Protein 5JRK (pdb70)

InterPro domains:
  IPR001375 Peptidase S9, prolyl oligopeptidase, catalytic domain [PF00326] (531-694)
  IPR029058 Alpha/Beta hydrolase fold [G3DSA:3.40.50.1820] (424-701)
  IPR029058 Alpha/Beta hydrolase fold [SSF53474] (429-694)

Sequence (1353 aa):
KGRPWTLEDILTVPEVNEIALSDNGRLAIYAAEIADLDAGKPRSHIRIVDVETGRTKELLTVDTIKSLRSVPGTQDWSALVDLGEGQQLYRIDTEGKLLPLIVNPNPVPVGKADSFPLGGGIRPSHIGILDYDWSPDGKWLWYSQLRAKSDGPRVRFDEEVTALLGRRRSTIDVEVDFFLRNPEGDTTRIARPSTDRVATRGGGRVLWRGNEVQFRIETSDGGGAFEFVAWNRVNRTVRTLAKQRDLLSSILVGPRGGQLSTSGLGSDRELIETSAEGRPHSYGRVAFDIGDSRSAGWKRSRDGKRVVIGTRGLGDARYGLALIDKTGVRELRADASLTRCGFDGLRSAICVEEGSRPPRLVRVDLGTDKITDLGPISPRHEEIEPLQTIARTFVSRDGYWSSGYVLLPRGHRAADRHPAVVVTHGTDADDRFAEPANQWNYPVQLLAERGYVVLLLNDPSPGQSKDLDAHAWLRGKGPPDPETVQQKLWLTGVHSFEDAVTELAAEGLIDPARVGIAGYSRGSQVNVTVTNSKFRAASSGDGGFLEPAGYATGRSSYDAVYGGAPLSDNIERWRRFAPSLNADKVCAAVLQQVASASPSQIELFEALRAAGVATQISYYPGATAASDETHVFYLTTNRLRARENIAWFDYWLLDKRDADAPFPDHVVKWDRLKKNLPDRCAAAPSKGRPWTLEDILTVPEVNEIALSDNGRLAIYAAEIADLDAGKPRSHIRIVDVETGRTKELLTVDTIKSLRSVPGTQDWSALVDLGEGQQLYRIDTEGKLLPLIVNPNPVPVGKADSFPLGGGIRPSHIGILDYDWSPDGKWLWYSQLRAKSDGPRVRFDEEVTALLGRRRSTIDVEVDFFLRNPEGDTTRIARPSTDRVATRGGGRVLWRGNEVQFRIEFVAWNRVNRTVRTLAKSILVGPRGGQLSTSGLGSDRELIETSAEGRPHSYGRVAFDIGDSRSAGWKRSRDGKRVVIGTRGLGDARYGLALIDKTGVRELRADASLTRCGFDGLRSAICVEEGSRPPRLVRVDLGTDKITDLGPISPRHEEIEPLQTIARTFVSRDGYWSSGYVLLPRGHRAADRHPAVVVTHGTDADDRFAEPANQWNYPVQLLAERGYVVLLLNDPSPGQSKDLDAHAWLRGKGPPDPETVQQKLWLTGVHSFEDAVTELAAEGLIDPARVGIAGYSRGSQVNVTVTNSKFRAASSGDGGFLEPAGYATGRSSYDAVYGGAPLSDNIERWRRFAPSLNADKVCAAVLQQVASASPSQIELFEALRAAGVATQISYYPGATAASDETHVFYLTTNRLRARENIAWFDYWLLDKRDADAPFPDHVVKWDRLKKNLPDRCA

Radius of gyration: 36.65 Å; Cα contacts (8 Å, |Δi|>4): 3242; chains: 2; bounding box: 99×95×92 Å

Foldseek 3Di:
DFDADDLVNLQFAWDWPFKAAFQVRQKIKTWTWGQDVVVLFTKIWIKIAGQVVQDIDTADIARDWADWYQQAPARKIWIFTHRQQATAIWIAHNVGDIDGDDFAPDWFWEAFFLTAPFQPHDDTGTHGWFEKDADNNNQKIKTKGKAFDDDDDDDDDDVVVLVCVFDPHHHTWIKMWIWMAGNVRDIDTLIGGPVWNVRRNYPFDWDDDDQKIKGWTDDPPCCPWTWMKIAGNPVGHIDIDTHRDDDLSDFQAALVSFHWAWDAFAQWTWTWGAHPVGDIHTQDTDQWGWQDLQEQGKDAAPNSFKMKTWTQGPQQRAIFIWIDGPNHIDTADDPGHWGHKYQHNHAKIKTWGFFLDGTFIWIAGVVVSDIDGRGGDDVVVVSHDRWDKAWDWFAFPVGFIKTAIKTAAPPDDALAAFFEEEWEDANPRGGGPSDCNGCFLPPQSVCSPVGYIYTYIHARDCRNDVLLQCCQLVQLHDPPAQVSVCVSLPVVRLRRVVRVQVVVVVSNHYDVQAYEYEYEESSLSLLQNQLVHPHAAYEYEAYQPLALQCCSVVVSNCCSNQVGHCPPPSVVSSCVGRSLNSLLSGAHEYEYEHFSPGPRVVSSVVSNVVNLHHYYYHHDADPDPRGTAGSRGRRNVSSSLSCVNVQRSCCRRVVDHDCVRPDRVCVVVSVVSVVSHDPVNDDDD/DLFDADDLQNLQFAWDWPDKAAFQVRQKIKTWTWGQDPVVLFIKIWIWIAGAVQLDIDTLGIFRDWADWYAQQADRKIWIFTHRPPATAIWIADNVGDIHGDGFAPDWFWEAFFLGHDQDPWDFTGTHAWDAKDADNNRQKIKTKGKAFDDDDDDDDDDVVVLVCVFDPHHYTWIWMWIWMAGSVGDIDTLIGGPVKNCRRVNDHDWDDDDQWIFDDTCTWIAGPPVSDTGRDDDDFCAALQRFHWAWDDFAQKTWIWGAPPVGDIDTLDIDFWHFADPQAQAKDAAPVSFKIKGWTAGDQQRAIAIWIQGPVGIDGQDDPGHWGHWHCHSHAKIWTWGFFLRRTFIWMAGPVVSDIGTSGHDDVVSVSHNRWDKAWDKFAFPVRFIWTAIKTAAPPDDPLDAFEEEEWEDAPPHGGHDSDCNTCFLPPQSVCSPVGYIYTYIYARDCRNDPLLQCCCLVQQADPPALVSVCCSLPVRRLRRVVRVVVVCVVVNYYDPQAYAYEYEESRLLLLQNQLVHLHAAYEYEAYQPLFLVCCSPPVSNCCHNQVGHCPPPSVVSSCVGRSLNSLLSGQHEYEYEHFSPGPSVVSSQVSVVVNLHHYYYHYDADPDPRRTAISRGRGNVSSSLSCQVVQRSCCRRVVDHDPPRPDVVVSVVSVVSVVSRDPPRD

Nearest PDB structures (foldseek):
  5jrk-assembly1_B  TM=1.001E+00  e=0.000E+00  Sphingopyxis alaskensis RB2256
  5jrk-assembly1_A  TM=9.970E-01  e=0.000E+00  Sphingopyxis alaskensis RB2256
  5jrl-assembly3_B-3  TM=9.792E-01  e=0.000E+00  Sphingopyxis alaskensis RB2256
  5jrl-assembly2_D-2  TM=9.812E-01  e=0.000E+00  Sphingopyxis alaskensis RB2256
  5jrl-assembly1_C  TM=9.795E-01  e=0.000E+00  Sphingopyxis alaskensis RB2256

Structure (mmCIF, N/CA/C/O backbone):
data_5JRK
#
_entry.id   5JRK
#
_cell.length_a   111.105
_cell.length_b   133.501
_cell.length_c   169.070
_cell.angle_alpha   90.000
_cell.angle_beta   90.000
_cell.angle_gamma   90.000
#
_symmetry.space_group_name_H-M   'P 21 21 21'
#
loop_
_entity.id
_entity.type
_entity.pdbx_description
1 polymer 'Dipeptidyl aminopeptidases/acylaminoacyl-peptidases-like protein'
2 non-polymer beta-D-glucopyranose
#
loop_
_atom_site.group_PDB
_atom_site.id
_atom_site.type_symbol
_atom_site.label_atom_id
_atom_site.label_alt_id
_atom_site.label_comp_id
_atom_site.label_asym_id
_atom_site.label_entity_id
_atom_site.label_seq_id
_atom_site.pdbx_PDB_ins_code
_atom_site.Cartn_x
_atom_site.Cartn_y
_atom_site.Cartn_z
_atom_site.occupancy
_atom_site.B_iso_or_equiv
_atom_site.auth_seq_id
_atom_site.auth_comp_id
_atom_site.auth_asym_id
_atom_site.auth_atom_id
_atom_site.pdbx_PDB_model_num
ATOM 1 N N . LYS A 1 50 ? 123.500 37.334 132.957 1.00 107.54 30 LYS A N 1
ATOM 2 C CA . LYS A 1 50 ? 122.945 38.520 133.598 1.00 113.00 30 LYS A CA 1
ATOM 3 C C . LYS A 1 50 ? 121.499 38.761 133.168 1.00 107.39 30 LYS A C 1
ATOM 4 O O . LYS A 1 50 ? 120.649 39.106 133.989 1.00 104.82 30 LYS A O 1
ATOM 10 N N . GLY A 1 51 ? 121.224 38.572 131.886 1.00 105.12 31 GLY A N 1
ATOM 11 C CA . GLY A 1 51 ? 119.895 38.749 131.338 1.00 96.13 31 GLY A CA 1
ATOM 12 C C . GLY A 1 51 ? 119.784 40.016 130.506 1.00 94.36 31 GLY A C 1
ATOM 13 O O . GLY A 1 51 ? 120.642 40.899 130.528 1.00 100.42 31 GLY A O 1
ATOM 14 N N . ARG A 1 52 ? 118.682 40.086 129.763 1.00 94.07 32 ARG A N 1
ATOM 15 C CA . ARG A 1 52 ? 118.400 41.203 128.879 1.00 97.61 32 ARG A CA 1
ATOM 16 C C . ARG A 1 52 ? 117.160 41.956 129.350 1.00 96.17 32 ARG A C 1
ATOM 17 O O . ARG A 1 52 ? 116.299 41.385 130.026 1.00 91.40 32 ARG A O 1
ATOM 25 N N . PRO A 1 53 ? 117.041 43.242 129.018 1.00 94.28 33 PRO A N 1
ATOM 26 C CA . PRO A 1 53 ? 115.855 44.000 129.436 1.00 91.41 33 PRO A CA 1
ATOM 27 C C . PRO A 1 53 ? 114.593 43.560 128.714 1.00 89.66 33 PRO A C 1
ATOM 28 O O . PRO A 1 53 ? 114.610 42.609 127.928 1.00 84.88 33 PRO A O 1
ATOM 32 N N . TRP A 1 54 ? 113.492 44.257 128.975 1.00 82.54 34 TRP A N 1
ATOM 33 C CA . TRP A 1 54 ? 112.199 43.925 128.390 1.00 78.23 34 TRP A CA 1
ATOM 34 C C . TRP A 1 54 ? 112.013 44.725 127.109 1.00 86.12 34 TRP A C 1
ATOM 35 O O . TRP A 1 54 ? 111.882 45.952 127.148 1.00 87.39 34 TRP A O 1
ATOM 46 N N . THR A 1 55 ? 112.007 44.034 125.976 1.00 83.70 35 THR A N 1
ATOM 47 C CA . THR A 1 55 ? 111.543 44.640 124.742 1.00 78.09 35 THR A CA 1
ATOM 48 C C . THR A 1 55 ? 110.023 44.607 124.702 1.00 80.61 35 THR A C 1
ATOM 49 O O . THR A 1 55 ? 109.382 43.762 125.333 1.00 78.82 35 THR A O 1
ATOM 53 N N . LEU A 1 56 ? 109.444 45.548 123.957 1.00 86.78 36 LEU A N 1
ATOM 54 C CA . LEU A 1 56 ? 107.993 45.590 123.828 1.00 82.42 36 LEU A CA 1
ATOM 55 C C . LEU A 1 56 ? 107.450 44.324 123.180 1.00 82.92 36 LEU A C 1
ATOM 56 O O . LEU A 1 56 ? 106.324 43.909 123.476 1.00 79.46 36 LEU A O 1
ATOM 61 N N . GLU A 1 57 ? 108.231 43.698 122.296 1.00 83.32 37 GLU A N 1
ATOM 62 C CA . GLU A 1 57 ? 107.782 42.474 121.643 1.00 81.90 37 GLU A CA 1
ATOM 63 C C . GLU A 1 57 ? 107.673 41.321 122.631 1.00 79.51 37 GLU A C 1
ATOM 64 O O . GLU A 1 57 ? 106.847 40.421 122.441 1.00 81.88 37 GLU A O 1
ATOM 70 N N . ASP A 1 58 ? 108.493 41.329 123.685 1.00 77.44 38 ASP A N 1
ATOM 71 C CA . ASP A 1 58 ? 108.404 40.284 124.699 1.00 80.29 38 ASP A CA 1
ATOM 72 C C . ASP A 1 58 ? 107.073 40.335 125.434 1.00 80.63 38 ASP A C 1
ATOM 73 O O . ASP A 1 58 ? 106.548 39.294 125.844 1.00 79.45 38 ASP A O 1
ATOM 78 N N . ILE A 1 59 ? 106.512 41.533 125.611 1.00 77.92 39 ILE A N 1
ATOM 79 C CA . ILE A 1 59 ? 105.185 41.644 126.201 1.00 73.18 39 ILE A CA 1
ATOM 80 C C . ILE A 1 59 ? 104.132 41.118 125.238 1.00 77.40 39 ILE A C 1
ATOM 81 O O . ILE A 1 59 ? 103.109 40.568 125.662 1.00 81.72 39 ILE A O 1
ATOM 86 N N . LEU A 1 60 ? 104.362 41.268 123.935 1.00 79.06 40 LEU A N 1
ATOM 87 C CA . LEU A 1 60 ? 103.386 40.823 122.949 1.00 79.48 40 LEU A CA 1
ATOM 88 C C . LEU A 1 60 ? 103.419 39.311 122.772 1.00 81.35 40 LEU A C 1
ATOM 89 O O . LEU A 1 60 ? 102.375 38.682 122.572 1.00 74.20 40 LEU A O 1
ATOM 94 N N . THR A 1 61 ? 104.604 38.715 122.858 1.00 81.82 41 THR A N 1
ATOM 95 C CA . THR A 1 61 ? 104.810 37.308 122.551 1.00 78.77 41 THR A CA 1
ATOM 96 C C . THR A 1 61 ? 104.631 36.395 123.757 1.00 81.13 41 THR A C 1
ATOM 97 O O . THR A 1 61 ? 104.916 35.197 123.653 1.00 81.00 41 THR A O 1
ATOM 101 N N . VAL A 1 62 ? 104.195 36.927 124.895 1.00 82.92 42 VAL A N 1
ATOM 102 C CA . VAL A 1 62 ? 104.003 36.070 126.070 1.00 82.97 42 VAL A CA 1
ATOM 103 C C . VAL A 1 62 ? 102.922 35.037 125.767 1.00 80.80 42 VAL A C 1
ATOM 104 O O . VAL A 1 62 ? 101.830 35.398 125.285 1.00 86.24 42 VAL A O 1
ATOM 108 N N . PRO A 1 63 ? 103.176 33.751 125.984 1.00 76.38 43 PRO A N 1
ATOM 109 C CA . PRO A 1 63 ? 102.182 32.731 125.649 1.00 77.86 43 PRO A CA 1
ATOM 110 C C . PRO A 1 63 ? 101.078 32.634 126.691 1.00 75.16 43 PRO A C 1
ATOM 111 O O . PRO A 1 63 ? 101.237 33.008 127.854 1.00 74.77 43 PRO A O 1
ATOM 115 N N . GLU A 1 64 ? 99.942 32.111 126.241 1.00 72.58 44 GLU A N 1
ATOM 116 C CA . GLU A 1 64 ? 98.807 31.808 127.099 1.00 77.41 44 GLU A CA 1
ATOM 117 C C . GLU A 1 64 ? 98.422 30.355 126.883 1.00 80.69 44 GLU A C 1
ATOM 118 O O . GLU A 1 64 ? 98.194 29.938 125.744 1.00 80.61 44 GLU A O 1
ATOM 124 N N . VAL A 1 65 ? 98.348 29.587 127.964 1.00 76.73 45 VAL A N 1
ATOM 125 C CA . VAL A 1 65 ? 97.917 28.198 127.894 1.00 75.10 45 VAL A CA 1
ATOM 126 C C . VAL A 1 65 ? 96.553 28.125 128.567 1.00 76.21 45 VAL A C 1
ATOM 127 O O . VAL A 1 65 ? 96.453 28.147 129.797 1.00 80.19 45 VAL A O 1
ATOM 131 N N . ASN A 1 66 ? 95.495 28.042 127.763 1.00 80.08 46 ASN A N 1
ATOM 132 C CA . ASN A 1 66 ? 94.154 27.767 128.256 1.00 76.41 46 ASN A CA 1
ATOM 133 C C . ASN A 1 66 ? 93.716 26.328 128.027 1.00 74.08 46 ASN A C 1
ATOM 134 O O . ASN A 1 66 ? 92.625 25.952 128.463 1.00 72.54 46 ASN A O 1
ATOM 139 N N . GLU A 1 67 ? 94.528 25.521 127.351 1.00 74.44 47 GLU A N 1
ATOM 140 C CA . GLU A 1 67 ? 94.148 24.167 126.971 1.00 71.24 47 GLU A CA 1
ATOM 141 C C . GLU A 1 67 ? 95.284 23.222 127.318 1.00 71.91 47 GLU A C 1
ATOM 142 O O . GLU A 1 67 ? 96.389 23.354 126.781 1.00 67.46 47 GLU A O 1
ATOM 148 N N . ILE A 1 68 ? 95.016 22.281 128.216 1.00 73.99 48 ILE A N 1
ATOM 149 C CA . ILE A 1 68 ? 95.983 21.253 128.578 1.00 70.80 48 ILE A CA 1
ATOM 150 C C . ILE A 1 68 ? 95.216 19.988 128.932 1.00 67.80 48 ILE A C 1
ATOM 151 O O . ILE A 1 68 ? 94.155 20.044 129.560 1.00 71.06 48 ILE A O 1
ATOM 156 N N . ALA A 1 69 ? 95.748 18.843 128.511 1.00 66.69 49 ALA A N 1
ATOM 157 C CA . ALA A 1 69 ? 95.079 17.566 128.692 1.00 75.89 49 ALA A CA 1
ATOM 158 C C . ALA A 1 69 ? 96.112 16.491 128.985 1.00 79.87 49 ALA A C 1
ATOM 159 O O . ALA A 1 69 ? 97.272 16.594 128.581 1.00 80.59 49 ALA A O 1
ATOM 161 N N . LEU A 1 70 ? 95.674 15.453 129.690 1.00 84.70 50 LEU A N 1
ATOM 162 C CA . LEU A 1 70 ? 96.544 14.375 130.128 1.00 82.90 50 LEU A CA 1
ATOM 163 C C . LEU A 1 70 ? 95.932 13.042 129.730 1.00 88.36 50 LEU A C 1
ATOM 164 O O . LEU A 1 70 ? 94.708 12.876 129.763 1.00 85.10 50 LEU A O 1
ATOM 169 N N . SER A 1 71 ? 96.786 12.097 129.344 1.00 89.45 51 SER A N 1
ATOM 170 C CA . SER A 1 71 ? 96.309 10.774 128.975 1.00 88.32 51 SER A CA 1
ATOM 171 C C . SER A 1 71 ? 95.727 10.067 130.193 1.00 87.01 51 SER A C 1
ATOM 172 O O . SER A 1 71 ? 96.074 10.368 131.339 1.00 86.79 51 SER A O 1
ATOM 175 N N . ASP A 1 72 ? 94.823 9.121 129.936 1.00 86.43 52 ASP A N 1
ATOM 176 C CA . ASP A 1 72 ? 94.157 8.427 131.032 1.00 86.88 52 ASP A CA 1
ATOM 177 C C . ASP A 1 72 ? 95.149 7.659 131.895 1.00 90.42 52 ASP A C 1
ATOM 178 O O . ASP A 1 72 ? 94.884 7.419 133.078 1.00 90.00 52 ASP A O 1
ATOM 183 N N . ASN A 1 73 ? 96.288 7.270 131.330 1.00 90.18 53 ASN A N 1
ATOM 184 C CA . ASN A 1 73 ? 97.354 6.627 132.084 1.00 83.43 53 ASN A CA 1
ATOM 185 C C . ASN A 1 73 ? 98.417 7.609 132.561 1.00 87.81 53 ASN A C 1
ATOM 186 O O . ASN A 1 73 ? 99.353 7.199 133.255 1.00 88.97 53 ASN A O 1
ATOM 191 N N . GLY A 1 74 ? 98.300 8.888 132.210 1.00 88.68 54 GLY A N 1
ATOM 192 C CA . GLY A 1 74 ? 99.270 9.876 132.635 1.00 86.82 54 GLY A CA 1
ATOM 193 C C . GLY A 1 74 ? 100.621 9.784 131.967 1.00 87.08 54 GLY A C 1
ATOM 194 O O . GLY A 1 74 ? 101.523 10.550 132.320 1.00 84.79 54 GLY A O 1
ATOM 195 N N . ARG A 1 75 ? 100.790 8.873 131.008 1.00 88.56 55 ARG A N 1
ATOM 196 C CA . ARG A 1 75 ? 102.083 8.706 130.353 1.00 91.75 55 ARG A CA 1
ATOM 197 C C . ARG A 1 75 ? 102.416 9.906 129.475 1.00 90.47 55 ARG A C 1
ATOM 198 O O . ARG A 1 75 ? 103.529 10.442 129.533 1.00 90.66 55 ARG A O 1
ATOM 206 N N . LEU A 1 76 ? 101.465 10.341 128.654 1.00 92.67 56 LEU A N 1
ATOM 207 C CA . LEU A 1 76 ? 101.665 11.455 127.744 1.00 94.44 56 LEU A CA 1
ATOM 208 C C . LEU A 1 76 ? 100.632 12.540 128.012 1.00 86.63 56 LEU A C 1
ATOM 209 O O . LEU A 1 76 ? 99.590 12.301 128.628 1.00 86.60 56 LEU A O 1
ATOM 214 N N . ALA A 1 77 ? 100.937 13.745 127.541 1.00 83.42 57 ALA A N 1
ATOM 215 C CA . ALA A 1 77 ? 100.022 14.869 127.643 1.00 85.25 57 ALA A CA 1
ATOM 216 C C . ALA A 1 77 ? 100.101 15.682 126.360 1.00 82.94 57 ALA A C 1
ATOM 217 O O . ALA A 1 77 ? 100.919 15.413 125.476 1.00 88.80 57 ALA A O 1
ATOM 219 N N . ILE A 1 78 ? 99.244 16.695 126.265 1.00 76.20 58 ILE A N 1
ATOM 220 C CA . ILE A 1 78 ? 99.242 17.605 125.130 1.00 73.52 58 ILE A CA 1
ATOM 221 C C . ILE A 1 78 ? 98.678 18.939 125.595 1.00 74.89 58 ILE A C 1
ATOM 222 O O . ILE A 1 78 ? 97.800 18.994 126.460 1.00 74.51 58 ILE A O 1
ATOM 227 N N . TYR A 1 79 ? 99.193 20.021 125.020 1.00 72.49 59 TYR A N 1
ATOM 228 C CA . TYR A 1 79 ? 98.700 21.352 125.329 1.00 76.20 59 TYR A CA 1
ATOM 229 C C . TYR A 1 79 ? 98.962 22.258 124.134 1.00 71.71 59 TYR A C 1
ATOM 230 O O . TYR A 1 79 ? 99.543 21.843 123.128 1.00 77.83 59 TYR A O 1
ATOM 239 N N . ALA A 1 80 ? 98.524 23.508 124.253 1.00 67.23 60 ALA A N 1
ATOM 240 C CA . ALA A 1 80 ? 98.648 24.487 123.186 1.00 68.46 60 ALA A CA 1
ATOM 241 C C . ALA A 1 80 ? 98.983 25.841 123.785 1.00 68.86 60 ALA A C 1
ATOM 242 O O . ALA A 1 80 ? 98.351 26.266 124.756 1.00 68.98 60 ALA A O 1
ATOM 244 N N . ALA A 1 81 ? 99.969 26.514 123.202 1.00 69.84 61 ALA A N 1
ATOM 245 C CA . ALA A 1 81 ? 100.424 27.820 123.663 1.00 70.75 61 ALA A CA 1
ATOM 246 C C . ALA A 1 81 ? 100.028 28.863 122.628 1.00 69.42 61 ALA A C 1
ATOM 247 O O . ALA A 1 81 ? 100.539 28.854 121.503 1.00 68.56 61 ALA A O 1
ATOM 249 N N . GLU A 1 82 ? 99.125 29.763 123.009 1.00 70.20 62 GLU A N 1
ATOM 250 C CA . GLU A 1 82 ? 98.712 30.846 122.129 1.00 71.34 62 GLU A CA 1
ATOM 251 C C . GLU A 1 82 ? 99.763 31.946 122.167 1.00 69.16 62 GLU A C 1
ATOM 252 O O . GLU A 1 82 ? 100.007 32.543 123.220 1.00 72.91 62 GLU A O 1
ATOM 258 N N . ILE A 1 83 ? 100.373 32.224 121.020 1.00 71.16 63 ILE A N 1
ATOM 259 C CA . ILE A 1 83 ? 101.449 33.199 120.913 1.00 70.34 63 ILE A CA 1
ATOM 260 C C . ILE A 1 83 ? 101.110 34.173 119.797 1.00 76.47 63 ILE A C 1
ATOM 261 O O . ILE A 1 83 ? 100.655 33.767 118.723 1.00 76.61 63 ILE A O 1
ATOM 266 N N . ALA A 1 84 ? 101.331 35.458 120.054 1.00 79.07 64 ALA A N 1
ATOM 267 C CA . ALA A 1 84 ? 101.073 36.476 119.048 1.00 74.22 64 ALA A CA 1
ATOM 268 C C . ALA A 1 84 ? 102.103 36.379 117.933 1.00 79.62 64 ALA A C 1
ATOM 269 O O . ALA A 1 84 ? 103.312 36.400 118.184 1.00 80.17 64 ALA A O 1
ATOM 271 N N . ASP A 1 85 ? 101.622 36.269 116.700 1.00 81.46 65 ASP A N 1
ATOM 272 C CA . ASP A 1 85 ? 102.478 36.140 115.531 1.00 85.68 65 ASP A CA 1
ATOM 273 C C . ASP A 1 85 ? 102.535 37.474 114.800 1.00 88.44 65 ASP A C 1
ATOM 274 O O . ASP A 1 85 ? 101.494 38.067 114.499 1.00 85.92 65 ASP A O 1
ATOM 279 N N . LEU A 1 86 ? 103.753 37.942 114.518 1.00 92.26 66 LEU A N 1
ATOM 280 C CA . LEU A 1 86 ? 103.913 39.221 113.832 1.00 95.40 66 LEU A CA 1
ATOM 281 C C . LEU A 1 86 ? 103.588 39.103 112.349 1.00 97.53 66 LEU A C 1
ATOM 282 O O . LEU A 1 86 ? 102.927 39.981 111.782 1.00 93.66 66 LEU A O 1
ATOM 287 N N . ASP A 1 87 ? 104.049 38.030 111.702 1.00 97.76 67 ASP A N 1
ATOM 288 C CA . ASP A 1 87 ? 103.801 37.860 110.275 1.00 96.65 67 ASP A CA 1
ATOM 289 C C . ASP A 1 87 ? 102.317 37.656 109.995 1.00 90.67 67 ASP A C 1
ATOM 290 O O . ASP A 1 87 ? 101.755 38.276 109.085 1.00 90.09 67 ASP A O 1
ATOM 295 N N . ALA A 1 88 ? 101.665 36.791 110.771 1.00 86.34 68 ALA A N 1
ATOM 296 C CA . ALA A 1 88 ? 100.231 36.591 110.612 1.00 87.84 68 ALA A CA 1
ATOM 297 C C . ALA A 1 88 ? 99.422 37.768 111.137 1.00 85.34 68 ALA A C 1
ATOM 298 O O . ALA A 1 88 ? 98.265 37.934 110.738 1.00 81.12 68 ALA A O 1
ATOM 300 N N . GLY A 1 89 ? 100.000 38.585 112.017 1.00 87.31 69 GLY A N 1
ATOM 301 C CA . GLY A 1 89 ? 99.311 39.727 112.580 1.00 82.90 69 GLY A CA 1
ATOM 302 C C . GLY A 1 89 ? 98.341 39.413 113.695 1.00 75.06 69 GLY A C 1
ATOM 303 O O . GLY A 1 89 ? 97.838 40.344 114.335 1.00 75.37 69 GLY A O 1
ATOM 304 N N . LYS A 1 90 ? 98.058 38.144 113.948 1.00 75.32 70 LYS A N 1
ATOM 305 C CA . LYS A 1 90 ? 97.129 37.714 114.979 1.00 67.08 70 LYS A CA 1
ATOM 306 C C . LYS A 1 90 ? 97.725 36.503 115.680 1.00 69.45 70 LYS A C 1
ATOM 307 O O . LYS A 1 90 ? 98.653 35.876 115.159 1.00 73.15 70 LYS A O 1
ATOM 313 N N . PRO A 1 91 ? 97.231 36.163 116.870 1.00 67.88 71 PRO A N 1
ATOM 314 C CA . PRO A 1 91 ? 97.814 35.034 117.600 1.00 69.96 71 PRO A CA 1
ATOM 315 C C . PRO A 1 91 ? 97.528 33.706 116.922 1.00 66.83 71 PRO A C 1
ATOM 316 O O . PRO A 1 91 ? 96.472 33.496 116.321 1.00 61.47 71 PRO A O 1
ATOM 320 N N . ARG A 1 92 ? 98.498 32.803 117.028 1.00 68.23 72 ARG A N 1
ATOM 321 C CA . ARG A 1 92 ? 98.348 31.428 116.583 1.00 75.24 72 ARG A CA 1
ATOM 322 C C . ARG A 1 92 ? 98.676 30.500 117.743 1.00 71.75 72 ARG A C 1
ATOM 323 O O . ARG A 1 92 ? 99.451 30.849 118.637 1.00 71.86 72 ARG A O 1
ATOM 331 N N . SER A 1 93 ? 98.073 29.316 117.723 1.00 70.55 73 SER A N 1
ATOM 332 C CA . SER A 1 93 ? 98.218 28.343 118.797 1.00 71.55 73 SER A CA 1
ATOM 333 C C . SER A 1 93 ? 99.184 27.250 118.363 1.00 72.43 73 SER A C 1
ATOM 334 O O . SER A 1 93 ? 98.911 26.519 117.406 1.00 74.85 73 SER A O 1
ATOM 337 N N . HIS A 1 94 ? 100.302 27.135 119.074 1.00 73.50 74 HIS A N 1
ATOM 338 C CA . HIS A 1 94 ? 101.316 26.126 118.793 1.00 71.00 74 HIS A CA 1
ATOM 339 C C . HIS A 1 94 ? 101.023 24.897 119.644 1.00 70.26 74 HIS A C 1
ATOM 340 O O . HIS A 1 94 ? 101.139 24.941 120.872 1.00 67.64 74 HIS A O 1
ATOM 347 N N . ILE A 1 95 ? 100.657 23.801 118.993 1.00 72.57 75 ILE A N 1
ATOM 348 C CA . ILE A 1 95 ? 100.290 22.570 119.682 1.00 72.42 75 ILE A CA 1
ATOM 349 C C . ILE A 1 95 ? 101.547 21.753 119.936 1.00 78.58 75 ILE A C 1
ATOM 350 O O . ILE A 1 95 ? 102.363 21.549 119.030 1.00 84.30 75 ILE A O 1
ATOM 355 N N . ARG A 1 96 ? 101.704 21.283 121.171 1.00 75.99 76 ARG A N 1
ATOM 356 C CA . ARG A 1 96 ? 102.880 20.533 121.580 1.00 78.50 76 ARG A CA 1
ATOM 357 C C . ARG A 1 96 ? 102.457 19.285 122.336 1.00 80.90 76 ARG A C 1
ATOM 358 O O . ARG A 1 96 ? 101.431 19.272 123.019 1.00 80.30 76 ARG A O 1
ATOM 366 N N . ILE A 1 97 ? 103.261 18.235 122.209 1.00 83.75 77 ILE A N 1
ATOM 367 C CA . ILE A 1 97 ? 103.057 16.990 122.936 1.00 84.40 77 ILE A CA 1
ATOM 368 C C . ILE A 1 97 ? 104.233 16.797 123.881 1.00 83.55 77 ILE A C 1
ATOM 369 O O . ILE A 1 97 ? 105.373 17.143 123.552 1.00 82.83 77 ILE A O 1
ATOM 374 N N . VAL A 1 98 ? 103.949 16.266 125.066 1.00 86.30 78 VAL A N 1
ATOM 375 C CA . VAL A 1 98 ? 104.940 16.121 126.122 1.00 85.53 78 VAL A CA 1
ATOM 376 C C . VAL A 1 98 ? 104.879 14.702 126.663 1.00 87.71 78 VAL A C 1
ATOM 377 O O . VAL A 1 98 ? 103.792 14.161 126.892 1.00 87.55 78 VAL A O 1
ATOM 381 N N . ASP A 1 99 ? 106.047 14.100 126.865 1.00 92.56 79 ASP A N 1
ATOM 382 C CA . ASP A 1 99 ? 106.150 12.838 127.584 1.00 101.31 79 ASP A CA 1
ATOM 383 C C . ASP A 1 99 ? 106.388 13.171 129.051 1.00 101.11 79 ASP A C 1
ATOM 384 O O . ASP A 1 99 ? 107.455 13.675 129.416 1.00 104.47 79 ASP A O 1
ATOM 389 N N . VAL A 1 100 ? 105.393 12.887 129.891 1.00 99.19 80 VAL A N 1
ATOM 390 C CA . VAL A 1 100 ? 105.451 13.310 131.286 1.00 98.33 80 VAL A CA 1
ATOM 391 C C . VAL A 1 100 ? 106.548 12.559 132.029 1.00 102.40 80 VAL A C 1
ATOM 392 O O . VAL A 1 100 ? 107.217 13.116 132.908 1.00 99.26 80 VAL A O 1
ATOM 396 N N . GLU A 1 101 ? 106.757 11.290 131.682 1.00 109.38 81 GLU A N 1
ATOM 397 C CA . GLU A 1 101 ? 107.810 10.506 132.318 1.00 112.63 81 GLU A CA 1
ATOM 398 C C . GLU A 1 101 ? 109.189 11.043 131.954 1.00 114.72 81 GLU A C 1
ATOM 399 O O . GLU A 1 101 ? 110.023 11.290 132.833 1.00 117.17 81 GLU A O 1
ATOM 405 N N . THR A 1 102 ? 109.446 11.232 130.659 1.00 114.86 82 THR A N 1
ATOM 406 C CA . THR A 1 102 ? 110.764 11.675 130.217 1.00 112.21 82 THR A CA 1
ATOM 407 C C . THR A 1 102 ? 110.950 13.176 130.401 1.00 112.25 82 THR A C 1
ATOM 408 O O . THR A 1 102 ? 112.023 13.624 130.820 1.00 110.30 82 THR A O 1
ATOM 412 N N . GLY A 1 103 ? 109.924 13.966 130.094 1.00 109.20 83 GLY A N 1
ATOM 413 C CA . GLY A 1 103 ? 110.010 15.408 130.157 1.00 98.52 83 GLY A CA 1
ATOM 414 C C . GLY A 1 103 ? 110.291 16.080 128.832 1.00 97.94 83 GLY A C 1
ATOM 415 O O . GLY A 1 103 ? 110.147 17.305 128.735 1.00 94.30 83 GLY A O 1
ATOM 416 N N . ARG A 1 104 ? 110.685 15.320 127.815 1.00 100.52 84 ARG A N 1
ATOM 417 C CA . ARG A 1 104 ? 110.976 15.892 126.510 1.00 105.41 84 ARG A CA 1
ATOM 418 C C . ARG A 1 104 ? 109.682 16.216 125.778 1.00 105.52 84 ARG A C 1
ATOM 419 O O . ARG A 1 104 ? 108.688 15.493 125.891 1.00 102.27 84 ARG A O 1
ATOM 427 N N . THR A 1 105 ? 109.699 17.312 125.027 1.00 96.59 85 THR A N 1
ATOM 428 C CA . THR A 1 105 ? 108.525 17.783 124.313 1.00 88.71 85 THR A CA 1
ATOM 429 C C . THR A 1 105 ? 108.812 17.854 122.820 1.00 88.47 85 THR A C 1
ATOM 430 O O . THR A 1 105 ? 109.954 18.052 122.395 1.00 86.33 85 THR A O 1
ATOM 434 N N . LYS A 1 106 ? 107.756 17.682 122.029 1.00 87.29 86 LYS A N 1
ATOM 435 C CA . LYS A 1 106 ? 107.829 17.779 120.579 1.00 86.92 86 LYS A CA 1
ATOM 436 C C . LYS A 1 106 ? 106.708 18.681 120.091 1.00 84.99 86 LYS A C 1
ATOM 437 O O . LYS A 1 106 ? 105.555 18.521 120.504 1.00 84.85 86 LYS A O 1
ATOM 443 N N . GLU A 1 107 ? 107.045 19.622 119.215 1.00 77.21 87 GLU A N 1
ATOM 444 C CA . GLU A 1 107 ? 106.057 20.514 118.631 1.00 78.53 87 GLU A CA 1
ATOM 445 C C . GLU A 1 107 ? 105.460 19.885 117.381 1.00 83.15 87 GLU A C 1
ATOM 446 O O . GLU A 1 107 ? 106.180 19.350 116.533 1.00 83.13 87 GLU A O 1
ATOM 452 N N . LEU A 1 108 ? 104.134 19.959 117.272 1.00 83.26 88 LEU A N 1
ATOM 453 C CA . LEU A 1 108 ? 103.391 19.284 116.213 1.00 83.02 88 LEU A CA 1
ATOM 454 C C . LEU A 1 108 ? 102.991 20.238 115.092 1.00 86.32 88 LEU A C 1
ATOM 455 O O . LEU A 1 108 ? 103.472 20.111 113.963 1.00 85.78 88 LEU A O 1
ATOM 460 N N . LEU A 1 109 ? 102.109 21.190 115.383 1.00 91.97 89 LEU A N 1
ATOM 461 C CA . LEU A 1 109 ? 101.562 22.073 114.364 1.00 84.63 89 LEU A CA 1
ATOM 462 C C . LEU A 1 109 ? 101.236 23.417 115.003 1.00 80.71 89 LEU A C 1
ATOM 463 O O . LEU A 1 109 ? 101.382 23.604 116.214 1.00 77.56 89 LEU A O 1
ATOM 468 N N . THR A 1 110 ? 100.796 24.362 114.174 1.00 80.72 90 THR A N 1
ATOM 469 C CA . THR A 1 110 ? 100.303 25.655 114.632 1.00 76.77 90 THR A CA 1
ATOM 470 C C . THR A 1 110 ? 98.972 25.918 113.950 1.00 72.72 90 THR A C 1
ATOM 471 O O . THR A 1 110 ? 98.919 26.062 112.725 1.00 82.13 90 THR A O 1
ATOM 475 N N . VAL A 1 111 ? 97.902 25.983 114.736 1.00 67.50 91 VAL A N 1
ATOM 476 C CA . VAL A 1 111 ? 96.581 26.265 114.190 1.00 68.19 91 VAL A CA 1
ATOM 477 C C . VAL A 1 111 ? 96.199 27.697 114.533 1.00 74.62 91 VAL A C 1
ATOM 478 O O . VAL A 1 111 ? 96.949 28.403 115.216 1.00 77.64 91 VAL A O 1
ATOM 482 N N . ASP A 1 112 ? 95.036 28.141 114.057 1.00 73.82 92 ASP A N 1
ATOM 483 C CA . ASP A 1 112 ? 94.558 29.472 114.414 1.00 79.47 92 ASP A CA 1
ATOM 484 C C . ASP A 1 112 ? 93.941 29.485 115.808 1.00 78.70 92 ASP A C 1
ATOM 485 O O . ASP A 1 112 ? 94.265 30.349 116.630 1.00 73.51 92 ASP A O 1
ATOM 490 N N . THR A 1 113 ? 93.047 28.537 116.088 1.00 77.79 93 THR A N 1
ATOM 491 C CA . THR A 1 113 ? 92.416 28.403 117.392 1.00 80.33 93 THR A CA 1
ATOM 492 C C . THR A 1 113 ? 92.288 26.927 117.733 1.00 77.10 93 THR A C 1
ATOM 493 O O . THR A 1 113 ? 92.127 26.084 116.849 1.00 78.45 93 THR A O 1
ATOM 497 N N . ILE A 1 114 ? 92.359 26.624 119.025 1.00 76.58 94 ILE A N 1
ATOM 498 C CA . ILE A 1 114 ? 92.108 25.279 119.533 1.00 72.33 94 ILE A CA 1
ATOM 499 C C . ILE A 1 114 ? 91.348 25.401 120.845 1.00 71.34 94 ILE A C 1
ATOM 500 O O . ILE A 1 114 ? 91.735 26.176 121.725 1.00 72.39 94 ILE A O 1
ATOM 505 N N . LYS A 1 115 ? 90.260 24.645 120.971 1.00 65.93 95 LYS A N 1
ATOM 506 C CA . LYS A 1 115 ? 89.378 24.732 122.123 1.00 60.96 95 LYS A CA 1
ATOM 507 C C . LYS A 1 115 ? 88.868 23.343 122.472 1.00 61.26 95 LYS A C 1
ATOM 508 O O . LYS A 1 115 ? 88.814 22.449 121.626 1.00 63.43 95 LYS A O 1
ATOM 514 N N . SER A 1 116 ? 88.487 23.179 123.737 1.00 59.07 96 SER A N 1
ATOM 515 C CA . SER A 1 116 ? 87.901 21.945 124.254 1.00 61.98 96 SER A CA 1
ATOM 516 C C . SER A 1 116 ? 88.793 20.740 123.957 1.00 64.17 96 SER A C 1
ATOM 517 O O . SER A 1 116 ? 88.422 19.811 123.239 1.00 65.16 96 SER A O 1
ATOM 520 N N . LEU A 1 117 ? 89.984 20.766 124.547 1.00 66.13 97 LEU A N 1
ATOM 521 C CA . LEU A 1 117 ? 90.962 19.700 124.383 1.00 68.22 97 LEU A CA 1
ATOM 522 C C . LEU A 1 117 ? 90.742 18.647 125.461 1.00 75.89 97 LEU A C 1
ATOM 523 O O . LEU A 1 117 ? 90.874 18.936 126.655 1.00 81.66 97 LEU A O 1
ATOM 528 N N . ARG A 1 118 ? 90.408 17.431 125.040 1.00 69.57 98 ARG A N 1
ATOM 529 C CA . ARG A 1 118 ? 90.109 16.345 125.960 1.00 71.55 98 ARG A CA 1
ATOM 530 C C . ARG A 1 118 ? 90.746 15.064 125.447 1.00 78.40 98 ARG A C 1
ATOM 531 O O . ARG A 1 118 ? 91.141 14.965 124.283 1.00 76.29 98 ARG A O 1
ATOM 539 N N . SER A 1 119 ? 90.847 14.078 126.334 1.00 79.72 99 SER A N 1
ATOM 540 C CA . SER A 1 119 ? 91.308 12.752 125.956 1.00 75.23 99 SER A CA 1
ATOM 541 C C . SER A 1 119 ? 90.104 11.878 125.636 1.00 74.38 99 SER A C 1
ATOM 542 O O . SER A 1 119 ? 89.125 11.861 126.387 1.00 75.63 99 SER A O 1
ATOM 545 N N . VAL A 1 120 ? 90.177 11.165 124.518 1.00 76.69 100 VAL A N 1
ATOM 546 C CA . VAL A 1 120 ? 89.060 10.351 124.048 1.00 76.15 100 VAL A CA 1
ATOM 547 C C . VAL A 1 120 ? 88.966 9.097 124.906 1.00 73.85 100 VAL A C 1
ATOM 548 O O . VAL A 1 120 ? 89.913 8.299 124.943 1.00 71.30 100 VAL A O 1
ATOM 552 N N . PRO A 1 121 ? 87.858 8.887 125.610 1.00 79.82 101 PRO A N 1
ATOM 553 C CA . PRO A 1 121 ? 87.727 7.682 126.433 1.00 81.22 101 PRO A CA 1
ATOM 554 C C . PRO A 1 121 ? 87.660 6.429 125.578 1.00 79.94 101 PRO A C 1
ATOM 555 O O . PRO A 1 121 ? 87.130 6.431 124.465 1.00 74.96 101 PRO A O 1
ATOM 559 N N . GLY A 1 122 ? 88.209 5.345 126.120 1.00 77.27 102 GLY A N 1
ATOM 560 C CA . GLY A 1 122 ? 88.339 4.108 125.387 1.00 75.98 102 GLY A CA 1
ATOM 561 C C . GLY A 1 122 ? 89.542 4.035 124.478 1.00 78.84 102 GLY A C 1
ATOM 562 O O . GLY A 1 122 ? 89.837 2.954 123.954 1.00 85.83 102 GLY A O 1
ATOM 563 N N . THR A 1 123 ? 90.240 5.147 124.258 1.00 72.43 103 THR A N 1
ATOM 564 C CA . THR A 1 123 ? 91.426 5.190 123.418 1.00 70.47 103 THR A CA 1
ATOM 565 C C . THR A 1 123 ? 92.518 5.962 124.145 1.00 69.93 103 THR A C 1
ATOM 566 O O . THR A 1 123 ? 92.322 6.474 125.251 1.00 67.98 103 THR A O 1
ATOM 570 N N . GLN A 1 124 ? 93.685 6.032 123.513 1.00 74.91 104 GLN A N 1
ATOM 571 C CA . GLN A 1 124 ? 94.779 6.886 123.951 1.00 78.82 104 GLN A CA 1
ATOM 572 C C . GLN A 1 124 ? 94.836 8.200 123.187 1.00 78.88 104 GLN A C 1
ATOM 573 O O . GLN A 1 124 ? 95.752 8.996 123.413 1.00 77.68 104 GLN A O 1
ATOM 579 N N . ASP A 1 125 ? 93.891 8.438 122.283 1.00 74.67 105 ASP A N 1
ATOM 580 C CA . ASP A 1 125 ? 93.917 9.608 121.424 1.00 77.95 105 ASP A CA 1
ATOM 581 C C . ASP A 1 125 ? 93.346 10.824 122.152 1.00 76.72 105 ASP A C 1
ATOM 582 O O . ASP A 1 125 ? 92.926 10.755 123.310 1.00 74.61 105 ASP A O 1
ATOM 587 N N . TRP A 1 126 ? 93.333 11.957 121.455 1.00 77.47 106 TRP A N 1
ATOM 588 C CA . TRP A 1 126 ? 92.785 13.202 121.967 1.00 76.07 106 TRP A CA 1
ATOM 589 C C . TRP A 1 126 ? 91.779 13.762 120.973 1.00 74.93 106 TRP A C 1
ATOM 590 O O . TRP A 1 126 ? 91.800 13.438 119.784 1.00 78.05 106 TRP A O 1
ATOM 601 N N . SER A 1 127 ? 90.895 14.617 121.479 1.00 73.43 107 SER A N 1
ATOM 602 C CA . SER A 1 127 ? 89.915 15.314 120.661 1.00 68.64 107 SER A CA 1
ATOM 603 C C . SER A 1 127 ? 89.939 16.792 121.009 1.00 71.83 107 SER A C 1
ATOM 604 O O . SER A 1 127 ? 90.148 17.162 122.167 1.00 76.75 107 SER A O 1
ATOM 607 N N . ALA A 1 128 ? 89.730 17.633 120.002 1.00 70.23 108 ALA A N 1
ATOM 608 C CA . ALA A 1 128 ? 89.743 19.072 120.211 1.00 68.96 108 ALA A CA 1
ATOM 609 C C . ALA A 1 128 ? 88.958 19.743 119.097 1.00 66.09 108 ALA A C 1
ATOM 610 O O . ALA A 1 128 ? 88.704 19.151 118.047 1.00 69.08 108 ALA A O 1
ATOM 612 N N . LEU A 1 129 ? 88.571 20.989 119.346 1.00 66.59 109 LEU A N 1
ATOM 613 C CA . LEU A 1 129 ? 87.970 21.844 118.332 1.00 64.86 109 LEU A CA 1
ATOM 614 C C . LEU A 1 129 ? 89.046 22.806 117.851 1.00 67.07 109 LEU A C 1
ATOM 615 O O . LEU A 1 129 ? 89.421 23.738 118.568 1.00 69.76 109 LEU A O 1
ATOM 620 N N . VAL A 1 130 ? 89.532 22.592 116.635 1.00 67.80 110 VAL A N 1
ATOM 621 C CA . VAL A 1 130 ? 90.622 23.391 116.100 1.00 68.85 110 VAL A CA 1
ATOM 622 C C . VAL A 1 130 ? 90.159 24.067 114.821 1.00 69.05 110 VAL A C 1
ATOM 623 O O . VAL A 1 130 ? 89.260 23.587 114.123 1.00 66.84 110 VAL A O 1
ATOM 627 N N . ASP A 1 131 ? 90.774 25.207 114.531 1.00 71.42 111 ASP A N 1
ATOM 628 C CA . ASP A 1 131 ? 90.549 25.935 113.293 1.00 76.56 111 ASP A CA 1
ATOM 629 C C . ASP A 1 131 ? 91.891 26.095 112.601 1.00 79.22 111 ASP A C 1
ATOM 630 O O . ASP A 1 131 ? 92.798 26.741 113.136 1.00 75.32 111 ASP A O 1
ATOM 635 N N . LEU A 1 132 ? 92.014 25.497 111.422 1.00 82.05 112 LEU A N 1
ATOM 636 C CA . LEU A 1 132 ? 93.211 25.590 110.603 1.00 79.22 112 LEU A CA 1
ATOM 637 C C . LEU A 1 132 ? 93.172 26.788 109.665 1.00 77.74 112 LEU A C 1
ATOM 638 O O . LEU A 1 132 ? 94.071 26.942 108.834 1.00 81.53 112 LEU A O 1
ATOM 643 N N . GLY A 1 133 ? 92.157 27.639 109.795 1.00 76.77 113 GLY A N 1
ATOM 644 C CA . GLY A 1 133 ? 91.911 28.749 108.898 1.00 80.48 113 GLY A CA 1
ATOM 645 C C . GLY A 1 133 ? 90.683 28.583 108.034 1.00 89.07 113 GLY A C 1
ATOM 646 O O . GLY A 1 133 ? 90.226 29.568 107.439 1.00 97.20 113 GLY A O 1
ATOM 647 N N . GLU A 1 134 ? 90.133 27.375 107.949 1.00 82.44 114 GLU A N 1
ATOM 648 C CA . GLU A 1 134 ? 88.910 27.105 107.207 1.00 92.53 114 GLU A CA 1
ATOM 649 C C . GLU A 1 134 ? 87.669 27.063 108.093 1.00 88.66 114 GLU A C 1
ATOM 650 O O . GLU A 1 134 ? 86.578 26.772 107.593 1.00 88.19 114 GLU A O 1
ATOM 656 N N . GLY A 1 135 ? 87.803 27.354 109.378 1.00 84.05 115 GLY A N 1
ATOM 657 C CA . GLY A 1 135 ? 86.711 27.257 110.323 1.00 75.01 115 GLY A CA 1
ATOM 658 C C . GLY A 1 135 ? 86.922 26.134 111.329 1.00 71.96 115 GLY A C 1
ATOM 659 O O . GLY A 1 135 ? 87.653 25.168 111.095 1.00 72.95 115 GLY A O 1
ATOM 660 N N . GLN A 1 136 ? 86.256 26.278 112.473 1.00 70.50 116 GLN A N 1
ATOM 661 C CA . GLN A 1 136 ? 86.478 25.403 113.617 1.00 64.59 116 GLN A CA 1
ATOM 662 C C . GLN A 1 136 ? 85.726 24.093 113.437 1.00 61.98 116 GLN A C 1
ATOM 663 O O . GLN A 1 136 ? 84.502 24.088 113.272 1.00 56.93 116 GLN A O 1
ATOM 669 N N . GLN A 1 137 ? 86.456 22.983 113.484 1.00 58.45 117 GLN A N 1
ATOM 670 C CA . GLN A 1 137 ? 85.879 21.656 113.355 1.00 62.87 117 GLN A CA 1
ATOM 671 C C . GLN A 1 137 ? 86.411 20.766 114.468 1.00 65.23 117 GLN A C 1
ATOM 672 O O . GLN A 1 137 ? 87.409 21.082 115.120 1.00 69.83 117 GLN A O 1
ATOM 678 N N . LEU A 1 138 ? 85.733 19.641 114.675 1.00 64.98 118 LEU A N 1
ATOM 679 C CA . LEU A 1 138 ? 86.159 18.664 115.666 1.00 63.23 118 LEU A CA 1
ATOM 680 C C . LEU A 1 138 ? 87.223 17.760 115.058 1.00 62.87 118 LEU A C 1
ATOM 681 O O . LEU A 1 138 ? 86.984 17.110 114.036 1.00 65.59 118 LEU A O 1
ATOM 686 N N . TYR A 1 139 ? 88.393 17.718 115.686 1.00 68.00 119 TYR A N 1
ATOM 687 C CA . TYR A 1 139 ? 89.528 16.961 115.188 1.00 73.59 119 TYR A CA 1
ATOM 688 C C . TYR A 1 139 ? 90.007 15.960 116.229 1.00 77.85 119 TYR A C 1
ATOM 689 O O . TYR A 1 139 ? 89.866 16.173 117.436 1.00 78.30 119 TYR A O 1
ATOM 698 N N . ARG A 1 140 ? 90.583 14.866 115.742 1.00 79.46 120 ARG A N 1
ATOM 699 C CA . ARG A 1 140 ? 91.129 13.804 116.571 1.00 77.07 120 ARG A CA 1
ATOM 700 C C . ARG A 1 140 ? 92.647 13.816 116.469 1.00 81.16 120 ARG A C 1
ATOM 701 O O . ARG A 1 140 ? 93.201 14.009 115.384 1.00 81.97 120 ARG A O 1
ATOM 709 N N . ILE A 1 141 ? 93.317 13.615 117.600 1.00 82.68 121 ILE A N 1
ATOM 710 C CA . ILE A 1 141 ? 94.773 13.642 117.678 1.00 83.12 121 ILE A CA 1
ATOM 711 C C . ILE A 1 141 ? 95.240 12.289 118.195 1.00 83.15 121 ILE A C 1
ATOM 712 O O . ILE A 1 141 ? 94.932 11.915 119.334 1.00 84.63 121 ILE A O 1
ATOM 717 N N . ASP A 1 142 ? 95.984 11.562 117.367 1.00 87.79 122 ASP A N 1
ATOM 718 C CA . ASP A 1 142 ? 96.426 10.229 117.746 1.00 89.81 122 ASP A CA 1
ATOM 719 C C . ASP A 1 142 ? 97.533 10.299 118.794 1.00 90.56 122 ASP A C 1
ATOM 720 O O . ASP A 1 142 ? 98.168 11.336 119.005 1.00 91.36 122 ASP A O 1
ATOM 725 N N . THR A 1 143 ? 97.748 9.166 119.464 1.00 93.20 123 THR A N 1
ATOM 726 C CA . THR A 1 143 ? 98.733 9.090 120.537 1.00 96.22 123 THR A CA 1
ATOM 727 C C . THR A 1 143 ? 100.147 9.414 120.069 1.00 97.67 123 THR A C 1
ATOM 728 O O . THR A 1 143 ? 101.009 9.706 120.905 1.00 95.56 123 THR A O 1
ATOM 732 N N . GLU A 1 144 ? 100.410 9.372 118.766 1.00 99.85 124 GLU A N 1
ATOM 733 C CA . GLU A 1 144 ? 101.722 9.715 118.235 1.00 101.32 124 GLU A CA 1
ATOM 734 C C . GLU A 1 144 ? 101.854 11.199 117.910 1.00 104.03 124 GLU A C 1
ATOM 735 O O . GLU A 1 144 ? 102.895 11.619 117.395 1.00 106.30 124 GLU A O 1
ATOM 741 N N . GLY A 1 145 ? 100.837 11.999 118.212 1.00 100.09 125 GLY A N 1
ATOM 742 C CA . GLY A 1 145 ? 100.924 13.432 118.008 1.00 93.69 125 GLY A CA 1
ATOM 743 C C . GLY A 1 145 ? 100.695 13.915 116.593 1.00 91.92 125 GLY A C 1
ATOM 744 O O . GLY A 1 145 ? 101.426 14.790 116.115 1.00 89.44 125 GLY A O 1
ATOM 745 N N . LYS A 1 146 ? 99.701 13.367 115.903 1.00 93.30 126 LYS A N 1
ATOM 746 C CA . LYS A 1 146 ? 99.241 13.914 114.637 1.00 96.00 126 LYS A CA 1
ATOM 747 C C . LYS A 1 146 ? 97.721 13.953 114.652 1.00 92.87 126 LYS A C 1
ATOM 748 O O . LYS A 1 146 ? 97.070 13.118 115.286 1.00 90.75 126 LYS A O 1
ATOM 754 N N . LEU A 1 147 ? 97.156 14.941 113.968 1.00 93.39 127 LEU A N 1
ATOM 755 C CA . LEU A 1 147 ? 95.720 15.160 114.000 1.00 92.75 127 LEU A CA 1
ATOM 756 C C . LEU A 1 147 ? 95.087 14.854 112.649 1.00 85.37 127 LEU A C 1
ATOM 757 O O . LEU A 1 147 ? 95.688 15.066 111.593 1.00 89.95 127 LEU A O 1
ATOM 762 N N . LEU A 1 148 ? 93.862 14.346 112.707 1.00 79.48 128 LEU A N 1
ATOM 763 C CA . LEU A 1 148 ? 93.059 13.995 111.550 1.00 80.25 128 LEU A CA 1
ATOM 764 C C . LEU A 1 148 ? 91.618 14.396 111.823 1.00 79.73 128 LEU A C 1
ATOM 765 O O . LEU A 1 148 ? 91.191 14.429 112.982 1.00 84.52 128 LEU A O 1
ATOM 770 N N . PRO A 1 149 ? 90.854 14.716 110.781 1.00 76.52 129 PRO A N 1
ATOM 771 C CA . PRO A 1 149 ? 89.479 15.180 110.996 1.00 74.15 129 PRO A CA 1
ATOM 772 C C . PRO A 1 149 ? 88.615 14.113 111.648 1.00 78.09 129 PRO A C 1
ATOM 773 O O . PRO A 1 149 ? 88.742 12.919 111.369 1.00 81.11 129 PRO A O 1
ATOM 777 N N . LEU A 1 150 ? 87.729 14.566 112.532 1.00 72.70 130 LEU A N 1
ATOM 778 C CA . LEU A 1 150 ? 86.750 13.715 113.187 1.00 64.43 130 LEU A CA 1
ATOM 779 C C . LEU A 1 150 ? 85.350 13.972 112.646 1.00 64.73 130 LEU A C 1
ATOM 780 O O . LEU A 1 150 ? 84.729 13.073 112.074 1.00 65.91 130 LEU A O 1
ATOM 785 N N . ILE A 1 151 ? 84.833 15.185 112.822 1.00 64.29 131 ILE A N 1
ATOM 786 C CA . ILE A 1 151 ? 83.566 15.602 112.236 1.00 63.72 131 ILE A CA 1
ATOM 787 C C . ILE A 1 151 ? 83.752 16.986 111.634 1.00 65.27 131 ILE A C 1
ATOM 788 O O . ILE A 1 151 ? 84.222 17.905 112.314 1.00 66.26 131 ILE A O 1
ATOM 793 N N . VAL A 1 152 ? 83.389 17.132 110.363 1.00 68.76 132 VAL A N 1
ATOM 794 C CA . VAL A 1 152 ? 83.553 18.378 109.625 1.00 63.33 132 VAL A CA 1
ATOM 795 C C . VAL A 1 152 ? 82.189 18.834 109.133 1.00 63.61 132 VAL A C 1
ATOM 796 O O . VAL A 1 152 ? 81.460 18.063 108.500 1.00 59.67 132 VAL A O 1
ATOM 800 N N . ASN A 1 153 ? 81.846 20.083 109.430 1.00 65.58 133 ASN A N 1
ATOM 801 C CA . ASN A 1 153 ? 80.623 20.678 108.916 1.00 67.36 133 ASN A CA 1
ATOM 802 C C . ASN A 1 153 ? 80.929 21.392 107.609 1.00 66.96 133 ASN A C 1
ATOM 803 O O . ASN A 1 153 ? 81.774 22.297 107.596 1.00 64.20 133 ASN A O 1
ATOM 808 N N . PRO A 1 154 ? 80.285 21.025 106.498 1.00 71.48 134 PRO A N 1
ATOM 809 C CA . PRO A 1 154 ? 80.625 21.654 105.214 1.00 76.54 134 PRO A CA 1
ATOM 810 C C . PRO A 1 154 ? 80.294 23.132 105.146 1.00 80.58 134 PRO A C 1
ATOM 811 O O . PRO A 1 154 ? 80.852 23.829 104.290 1.00 84.51 134 PRO A O 1
ATOM 815 N N . ASN A 1 155 ? 79.416 23.637 106.011 1.00 75.04 135 ASN A N 1
ATOM 816 C CA . ASN A 1 155 ? 78.956 25.024 105.951 1.00 78.36 135 ASN A CA 1
ATOM 817 C C . ASN A 1 155 ? 79.125 25.685 107.310 1.00 68.76 135 ASN A C 1
ATOM 818 O O . ASN A 1 155 ? 78.152 25.852 108.057 1.00 67.23 135 ASN A O 1
ATOM 823 N N . PRO A 1 156 ? 80.345 26.079 107.665 1.00 65.79 136 PRO A N 1
ATOM 824 C CA . PRO A 1 156 ? 80.525 26.875 108.878 1.00 67.20 136 PRO A CA 1
ATOM 825 C C . PRO A 1 156 ? 79.902 28.248 108.708 1.00 70.05 136 PRO A C 1
ATOM 826 O O . PRO A 1 156 ? 79.773 28.763 107.596 1.00 70.36 136 PRO A O 1
ATOM 830 N N . VAL A 1 157 ? 79.514 28.844 109.830 1.00 65.92 137 VAL A N 1
ATOM 831 C CA . VAL A 1 157 ? 78.813 30.122 109.780 1.00 67.73 137 VAL A CA 1
ATOM 832 C C . VAL A 1 157 ? 79.704 31.200 110.383 1.00 67.30 137 VAL A C 1
ATOM 833 O O . VAL A 1 157 ? 80.546 30.904 111.244 1.00 63.84 137 VAL A O 1
ATOM 837 N N . PRO A 1 158 ? 79.576 32.447 109.944 1.00 67.14 138 PRO A N 1
ATOM 838 C CA . PRO A 1 158 ? 80.419 33.508 110.495 1.00 69.11 138 PRO A CA 1
ATOM 839 C C . PRO A 1 158 ? 79.984 33.894 111.898 1.00 68.87 138 PRO A C 1
ATOM 840 O O . PRO A 1 158 ? 78.801 33.865 112.247 1.00 63.89 138 PRO A O 1
ATOM 844 N N . VAL A 1 159 ? 80.971 34.270 112.703 1.00 70.30 139 VAL A N 1
ATOM 845 C CA . VAL A 1 159 ? 80.802 34.460 114.135 1.00 65.16 139 VAL A CA 1
ATOM 846 C C . VAL A 1 159 ? 81.665 35.636 114.566 1.00 67.95 139 VAL A C 1
ATOM 847 O O . VAL A 1 159 ? 82.742 35.872 114.013 1.00 73.67 139 VAL A O 1
ATOM 851 N N . GLY A 1 160 ? 81.180 36.383 115.548 1.00 67.40 140 GLY A N 1
ATOM 852 C CA . GLY A 1 160 ? 81.913 37.503 116.095 1.00 73.10 140 GLY A CA 1
ATOM 853 C C . GLY A 1 160 ? 81.449 38.829 115.533 1.00 64.75 140 GLY A C 1
ATOM 854 O O . GLY A 1 160 ? 80.359 38.959 114.970 1.00 56.76 140 GLY A O 1
ATOM 855 N N . LYS A 1 161 ? 82.304 39.836 115.690 1.00 62.26 141 LYS A N 1
ATOM 856 C CA . LYS A 1 161 ? 81.990 41.166 115.189 1.00 69.00 141 LYS A CA 1
ATOM 857 C C . LYS A 1 161 ? 82.565 41.275 113.784 1.00 69.03 141 LYS A C 1
ATOM 858 O O . LYS A 1 161 ? 83.775 41.440 113.603 1.00 66.70 141 LYS A O 1
ATOM 864 N N . ALA A 1 162 ? 81.682 41.195 112.795 1.00 71.15 142 ALA A N 1
ATOM 865 C CA . ALA A 1 162 ? 82.039 41.263 111.389 1.00 61.88 142 ALA A CA 1
ATOM 866 C C . ALA A 1 162 ? 80.769 41.550 110.608 1.00 61.40 142 ALA A C 1
ATOM 867 O O . ALA A 1 162 ? 79.660 41.381 111.118 1.00 57.55 142 ALA A O 1
ATOM 869 N N . ASP A 1 163 ? 80.942 41.989 109.366 1.00 61.29 143 ASP A N 1
ATOM 870 C CA . ASP A 1 163 ? 79.796 42.159 108.486 1.00 58.89 143 ASP A CA 1
ATOM 871 C C . ASP A 1 163 ? 79.158 40.808 108.189 1.00 56.89 143 ASP A C 1
ATOM 872 O O . ASP A 1 163 ? 79.852 39.833 107.887 1.00 52.12 143 ASP A O 1
ATOM 885 N N . SER A 1 165 ? 77.787 38.496 110.021 1.00 60.75 145 SER A N 1
ATOM 886 C CA . SER A 1 165 ? 78.160 37.409 110.915 1.00 64.20 145 SER A CA 1
ATOM 887 C C . SER A 1 165 ? 77.102 37.251 112.003 1.00 62.33 145 SER A C 1
ATOM 888 O O . SER A 1 165 ? 76.111 37.981 112.052 1.00 57.76 145 SER A O 1
ATOM 891 N N . PHE A 1 166 ? 77.322 36.273 112.878 1.00 61.99 146 PHE A N 1
ATOM 892 C CA . PHE A 1 166 ? 76.442 36.029 114.009 1.00 68.26 146 PHE A CA 1
ATOM 893 C C . PHE A 1 166 ? 77.103 36.475 115.303 1.00 70.83 146 PHE A C 1
ATOM 894 O O . PHE A 1 166 ? 78.229 36.051 115.597 1.00 66.14 146 PHE A O 1
ATOM 902 N N . PRO A 1 167 ? 76.443 37.322 116.096 1.00 69.44 147 PRO A N 1
ATOM 903 C CA . PRO A 1 167 ? 77.025 37.754 117.374 1.00 70.54 147 PRO A CA 1
ATOM 904 C C . PRO A 1 167 ? 76.971 36.655 118.421 1.00 72.19 147 PRO A C 1
ATOM 905 O O . PRO A 1 167 ? 76.065 36.614 119.259 1.00 75.24 147 PRO A O 1
ATOM 909 N N . LEU A 1 168 ? 77.948 35.752 118.374 1.00 73.00 148 LEU A N 1
ATOM 910 C CA . LEU A 1 168 ? 77.888 34.526 119.168 1.00 76.27 148 LEU A CA 1
ATOM 911 C C . LEU A 1 168 ? 78.357 34.752 120.602 1.00 87.89 148 LEU A C 1
ATOM 912 O O . LEU A 1 168 ? 77.552 34.772 121.538 1.00 91.03 148 LEU A O 1
ATOM 917 N N . GLY A 1 169 ? 79.662 34.923 120.786 1.00 118.32 149 GLY A N 1
ATOM 918 C CA . GLY A 1 169 ? 80.253 34.932 122.108 1.00 139.23 149 GLY A CA 1
ATOM 919 C C . GLY A 1 169 ? 80.355 36.303 122.738 1.00 128.57 149 GLY A C 1
ATOM 920 O O . GLY A 1 169 ? 81.178 36.518 123.633 1.00 125.27 149 GLY A O 1
ATOM 921 N N . GLY A 1 170 ? 79.525 37.238 122.288 1.00 136.29 150 GLY A N 1
ATOM 922 C CA . GLY A 1 170 ? 79.609 38.595 122.788 1.00 141.18 150 GLY A CA 1
ATOM 923 C C . GLY A 1 170 ? 80.884 39.291 122.361 1.00 127.64 150 GLY A C 1
ATOM 924 O O . GLY A 1 170 ? 81.658 39.758 123.202 1.00 144.57 150 GLY A O 1
ATOM 925 N N . GLY A 1 171 ? 81.113 39.366 121.051 1.00 136.05 151 GLY A N 1
ATOM 926 C CA . GLY A 1 171 ? 82.282 40.037 120.519 1.00 113.63 151 GLY A CA 1
ATOM 927 C C . GLY A 1 171 ? 83.600 39.303 120.666 1.00 104.88 151 GLY A C 1
ATOM 928 O O . GLY A 1 171 ? 84.564 39.855 121.205 1.00 115.83 151 GLY A O 1
ATOM 929 N N . ILE A 1 172 ? 83.653 38.053 120.206 1.00 97.98 152 ILE A N 1
ATOM 930 C CA . ILE A 1 172 ? 84.913 37.321 120.127 1.00 93.86 152 ILE A CA 1
ATOM 931 C C . ILE A 1 172 ? 85.492 37.537 118.732 1.00 89.08 152 ILE A C 1
ATOM 932 O O . ILE A 1 172 ? 84.940 38.308 117.939 1.00 83.14 152 ILE A O 1
ATOM 937 N N . ARG A 1 173 ? 86.609 36.881 118.431 1.00 80.66 153 ARG A N 1
ATOM 938 C CA . ARG A 1 173 ? 87.262 37.059 117.144 1.00 75.83 153 ARG A CA 1
ATOM 939 C C . ARG A 1 173 ? 86.312 36.698 116.007 1.00 74.17 153 ARG A C 1
ATOM 940 O O . ARG A 1 173 ? 85.531 35.746 116.126 1.00 76.37 153 ARG A O 1
ATOM 948 N N . PRO A 1 174 ? 86.340 37.438 114.899 1.00 72.92 154 PRO A N 1
ATOM 949 C CA . PRO A 1 174 ? 85.591 37.008 113.713 1.00 68.33 154 PRO A CA 1
ATOM 950 C C . PRO A 1 174 ? 86.194 35.736 113.136 1.00 69.89 154 PRO A C 1
ATOM 951 O O . PRO A 1 174 ? 87.404 35.653 112.911 1.00 72.12 154 PRO A O 1
ATOM 955 N N . SER A 1 175 ? 85.339 34.752 112.888 1.00 71.01 155 SER A N 1
ATOM 956 C CA . SER A 1 175 ? 85.768 33.445 112.403 1.00 74.21 155 SER A CA 1
ATOM 957 C C . SER A 1 175 ? 84.534 32.690 111.928 1.00 73.52 155 SER A C 1
ATOM 958 O O . SER A 1 175 ? 83.422 33.227 111.904 1.00 71.18 155 SER A O 1
ATOM 961 N N . HIS A 1 176 ? 84.745 31.434 111.546 1.00 71.40 156 HIS A N 1
ATOM 962 C CA . HIS A 1 176 ? 83.678 30.535 111.135 1.00 69.07 156 HIS A CA 1
ATOM 963 C C . HIS A 1 176 ? 83.642 29.334 112.065 1.00 64.64 156 HIS A C 1
ATOM 964 O O . HIS A 1 176 ? 84.688 28.783 112.420 1.00 68.31 156 HIS A O 1
ATOM 971 N N . ILE A 1 177 ? 82.438 28.929 112.454 1.00 56.53 157 ILE A N 1
ATOM 972 C CA . ILE A 1 177 ? 82.245 27.827 113.386 1.00 63.64 157 ILE A CA 1
ATOM 973 C C . ILE A 1 177 ? 81.584 26.685 112.630 1.00 59.66 157 ILE A C 1
ATOM 974 O O . ILE A 1 177 ? 80.397 26.755 112.291 1.00 61.83 157 ILE A O 1
ATOM 979 N N . GLY A 1 178 ? 82.353 25.635 112.358 1.00 58.96 158 GLY A N 1
ATOM 980 C CA . GLY A 1 178 ? 81.794 24.408 111.833 1.00 61.40 158 GLY A CA 1
ATOM 981 C C . GLY A 1 178 ? 81.158 23.563 112.914 1.00 57.61 158 GLY A C 1
ATOM 982 O O . GLY A 1 178 ? 80.028 23.096 112.766 1.00 62.68 158 GLY A O 1
ATOM 983 N N . ILE A 1 179 ? 81.881 23.369 114.013 1.00 58.16 159 ILE A N 1
ATOM 984 C CA . ILE A 1 179 ? 81.410 22.602 115.159 1.00 64.34 159 ILE A CA 1
ATOM 985 C C . ILE A 1 179 ? 81.476 23.499 116.385 1.00 60.84 159 ILE A C 1
ATOM 986 O O . ILE A 1 179 ? 82.518 24.104 116.662 1.00 60.30 159 ILE A O 1
ATOM 991 N N . LEU A 1 180 ? 80.366 23.586 117.113 1.00 62.94 160 LEU A N 1
ATOM 992 C CA . LEU A 1 180 ? 80.277 24.470 118.270 1.00 69.03 160 LEU A CA 1
ATOM 993 C C . LEU A 1 180 ? 80.780 23.787 119.539 1.00 67.21 160 LEU A C 1
ATOM 994 O O . LEU A 1 180 ? 81.760 24.230 120.143 1.00 70.67 160 LEU A O 1
ATOM 999 N N . ASP A 1 181 ? 80.112 22.715 119.959 1.00 63.55 161 ASP A N 1
ATOM 1000 C CA . ASP A 1 181 ? 80.493 21.990 121.161 1.00 68.59 161 ASP A CA 1
ATOM 1001 C C . ASP A 1 181 ? 80.405 20.494 120.898 1.00 69.55 161 ASP A C 1
ATOM 1002 O O . ASP A 1 181 ? 79.760 20.047 119.948 1.00 70.68 161 ASP A O 1
ATOM 1007 N N . TYR A 1 182 ? 81.066 19.720 121.757 1.00 67.75 162 TYR A N 1
ATOM 1008 C CA . TYR A 1 182 ? 81.064 18.269 121.646 1.00 62.85 162 TYR A CA 1
ATOM 1009 C C . TYR A 1 182 ? 81.314 17.656 123.013 1.00 63.88 162 TYR A C 1
ATOM 1010 O O . TYR A 1 182 ? 81.895 18.287 123.898 1.00 69.56 162 TYR A O 1
ATOM 1019 N N . ASP A 1 183 ? 80.870 16.412 123.176 1.00 66.36 163 ASP A N 1
ATOM 1020 C CA . ASP A 1 183 ? 81.250 15.632 124.343 1.00 68.32 163 ASP A CA 1
ATOM 1021 C C . ASP A 1 183 ? 81.202 14.146 124.022 1.00 73.06 163 ASP A C 1
ATOM 1022 O O . ASP A 1 183 ? 80.315 13.686 123.298 1.00 64.50 163 ASP A O 1
ATOM 1027 N N . TRP A 1 184 ? 82.155 13.403 124.576 1.00 73.61 164 TRP A N 1
ATOM 1028 C CA . TRP A 1 184 ? 82.179 11.953 124.483 1.00 67.50 164 TRP A CA 1
ATOM 1029 C C . TRP A 1 184 ? 81.322 11.325 125.574 1.00 74.94 164 TRP A C 1
ATOM 1030 O O . TRP A 1 184 ? 81.196 11.860 126.678 1.00 78.36 164 TRP A O 1
ATOM 1041 N N . SER A 1 185 ? 80.733 10.179 125.253 1.00 73.77 165 SER A N 1
ATOM 1042 C CA . SER A 1 185 ? 80.171 9.325 126.278 1.00 70.06 165 SER A CA 1
ATOM 1043 C C . SER A 1 185 ? 81.303 8.733 127.114 1.00 72.53 165 SER A C 1
ATOM 1044 O O . SER A 1 185 ? 82.444 8.653 126.654 1.00 75.66 165 SER A O 1
ATOM 1047 N N . PRO A 1 186 ? 81.018 8.322 128.354 1.00 75.74 166 PRO A N 1
ATOM 1048 C CA . PRO A 1 186 ? 82.093 7.775 129.199 1.00 76.46 166 PRO A CA 1
ATOM 1049 C C . PRO A 1 186 ? 82.791 6.572 128.594 1.00 75.53 166 PRO A C 1
ATOM 1050 O O . PRO A 1 186 ? 84.004 6.413 128.781 1.00 73.49 166 PRO A O 1
ATOM 1054 N N . ASP A 1 187 ? 82.070 5.719 127.870 1.00 76.59 167 ASP A N 1
ATOM 1055 C CA . ASP A 1 187 ? 82.696 4.581 127.212 1.00 74.17 167 ASP A CA 1
ATOM 1056 C C . ASP A 1 187 ? 83.405 4.961 125.919 1.00 76.40 167 ASP A C 1
ATOM 1057 O O . ASP A 1 187 ? 84.185 4.154 125.402 1.00 84.33 167 ASP A O 1
ATOM 1062 N N . GLY A 1 188 ? 83.161 6.159 125.392 1.00 77.34 168 GLY A N 1
ATOM 1063 C CA . GLY A 1 188 ? 83.765 6.593 124.151 1.00 74.10 168 GLY A CA 1
ATOM 1064 C C . GLY A 1 188 ? 83.055 6.133 122.900 1.00 73.45 168 GLY A C 1
ATOM 1065 O O . GLY A 1 188 ? 83.502 6.469 121.796 1.00 74.79 168 GLY A O 1
ATOM 1066 N N . LYS A 1 189 ? 81.966 5.377 123.032 1.00 75.71 169 LYS A N 1
ATOM 1067 C CA . LYS A 1 189 ? 81.271 4.845 121.866 1.00 77.47 169 LYS A CA 1
ATOM 1068 C C . LYS A 1 189 ? 80.379 5.894 121.213 1.00 77.55 169 LYS A C 1
ATOM 1069 O O . LYS A 1 189 ? 80.325 5.989 119.983 1.00 81.57 169 LYS A O 1
ATOM 1075 N N . TRP A 1 190 ? 79.675 6.682 122.017 1.00 75.88 170 TRP A N 1
ATOM 1076 C CA . TRP A 1 190 ? 78.727 7.671 121.530 1.00 76.44 170 TRP A CA 1
ATOM 1077 C C . TRP A 1 190 ? 79.374 9.048 121.492 1.00 75.65 170 TRP A C 1
ATOM 1078 O O . TRP A 1 190 ? 80.195 9.384 122.349 1.00 69.72 170 TRP A O 1
ATOM 1089 N N . LEU A 1 191 ? 79.000 9.840 120.490 1.00 75.62 171 LEU A N 1
ATOM 1090 C CA . LEU A 1 191 ? 79.510 11.194 120.334 1.00 70.15 171 LEU A CA 1
ATOM 1091 C C . LEU A 1 191 ? 78.346 12.161 120.201 1.00 71.84 171 LEU A C 1
ATOM 1092 O O . LEU A 1 191 ? 77.444 11.952 119.383 1.00 73.57 171 LEU A O 1
ATOM 1097 N N . TRP A 1 192 ? 78.373 13.211 121.009 1.00 68.61 172 TRP A N 1
ATOM 1098 C CA . TRP A 1 192 ? 77.388 14.280 120.983 1.00 68.22 172 TRP A CA 1
ATOM 1099 C C . TRP A 1 192 ? 78.081 15.541 120.493 1.00 66.65 172 TRP A C 1
ATOM 1100 O O . TRP A 1 192 ? 79.181 15.861 120.951 1.00 66.64 172 TRP A O 1
ATOM 1111 N N . TYR A 1 193 ? 77.457 16.240 119.550 1.00 65.39 173 TYR A N 1
ATOM 1112 C CA . TYR A 1 193 ? 78.036 17.483 119.070 1.00 64.16 173 TYR A CA 1
ATOM 1113 C C . TYR A 1 193 ? 76.932 18.389 118.552 1.00 66.96 173 TYR A C 1
ATOM 1114 O O . TYR A 1 193 ? 75.868 17.924 118.136 1.00 74.12 173 TYR A O 1
ATOM 1123 N N . SER A 1 194 ? 77.197 19.689 118.598 1.00 66.56 174 SER A N 1
ATOM 1124 C CA . SER A 1 194 ? 76.284 20.698 118.089 1.00 67.05 174 SER A CA 1
ATOM 1125 C C . SER A 1 194 ? 77.025 21.587 117.106 1.00 64.63 174 SER A C 1
ATOM 1126 O O . SER A 1 194 ? 78.227 21.827 117.246 1.00 63.50 174 SER A O 1
ATOM 1129 N N . GLN A 1 195 ? 76.299 22.071 116.105 1.00 63.74 175 GLN A N 1
ATOM 1130 C CA . GLN A 1 195 ? 76.888 22.936 115.099 1.00 62.89 175 GLN A CA 1
ATOM 1131 C C . GLN A 1 195 ? 75.892 24.015 114.711 1.00 62.51 175 GLN A C 1
ATOM 1132 O O . GLN A 1 195 ? 74.677 23.804 114.732 1.00 60.62 175 GLN A O 1
ATOM 1138 N N . LEU A 1 196 ? 76.428 25.181 114.368 1.00 63.17 176 LEU A N 1
ATOM 1139 C CA . LEU A 1 196 ? 75.604 26.313 113.978 1.00 66.28 176 LEU A CA 1
ATOM 1140 C C . LEU A 1 196 ? 75.144 26.164 112.537 1.00 67.87 176 LEU A C 1
ATOM 1141 O O . LEU A 1 196 ? 75.913 25.766 111.658 1.00 71.66 176 LEU A O 1
ATOM 1146 N N . ARG A 1 197 ? 73.879 26.485 112.301 1.00 62.88 177 ARG A N 1
ATOM 1147 C CA . ARG A 1 197 ? 73.293 26.465 110.970 1.00 68.87 177 ARG A CA 1
ATOM 1148 C C . ARG A 1 197 ? 72.720 27.841 110.681 1.00 68.92 177 ARG A C 1
ATOM 1149 O O . ARG A 1 197 ? 71.797 28.287 111.370 1.00 62.86 177 ARG A O 1
ATOM 1157 N N . ALA A 1 198 ? 73.280 28.514 109.679 1.00 65.63 178 ALA A N 1
ATOM 1158 C CA . ALA A 1 198 ? 72.738 29.795 109.260 1.00 66.58 178 ALA A CA 1
ATOM 1159 C C . ALA A 1 198 ? 71.286 29.625 108.845 1.00 71.20 178 ALA A C 1
ATOM 1160 O O . ALA A 1 198 ? 70.906 28.613 108.250 1.00 73.39 178 ALA A O 1
ATOM 1162 N N . LYS A 1 199 ? 70.469 30.620 109.163 1.00 70.63 179 LYS A N 1
ATOM 1163 C CA . LYS A 1 199 ? 69.038 30.538 108.917 1.00 70.50 179 LYS A CA 1
ATOM 1164 C C . LYS A 1 199 ? 68.781 31.104 107.530 1.00 82.14 179 LYS A C 1
ATOM 1165 O O . LYS A 1 199 ? 68.914 32.311 107.306 1.00 83.13 179 LYS A O 1
ATOM 1171 N N . SER A 1 200 ? 68.412 30.230 106.600 1.00 97.72 180 SER A N 1
ATOM 1172 C CA . SER A 1 200 ? 68.153 30.626 105.223 1.00 98.39 180 SER A CA 1
ATOM 1173 C C . SER A 1 200 ? 66.684 31.001 105.129 1.00 98.34 180 SER A C 1
ATOM 1174 O O . SER A 1 200 ? 65.804 30.148 105.279 1.00 99.81 180 SER A O 1
ATOM 1177 N N . ASP A 1 201 ? 66.426 32.274 104.861 1.00 91.61 181 ASP A N 1
ATOM 1178 C CA . ASP A 1 201 ? 65.103 32.858 104.978 1.00 91.36 181 ASP A CA 1
ATOM 1179 C C . ASP A 1 201 ? 65.222 34.302 104.522 1.00 97.04 181 ASP A C 1
ATOM 1180 O O . ASP A 1 201 ? 66.313 34.879 104.522 1.00 97.53 181 ASP A O 1
ATOM 1185 N N . GLY A 1 202 ? 64.092 34.881 104.139 1.00 98.56 182 GLY A N 1
ATOM 1186 C CA . GLY A 1 202 ? 64.089 36.215 103.602 1.00 88.98 182 GLY A CA 1
ATOM 1187 C C . GLY A 1 202 ? 64.148 37.248 104.700 1.00 87.67 182 GLY A C 1
ATOM 1188 O O . GLY A 1 202 ? 63.875 36.961 105.870 1.00 96.02 182 GLY A O 1
ATOM 1189 N N . PRO A 1 203 ? 64.530 38.472 104.350 1.00 88.68 183 PRO A N 1
ATOM 1190 C CA . PRO A 1 203 ? 64.405 39.570 105.310 1.00 85.12 183 PRO A CA 1
ATOM 1191 C C . PRO A 1 203 ? 62.941 39.765 105.667 1.00 82.99 183 PRO A C 1
ATOM 1192 O O . PRO A 1 203 ? 62.082 39.897 104.792 1.00 73.90 183 PRO A O 1
ATOM 1196 N N . ARG A 1 204 ? 62.659 39.776 106.963 1.00 85.67 184 ARG A N 1
ATOM 1197 C CA . ARG A 1 204 ? 61.292 39.784 107.450 1.00 78.53 184 ARG A CA 1
ATOM 1198 C C . ARG A 1 204 ? 61.051 41.015 108.306 1.00 70.22 184 ARG A C 1
ATOM 1199 O O . ARG A 1 204 ? 61.972 41.557 108.922 1.00 63.37 184 ARG A O 1
ATOM 1207 N N . VAL A 1 205 ? 59.793 41.446 108.335 1.00 71.09 185 VAL A N 1
ATOM 1208 C CA . VAL A 1 205 ? 59.416 42.593 109.145 1.00 70.72 185 VAL A CA 1
ATOM 1209 C C . VAL A 1 205 ? 59.513 42.196 110.610 1.00 67.68 185 VAL A C 1
ATOM 1210 O O . VAL A 1 205 ? 58.868 41.239 111.053 1.00 62.74 185 VAL A O 1
ATOM 1214 N N . ARG A 1 206 ? 60.321 42.927 111.367 1.00 68.95 186 ARG A N 1
ATOM 1215 C CA . ARG A 1 206 ? 60.437 42.670 112.788 1.00 65.98 186 ARG A CA 1
ATOM 1216 C C . ARG A 1 206 ? 59.456 43.556 113.545 1.00 67.50 186 ARG A C 1
ATOM 1217 O O . ARG A 1 206 ? 58.780 44.412 112.970 1.00 64.04 186 ARG A O 1
ATOM 1225 N N . PHE A 1 207 ? 59.383 43.359 114.856 1.00 69.55 187 PHE A N 1
ATOM 1226 C CA . PHE A 1 207 ? 58.325 43.957 115.656 1.00 65.93 187 PHE A CA 1
ATOM 1227 C C . PHE A 1 207 ? 58.873 44.264 117.045 1.00 68.89 187 PHE A C 1
ATOM 1228 O O . PHE A 1 207 ? 60.084 44.206 117.278 1.00 73.28 187 PHE A O 1
ATOM 1236 N N . ASP A 1 208 ? 57.961 44.547 117.975 1.00 70.83 188 ASP A N 1
ATOM 1237 C CA . ASP A 1 208 ? 58.213 45.321 119.185 1.00 65.10 188 ASP A CA 1
ATOM 1238 C C . ASP A 1 208 ? 59.527 44.988 119.883 1.00 66.51 188 ASP A C 1
ATOM 1239 O O . ASP A 1 208 ? 60.453 45.804 119.870 1.00 64.37 188 ASP A O 1
ATOM 1244 N N . GLU A 1 209 ? 59.638 43.802 120.480 1.00 72.29 189 GLU A N 1
ATOM 1245 C CA . GLU A 1 209 ? 60.865 43.463 121.188 1.00 74.42 189 GLU A CA 1
ATOM 1246 C C . GLU A 1 209 ? 62.020 43.179 120.241 1.00 70.98 189 GLU A C 1
ATOM 1247 O O . GLU A 1 209 ? 63.181 43.274 120.652 1.00 66.19 189 GLU A O 1
ATOM 1253 N N . GLU A 1 210 ? 61.730 42.847 118.983 1.00 70.94 190 GLU A N 1
ATOM 1254 C CA . GLU A 1 210 ? 62.801 42.520 118.049 1.00 69.89 190 GLU A CA 1
ATOM 1255 C C . GLU A 1 210 ? 63.510 43.765 117.543 1.00 68.10 190 GLU A C 1
ATOM 1256 O O . GLU A 1 210 ? 64.678 43.692 117.152 1.00 67.25 190 GLU A O 1
ATOM 1262 N N . VAL A 1 211 ? 62.828 44.906 117.546 1.00 65.55 191 VAL A N 1
ATOM 1263 C CA . VAL A 1 211 ? 63.450 46.158 117.129 1.00 56.37 191 VAL A CA 1
ATOM 1264 C C . VAL A 1 211 ? 64.372 46.696 118.218 1.00 60.00 191 VAL A C 1
ATOM 1265 O O . VAL A 1 211 ? 65.499 47.120 117.940 1.00 53.25 191 VAL A O 1
ATOM 1269 N N . THR A 1 212 ? 63.914 46.677 119.472 1.00 58.00 192 THR A N 1
ATOM 1270 C CA . THR A 1 212 ? 64.680 47.289 120.552 1.00 54.43 192 THR A CA 1
ATOM 1271 C C . THR A 1 212 ? 66.005 46.580 120.799 1.00 58.40 192 THR A C 1
ATOM 1272 O O . THR A 1 212 ? 66.930 47.190 121.347 1.00 56.01 192 THR A O 1
ATOM 1276 N N . ALA A 1 213 ? 66.117 45.312 120.408 1.00 59.09 193 ALA A N 1
ATOM 1277 C CA . ALA A 1 213 ? 67.370 44.574 120.484 1.00 56.85 193 ALA A CA 1
ATOM 1278 C C . ALA A 1 213 ? 68.370 45.013 119.426 1.00 61.81 193 ALA A C 1
ATOM 1279 O O . ALA A 1 213 ? 69.550 44.661 119.522 1.00 59.32 193 ALA A O 1
ATOM 1281 N N . LEU A 1 214 ? 67.923 45.764 118.425 1.00 55.05 194 LEU A N 1
ATOM 1282 C CA . LEU A 1 214 ? 68.770 46.284 117.366 1.00 57.20 194 LEU A CA 1
ATOM 1283 C C . LEU A 1 214 ? 69.270 47.689 117.661 1.00 63.08 194 LEU A C 1
ATOM 1284 O O . LEU A 1 214 ? 69.865 48.316 116.781 1.00 63.51 194 LEU A O 1
ATOM 1289 N N . LEU A 1 215 ? 69.010 48.200 118.867 1.00 63.69 195 LEU A N 1
ATOM 1290 C CA . LEU A 1 215 ? 69.355 49.577 119.213 1.00 59.24 195 LEU A CA 1
ATOM 1291 C C . LEU A 1 215 ? 70.827 49.873 118.961 1.00 68.27 195 LEU A C 1
ATOM 1292 O O . LEU A 1 215 ? 71.169 50.869 118.316 1.00 72.39 195 LEU A O 1
ATOM 1297 N N . GLY A 1 216 ? 71.713 49.024 119.467 1.00 67.91 196 GLY A N 1
ATOM 1298 C CA . GLY A 1 216 ? 73.131 49.322 119.445 1.00 72.71 196 GLY A CA 1
ATOM 1299 C C . GLY A 1 216 ? 73.920 48.659 118.337 1.00 62.16 196 GLY A C 1
ATOM 1300 O O . GLY A 1 216 ? 75.138 48.497 118.458 1.00 51.79 196 GLY A O 1
ATOM 1301 N N . ARG A 1 217 ? 73.249 48.271 117.255 1.00 65.48 197 ARG A N 1
ATOM 1302 C CA . ARG A 1 217 ? 73.912 47.532 116.189 1.00 63.69 197 ARG A CA 1
ATOM 1303 C C . ARG A 1 217 ? 74.889 48.430 115.437 1.00 63.62 197 ARG A C 1
ATOM 1304 O O . ARG A 1 217 ? 74.536 49.529 115.001 1.00 67.37 197 ARG A O 1
ATOM 1312 N N . ARG A 1 218 ? 76.140 47.990 115.348 1.00 56.49 198 ARG A N 1
ATOM 1313 C CA . ARG A 1 218 ? 77.148 48.669 114.549 1.00 56.82 198 ARG A CA 1
ATOM 1314 C C . ARG A 1 218 ? 77.405 48.012 113.198 1.00 56.74 198 ARG A C 1
ATOM 1315 O O . ARG A 1 218 ? 78.185 48.552 112.408 1.00 54.72 198 ARG A O 1
ATOM 1323 N N . ARG A 1 219 ? 76.777 46.876 112.907 1.00 59.05 199 ARG A N 1
ATOM 1324 C CA . ARG A 1 219 ? 77.106 46.110 111.711 1.00 58.21 199 ARG A CA 1
ATOM 1325 C C . ARG A 1 219 ? 75.938 45.202 111.350 1.00 59.74 199 ARG A C 1
ATOM 1326 O O . ARG A 1 219 ? 74.903 45.183 112.022 1.00 57.13 199 ARG A O 1
ATOM 1334 N N . SER A 1 220 ? 76.118 44.442 110.273 1.00 60.92 200 SER A N 1
ATOM 1335 C CA . SER A 1 220 ? 75.108 43.505 109.811 1.00 52.08 200 SER A CA 1
ATOM 1336 C C . SER A 1 220 ? 75.194 42.196 110.582 1.00 58.62 200 SER A C 1
ATOM 1337 O O . SER A 1 220 ? 76.273 41.760 110.994 1.00 65.63 200 SER A O 1
ATOM 1340 N N . THR A 1 221 ? 74.037 41.572 110.781 1.00 63.77 201 THR A N 1
ATOM 1341 C CA . THR A 1 221 ? 73.929 40.340 111.545 1.00 61.22 201 THR A CA 1
ATOM 1342 C C . THR A 1 221 ? 73.106 39.324 110.771 1.00 65.99 201 THR A C 1
ATOM 1343 O O . THR A 1 221 ? 72.203 39.680 110.010 1.00 70.07 201 THR A O 1
ATOM 1347 N N . ILE A 1 222 ? 73.425 38.053 110.977 1.00 67.60 202 ILE A N 1
ATOM 1348 C CA . ILE A 1 222 ? 72.640 36.958 110.428 1.00 66.04 202 ILE A CA 1
ATOM 1349 C C . ILE A 1 222 ? 72.033 36.180 111.584 1.00 66.03 202 ILE A C 1
ATOM 1350 O O . ILE A 1 222 ? 72.595 36.112 112.681 1.00 70.85 202 ILE A O 1
ATOM 1355 N N . ASP A 1 223 ? 70.866 35.603 111.332 1.00 70.32 203 ASP A N 1
ATOM 1356 C CA . ASP A 1 223 ? 70.186 34.769 112.308 1.00 71.63 203 ASP A CA 1
ATOM 1357 C C . ASP A 1 223 ? 70.534 33.309 112.054 1.00 68.87 203 ASP A C 1
ATOM 1358 O O . ASP A 1 223 ? 70.741 32.900 110.909 1.00 69.52 203 ASP A O 1
ATOM 1363 N N . VAL A 1 224 ? 70.639 32.533 113.132 1.00 69.02 204 VAL A N 1
ATOM 1364 C CA . VAL A 1 224 ? 71.025 31.131 113.055 1.00 59.98 204 VAL A CA 1
ATOM 1365 C C . VAL A 1 224 ? 70.115 30.309 113.958 1.00 63.44 204 VAL A C 1
ATOM 1366 O O . VAL A 1 224 ? 69.341 30.839 114.756 1.00 68.72 204 VAL A O 1
ATOM 1370 N N . GLU A 1 225 ? 70.204 28.992 113.797 1.00 64.62 205 GLU A N 1
ATOM 1371 C CA . GLU A 1 225 ? 69.655 28.032 114.740 1.00 67.84 205 GLU A CA 1
ATOM 1372 C C . GLU A 1 225 ? 70.757 27.061 115.137 1.00 69.05 205 GLU A C 1
ATOM 1373 O O . GLU A 1 225 ? 71.790 26.958 114.473 1.00 69.81 205 GLU A O 1
ATOM 1379 N N . VAL A 1 226 ? 70.531 26.348 116.235 1.00 73.30 206 VAL A N 1
ATOM 1380 C CA . VAL A 1 226 ? 71.512 25.416 116.778 1.00 72.89 206 VAL A CA 1
ATOM 1381 C C . VAL A 1 226 ? 70.966 24.005 116.631 1.00 69.54 206 VAL A C 1
ATOM 1382 O O . VAL A 1 226 ? 69.881 23.693 117.137 1.00 69.83 206 VAL A O 1
ATOM 1386 N N . ASP A 1 227 ? 71.717 23.155 115.939 1.00 71.09 207 ASP A N 1
ATOM 1387 C CA . ASP A 1 227 ? 71.364 21.757 115.755 1.00 68.96 207 ASP A CA 1
ATOM 1388 C C . ASP A 1 227 ? 72.204 20.892 116.682 1.00 66.45 207 ASP A C 1
ATOM 1389 O O . ASP A 1 227 ? 73.414 21.097 116.811 1.00 65.19 207 ASP A O 1
ATOM 1394 N N . PHE A 1 228 ? 71.556 19.924 117.325 1.00 73.20 208 PHE A N 1
ATOM 1395 C CA . PHE A 1 228 ? 72.216 18.986 118.222 1.00 73.34 208 PHE A CA 1
ATOM 1396 C C . PHE A 1 228 ? 72.138 17.587 117.628 1.00 75.80 208 PHE A C 1
ATOM 1397 O O . PHE A 1 228 ? 71.046 17.100 117.318 1.00 76.76 208 PHE A O 1
ATOM 1405 N N . PHE A 1 229 ? 73.293 16.946 117.481 1.00 71.86 209 PHE A N 1
ATOM 1406 C CA . PHE A 1 229 ? 73.394 15.629 116.876 1.00 71.27 209 PHE A CA 1
ATOM 1407 C C . PHE A 1 229 ? 73.953 14.626 117.875 1.00 74.67 209 PHE A C 1
ATOM 1408 O O . PHE A 1 229 ? 74.640 14.984 118.834 1.00 67.18 209 PHE A O 1
ATOM 1416 N N . LEU A 1 230 ? 73.654 13.354 117.624 1.00 80.65 210 LEU A N 1
ATOM 1417 C CA . LEU A 1 230 ? 74.169 12.241 118.406 1.00 80.24 210 LEU A CA 1
ATOM 1418 C C . LEU A 1 230 ? 74.682 11.173 117.455 1.00 76.93 210 LEU A C 1
ATOM 1419 O O . LEU A 1 230 ? 74.066 10.909 116.420 1.00 81.62 210 LEU A O 1
ATOM 1424 N N . ARG A 1 231 ? 75.806 10.557 117.810 1.00 75.86 211 ARG A N 1
ATOM 1425 C CA . ARG A 1 231 ? 76.496 9.602 116.947 1.00 79.01 211 ARG A CA 1
ATOM 1426 C C . ARG A 1 231 ? 76.619 8.269 117.675 1.00 83.43 211 ARG A C 1
ATOM 1427 O O . ARG A 1 231 ? 77.311 8.175 118.693 1.00 81.35 211 ARG A O 1
ATOM 1435 N N . ASN A 1 232 ? 75.958 7.243 117.150 1.00 85.72 212 ASN A N 1
ATOM 1436 C CA . ASN A 1 232 ? 75.995 5.914 117.742 1.00 85.71 212 ASN A CA 1
ATOM 1437 C C . ASN A 1 232 ? 77.319 5.231 117.415 1.00 86.88 212 ASN A C 1
ATOM 1438 O O . ASN A 1 232 ? 78.081 5.699 116.567 1.00 83.27 212 ASN A O 1
ATOM 1443 N N . PRO A 1 233 ? 77.637 4.122 118.092 1.00 89.37 213 PRO A N 1
ATOM 1444 C CA . PRO A 1 233 ? 78.895 3.417 117.790 1.00 86.90 213 PRO A CA 1
ATOM 1445 C C . PRO A 1 233 ? 79.002 2.936 116.356 1.00 88.86 213 PRO A C 1
ATOM 1446 O O . PRO A 1 233 ? 80.112 2.628 115.905 1.00 94.18 213 PRO A O 1
ATOM 1450 N N . GLU A 1 234 ? 77.893 2.861 115.626 1.00 85.37 214 GLU A N 1
ATOM 1451 C CA . GLU A 1 234 ? 77.913 2.388 114.250 1.00 84.54 214 GLU A CA 1
ATOM 1452 C C . GLU A 1 234 ? 78.267 3.483 113.254 1.00 89.72 214 GLU A C 1
ATOM 1453 O O . GLU A 1 234 ? 78.292 3.215 112.049 1.00 92.39 214 GLU A O 1
ATOM 1459 N N . GLY A 1 235 ? 78.539 4.699 113.721 1.00 88.79 215 GLY A N 1
ATOM 1460 C CA . GLY A 1 235 ? 78.882 5.798 112.848 1.00 82.55 215 GLY A CA 1
ATOM 1461 C C . GLY A 1 235 ? 77.706 6.569 112.293 1.00 85.57 215 GLY A C 1
ATOM 1462 O O . GLY A 1 235 ? 77.916 7.536 111.551 1.00 90.44 215 GLY A O 1
ATOM 1463 N N . ASP A 1 236 ? 76.479 6.177 112.625 1.00 87.70 216 ASP A N 1
ATOM 1464 C CA . ASP A 1 236 ? 75.286 6.842 112.123 1.00 88.21 216 ASP A CA 1
ATOM 1465 C C . ASP A 1 236 ? 74.882 7.961 113.073 1.00 86.47 216 ASP A C 1
ATOM 1466 O O . ASP A 1 236 ? 74.829 7.760 114.290 1.00 87.76 216 ASP A O 1
ATOM 1471 N N . THR A 1 237 ? 74.595 9.134 112.518 1.00 84.77 217 THR A N 1
ATOM 1472 C CA . THR A 1 237 ? 74.243 10.304 113.307 1.00 81.18 217 THR A CA 1
ATOM 1473 C C . THR A 1 237 ? 72.829 10.752 112.972 1.00 81.69 217 THR A C 1
ATOM 1474 O O . THR A 1 237 ? 72.446 10.806 111.800 1.00 86.78 217 THR A O 1
ATOM 1478 N N . THR A 1 238 ? 72.059 11.072 114.007 1.00 81.96 218 THR A N 1
ATOM 1479 C CA . THR A 1 238 ? 70.736 11.655 113.860 1.00 79.75 218 THR A CA 1
ATOM 1480 C C . THR A 1 238 ? 70.666 12.958 114.640 1.00 77.85 218 THR A C 1
ATOM 1481 O O . THR A 1 238 ? 71.383 13.150 115.626 1.00 72.62 218 THR A O 1
ATOM 1485 N N . ARG A 1 239 ? 69.801 13.856 114.181 1.00 75.79 219 ARG A N 1
ATOM 1486 C CA . ARG A 1 239 ? 69.634 15.147 114.830 1.00 77.48 219 ARG A CA 1
ATOM 1487 C C . ARG A 1 239 ? 68.638 15.003 115.970 1.00 79.46 219 ARG A C 1
ATOM 1488 O O . ARG A 1 239 ? 67.516 14.530 115.765 1.00 83.55 219 ARG A O 1
ATOM 1496 N N . ILE A 1 240 ? 69.051 15.404 117.168 1.00 73.85 220 ILE A N 1
ATOM 1497 C CA . ILE A 1 240 ? 68.197 15.310 118.343 1.00 74.49 220 ILE A CA 1
ATOM 1498 C C . ILE A 1 240 ? 67.137 16.396 118.265 1.00 77.54 220 ILE A C 1
ATOM 1499 O O . ILE A 1 240 ? 65.940 16.108 118.151 1.00 73.80 220 ILE A O 1
ATOM 1512 N N . ALA A 1 242 ? 66.513 21.073 117.560 1.00 74.37 222 ALA A N 1
ATOM 1513 C CA . ALA A 1 242 ? 66.971 22.343 117.021 1.00 72.36 222 ALA A CA 1
ATOM 1514 C C . ALA A 1 242 ? 66.565 23.453 117.975 1.00 77.28 222 ALA A C 1
ATOM 1515 O O . ALA A 1 242 ? 65.414 23.503 118.419 1.00 83.62 222 ALA A O 1
ATOM 1517 N N . ARG A 1 243 ? 67.506 24.342 118.283 1.00 74.52 223 ARG A N 1
ATOM 1518 C CA . ARG A 1 243 ? 67.260 25.400 119.241 1.00 74.97 223 ARG A CA 1
ATOM 1519 C C . ARG A 1 243 ? 67.423 26.766 118.587 1.00 77.65 223 ARG A C 1
ATOM 1520 O O . ARG A 1 243 ? 68.280 26.936 117.714 1.00 74.78 223 ARG A O 1
ATOM 1528 N N . PRO A 1 244 ? 66.624 27.754 118.987 1.00 79.55 224 PRO A N 1
ATOM 1529 C CA . PRO A 1 244 ? 66.739 29.085 118.380 1.00 80.26 224 PRO A CA 1
ATOM 1530 C C . PRO A 1 244 ? 67.979 29.833 118.839 1.00 81.18 224 PRO A C 1
ATOM 1531 O O . PRO A 1 244 ? 68.745 29.335 119.669 1.00 78.36 224 PRO A O 1
ATOM 1535 N N . SER A 1 245 ? 68.181 31.037 118.305 1.00 82.84 225 SER A N 1
ATOM 1536 C CA . SER A 1 245 ? 69.309 31.862 118.712 1.00 80.85 225 SER A CA 1
ATOM 1537 C C . SER A 1 245 ? 69.090 32.520 120.067 1.00 82.12 225 SER A C 1
ATOM 1538 O O . SER A 1 245 ? 70.061 32.956 120.694 1.00 83.77 225 SER A O 1
ATOM 1541 N N . THR A 1 246 ? 67.841 32.597 120.531 1.00 79.76 226 THR A N 1
ATOM 1542 C CA . THR A 1 246 ? 67.539 33.169 121.835 1.00 80.20 226 THR A CA 1
ATOM 1543 C C . THR A 1 246 ? 67.965 32.267 122.983 1.00 82.50 226 THR A C 1
ATOM 1544 O O . THR A 1 246 ? 67.857 32.678 124.143 1.00 85.63 226 THR A O 1
ATOM 1548 N N . ASP A 1 247 ? 68.442 31.062 122.692 1.00 82.67 227 ASP A N 1
ATOM 1549 C CA . ASP A 1 247 ? 68.899 30.135 123.718 1.00 77.70 227 ASP A CA 1
ATOM 1550 C C . ASP A 1 247 ? 70.389 30.382 123.918 1.00 77.98 227 ASP A C 1
ATOM 1551 O O . ASP A 1 247 ? 71.205 30.031 123.061 1.00 80.80 227 ASP A O 1
ATOM 1556 N N . ARG A 1 248 ? 70.743 30.973 125.057 1.00 85.50 228 ARG A N 1
ATOM 1557 C CA . ARG A 1 248 ? 72.099 31.461 125.267 1.00 88.91 228 ARG A CA 1
ATOM 1558 C C . ARG A 1 248 ? 73.052 30.406 125.805 1.00 84.71 228 ARG A C 1
ATOM 1559 O O . ARG A 1 248 ? 74.270 30.593 125.714 1.00 83.37 228 ARG A O 1
ATOM 1567 N N . VAL A 1 249 ? 72.542 29.312 126.368 1.00 79.02 229 VAL A N 1
ATOM 1568 C CA . VAL A 1 249 ? 73.432 28.217 126.732 1.00 78.67 229 VAL A CA 1
ATOM 1569 C C . VAL A 1 249 ? 73.716 27.338 125.520 1.00 79.64 229 VAL A C 1
ATOM 1570 O O . VAL A 1 249 ? 74.775 26.704 125.440 1.00 81.50 229 VAL A O 1
ATOM 1574 N N . ALA A 1 250 ? 72.793 27.297 124.556 1.00 81.34 230 ALA A N 1
ATOM 1575 C CA . ALA A 1 250 ? 73.004 26.493 123.357 1.00 79.55 230 ALA A CA 1
ATOM 1576 C C . ALA A 1 250 ? 74.029 27.133 122.430 1.00 80.09 230 ALA A C 1
ATOM 1577 O O . ALA A 1 250 ? 74.815 26.430 121.786 1.00 72.83 230 ALA A O 1
ATOM 1579 N N . THR A 1 251 ? 74.036 28.464 122.346 1.00 77.32 231 THR A N 1
ATOM 1580 C CA . THR A 1 251 ? 74.986 29.161 121.490 1.00 74.99 231 THR A CA 1
ATOM 1581 C C . THR A 1 251 ? 76.347 29.348 122.145 1.00 79.84 231 THR A C 1
ATOM 1582 O O . THR A 1 251 ? 77.323 29.626 121.443 1.00 83.46 231 THR A O 1
ATOM 1586 N N . ARG A 1 252 ? 76.438 29.201 123.466 1.00 82.65 232 ARG A N 1
ATOM 1587 C CA . ARG A 1 252 ? 77.696 29.468 124.152 1.00 87.84 232 ARG A CA 1
ATOM 1588 C C . ARG A 1 252 ? 78.681 28.317 123.998 1.00 85.95 232 ARG A C 1
ATOM 1589 O O . ARG A 1 252 ? 79.875 28.545 123.774 1.00 82.45 232 ARG A O 1
ATOM 1597 N N . GLY A 1 253 ? 78.206 27.082 124.117 1.00 85.00 233 GLY A N 1
ATOM 1598 C CA . GLY A 1 253 ? 79.085 25.935 124.074 1.00 88.93 233 GLY A CA 1
ATOM 1599 C C . GLY A 1 253 ? 79.792 25.715 125.397 1.00 89.44 233 GLY A C 1
ATOM 1600 O O . GLY A 1 253 ? 79.609 26.442 126.374 1.00 91.97 233 GLY A O 1
ATOM 1601 N N . GLY A 1 254 ? 80.628 24.680 125.417 1.00 88.35 234 GLY A N 1
ATOM 1602 C CA . GLY A 1 254 ? 81.339 24.319 126.631 1.00 81.59 234 GLY A CA 1
ATOM 1603 C C . GLY A 1 254 ? 80.433 23.927 127.775 1.00 86.86 234 GLY A C 1
ATOM 1604 O O . GLY A 1 254 ? 80.821 24.056 128.941 1.00 89.19 234 GLY A O 1
ATOM 1605 N N . GLY A 1 255 ? 79.228 23.447 127.472 1.00 83.81 235 GLY A N 1
ATOM 1606 C CA . GLY A 1 255 ? 78.258 23.142 128.499 1.00 86.11 235 GLY A CA 1
ATOM 1607 C C . GLY A 1 255 ? 78.313 21.702 128.964 1.00 83.82 235 GLY A C 1
ATOM 1608 O O . GLY A 1 255 ? 78.972 20.849 128.373 1.00 83.02 235 GLY A O 1
ATOM 1609 N N . ARG A 1 256 ? 77.601 21.444 130.054 1.00 88.84 236 ARG A N 1
ATOM 1610 C CA . ARG A 1 256 ? 77.547 20.116 130.638 1.00 86.57 236 ARG A CA 1
ATOM 1611 C C . ARG A 1 256 ? 76.544 19.243 129.896 1.00 76.85 236 ARG A C 1
ATOM 1612 O O . ARG A 1 256 ? 75.538 19.723 129.367 1.00 76.26 236 ARG A O 1
ATOM 1620 N N . VAL A 1 257 ? 76.835 17.947 129.854 1.00 73.77 237 VAL A N 1
ATOM 1621 C CA . VAL A 1 257 ? 75.940 16.957 129.272 1.00 73.03 237 VAL A CA 1
ATOM 1622 C C . VAL A 1 257 ? 76.023 15.692 130.114 1.00 69.98 237 VAL A C 1
ATOM 1623 O O . VAL A 1 257 ? 77.113 15.268 130.512 1.00 68.13 237 VAL A O 1
ATOM 1627 N N . LEU A 1 258 ? 74.869 15.097 130.395 1.00 68.14 238 LEU A N 1
ATOM 1628 C CA . LEU A 1 258 ? 74.760 13.985 131.329 1.00 70.54 238 LEU A CA 1
ATOM 1629 C C . LEU A 1 258 ? 74.459 12.707 130.562 1.00 72.74 238 LEU A C 1
ATOM 1630 O O . LEU A 1 258 ? 73.402 12.590 129.933 1.00 73.02 238 LEU A O 1
ATOM 1635 N N . TRP A 1 259 ? 75.384 11.756 130.619 1.00 72.58 239 TRP A N 1
ATOM 1636 C CA . TRP A 1 259 ? 75.178 10.424 130.068 1.00 74.69 239 TRP A CA 1
ATOM 1637 C C . TRP A 1 259 ? 74.740 9.513 131.207 1.00 75.66 239 TRP A C 1
ATOM 1638 O O . TRP A 1 259 ? 75.537 9.195 132.095 1.00 82.13 239 TRP A O 1
ATOM 1649 N N . ARG A 1 260 ? 73.478 9.097 131.185 1.00 76.89 240 ARG A N 1
ATOM 1650 C CA . ARG A 1 260 ? 72.963 8.181 132.190 1.00 79.33 240 ARG A CA 1
ATOM 1651 C C . ARG A 1 260 ? 71.908 7.284 131.562 1.00 81.28 240 ARG A C 1
ATOM 1652 O O . ARG A 1 260 ? 71.051 7.757 130.812 1.00 83.39 240 ARG A O 1
ATOM 1660 N N . GLY A 1 261 ? 71.966 5.998 131.896 1.00 77.35 241 GLY A N 1
ATOM 1661 C CA . GLY A 1 261 ? 70.962 5.058 131.423 1.00 76.97 241 GLY A CA 1
ATOM 1662 C C . GLY A 1 261 ? 70.866 5.046 129.912 1.00 82.56 241 GLY A C 1
ATOM 1663 O O . GLY A 1 261 ? 71.873 5.011 129.198 1.00 82.63 241 GLY A O 1
ATOM 1664 N N . ASN A 1 262 ? 69.633 5.076 129.416 1.00 82.85 242 ASN A N 1
ATOM 1665 C CA . ASN A 1 262 ? 69.350 5.136 127.990 1.00 77.84 242 ASN A CA 1
ATOM 1666 C C . ASN A 1 262 ? 69.239 6.563 127.473 1.00 76.77 242 ASN A C 1
ATOM 1667 O O . ASN A 1 262 ? 68.895 6.761 126.305 1.00 82.16 242 ASN A O 1
ATOM 1672 N N . GLU A 1 263 ? 69.513 7.554 128.313 1.00 84.32 243 GLU A N 1
ATOM 1673 C CA . GLU A 1 263 ? 69.292 8.951 127.981 1.00 80.87 243 GLU A CA 1
ATOM 1674 C C . GLU A 1 263 ? 70.604 9.719 127.917 1.00 75.98 243 GLU A C 1
ATOM 1675 O O . GLU A 1 263 ? 71.592 9.359 128.562 1.00 77.03 243 GLU A O 1
ATOM 1681 N N . VAL A 1 264 ? 70.596 10.785 127.123 1.00 73.45 244 VAL A N 1
ATOM 1682 C CA . VAL A 1 264 ? 71.634 11.806 127.137 1.00 73.39 244 VAL A CA 1
ATOM 1683 C C . VAL A 1 264 ? 70.951 13.139 127.409 1.00 74.94 244 VAL A C 1
ATOM 1684 O O . VAL A 1 264 ? 69.948 13.471 126.768 1.00 77.57 244 VAL A O 1
ATOM 1688 N N . GLN A 1 265 ? 71.474 13.886 128.378 1.00 71.93 245 GLN A N 1
ATOM 1689 C CA . GLN A 1 265 ? 70.785 15.053 128.907 1.00 73.45 245 GLN A CA 1
ATOM 1690 C C . GLN A 1 265 ? 71.680 16.279 128.831 1.00 72.16 245 GLN A C 1
ATOM 1691 O O . GLN A 1 265 ? 72.873 16.207 129.135 1.00 69.41 245 GLN A O 1
ATOM 1697 N N . PHE A 1 266 ? 71.092 17.402 128.425 1.00 72.19 246 PHE A N 1
ATOM 1698 C CA . PHE A 1 266 ? 71.796 18.674 128.361 1.00 74.10 246 PHE A CA 1
ATOM 1699 C C . PHE A 1 266 ? 70.808 19.795 128.646 1.00 71.59 246 PHE A C 1
ATOM 1700 O O . PHE A 1 266 ? 69.591 19.614 128.556 1.00 66.77 246 PHE A O 1
ATOM 1708 N N . ARG A 1 267 ? 71.347 20.960 128.992 1.00 73.66 247 ARG A N 1
ATOM 1709 C CA . ARG A 1 267 ? 70.547 22.086 129.450 1.00 77.22 247 ARG A CA 1
ATOM 1710 C C . ARG A 1 267 ? 70.279 23.061 128.313 1.00 76.78 247 ARG A C 1
ATOM 1711 O O . ARG A 1 267 ? 71.134 23.284 127.451 1.00 78.19 247 ARG A O 1
ATOM 1719 N N . ILE A 1 268 ? 69.077 23.636 128.315 1.00 74.71 248 ILE A N 1
ATOM 1720 C CA . ILE A 1 268 ? 68.662 24.612 127.322 1.00 81.50 248 ILE A CA 1
ATOM 1721 C C . ILE A 1 268 ? 67.976 25.769 128.034 1.00 85.62 248 ILE A C 1
ATOM 1722 O O . ILE A 1 268 ? 67.604 25.679 129.204 1.00 85.99 248 ILE A O 1
ATOM 1727 N N . GLU A 1 269 ? 67.810 26.868 127.303 1.00 94.44 249 GLU A N 1
ATOM 1728 C CA . GLU A 1 269 ? 67.192 28.077 127.827 1.00 91.12 249 GLU A CA 1
ATOM 1729 C C . GLU A 1 269 ? 66.066 28.501 126.898 1.00 90.90 249 GLU A C 1
ATOM 1730 O O . GLU A 1 269 ? 66.235 28.510 125.675 1.00 88.73 249 GLU A O 1
ATOM 1736 N N . THR A 1 270 ? 64.925 28.853 127.477 1.00 96.57 250 THR A N 1
ATOM 1737 C CA . THR A 1 270 ? 63.771 29.304 126.719 1.00 101.14 250 THR A CA 1
ATOM 1738 C C . THR A 1 270 ? 63.409 30.720 127.145 1.00 106.79 250 THR A C 1
ATOM 1739 O O . THR A 1 270 ? 63.829 31.199 128.202 1.00 106.00 250 THR A O 1
ATOM 1743 N N . SER A 1 271 ? 62.627 31.386 126.291 1.00 110.51 251 SER A N 1
ATOM 1744 C CA . SER A 1 271 ? 62.341 32.806 126.475 1.00 114.91 251 SER A CA 1
ATOM 1745 C C . SER A 1 271 ? 61.741 33.099 127.844 1.00 116.16 251 SER A C 1
ATOM 1746 O O . SER A 1 271 ? 62.077 34.109 128.473 1.00 117.30 251 SER A O 1
ATOM 1749 N N . ASP A 1 272 ? 60.845 32.232 128.317 1.00 118.71 252 ASP A N 1
ATOM 1750 C CA . ASP A 1 272 ? 60.157 32.442 129.586 1.00 117.26 252 ASP A CA 1
ATOM 1751 C C . ASP A 1 272 ? 61.132 32.567 130.751 1.00 133.93 252 ASP A C 1
ATOM 1752 O O . ASP A 1 272 ? 61.265 33.644 131.342 1.00 121.20 252 ASP A O 1
ATOM 1757 N N . GLY A 1 273 ? 61.815 31.477 131.086 1.00 147.24 253 GLY A N 1
ATOM 1758 C CA . GLY A 1 273 ? 62.738 31.466 132.206 1.00 130.88 253 GLY A CA 1
ATOM 1759 C C . GLY A 1 273 ? 63.919 32.404 132.044 1.00 139.84 253 GLY A C 1
ATOM 1760 O O . GLY A 1 273 ? 64.916 32.059 131.411 1.00 130.91 253 GLY A O 1
ATOM 1761 N N . GLY A 1 276 ? 60.112 35.275 133.897 1.00 111.39 256 GLY A N 1
ATOM 1762 C CA . GLY A 1 276 ? 60.279 34.488 135.105 1.00 114.18 256 GLY A CA 1
ATOM 1763 C C . GLY A 1 276 ? 61.649 33.847 135.194 1.00 112.18 256 GLY A C 1
ATOM 1764 O O . GLY A 1 276 ? 62.621 34.381 134.664 1.00 115.73 256 GLY A O 1
ATOM 1765 N N . GLY A 1 277 ? 61.732 32.701 135.864 1.00 112.11 257 GLY A N 1
ATOM 1766 C CA . GLY A 1 277 ? 62.991 31.990 135.969 1.00 108.26 257 GLY A CA 1
ATOM 1767 C C . GLY A 1 277 ? 62.779 30.543 136.342 1.00 110.29 257 GLY A C 1
ATOM 1768 O O . GLY A 1 277 ? 61.787 30.190 136.984 1.00 108.81 257 GLY A O 1
ATOM 1769 N N . ALA A 1 278 ? 63.745 29.706 135.955 1.00 109.88 258 ALA A N 1
ATOM 1770 C CA . ALA A 1 278 ? 63.729 28.262 136.164 1.00 94.04 258 ALA A CA 1
ATOM 1771 C C . ALA A 1 278 ? 64.972 27.640 135.544 1.00 97.27 258 ALA A C 1
ATOM 1772 O O . ALA A 1 278 ? 65.747 28.332 134.882 1.00 99.86 258 ALA A O 1
ATOM 1774 N N . PHE A 1 279 ? 65.174 26.342 135.743 1.00 93.38 259 PHE A N 1
ATOM 1775 C CA . PHE A 1 279 ? 66.254 25.615 135.087 1.00 84.35 259 PHE A CA 1
ATOM 1776 C C . PHE A 1 279 ? 65.642 24.570 134.167 1.00 86.13 259 PHE A C 1
ATOM 1777 O O . PHE A 1 279 ? 64.849 23.734 134.613 1.00 86.85 259 PHE A O 1
ATOM 1785 N N . GLU A 1 280 ? 66.004 24.623 132.888 1.00 85.29 260 GLU A N 1
ATOM 1786 C CA . GLU A 1 280 ? 65.377 23.806 131.860 1.00 81.33 260 GLU A CA 1
ATOM 1787 C C . GLU A 1 280 ? 66.400 22.891 131.205 1.00 77.83 260 GLU A C 1
ATOM 1788 O O . GLU A 1 280 ? 67.518 23.310 130.890 1.00 79.35 260 GLU A O 1
ATOM 1794 N N . PHE A 1 281 ? 66.002 21.638 131.002 1.00 76.11 261 PHE A N 1
ATOM 1795 C CA . PHE A 1 281 ? 66.870 20.612 130.450 1.00 70.32 261 PHE A CA 1
ATOM 1796 C C . PHE A 1 281 ? 66.075 19.773 129.462 1.00 68.44 261 PHE A C 1
ATOM 1797 O O . PHE A 1 281 ? 64.843 19.753 129.483 1.00 72.68 261 PHE A O 1
ATOM 1805 N N . VAL A 1 282 ? 66.799 19.071 128.593 1.00 71.53 262 VAL A N 1
ATOM 1806 C CA . VAL A 1 282 ? 66.206 18.151 127.630 1.00 75.54 262 VAL A CA 1
ATOM 1807 C C . VAL A 1 282 ? 66.986 16.847 127.672 1.00 73.52 262 VAL A C 1
ATOM 1808 O O . VAL A 1 282 ? 68.221 16.857 127.637 1.00 72.18 262 VAL A O 1
ATOM 1812 N N . ALA A 1 283 ? 66.269 15.731 127.748 1.00 72.36 263 ALA A N 1
ATOM 1813 C CA . ALA A 1 283 ? 66.869 14.406 127.762 1.00 76.47 263 ALA A CA 1
ATOM 1814 C C . ALA A 1 283 ? 66.438 13.648 126.516 1.00 70.56 263 ALA A C 1
ATOM 1815 O O . ALA A 1 283 ? 65.247 13.604 126.191 1.00 70.43 263 ALA A O 1
ATOM 1817 N N . TRP A 1 284 ? 67.405 13.055 125.826 1.00 67.14 264 TRP A N 1
ATOM 1818 C CA . TRP A 1 284 ? 67.167 12.322 124.591 1.00 75.90 264 TRP A CA 1
ATOM 1819 C C . TRP A 1 284 ? 67.336 10.834 124.858 1.00 76.79 264 TRP A C 1
ATOM 1820 O O . TRP A 1 284 ? 68.426 10.386 125.228 1.00 76.24 264 TRP A O 1
ATOM 1831 N N . ASN A 1 285 ? 66.263 10.075 124.664 1.00 76.22 265 ASN A N 1
ATOM 1832 C CA . ASN A 1 285 ? 66.301 8.631 124.843 1.00 77.51 265 ASN A CA 1
ATOM 1833 C C . ASN A 1 285 ? 66.987 7.993 123.641 1.00 79.66 265 ASN A C 1
ATOM 1834 O O . ASN A 1 285 ? 66.570 8.203 122.498 1.00 80.80 265 ASN A O 1
ATOM 1839 N N . ARG A 1 286 ? 68.035 7.214 123.900 1.00 75.49 266 ARG A N 1
ATOM 1840 C CA . ARG A 1 286 ? 68.765 6.538 122.837 1.00 73.63 266 ARG A CA 1
ATOM 1841 C C . ARG A 1 286 ? 68.054 5.295 122.321 1.00 84.35 266 ARG A C 1
ATOM 1842 O O . ARG A 1 286 ? 68.460 4.757 121.286 1.00 88.05 266 ARG A O 1
ATOM 1850 N N . VAL A 1 287 ? 67.011 4.832 123.005 1.00 81.98 267 VAL A N 1
ATOM 1851 C CA . VAL A 1 287 ? 66.295 3.632 122.594 1.00 78.66 267 VAL A CA 1
ATOM 1852 C C . VAL A 1 287 ? 65.042 4.028 121.826 1.00 78.49 267 VAL A C 1
ATOM 1853 O O . VAL A 1 287 ? 64.955 3.826 120.610 1.00 85.79 267 VAL A O 1
ATOM 1857 N N . ASN A 1 288 ? 64.065 4.599 122.532 1.00 75.82 268 ASN A N 1
ATOM 1858 C CA . ASN A 1 288 ? 62.810 4.991 121.907 1.00 77.68 268 ASN A CA 1
ATOM 1859 C C . ASN A 1 288 ? 62.960 6.175 120.965 1.00 77.76 268 ASN A C 1
ATOM 1860 O O . ASN A 1 288 ? 62.033 6.446 120.194 1.00 80.09 268 ASN A O 1
ATOM 1865 N N . ARG A 1 289 ? 64.094 6.874 121.008 1.00 81.62 269 ARG A N 1
ATOM 1866 C CA . ARG A 1 289 ? 64.345 8.056 120.187 1.00 83.18 269 ARG A CA 1
ATOM 1867 C C . ARG A 1 289 ? 63.248 9.103 120.391 1.00 79.70 269 ARG A C 1
ATOM 1868 O O . ARG A 1 289 ? 62.503 9.456 119.476 1.00 73.46 269 ARG A O 1
ATOM 1876 N N . THR A 1 290 ? 63.163 9.595 121.626 1.00 78.81 270 THR A N 1
ATOM 1877 C CA . THR A 1 290 ? 62.215 10.632 122.003 1.00 80.33 270 THR A CA 1
ATOM 1878 C C . THR A 1 290 ? 62.936 11.660 122.865 1.00 77.86 270 THR A C 1
ATOM 1879 O O . THR A 1 290 ? 64.123 11.519 123.173 1.00 79.54 270 THR A O 1
ATOM 1883 N N . VAL A 1 291 ? 62.206 12.700 123.268 1.00 71.45 271 VAL A N 1
ATOM 1884 C CA . VAL A 1 291 ? 62.764 13.784 124.062 1.00 78.89 271 VAL A CA 1
ATOM 1885 C C . VAL A 1 291 ? 61.911 13.995 125.305 1.00 84.15 271 VAL A C 1
ATOM 1886 O O . VAL A 1 291 ? 60.730 13.646 125.350 1.00 91.30 271 VAL A O 1
ATOM 1890 N N . ARG A 1 292 ? 62.537 14.582 126.321 1.00 76.74 272 ARG A N 1
ATOM 1891 C CA . ARG A 1 292 ? 61.859 15.001 127.534 1.00 70.43 272 ARG A CA 1
ATOM 1892 C C . ARG A 1 292 ? 62.195 16.455 127.821 1.00 76.48 272 ARG A C 1
ATOM 1893 O O . ARG A 1 292 ? 63.164 17.008 127.295 1.00 79.61 272 ARG A O 1
ATOM 1901 N N . THR A 1 293 ? 61.385 17.066 128.678 1.00 81.89 273 THR A N 1
ATOM 1902 C CA . THR A 1 293 ? 61.610 18.427 129.138 1.00 81.31 273 THR A CA 1
ATOM 1903 C C . THR A 1 293 ? 61.564 18.444 130.656 1.00 85.33 273 THR A C 1
ATOM 1904 O O . THR A 1 293 ? 60.584 17.991 131.255 1.00 87.24 273 THR A O 1
ATOM 1908 N N . LEU A 1 294 ? 62.622 18.959 131.272 1.00 82.08 274 LEU A N 1
ATOM 1909 C CA . LEU A 1 294 ? 62.704 19.097 132.717 1.00 77.60 274 LEU A CA 1
ATOM 1910 C C . LEU A 1 294 ? 62.656 20.568 133.099 1.00 81.11 274 LEU A C 1
ATOM 1911 O O . LEU A 1 294 ? 63.297 21.407 132.461 1.00 81.20 274 LEU A O 1
ATOM 1916 N N . ALA A 1 295 ? 61.890 20.873 134.144 1.00 84.26 275 ALA A N 1
ATOM 1917 C CA . ALA A 1 295 ? 61.807 22.218 134.699 1.00 88.88 275 ALA A CA 1
ATOM 1918 C C . ALA A 1 295 ? 61.963 22.120 136.207 1.00 87.22 275 ALA A C 1
ATOM 1919 O O . ALA A 1 295 ? 61.151 21.470 136.874 1.00 91.59 275 ALA A O 1
ATOM 1921 N N . LYS A 1 296 ? 63.001 22.759 136.741 1.00 86.49 276 LYS A N 1
ATOM 1922 C CA . LYS A 1 296 ? 63.333 22.660 138.155 1.00 92.09 276 LYS A CA 1
ATOM 1923 C C . LYS A 1 296 ? 63.508 24.047 138.753 1.00 97.26 276 LYS A C 1
ATOM 1924 O O . LYS A 1 296 ? 64.039 24.951 138.102 1.00 95.99 276 LYS A O 1
ATOM 1930 N N . GLN A 1 297 ? 63.056 24.207 140.000 1.00 101.34 277 GLN A N 1
ATOM 1931 C CA . GLN A 1 297 ? 63.311 25.447 140.726 1.00 102.57 277 GLN A CA 1
ATOM 1932 C C . GLN A 1 297 ? 64.786 25.577 141.078 1.00 95.73 277 GLN A C 1
ATOM 1933 O O . GLN A 1 297 ? 65.395 26.634 140.875 1.00 93.58 277 GLN A O 1
ATOM 1939 N N . ARG A 1 298 ? 65.374 24.514 141.615 1.00 92.77 278 ARG A N 1
ATOM 1940 C CA . ARG A 1 298 ? 66.783 24.494 141.976 1.00 90.87 278 ARG A CA 1
ATOM 1941 C C . ARG A 1 298 ? 67.567 23.715 140.930 1.00 86.89 278 ARG A C 1
ATOM 1942 O O . ARG A 1 298 ? 67.083 22.714 140.394 1.00 89.94 278 ARG A O 1
ATOM 1950 N N . ASP A 1 299 ? 68.777 24.183 140.644 1.00 82.32 279 ASP A N 1
ATOM 1951 C CA . ASP A 1 299 ? 69.590 23.584 139.599 1.00 79.60 279 ASP A CA 1
ATOM 1952 C C . ASP A 1 299 ? 70.033 22.179 139.998 1.00 79.90 279 ASP A C 1
ATOM 1953 O O . ASP A 1 299 ? 70.099 21.826 141.179 1.00 89.09 279 ASP A O 1
ATOM 1958 N N . LEU A 1 300 ? 70.335 21.371 138.987 1.00 78.66 280 LEU A N 1
ATOM 1959 C CA . LEU A 1 300 ? 70.734 19.989 139.202 1.00 73.35 280 LEU A CA 1
ATOM 1960 C C . LEU A 1 300 ? 72.203 19.907 139.584 1.00 77.44 280 LEU A C 1
ATOM 1961 O O . LEU A 1 300 ? 73.053 20.574 138.989 1.00 83.37 280 LEU A O 1
ATOM 1966 N N . LEU A 1 301 ? 72.501 19.077 140.584 1.00 82.61 281 LEU A N 1
ATOM 1967 C CA . LEU A 1 301 ? 73.881 18.915 141.024 1.00 82.24 281 LEU A CA 1
ATOM 1968 C C . LEU A 1 301 ? 74.684 18.032 140.081 1.00 83.61 281 LEU A C 1
ATOM 1969 O O . LEU A 1 301 ? 75.898 18.222 139.947 1.00 87.59 281 LEU A O 1
ATOM 1974 N N . SER A 1 302 ? 74.037 17.062 139.432 1.00 83.21 282 SER A N 1
ATOM 1975 C CA . SER A 1 302 ? 74.755 16.201 138.501 1.00 88.15 282 SER A CA 1
ATOM 1976 C C . SER A 1 302 ? 75.287 16.990 137.316 1.00 91.40 282 SER A C 1
ATOM 1977 O O . SER A 1 302 ? 76.328 16.640 136.750 1.00 92.00 282 SER A O 1
ATOM 1988 N N . SER A 1 304 ? 76.038 20.181 137.602 1.00 87.82 284 SER A N 1
ATOM 1989 C CA . SER A 1 304 ? 76.640 21.352 138.220 1.00 86.58 284 SER A CA 1
ATOM 1990 C C . SER A 1 304 ? 78.147 21.190 138.363 1.00 87.67 284 SER A C 1
ATOM 1991 O O . SER A 1 304 ? 78.647 20.090 138.614 1.00 88.91 284 SER A O 1
ATOM 1994 N N . ILE A 1 305 ? 78.864 22.300 138.183 1.00 90.84 285 ILE A N 1
ATOM 1995 C CA . ILE A 1 305 ? 80.273 22.348 138.540 1.00 90.34 285 ILE A CA 1
ATOM 1996 C C . ILE A 1 305 ? 80.408 22.435 140.058 1.00 92.14 285 ILE A C 1
ATOM 1997 O O . ILE A 1 305 ? 79.477 22.819 140.777 1.00 95.67 285 ILE A O 1
ATOM 2002 N N . LEU A 1 306 ? 81.589 22.057 140.552 1.00 88.74 286 LEU A N 1
ATOM 2003 C CA . LEU A 1 306 ? 81.935 22.139 141.970 1.00 88.59 286 LEU A CA 1
ATOM 2004 C C . LEU A 1 306 ? 80.978 21.299 142.821 1.00 84.73 286 LEU A C 1
ATOM 2005 O O . LEU A 1 306 ? 80.154 21.807 143.583 1.00 86.71 286 LEU A O 1
ATOM 2010 N N . VAL A 1 307 ? 81.108 19.989 142.658 1.00 77.81 287 VAL A N 1
ATOM 2011 C CA . VAL A 1 307 ? 80.434 19.032 143.521 1.00 73.69 287 VAL A CA 1
ATOM 2012 C C . VAL A 1 307 ? 81.504 18.290 144.309 1.00 78.03 287 VAL A C 1
ATOM 2013 O O . VAL A 1 307 ? 82.631 18.097 143.840 1.00 77.85 287 VAL A O 1
ATOM 2017 N N . GLY A 1 308 ? 81.157 17.906 145.532 1.00 80.34 288 GLY A N 1
ATOM 2018 C CA . GLY A 1 308 ? 82.109 17.298 146.428 1.00 78.26 288 GLY A CA 1
ATOM 2019 C C . GLY A 1 308 ? 81.912 15.805 146.578 1.00 82.32 288 GLY A C 1
ATOM 2020 O O . GLY A 1 308 ? 81.029 15.202 145.959 1.00 87.22 288 GLY A O 1
ATOM 2021 N N . PRO A 1 309 ? 82.745 15.178 147.409 1.00 76.91 289 PRO A N 1
ATOM 2022 C CA . PRO A 1 309 ? 82.611 13.729 147.625 1.00 80.08 289 PRO A CA 1
ATOM 2023 C C . PRO A 1 309 ? 81.282 13.322 148.236 1.00 83.55 289 PRO A C 1
ATOM 2024 O O . PRO A 1 309 ? 80.783 12.231 147.931 1.00 80.53 289 PRO A O 1
ATOM 2028 N N . ARG A 1 310 ? 80.691 14.158 149.094 1.00 86.36 290 ARG A N 1
ATOM 2029 C CA . ARG A 1 310 ? 79.367 13.857 149.629 1.00 86.89 290 ARG A CA 1
ATOM 2030 C C . ARG A 1 310 ? 78.294 13.877 148.552 1.00 84.22 290 ARG A C 1
ATOM 2031 O O . ARG A 1 310 ? 77.212 13.318 148.763 1.00 79.92 290 ARG A O 1
ATOM 2039 N N . GLY A 1 311 ? 78.566 14.506 147.412 1.00 80.72 291 GLY A N 1
ATOM 2040 C CA . GLY A 1 311 ? 77.593 14.648 146.352 1.00 78.81 291 GLY A CA 1
ATOM 2041 C C . GLY A 1 311 ? 76.868 15.973 146.333 1.00 78.73 291 GLY A C 1
ATOM 2042 O O . GLY A 1 311 ? 75.974 16.158 145.498 1.00 70.51 291 GLY A O 1
ATOM 2043 N N . GLY A 1 312 ? 77.218 16.897 147.227 1.00 78.41 292 GLY A N 1
ATOM 2044 C CA . GLY A 1 312 ? 76.569 18.185 147.298 1.00 82.40 292 GLY A CA 1
ATOM 2045 C C . GLY A 1 312 ? 77.415 19.308 146.717 1.00 79.06 292 GLY A C 1
ATOM 2046 O O . GLY A 1 312 ? 78.593 19.150 146.411 1.00 74.58 292 GLY A O 1
ATOM 2047 N N . GLN A 1 313 ? 76.779 20.467 146.585 1.00 78.54 293 GLN A N 1
ATOM 2048 C CA . GLN A 1 313 ? 77.442 21.633 146.023 1.00 78.75 293 GLN A CA 1
ATOM 2049 C C . GLN A 1 313 ? 78.461 22.196 147.004 1.00 85.88 293 GLN A C 1
ATOM 2050 O O . GLN A 1 313 ? 78.221 22.254 148.213 1.00 85.90 293 GLN A O 1
ATOM 2056 N N . LEU A 1 314 ? 79.605 22.615 146.475 1.00 87.61 294 LEU A N 1
ATOM 2057 C CA . LEU A 1 314 ? 80.666 23.218 147.266 1.00 81.62 294 LEU A CA 1
ATOM 2058 C C . LEU A 1 314 ? 80.576 24.735 147.190 1.00 83.54 294 LEU A C 1
ATOM 2059 O O . LEU A 1 314 ? 80.259 25.298 146.139 1.00 82.06 294 LEU A O 1
ATOM 2064 N N . SER A 1 315 ? 80.854 25.391 148.313 1.00 85.05 295 SER A N 1
ATOM 2065 C CA . SER A 1 315 ? 80.877 26.844 148.357 1.00 83.79 295 SER A CA 1
ATOM 2066 C C . SER A 1 315 ? 81.765 27.285 149.509 1.00 88.66 295 SER A C 1
ATOM 2067 O O . SER A 1 315 ? 82.001 26.534 150.458 1.00 88.02 295 SER A O 1
ATOM 2070 N N . THR A 1 316 ? 82.256 28.517 149.408 1.00 93.15 296 THR A N 1
ATOM 2071 C CA . THR A 1 316 ? 82.991 29.169 150.485 1.00 90.31 296 THR A CA 1
ATOM 2072 C C . THR A 1 316 ? 82.154 30.345 150.967 1.00 95.42 296 THR A C 1
ATOM 2073 O O . THR A 1 316 ? 82.016 31.348 150.259 1.00 95.12 296 THR A O 1
ATOM 2077 N N . SER A 1 317 ? 81.603 30.223 152.169 1.00 99.72 297 SER A N 1
ATOM 2078 C CA . SER A 1 317 ? 80.754 31.251 152.742 1.00 106.04 297 SER A CA 1
ATOM 2079 C C . SER A 1 317 ? 81.549 32.083 153.745 1.00 107.00 297 SER A C 1
ATOM 2080 O O . SER A 1 317 ? 82.734 31.848 153.992 1.00 103.14 297 SER A O 1
ATOM 2083 N N . GLY A 1 318 ? 80.881 33.069 154.330 1.00 110.08 298 GLY A N 1
ATOM 2084 C CA . GLY A 1 318 ? 81.519 33.937 155.297 1.00 107.10 298 GLY A CA 1
ATOM 2085 C C . GLY A 1 318 ? 82.449 34.941 154.641 1.00 104.34 298 GLY A C 1
ATOM 2086 O O . GLY A 1 318 ? 82.629 34.985 153.425 1.00 104.37 298 GLY A O 1
ATOM 2087 N N . LEU A 1 319 ? 83.055 35.767 155.490 1.00 105.23 299 LEU A N 1
ATOM 2088 C CA . LEU A 1 319 ? 83.941 36.838 155.054 1.00 105.72 299 LEU A CA 1
ATOM 2089 C C . LEU A 1 319 ? 85.123 36.891 156.014 1.00 105.44 299 LEU A C 1
ATOM 2090 O O . LEU A 1 319 ? 85.293 36.019 156.872 1.00 105.67 299 LEU A O 1
ATOM 2095 N N . GLY A 1 320 ? 85.948 37.923 155.868 1.00 96.77 300 GLY A N 1
ATOM 2096 C CA . GLY A 1 320 ? 87.013 38.165 156.819 1.00 104.85 300 GLY A CA 1
ATOM 2097 C C . GLY A 1 320 ? 88.331 37.491 156.502 1.00 106.93 300 GLY A C 1
ATOM 2098 O O . GLY A 1 320 ? 88.666 37.275 155.334 1.00 109.25 300 GLY A O 1
ATOM 2099 N N . SER A 1 321 ? 89.090 37.163 157.552 1.00 112.15 301 SER A N 1
ATOM 2100 C CA . SER A 1 321 ? 90.441 36.639 157.375 1.00 115.92 301 SER A CA 1
ATOM 2101 C C . SER A 1 321 ? 90.450 35.325 156.606 1.00 115.81 301 SER A C 1
ATOM 2102 O O . SER A 1 321 ? 91.443 35.000 155.946 1.00 113.24 301 SER A O 1
ATOM 2105 N N . ASP A 1 322 ? 89.365 34.561 156.675 1.00 115.31 302 ASP A N 1
ATOM 2106 C CA . ASP A 1 322 ? 89.284 33.275 155.999 1.00 114.10 302 ASP A CA 1
ATOM 2107 C C . ASP A 1 322 ? 87.822 32.966 155.709 1.00 115.73 302 ASP A C 1
ATOM 2108 O O . ASP A 1 322 ? 86.926 33.751 156.028 1.00 112.70 302 ASP A O 1
ATOM 2113 N N . ARG A 1 323 ? 87.587 31.805 155.101 1.00 112.02 303 ARG A N 1
ATOM 2114 C CA . ARG A 1 323 ? 86.257 31.385 154.689 1.00 108.27 303 ARG A CA 1
ATOM 2115 C C . ARG A 1 323 ? 85.980 29.984 155.217 1.00 104.88 303 ARG A C 1
ATOM 2116 O O . ARG A 1 323 ? 86.885 29.263 155.641 1.00 101.32 303 ARG A O 1
ATOM 2124 N N . GLU A 1 324 ? 84.707 29.603 155.183 1.00 104.15 304 GLU A N 1
ATOM 2125 C CA . GLU A 1 324 ? 84.274 28.254 155.523 1.00 105.11 304 GLU A CA 1
ATOM 2126 C C . GLU A 1 324 ? 84.002 27.477 154.245 1.00 100.68 304 GLU A C 1
ATOM 2127 O O . GLU A 1 324 ? 83.239 27.936 153.391 1.00 98.96 304 GLU A O 1
ATOM 2133 N N . LEU A 1 325 ? 84.609 26.301 154.124 1.00 90.38 305 LEU A N 1
ATOM 2134 C CA . LEU A 1 325 ? 84.352 25.415 152.995 1.00 88.00 305 LEU A CA 1
ATOM 2135 C C . LEU A 1 325 ? 83.263 24.435 153.405 1.00 86.52 305 LEU A C 1
ATOM 2136 O O . LEU A 1 325 ? 83.481 23.577 154.265 1.00 86.84 305 LEU A O 1
ATOM 2141 N N . ILE A 1 326 ? 82.094 24.561 152.789 1.00 91.21 306 ILE A N 1
ATOM 2142 C CA . ILE A 1 326 ? 80.943 23.743 153.139 1.00 92.18 306 ILE A CA 1
ATOM 2143 C C . ILE A 1 326 ? 80.485 22.974 151.911 1.00 89.49 306 ILE A C 1
ATOM 2144 O O . ILE A 1 326 ? 80.678 23.406 150.770 1.00 83.83 306 ILE A O 1
ATOM 2149 N N . GLU A 1 327 ? 79.872 21.821 152.158 1.00 89.64 307 GLU A N 1
ATOM 2150 C CA . GLU A 1 327 ? 79.282 20.992 151.115 1.00 90.11 307 GLU A CA 1
ATOM 2151 C C . GLU A 1 327 ? 77.796 20.863 151.420 1.00 90.81 307 GLU A C 1
ATOM 2152 O O . GLU A 1 327 ? 77.414 20.229 152.409 1.00 94.24 307 GLU A O 1
ATOM 2158 N N . THR A 1 328 ? 76.964 21.459 150.575 1.00 91.65 308 THR A N 1
ATOM 2159 C CA . THR A 1 328 ? 75.532 21.554 150.820 1.00 92.06 308 THR A CA 1
ATOM 2160 C C . THR A 1 328 ? 74.807 20.484 150.016 1.00 90.54 308 THR A C 1
ATOM 2161 O O . THR A 1 328 ? 74.864 20.482 148.782 1.00 88.14 308 THR A O 1
ATOM 2165 N N . SER A 1 329 ? 74.125 19.585 150.716 1.00 91.44 309 SER A N 1
ATOM 2166 C CA . SER A 1 329 ? 73.360 18.543 150.056 1.00 83.97 309 SER A CA 1
ATOM 2167 C C . SER A 1 329 ? 72.159 19.141 149.332 1.00 86.31 309 SER A C 1
ATOM 2168 O O . SER A 1 329 ? 71.729 20.265 149.602 1.00 88.54 309 SER A O 1
ATOM 2171 N N . ALA A 1 330 ? 71.625 18.368 148.383 1.00 86.64 310 ALA A N 1
ATOM 2172 C CA . ALA A 1 330 ? 70.435 18.795 147.656 1.00 82.99 310 ALA A CA 1
ATOM 2173 C C . ALA A 1 330 ? 69.272 19.070 148.597 1.00 91.54 310 ALA A C 1
ATOM 2174 O O . ALA A 1 330 ? 68.444 19.945 148.321 1.00 98.13 310 ALA A O 1
ATOM 2176 N N . GLU A 1 331 ? 69.190 18.337 149.708 1.00 97.68 311 GLU A N 1
ATOM 2177 C CA . GLU A 1 331 ? 68.157 18.595 150.702 1.00 95.94 311 GLU A CA 1
ATOM 2178 C C . GLU A 1 331 ? 68.446 19.841 151.528 1.00 95.03 311 GLU A C 1
ATOM 2179 O O . GLU A 1 331 ? 67.546 20.327 152.220 1.00 93.58 311 GLU A O 1
ATOM 2185 N N . GLY A 1 332 ? 69.666 20.370 151.468 1.00 90.94 312 GLY A N 1
ATOM 2186 C CA . GLY A 1 332 ? 69.996 21.644 152.071 1.00 88.84 312 GLY A CA 1
ATOM 2187 C C . GLY A 1 332 ? 70.858 21.573 153.311 1.00 88.00 312 GLY A C 1
ATOM 2188 O O . GLY A 1 332 ? 71.335 22.621 153.764 1.00 86.15 312 GLY A O 1
ATOM 2189 N N . ARG A 1 333 ? 71.081 20.393 153.875 1.00 85.82 313 ARG A N 1
ATOM 2190 C CA . ARG A 1 333 ? 71.849 20.297 155.109 1.00 91.39 313 ARG A CA 1
ATOM 2191 C C . ARG A 1 333 ? 73.335 20.451 154.807 1.00 88.78 313 ARG A C 1
ATOM 2192 O O . ARG A 1 333 ? 73.892 19.638 154.061 1.00 84.65 313 ARG A O 1
ATOM 2200 N N . PRO A 1 334 ? 74.002 21.464 155.349 1.00 88.96 314 PRO A N 1
ATOM 2201 C CA . PRO A 1 334 ? 75.413 21.685 155.025 1.00 88.20 314 PRO A CA 1
ATOM 2202 C C . PRO A 1 334 ? 76.338 20.739 155.770 1.00 88.52 314 PRO A C 1
ATOM 2203 O O . PRO A 1 334 ? 76.029 20.240 156.853 1.00 90.49 314 PRO A O 1
ATOM 2207 N N . HIS A 1 335 ? 77.496 20.502 155.160 1.00 83.91 315 HIS A N 1
ATOM 2208 C CA . HIS A 1 335 ? 78.601 19.791 155.789 1.00 86.40 315 HIS A CA 1
ATOM 2209 C C . HIS A 1 335 ? 79.834 20.666 155.653 1.00 89.18 315 HIS A C 1
ATOM 2210 O O . HIS A 1 335 ? 80.227 21.015 154.536 1.00 90.60 315 HIS A O 1
ATOM 2217 N N . SER A 1 336 ? 80.446 21.009 156.780 1.00 82.95 316 SER A N 1
ATOM 2218 C CA . SER A 1 336 ? 81.604 21.890 156.802 1.00 84.96 316 SER A CA 1
ATOM 2219 C C . SER A 1 336 ? 82.885 21.069 156.835 1.00 83.94 316 SER A C 1
ATOM 2220 O O . SER A 1 336 ? 82.992 20.104 157.598 1.00 85.07 316 SER A O 1
ATOM 2223 N N . TYR A 1 337 ? 83.849 21.453 156.001 1.00 78.92 317 TYR A N 1
ATOM 2224 C CA . TYR A 1 337 ? 85.175 20.855 156.006 1.00 82.43 317 TYR A CA 1
ATOM 2225 C C . TYR A 1 337 ? 86.170 21.649 156.836 1.00 84.10 317 TYR A C 1
ATOM 2226 O O . TYR A 1 337 ? 87.356 21.303 156.863 1.00 84.04 317 TYR A O 1
ATOM 2235 N N . GLY A 1 338 ? 85.721 22.704 157.502 1.00 85.46 318 GLY A N 1
ATOM 2236 C CA . GLY A 1 338 ? 86.596 23.507 158.328 1.00 92.08 318 GLY A CA 1
ATOM 2237 C C . GLY A 1 338 ? 86.963 24.835 157.696 1.00 93.69 318 GLY A C 1
ATOM 2238 O O . GLY A 1 338 ? 86.377 25.281 156.709 1.00 91.29 318 GLY A O 1
ATOM 2239 N N . ARG A 1 339 ? 87.952 25.483 158.305 1.00 99.20 319 ARG A N 1
ATOM 2240 C CA . ARG A 1 339 ? 88.398 26.800 157.877 1.00 98.62 319 ARG A CA 1
ATOM 2241 C C . ARG A 1 339 ? 89.424 26.676 156.758 1.00 94.02 319 ARG A C 1
ATOM 2242 O O . ARG A 1 339 ? 90.334 25.843 156.821 1.00 92.87 319 ARG A O 1
ATOM 2250 N N . VAL A 1 340 ? 89.279 27.521 155.738 1.00 92.80 320 VAL A N 1
ATOM 2251 C CA . VAL A 1 340 ? 90.161 27.517 154.578 1.00 90.25 320 VAL A CA 1
ATOM 2252 C C . VAL A 1 340 ? 90.628 28.937 154.293 1.00 94.72 320 VAL A C 1
ATOM 2253 O O . VAL A 1 340 ? 89.923 29.914 154.566 1.00 96.22 320 VAL A O 1
ATOM 2257 N N . ALA A 1 341 ? 91.834 29.043 153.738 1.00 88.61 321 ALA A N 1
ATOM 2258 C CA . ALA A 1 341 ? 92.496 30.315 153.479 1.00 91.58 321 ALA A CA 1
ATOM 2259 C C . ALA A 1 341 ? 92.293 30.822 152.057 1.00 91.21 321 ALA A C 1
ATOM 2260 O O . ALA A 1 341 ? 92.919 31.814 151.670 1.00 89.43 321 ALA A O 1
ATOM 2262 N N . PHE A 1 342 ? 91.464 30.154 151.262 1.00 86.15 322 PHE A N 1
ATOM 2263 C CA . PHE A 1 342 ? 91.357 30.443 149.842 1.00 84.24 322 PHE A CA 1
ATOM 2264 C C . PHE A 1 342 ? 89.907 30.679 149.446 1.00 84.91 322 PHE A C 1
ATOM 2265 O O . PHE A 1 342 ? 88.973 30.361 150.187 1.00 86.28 322 PHE A O 1
ATOM 2273 N N . ASP A 1 343 ? 89.738 31.249 148.257 1.00 86.90 323 ASP A N 1
ATOM 2274 C CA . ASP A 1 343 ? 88.451 31.311 147.589 1.00 90.70 323 ASP A CA 1
ATOM 2275 C C . ASP A 1 343 ? 88.304 30.073 146.706 1.00 88.02 323 ASP A C 1
ATOM 2276 O O . ASP A 1 343 ? 89.202 29.232 146.628 1.00 84.15 323 ASP A O 1
ATOM 2281 N N . ILE A 1 344 ? 87.171 29.951 146.019 1.00 89.80 324 ILE A N 1
ATOM 2282 C CA . ILE A 1 344 ? 86.864 28.730 145.285 1.00 90.75 324 ILE A CA 1
ATOM 2283 C C . ILE A 1 344 ? 86.229 29.065 143.942 1.00 88.01 324 ILE A C 1
ATOM 2284 O O . ILE A 1 344 ? 85.638 30.134 143.757 1.00 91.94 324 ILE A O 1
ATOM 2289 N N . GLY A 1 345 ? 86.381 28.141 142.998 1.00 89.98 325 GLY A N 1
ATOM 2290 C CA . GLY A 1 345 ? 85.642 28.161 141.747 1.00 88.98 325 GLY A CA 1
ATOM 2291 C C . GLY A 1 345 ? 85.880 29.348 140.840 1.00 90.60 325 GLY A C 1
ATOM 2292 O O . GLY A 1 345 ? 84.931 29.847 140.224 1.00 86.90 325 GLY A O 1
ATOM 2293 N N . ASP A 1 346 ? 87.120 29.810 140.734 1.00 89.65 326 ASP A N 1
ATOM 2294 C CA . ASP A 1 346 ? 87.445 30.906 139.835 1.00 85.71 326 ASP A CA 1
ATOM 2295 C C . ASP A 1 346 ? 87.912 30.354 138.495 1.00 84.34 326 ASP A C 1
ATOM 2296 O O . ASP A 1 346 ? 88.688 29.396 138.442 1.00 86.44 326 ASP A O 1
ATOM 2301 N N . SER A 1 347 ? 87.426 30.961 137.410 1.00 81.07 327 SER A N 1
ATOM 2302 C CA . SER A 1 347 ? 87.835 30.540 136.075 1.00 79.96 327 SER A CA 1
ATOM 2303 C C . SER A 1 347 ? 89.325 30.740 135.843 1.00 80.23 327 SER A C 1
ATOM 2304 O O . SER A 1 347 ? 89.887 30.129 134.929 1.00 78.75 327 SER A O 1
ATOM 2307 N N . ARG A 1 348 ? 89.972 31.583 136.645 1.00 80.67 328 ARG A N 1
ATOM 2308 C CA . ARG A 1 348 ? 91.411 31.778 136.559 1.00 80.33 328 ARG A CA 1
ATOM 2309 C C . ARG A 1 348 ? 92.191 30.693 137.283 1.00 83.09 328 ARG A C 1
ATOM 2310 O O . ARG A 1 348 ? 93.416 30.631 137.141 1.00 86.54 328 ARG A O 1
ATOM 2318 N N . SER A 1 349 ? 91.513 29.847 138.048 1.00 84.46 329 SER A N 1
ATOM 2319 C CA . SER A 1 349 ? 92.137 28.742 138.755 1.00 78.96 329 SER A CA 1
ATOM 2320 C C . SER A 1 349 ? 92.190 27.519 137.842 1.00 81.75 329 SER A C 1
ATOM 2321 O O . SER A 1 349 ? 91.946 27.603 136.636 1.00 88.66 329 SER A O 1
ATOM 2324 N N . ALA A 1 350 ? 92.506 26.362 138.415 1.00 81.41 330 ALA A N 1
ATOM 2325 C CA . ALA A 1 350 ? 92.618 25.128 137.652 1.00 79.85 330 ALA A CA 1
ATOM 2326 C C . ALA A 1 350 ? 91.276 24.458 137.409 1.00 80.35 330 ALA A C 1
ATOM 2327 O O . ALA A 1 350 ? 91.241 23.379 136.810 1.00 80.91 330 ALA A O 1
ATOM 2329 N N . GLY A 1 351 ? 90.180 25.061 137.855 1.00 81.40 331 GLY A N 1
ATOM 2330 C CA . GLY A 1 351 ? 88.878 24.462 137.653 1.00 82.89 331 GLY A CA 1
ATOM 2331 C C . GLY A 1 351 ? 88.553 23.441 138.729 1.00 82.61 331 GLY A C 1
ATOM 2332 O O . GLY A 1 351 ? 88.953 23.568 139.888 1.00 80.26 331 GLY A O 1
ATOM 2333 N N . TRP A 1 352 ? 87.808 22.414 138.331 1.00 82.52 332 TRP A N 1
ATOM 2334 C CA . TRP A 1 352 ? 87.370 21.383 139.258 1.00 78.85 332 TRP A CA 1
ATOM 2335 C C . TRP A 1 352 ? 87.228 20.065 138.514 1.00 77.54 332 TRP A C 1
ATOM 2336 O O . TRP A 1 352 ? 86.795 20.041 137.360 1.00 82.33 332 TRP A O 1
ATOM 2347 N N . LYS A 1 353 ? 87.592 18.974 139.183 1.00 79.79 333 LYS A N 1
ATOM 2348 C CA . LYS A 1 353 ? 87.388 17.642 138.635 1.00 82.83 333 LYS A CA 1
ATOM 2349 C C . LYS A 1 353 ? 87.124 16.670 139.774 1.00 86.77 333 LYS A C 1
ATOM 2350 O O . LYS A 1 353 ? 87.719 16.782 140.849 1.00 80.09 333 LYS A O 1
ATOM 2356 N N . ARG A 1 354 ? 86.231 15.717 139.525 1.00 91.32 334 ARG A N 1
ATOM 2357 C CA . ARG A 1 354 ? 85.871 14.685 140.482 1.00 88.62 334 ARG A CA 1
ATOM 2358 C C . ARG A 1 354 ? 86.277 13.328 139.924 1.00 90.26 334 ARG A C 1
ATOM 2359 O O . ARG A 1 354 ? 86.282 13.117 138.709 1.00 87.87 334 ARG A O 1
ATOM 2367 N N . SER A 1 355 ? 86.620 12.407 140.820 1.00 91.88 335 SER A N 1
ATOM 2368 C CA . SER A 1 355 ? 87.072 11.092 140.398 1.00 88.49 335 SER A CA 1
ATOM 2369 C C . SER A 1 355 ? 85.896 10.277 139.869 1.00 90.55 335 SER A C 1
ATOM 2370 O O . SER A 1 355 ? 84.744 10.718 139.862 1.00 91.09 335 SER A O 1
ATOM 2373 N N . ARG A 1 356 ? 86.194 9.057 139.422 1.00 90.66 336 ARG A N 1
ATOM 2374 C CA . ARG A 1 356 ? 85.143 8.195 138.896 1.00 91.78 336 ARG A CA 1
ATOM 2375 C C . ARG A 1 356 ? 84.309 7.587 140.015 1.00 93.60 336 ARG A C 1
ATOM 2376 O O . ARG A 1 356 ? 83.089 7.451 139.876 1.00 97.26 336 ARG A O 1
ATOM 2384 N N . ASP A 1 357 ? 84.946 7.213 141.126 1.00 87.77 337 ASP A N 1
ATOM 2385 C CA . ASP A 1 357 ? 84.194 6.708 142.267 1.00 85.30 337 ASP A CA 1
ATOM 2386 C C . ASP A 1 357 ? 83.457 7.818 143.001 1.00 87.80 337 ASP A C 1
ATOM 2387 O O . ASP A 1 357 ? 82.510 7.533 143.741 1.00 88.52 337 ASP A O 1
ATOM 2392 N N . GLY A 1 358 ? 83.864 9.068 142.810 1.00 87.92 338 GLY A N 1
ATOM 2393 C CA . GLY A 1 358 ? 83.227 10.190 143.461 1.00 87.34 338 GLY A CA 1
ATOM 2394 C C . GLY A 1 358 ? 83.736 10.510 144.846 1.00 83.19 338 GLY A C 1
ATOM 2395 O O . GLY A 1 358 ? 83.152 11.366 145.519 1.00 77.47 338 GLY A O 1
ATOM 2396 N N . LYS A 1 359 ? 84.800 9.850 145.296 1.00 83.64 339 LYS A N 1
ATOM 2397 C CA . LYS A 1 359 ? 85.324 10.045 146.639 1.00 80.85 339 LYS A CA 1
ATOM 2398 C C . LYS A 1 359 ? 86.425 11.094 146.716 1.00 75.98 339 LYS A C 1
ATOM 2399 O O . LYS A 1 359 ? 86.839 11.448 147.824 1.00 85.10 339 LYS A O 1
ATOM 2405 N N . ARG A 1 360 ? 86.909 11.597 145.584 1.00 76.86 340 ARG A N 1
ATOM 2406 C CA . ARG A 1 360 ? 87.977 12.585 145.572 1.00 79.67 340 ARG A CA 1
ATOM 2407 C C . ARG A 1 360 ? 87.659 13.672 144.558 1.00 87.98 340 ARG A C 1
ATOM 2408 O O . ARG A 1 360 ? 87.209 13.381 143.447 1.00 91.86 340 ARG A O 1
ATOM 2416 N N . VAL A 1 361 ? 87.890 14.926 144.949 1.00 88.63 341 VAL A N 1
ATOM 2417 C CA . VAL A 1 361 ? 87.773 16.058 144.041 1.00 90.09 341 VAL A CA 1
ATOM 2418 C C . VAL A 1 361 ? 89.008 16.933 144.196 1.00 84.19 341 VAL A C 1
ATOM 2419 O O . VAL A 1 361 ? 89.690 16.917 145.223 1.00 84.30 341 VAL A O 1
ATOM 2423 N N . VAL A 1 362 ? 89.299 17.693 143.144 1.00 80.82 342 VAL A N 1
ATOM 2424 C CA . VAL A 1 362 ? 90.408 18.639 143.124 1.00 79.01 342 VAL A CA 1
ATOM 2425 C C . VAL A 1 362 ? 89.871 19.964 142.609 1.00 80.92 342 VAL A C 1
ATOM 2426 O O . VAL A 1 362 ? 89.349 20.031 141.490 1.00 84.93 342 VAL A O 1
ATOM 2430 N N . ILE A 1 363 ? 90.000 21.014 143.415 1.00 79.19 343 ILE A N 1
ATOM 2431 C CA . ILE A 1 363 ? 89.464 22.327 143.085 1.00 79.49 343 ILE A CA 1
ATOM 2432 C C . ILE A 1 363 ? 90.605 23.329 143.020 1.00 79.93 343 ILE A C 1
ATOM 2433 O O . ILE A 1 363 ? 91.574 23.237 143.782 1.00 71.61 343 ILE A O 1
ATOM 2438 N N . GLY A 1 364 ? 90.493 24.278 142.094 1.00 81.02 344 GLY A N 1
ATOM 2439 C CA . GLY A 1 364 ? 91.436 25.379 142.040 1.00 76.97 344 GLY A CA 1
ATOM 2440 C C . GLY A 1 364 ? 91.149 26.388 143.140 1.00 77.78 344 GLY A C 1
ATOM 2441 O O . GLY A 1 364 ? 89.998 26.708 143.437 1.00 77.60 344 GLY A O 1
ATOM 2442 N N . THR A 1 365 ? 92.220 26.895 143.745 1.00 78.14 345 THR A N 1
ATOM 2443 C CA . THR A 1 365 ? 92.119 27.760 144.911 1.00 74.52 345 THR A CA 1
ATOM 2444 C C . THR A 1 365 ? 92.940 29.019 144.699 1.00 70.45 345 THR A C 1
ATOM 2445 O O . THR A 1 365 ? 94.104 28.942 144.299 1.00 71.04 345 THR A O 1
ATOM 2449 N N . ARG A 1 366 ? 92.336 30.170 144.980 1.00 71.15 346 ARG A N 1
ATOM 2450 C CA . ARG A 1 366 ? 93.040 31.445 145.047 1.00 77.83 346 ARG A CA 1
ATOM 2451 C C . ARG A 1 366 ? 93.053 31.893 146.504 1.00 82.15 346 ARG A C 1
ATOM 2452 O O . ARG A 1 366 ? 92.004 32.223 147.067 1.00 81.54 346 ARG A O 1
ATOM 2460 N N . GLY A 1 367 ? 94.237 31.906 147.109 1.00 81.46 347 GLY A N 1
ATOM 2461 C CA . GLY A 1 367 ? 94.343 32.261 148.506 1.00 89.56 347 GLY A CA 1
ATOM 2462 C C . GLY A 1 367 ? 94.088 33.735 148.753 1.00 95.59 347 GLY A C 1
ATOM 2463 O O . GLY A 1 367 ? 94.253 34.584 147.877 1.00 96.52 347 GLY A O 1
ATOM 2464 N N . LEU A 1 368 ? 93.678 34.038 149.982 1.00 95.62 348 LEU A N 1
ATOM 2465 C CA . LEU A 1 368 ? 93.394 35.412 150.377 1.00 91.79 348 LEU A CA 1
ATOM 2466 C C . LEU A 1 368 ? 94.690 36.127 150.739 1.00 96.71 348 LEU A C 1
ATOM 2467 O O . LEU A 1 368 ? 95.426 35.686 151.628 1.00 94.69 348 LEU A O 1
ATOM 2472 N N . GLY A 1 369 ? 94.972 37.223 150.038 1.00 97.24 349 GLY A N 1
ATOM 2473 C CA . GLY A 1 369 ? 96.062 38.117 150.347 1.00 98.86 349 GLY A CA 1
ATOM 2474 C C . GLY A 1 369 ? 97.385 37.775 149.693 1.00 101.61 349 GLY A C 1
ATOM 2475 O O . GLY A 1 369 ? 98.210 38.671 149.488 1.00 99.02 349 GLY A O 1
ATOM 2476 N N . ASP A 1 370 ? 97.614 36.504 149.361 1.00 97.96 350 ASP A N 1
ATOM 2477 C CA . ASP A 1 370 ? 98.759 36.151 148.533 1.00 96.85 350 ASP A CA 1
ATOM 2478 C C . ASP A 1 370 ? 98.420 36.119 147.052 1.00 90.37 350 ASP A C 1
ATOM 2479 O O . ASP A 1 370 ? 99.337 36.129 146.223 1.00 83.74 350 ASP A O 1
ATOM 2484 N N . ALA A 1 371 ? 97.127 36.112 146.713 1.00 86.79 351 ALA A N 1
ATOM 2485 C CA . ALA A 1 371 ? 96.652 36.099 145.329 1.00 84.78 351 ALA A CA 1
ATOM 2486 C C . ALA A 1 371 ? 97.392 35.058 144.493 1.00 86.61 351 ALA A C 1
ATOM 2487 O O . ALA A 1 371 ? 97.816 35.317 143.366 1.00 85.11 351 ALA A O 1
ATOM 2489 N N . ARG A 1 372 ? 97.555 33.868 145.059 1.00 87.79 352 ARG A N 1
ATOM 2490 C CA . ARG A 1 372 ? 98.295 32.786 144.427 1.00 83.45 352 ARG A CA 1
ATOM 2491 C C . ARG A 1 372 ? 97.369 31.605 144.195 1.00 78.72 352 ARG A C 1
ATOM 2492 O O . ARG A 1 372 ? 96.671 31.170 145.114 1.00 79.73 352 ARG A O 1
ATOM 2500 N N . TYR A 1 373 ? 97.370 31.091 142.971 1.00 76.43 353 TYR A N 1
ATOM 2501 C CA . TYR A 1 373 ? 96.485 30.004 142.585 1.00 76.64 353 TYR A CA 1
ATOM 2502 C C . TYR A 1 373 ? 97.109 28.656 142.920 1.00 79.54 353 TYR A C 1
ATOM 2503 O O . TYR A 1 373 ? 98.324 28.474 142.813 1.00 81.82 353 TYR A O 1
ATOM 2512 N N . GLY A 1 374 ? 96.270 27.716 143.333 1.00 77.96 354 GLY A N 1
ATOM 2513 C CA . GLY A 1 374 ? 96.760 26.427 143.756 1.00 71.41 354 GLY A CA 1
ATOM 2514 C C . GLY A 1 374 ? 95.660 25.392 143.740 1.00 78.99 354 GLY A C 1
ATOM 2515 O O . GLY A 1 374 ? 94.558 25.635 143.244 1.00 80.72 354 GLY A O 1
ATOM 2516 N N . LEU A 1 375 ? 95.977 24.227 144.296 1.00 83.50 355 LEU A N 1
ATOM 2517 C CA . LEU A 1 375 ? 95.080 23.084 144.296 1.00 81.86 355 LEU A CA 1
ATOM 2518 C C . LEU A 1 375 ? 94.718 22.695 145.723 1.00 85.73 355 LEU A C 1
ATOM 2519 O O . LEU A 1 375 ? 95.449 22.980 146.674 1.00 82.89 355 LEU A O 1
ATOM 2524 N N . ALA A 1 376 ? 93.571 22.033 145.857 1.00 85.49 356 ALA A N 1
ATOM 2525 C CA . ALA A 1 376 ? 93.103 21.520 147.135 1.00 82.93 356 ALA A CA 1
ATOM 2526 C C . ALA A 1 376 ? 92.426 20.178 146.913 1.00 82.58 356 ALA A C 1
ATOM 2527 O O . ALA A 1 376 ? 91.641 20.019 145.975 1.00 79.66 356 ALA A O 1
ATOM 2529 N N . LEU A 1 377 ? 92.732 19.221 147.782 1.00 85.28 357 LEU A N 1
ATOM 2530 C CA . LEU A 1 377 ? 92.216 17.863 147.683 1.00 82.27 357 LEU A CA 1
ATOM 2531 C C . LEU A 1 377 ? 91.167 17.635 148.761 1.00 81.77 357 LEU A C 1
ATOM 2532 O O . LEU A 1 377 ? 91.359 18.024 149.916 1.00 88.37 357 LEU A O 1
ATOM 2537 N N . ILE A 1 378 ? 90.060 17.002 148.382 1.00 79.94 358 ILE A N 1
ATOM 2538 C CA . ILE A 1 378 ? 88.915 16.826 149.268 1.00 85.88 358 ILE A CA 1
ATOM 2539 C C . ILE A 1 378 ? 88.466 15.374 149.216 1.00 81.51 358 ILE A C 1
ATOM 2540 O O . ILE A 1 378 ? 88.123 14.864 148.144 1.00 79.40 358 ILE A O 1
ATOM 2545 N N . ASP A 1 379 ? 88.462 14.714 150.372 1.00 94.93 359 ASP A N 1
ATOM 2546 C CA . ASP A 1 379 ? 87.812 13.419 150.524 1.00 89.18 359 ASP A CA 1
ATOM 2547 C C . ASP A 1 379 ? 86.941 13.450 151.773 1.00 93.08 359 ASP A C 1
ATOM 2548 O O . ASP A 1 379 ? 86.758 14.514 152.373 1.00 94.49 359 ASP A O 1
ATOM 2553 N N . LYS A 1 380 ? 86.389 12.299 152.166 1.00 98.29 360 LYS A N 1
ATOM 2554 C CA . LYS A 1 380 ? 85.516 12.252 153.335 1.00 99.79 360 LYS A CA 1
ATOM 2555 C C . LYS A 1 380 ? 86.205 12.729 154.607 1.00 101.30 360 LYS A C 1
ATOM 2556 O O . LYS A 1 380 ? 85.520 13.138 155.550 1.00 104.15 360 LYS A O 1
ATOM 2562 N N . THR A 1 381 ? 87.537 12.691 154.658 1.00 99.85 361 THR A N 1
ATOM 2563 C CA . THR A 1 381 ? 88.235 13.095 155.874 1.00 103.92 361 THR A CA 1
ATOM 2564 C C . THR A 1 381 ? 88.288 14.611 156.021 1.00 104.00 361 THR A C 1
ATOM 2565 O O . THR A 1 381 ? 88.068 15.135 157.117 1.00 106.78 361 THR A O 1
ATOM 2569 N N . GLY A 1 382 ? 88.574 15.324 154.944 1.00 103.13 362 GLY A N 1
ATOM 2570 C CA . GLY A 1 382 ? 88.623 16.770 155.000 1.00 99.71 362 GLY A CA 1
ATOM 2571 C C . GLY A 1 382 ? 89.467 17.338 153.879 1.00 92.73 362 GLY A C 1
ATOM 2572 O O . GLY A 1 382 ? 90.013 16.615 153.047 1.00 85.46 362 GLY A O 1
ATOM 2573 N N . VAL A 1 383 ? 89.556 18.667 153.880 1.00 87.67 363 VAL A N 1
ATOM 2574 C CA . VAL A 1 383 ? 90.314 19.394 152.870 1.00 79.89 363 VAL A CA 1
ATOM 2575 C C . VAL A 1 383 ? 91.783 19.455 153.261 1.00 76.02 363 VAL A C 1
ATOM 2576 O O . VAL A 1 383 ? 92.140 19.536 154.440 1.00 84.12 363 VAL A O 1
ATOM 2580 N N . ARG A 1 384 ? 92.644 19.391 152.252 1.00 78.06 364 ARG A N 1
ATOM 2581 C CA . ARG A 1 384 ? 94.073 19.607 152.416 1.00 78.23 364 ARG A CA 1
ATOM 2582 C C . ARG A 1 384 ? 94.587 20.350 151.193 1.00 83.77 364 ARG A C 1
ATOM 2583 O O . ARG A 1 384 ? 94.317 19.939 150.061 1.00 86.11 364 ARG A O 1
ATOM 2591 N N . GLU A 1 385 ? 95.292 21.456 151.416 1.00 85.63 365 GLU A N 1
ATOM 2592 C CA . GLU A 1 385 ? 95.940 22.148 150.316 1.00 82.02 365 GLU A CA 1
ATOM 2593 C C . GLU A 1 385 ? 97.259 21.457 149.988 1.00 83.91 365 GLU A C 1
ATOM 2594 O O . GLU A 1 385 ? 97.679 20.510 150.657 1.00 89.42 365 GLU A O 1
ATOM 2600 N N . LEU A 1 386 ? 97.937 21.941 148.954 1.00 88.61 366 LEU A N 1
ATOM 2601 C CA . LEU A 1 386 ? 99.280 21.469 148.652 1.00 91.43 366 LEU A CA 1
ATOM 2602 C C . LEU A 1 386 ? 100.141 22.673 148.314 1.00 95.75 366 LEU A C 1
ATOM 2603 O O . LEU A 1 386 ? 99.744 23.524 147.513 1.00 94.74 366 LEU A O 1
ATOM 2608 N N . ARG A 1 387 ? 101.308 22.744 148.942 1.00 100.55 367 ARG A N 1
ATOM 2609 C CA . ARG A 1 387 ? 102.151 23.922 148.844 1.00 103.18 367 ARG A CA 1
ATOM 2610 C C . ARG A 1 387 ? 102.959 23.911 147.555 1.00 103.28 367 ARG A C 1
ATOM 2611 O O . ARG A 1 387 ? 103.362 22.858 147.053 1.00 102.28 367 ARG A O 1
ATOM 2619 N N . ALA A 1 388 ? 103.186 25.106 147.016 1.00 103.64 368 ALA A N 1
ATOM 2620 C CA . ALA A 1 388 ? 104.032 25.284 145.849 1.00 103.16 368 ALA A CA 1
ATOM 2621 C C . ALA A 1 388 ? 104.659 26.666 145.918 1.00 103.85 368 ALA A C 1
ATOM 2622 O O . ALA A 1 388 ? 104.060 27.608 146.443 1.00 102.52 368 ALA A O 1
ATOM 2624 N N . ASP A 1 389 ? 105.878 26.779 145.388 1.00 106.45 369 ASP A N 1
ATOM 2625 C CA . ASP A 1 389 ? 106.562 28.065 145.390 1.00 105.05 369 ASP A CA 1
ATOM 2626 C C . ASP A 1 389 ? 105.900 29.070 144.458 1.00 97.71 369 ASP A C 1
ATOM 2627 O O . ASP A 1 389 ? 106.068 30.279 144.651 1.00 101.91 369 ASP A O 1
ATOM 2632 N N . ALA A 1 390 ? 105.154 28.603 143.462 1.00 91.70 370 ALA A N 1
ATOM 2633 C CA . ALA A 1 390 ? 104.491 29.468 142.500 1.00 89.96 370 ALA A CA 1
ATOM 2634 C C . ALA A 1 390 ? 103.027 29.066 142.387 1.00 90.13 370 ALA A C 1
ATOM 2635 O O . ALA A 1 390 ? 102.543 28.180 143.097 1.00 90.43 370 ALA A O 1
ATOM 2637 N N . SER A 1 391 ? 102.319 29.729 141.481 1.00 86.84 371 SER A N 1
ATOM 2638 C CA . SER A 1 391 ? 100.895 29.505 141.284 1.00 83.38 371 SER A CA 1
ATOM 2639 C C . SER A 1 391 ? 100.663 28.535 140.136 1.00 77.06 371 SER A C 1
ATOM 2640 O O . SER A 1 391 ? 101.354 28.586 139.117 1.00 76.09 371 SER A O 1
ATOM 2643 N N . LEU A 1 392 ? 99.684 27.656 140.312 1.00 76.13 372 LEU A N 1
ATOM 2644 C CA . LEU A 1 392 ? 99.295 26.674 139.307 1.00 76.24 372 LEU A CA 1
ATOM 2645 C C . LEU A 1 392 ? 97.947 27.098 138.744 1.00 79.40 372 LEU A C 1
ATOM 2646 O O . LEU A 1 392 ? 96.926 27.014 139.434 1.00 82.50 372 LEU A O 1
ATOM 2651 N N . THR A 1 393 ? 97.943 27.545 137.489 1.00 75.71 373 THR A N 1
ATOM 2652 C CA . THR A 1 393 ? 96.765 28.150 136.880 1.00 78.44 373 THR A CA 1
ATOM 2653 C C . THR A 1 393 ? 95.973 27.152 136.042 1.00 83.02 373 THR A C 1
ATOM 2654 O O . THR A 1 393 ? 94.820 26.850 136.359 1.00 88.21 373 THR A O 1
ATOM 2658 N N . ARG A 1 394 ? 96.564 26.647 134.966 1.00 81.67 374 ARG A N 1
ATOM 2659 C CA . ARG A 1 394 ? 95.924 25.656 134.113 1.00 78.70 374 ARG A CA 1
ATOM 2660 C C . ARG A 1 394 ? 96.510 24.284 134.408 1.00 79.62 374 ARG A C 1
ATOM 2661 O O . ARG A 1 394 ? 97.733 24.113 134.409 1.00 81.62 374 ARG A O 1
ATOM 2669 N N . CYS A 1 395 ? 95.636 23.313 134.651 1.00 76.49 375 CYS A N 1
ATOM 2670 C CA . CYS A 1 395 ? 96.035 21.975 135.052 1.00 81.04 375 CYS A CA 1
ATOM 2671 C C . CYS A 1 395 ? 95.285 20.940 134.227 1.00 84.23 375 CYS A C 1
ATOM 2672 O O . CYS A 1 395 ? 94.318 21.244 133.525 1.00 85.61 375 CYS A O 1
ATOM 2675 N N . GLY A 1 396 ? 95.741 19.702 134.337 1.00 82.39 376 GLY A N 1
ATOM 2676 C CA . GLY A 1 396 ? 95.033 18.571 133.763 1.00 78.94 376 GLY A CA 1
ATOM 2677 C C . GLY A 1 396 ? 95.306 17.345 134.600 1.00 82.98 376 GLY A C 1
ATOM 2678 O O . GLY A 1 396 ? 96.338 17.248 135.271 1.00 87.23 376 GLY A O 1
ATOM 2679 N N . PHE A 1 397 ? 94.376 16.395 134.557 1.00 83.32 377 PHE A N 1
ATOM 2680 C CA . PHE A 1 397 ? 94.367 15.292 135.504 1.00 88.01 377 PHE A CA 1
ATOM 2681 C C . PHE A 1 397 ? 94.115 13.974 134.788 1.00 93.39 377 PHE A C 1
ATOM 2682 O O . PHE A 1 397 ? 93.510 13.935 133.714 1.00 90.08 377 PHE A O 1
ATOM 2690 N N . ASP A 1 398 ? 94.579 12.894 135.407 1.00 96.63 378 ASP A N 1
ATOM 2691 C CA . ASP A 1 398 ? 94.398 11.555 134.866 1.00 92.79 378 ASP A CA 1
ATOM 2692 C C . ASP A 1 398 ? 92.983 11.070 135.173 1.00 91.46 378 ASP A C 1
ATOM 2693 O O . ASP A 1 398 ? 92.135 11.814 135.671 1.00 93.35 378 ASP A O 1
ATOM 2698 N N . GLY A 1 399 ? 92.713 9.804 134.878 1.00 84.67 379 GLY A N 1
ATOM 2699 C CA . GLY A 1 399 ? 91.387 9.256 135.079 1.00 91.80 379 GLY A CA 1
ATOM 2700 C C . GLY A 1 399 ? 91.085 8.921 136.524 1.00 96.16 379 GLY A C 1
ATOM 2701 O O . GLY A 1 399 ? 89.949 9.076 136.981 1.00 95.70 379 GLY A O 1
ATOM 2710 N N . LEU A 1 401 ? 92.507 10.380 139.056 1.00 96.31 381 LEU A N 1
ATOM 2711 C CA . LEU A 1 401 ? 92.762 11.588 139.842 1.00 91.48 381 LEU A CA 1
ATOM 2712 C C . LEU A 1 401 ? 93.945 11.388 140.787 1.00 90.64 381 LEU A C 1
ATOM 2713 O O . LEU A 1 401 ? 93.874 11.670 141.985 1.00 90.99 381 LEU A O 1
ATOM 2718 N N . ARG A 1 402 ? 95.048 10.889 140.230 1.00 90.86 382 ARG A N 1
ATOM 2719 C CA . ARG A 1 402 ? 96.264 10.635 140.994 1.00 94.74 382 ARG A CA 1
ATOM 2720 C C . ARG A 1 402 ? 97.417 11.517 140.533 1.00 95.29 382 ARG A C 1
ATOM 2721 O O . ARG A 1 402 ? 97.947 12.292 141.333 1.00 96.78 382 ARG A O 1
ATOM 2729 N N . SER A 1 403 ? 97.843 11.406 139.281 1.00 95.99 383 SER A N 1
ATOM 2730 C CA . SER A 1 403 ? 98.879 12.271 138.732 1.00 94.32 383 SER A CA 1
ATOM 2731 C C . SER A 1 403 ? 98.247 13.432 137.972 1.00 90.91 383 SER A C 1
ATOM 2732 O O . SER A 1 403 ? 97.200 13.278 137.336 1.00 93.92 383 SER A O 1
ATOM 2735 N N . ALA A 1 404 ? 98.886 14.597 138.046 1.00 90.69 384 ALA A N 1
ATOM 2736 C CA . ALA A 1 404 ? 98.390 15.787 137.372 1.00 88.84 384 ALA A CA 1
ATOM 2737 C C . ALA A 1 404 ? 99.546 16.574 136.775 1.00 86.92 384 ALA A C 1
ATOM 2738 O O . ALA A 1 404 ? 100.678 16.514 137.259 1.00 89.35 384 ALA A O 1
ATOM 2740 N N . ILE A 1 405 ? 99.242 17.316 135.713 1.00 84.47 385 ILE A N 1
ATOM 2741 C CA . ILE A 1 405 ? 100.186 18.219 135.068 1.00 82.60 385 ILE A CA 1
ATOM 2742 C C . ILE A 1 405 ? 99.590 19.619 135.091 1.00 80.38 385 ILE A C 1
ATOM 2743 O O . ILE A 1 405 ? 98.376 19.791 134.935 1.00 76.86 385 ILE A O 1
ATOM 2748 N N . CYS A 1 406 ? 100.440 20.620 135.307 1.00 80.11 386 CYS A N 1
ATOM 2749 C CA . CYS A 1 406 ? 99.971 21.983 135.485 1.00 80.99 386 CYS A CA 1
ATOM 2750 C C . CYS A 1 406 ? 100.955 22.960 134.859 1.00 78.29 386 CYS A C 1
ATOM 2751 O O . CYS A 1 406 ? 102.096 22.615 134.545 1.00 76.95 386 CYS A O 1
ATOM 2754 N N . VAL A 1 407 ? 100.489 24.192 134.686 1.00 78.14 387 VAL A N 1
ATOM 2755 C CA . VAL A 1 407 ? 101.315 25.303 134.231 1.00 78.70 387 VAL A CA 1
ATOM 2756 C C . VAL A 1 407 ? 101.752 26.079 135.466 1.00 78.25 387 VAL A C 1
ATOM 2757 O O . VAL A 1 407 ? 100.925 26.689 136.152 1.00 74.60 387 VAL A O 1
ATOM 2761 N N . GLU A 1 408 ? 103.050 26.059 135.757 1.00 81.40 388 GLU A N 1
ATOM 2762 C CA . GLU A 1 408 ? 103.581 26.777 136.907 1.00 81.78 388 GLU A CA 1
ATOM 2763 C C . GLU A 1 408 ? 103.847 28.220 136.504 1.00 82.99 388 GLU A C 1
ATOM 2764 O O . GLU A 1 408 ? 104.650 28.481 135.603 1.00 81.52 388 GLU A O 1
ATOM 2770 N N . GLU A 1 409 ? 103.177 29.152 137.169 1.00 86.61 389 GLU A N 1
ATOM 2771 C CA . GLU A 1 409 ? 103.203 30.549 136.776 1.00 86.42 389 GLU A CA 1
ATOM 2772 C C . GLU A 1 409 ? 103.523 31.419 137.982 1.00 86.39 389 GLU A C 1
ATOM 2773 O O . GLU A 1 409 ? 103.209 31.071 139.124 1.00 86.31 389 GLU A O 1
ATOM 2779 N N . GLY A 1 410 ? 104.163 32.554 137.713 1.00 86.65 390 GLY A N 1
ATOM 2780 C CA . GLY A 1 410 ? 104.506 33.501 138.752 1.00 86.62 390 GLY A CA 1
ATOM 2781 C C . GLY A 1 410 ? 104.536 34.902 138.184 1.00 85.63 390 GLY A C 1
ATOM 2782 O O . GLY A 1 410 ? 104.574 35.101 136.969 1.00 86.57 390 GLY A O 1
ATOM 2791 N N . SER A 1 412 ? 106.941 37.163 138.793 1.00 89.24 392 SER A N 1
ATOM 2792 C CA . SER A 1 412 ? 108.313 37.409 138.377 1.00 90.32 392 SER A CA 1
ATOM 2793 C C . SER A 1 412 ? 108.918 36.262 137.579 1.00 94.35 392 SER A C 1
ATOM 2794 O O . SER A 1 412 ? 110.059 36.383 137.125 1.00 97.61 392 SER A O 1
ATOM 2797 N N . ARG A 1 413 ? 108.195 35.157 137.392 1.00 91.30 393 ARG A N 1
ATOM 2798 C CA . ARG A 1 413 ? 108.775 34.043 136.663 1.00 88.81 393 ARG A CA 1
ATOM 2799 C C . ARG A 1 413 ? 107.874 33.621 135.508 1.00 88.50 393 ARG A C 1
ATOM 2800 O O . ARG A 1 413 ? 106.646 33.627 135.641 1.00 83.93 393 ARG A O 1
ATOM 2808 N N . PRO A 1 414 ? 108.456 33.249 134.372 1.00 87.31 394 PRO A N 1
ATOM 2809 C CA . PRO A 1 414 ? 107.659 32.901 133.195 1.00 79.36 394 PRO A CA 1
ATOM 2810 C C . PRO A 1 414 ? 106.996 31.547 133.361 1.00 80.53 394 PRO A C 1
ATOM 2811 O O . PRO A 1 414 ? 107.369 30.770 134.251 1.00 78.34 394 PRO A O 1
ATOM 2815 N N . PRO A 1 415 ? 106.001 31.234 132.529 1.00 81.81 395 PRO A N 1
ATOM 2816 C CA . PRO A 1 415 ? 105.293 29.958 132.676 1.00 77.87 395 PRO A CA 1
ATOM 2817 C C . PRO A 1 415 ? 106.212 28.769 132.448 1.00 74.67 395 PRO A C 1
ATOM 2818 O O . PRO A 1 415 ? 107.092 28.790 131.585 1.00 73.42 395 PRO A O 1
ATOM 2822 N N . ARG A 1 416 ? 105.997 27.726 133.243 1.00 77.58 396 ARG A N 1
ATOM 2823 C CA . ARG A 1 416 ? 106.725 26.475 133.118 1.00 81.53 396 ARG A CA 1
ATOM 2824 C C . ARG A 1 416 ? 105.745 25.323 133.262 1.00 80.60 396 ARG A C 1
ATOM 2825 O O . ARG A 1 416 ? 104.647 25.478 133.803 1.00 79.07 396 ARG A O 1
ATOM 2833 N N . LEU A 1 417 ? 106.156 24.161 132.772 1.00 82.85 397 LEU A N 1
ATOM 2834 C CA . LEU A 1 417 ? 105.355 22.948 132.851 1.00 84.58 397 LEU A CA 1
ATOM 2835 C C . LEU A 1 417 ? 105.851 22.103 134.016 1.00 84.31 397 LEU A C 1
ATOM 2836 O O . LEU A 1 417 ? 107.061 21.926 134.187 1.00 90.60 397 LEU A O 1
ATOM 2841 N N . VAL A 1 418 ? 104.920 21.596 134.823 1.00 81.90 398 VAL A N 1
ATOM 2842 C CA . VAL A 1 418 ? 105.263 20.806 135.997 1.00 79.91 398 VAL A CA 1
ATOM 2843 C C . VAL A 1 418 ? 104.335 19.604 136.095 1.00 76.77 398 VAL A C 1
ATOM 2844 O O . VAL A 1 418 ? 103.159 19.666 135.727 1.00 77.95 398 VAL A O 1
ATOM 2848 N N . ARG A 1 419 ? 104.883 18.502 136.595 1.00 80.74 399 ARG A N 1
ATOM 2849 C CA . ARG A 1 419 ? 104.120 17.303 136.920 1.00 84.90 399 ARG A CA 1
ATOM 2850 C C . ARG A 1 419 ? 103.907 17.242 138.423 1.00 87.64 399 ARG A C 1
ATOM 2851 O O . ARG A 1 419 ? 104.846 17.454 139.193 1.00 88.32 399 ARG A O 1
ATOM 2859 N N . VAL A 1 420 ? 102.679 16.948 138.837 1.00 87.26 400 VAL A N 1
ATOM 2860 C CA . VAL A 1 420 ? 102.320 16.888 140.248 1.00 88.01 400 VAL A CA 1
ATOM 2861 C C . VAL A 1 420 ? 101.869 15.475 140.577 1.00 92.82 400 VAL A C 1
ATOM 2862 O O . VAL A 1 420 ? 101.012 14.914 139.885 1.00 92.87 400 VAL A O 1
ATOM 2866 N N . ASP A 1 421 ? 102.440 14.905 141.634 1.00 94.73 401 ASP A N 1
ATOM 2867 C CA . ASP A 1 421 ? 101.955 13.658 142.209 1.00 91.19 401 ASP A CA 1
ATOM 2868 C C . ASP A 1 421 ? 101.049 14.032 143.374 1.00 91.11 401 ASP A C 1
ATOM 2869 O O . ASP A 1 421 ? 101.522 14.519 144.405 1.00 95.18 401 ASP A O 1
ATOM 2874 N N . LEU A 1 422 ? 99.746 13.805 143.212 1.00 89.04 402 LEU A N 1
ATOM 2875 C CA . LEU A 1 422 ? 98.782 14.280 144.196 1.00 91.11 402 LEU A CA 1
ATOM 2876 C C . LEU A 1 422 ? 98.772 13.445 145.467 1.00 92.23 402 LEU A C 1
ATOM 2877 O O . LEU A 1 422 ? 98.224 13.894 146.480 1.00 92.54 402 LEU A O 1
ATOM 2882 N N . GLY A 1 423 ? 99.354 12.251 145.442 1.00 96.01 403 GLY A N 1
ATOM 2883 C CA . GLY A 1 423 ? 99.460 11.450 146.644 1.00 94.83 403 GLY A CA 1
ATOM 2884 C C . GLY A 1 423 ? 100.534 11.956 147.583 1.00 90.80 403 GLY A C 1
ATOM 2885 O O . GLY A 1 423 ? 100.304 12.091 148.788 1.00 91.28 403 GLY A O 1
ATOM 2886 N N . THR A 1 424 ? 101.713 12.243 147.038 1.00 90.59 404 THR A N 1
ATOM 2887 C CA . THR A 1 424 ? 102.858 12.683 147.822 1.00 89.17 404 THR A CA 1
ATOM 2888 C C . THR A 1 424 ? 103.032 14.196 147.846 1.00 99.16 404 THR A C 1
ATOM 2889 O O . THR A 1 424 ? 103.958 14.683 148.501 1.00 99.91 404 THR A O 1
ATOM 2893 N N . ASP A 1 425 ? 102.173 14.946 147.150 1.00 100.83 405 ASP A N 1
ATOM 2894 C CA . ASP A 1 425 ? 102.296 16.403 147.041 1.00 98.17 405 ASP A CA 1
ATOM 2895 C C . ASP A 1 425 ? 103.666 16.815 146.513 1.00 94.47 405 ASP A C 1
ATOM 2896 O O . ASP A 1 425 ? 104.191 17.871 146.872 1.00 95.29 405 ASP A O 1
ATOM 2901 N N . LYS A 1 426 ? 104.250 15.982 145.659 1.00 91.72 406 LYS A N 1
ATOM 2902 C CA . LYS A 1 426 ? 105.579 16.203 145.106 1.00 91.63 406 LYS A CA 1
ATOM 2903 C C . LYS A 1 426 ? 105.438 16.657 143.661 1.00 99.03 406 LYS A C 1
ATOM 2904 O O . LYS A 1 426 ? 104.805 15.970 142.852 1.00 102.86 406 LYS A O 1
ATOM 2910 N N . ILE A 1 427 ? 106.022 17.808 143.339 1.00 98.26 407 ILE A N 1
ATOM 2911 C CA . ILE A 1 427 ? 106.014 18.335 141.981 1.00 95.37 407 ILE A CA 1
ATOM 2912 C C . ILE A 1 427 ? 107.435 18.299 141.437 1.00 93.45 407 ILE A C 1
ATOM 2913 O O . ILE A 1 427 ? 108.402 18.551 142.166 1.00 92.11 407 ILE A O 1
ATOM 2918 N N . THR A 1 428 ? 107.560 17.950 140.160 1.00 94.59 408 THR A N 1
ATOM 2919 C CA . THR A 1 428 ? 108.840 17.903 139.471 1.00 91.76 408 THR A CA 1
ATOM 2920 C C . THR A 1 428 ? 108.788 18.826 138.263 1.00 90.10 408 THR A C 1
ATOM 2921 O O . THR A 1 428 ? 107.782 18.873 137.548 1.00 87.90 408 THR A O 1
ATOM 2925 N N . ASP A 1 429 ? 109.877 19.551 138.038 1.00 96.03 409 ASP A N 1
ATOM 2926 C CA . ASP A 1 429 ? 109.910 20.586 137.014 1.00 90.18 409 ASP A CA 1
ATOM 2927 C C . ASP A 1 429 ? 110.187 19.973 135.648 1.00 89.76 409 ASP A C 1
ATOM 2928 O O . ASP A 1 429 ? 111.201 19.294 135.457 1.00 94.40 409 ASP A O 1
ATOM 2933 N N . LEU A 1 430 ? 109.284 20.213 134.704 1.00 89.76 410 LEU A N 1
ATOM 2934 C CA . LEU A 1 430 ? 109.515 19.881 133.308 1.00 89.73 410 LEU A CA 1
ATOM 2935 C C . LEU A 1 430 ? 110.157 21.087 132.625 1.00 92.63 410 LEU A C 1
ATOM 2936 O O . LEU A 1 430 ? 110.538 22.064 133.274 1.00 93.47 410 LEU A O 1
ATOM 2941 N N . GLY A 1 431 ? 110.280 21.036 131.303 1.00 91.89 411 GLY A N 1
ATOM 2942 C CA . GLY A 1 431 ? 110.913 22.100 130.562 1.00 96.70 411 GLY A CA 1
ATOM 2943 C C . GLY A 1 431 ? 110.140 23.402 130.624 1.00 94.70 411 GLY A C 1
ATOM 2944 O O . GLY A 1 431 ? 108.969 23.440 131.013 1.00 89.13 411 GLY A O 1
ATOM 2945 N N . PRO A 1 432 ? 110.790 24.500 130.247 1.00 96.93 412 PRO A N 1
ATOM 2946 C CA . PRO A 1 432 ? 110.089 25.783 130.186 1.00 90.94 412 PRO A CA 1
ATOM 2947 C C . PRO A 1 432 ? 109.144 25.838 128.998 1.00 87.35 412 PRO A C 1
ATOM 2948 O O . PRO A 1 432 ? 109.241 25.059 128.048 1.00 85.45 412 PRO A O 1
ATOM 2952 N N . ILE A 1 433 ? 108.212 26.784 129.068 1.00 83.75 413 ILE A N 1
ATOM 2953 C CA . ILE A 1 433 ? 107.235 26.979 128.004 1.00 75.32 413 ILE A CA 1
ATOM 2954 C C . ILE A 1 433 ? 107.794 27.962 126.987 1.00 78.05 413 ILE A C 1
ATOM 2955 O O . ILE A 1 433 ? 108.022 27.606 125.826 1.00 81.36 413 ILE A O 1
ATOM 2960 N N . SER A 1 434 ? 108.015 29.203 127.409 1.00 79.66 414 SER A N 1
ATOM 2961 C CA . SER A 1 434 ? 108.591 30.210 126.529 1.00 81.39 414 SER A CA 1
ATOM 2962 C C . SER A 1 434 ? 110.033 30.473 126.935 1.00 80.14 414 SER A C 1
ATOM 2963 O O . SER A 1 434 ? 110.271 31.127 127.962 1.00 78.57 414 SER A O 1
ATOM 2966 N N . PRO A 1 435 ? 111.019 29.994 126.173 1.00 82.12 415 PRO A N 1
ATOM 2967 C CA . PRO A 1 435 ? 112.418 30.252 126.544 1.00 79.63 415 PRO A CA 1
ATOM 2968 C C . PRO A 1 435 ? 112.843 31.695 126.361 1.00 78.97 415 PRO A C 1
ATOM 2969 O O . PRO A 1 435 ? 113.778 32.138 127.039 1.00 81.64 415 PRO A O 1
ATOM 2973 N N . ARG A 1 436 ? 112.201 32.444 125.462 1.00 76.27 416 ARG A N 1
ATOM 2974 C CA . ARG A 1 436 ? 112.647 33.809 125.207 1.00 79.05 416 ARG A CA 1
ATOM 2975 C C . ARG A 1 436 ? 112.351 34.725 126.385 1.00 83.12 416 ARG A C 1
ATOM 2976 O O . ARG A 1 436 ? 113.032 35.740 126.565 1.00 84.60 416 ARG A O 1
ATOM 2984 N N . HIS A 1 437 ? 111.336 34.401 127.184 1.00 79.30 417 HIS A N 1
ATOM 2985 C CA . HIS A 1 437 ? 111.105 35.133 128.421 1.00 78.20 417 HIS A CA 1
ATOM 2986 C C . HIS A 1 437 ? 111.977 34.629 129.561 1.00 79.20 417 HIS A C 1
ATOM 2987 O O . HIS A 1 437 ? 112.173 35.354 130.542 1.00 81.23 417 HIS A O 1
ATOM 2994 N N . GLU A 1 438 ? 112.508 33.410 129.451 1.00 77.41 418 GLU A N 1
ATOM 2995 C CA . GLU A 1 438 ? 113.428 32.897 130.457 1.00 80.18 418 GLU A CA 1
ATOM 2996 C C . GLU A 1 438 ? 114.783 33.588 130.405 1.00 81.00 418 GLU A C 1
ATOM 2997 O O . GLU A 1 438 ? 115.515 33.560 131.399 1.00 82.41 418 GLU A O 1
ATOM 3003 N N . GLU A 1 439 ? 115.134 34.197 129.275 1.00 78.80 419 GLU A N 1
ATOM 3004 C CA . GLU A 1 439 ? 116.397 34.909 129.148 1.00 76.92 419 GLU A CA 1
ATOM 3005 C C . GLU A 1 439 ? 116.298 36.363 129.583 1.00 83.16 419 GLU A C 1
ATOM 3006 O O . GLU A 1 439 ? 117.328 37.040 129.670 1.00 84.12 419 GLU A O 1
ATOM 3012 N N . ILE A 1 440 ? 115.093 36.854 129.851 1.00 84.86 420 ILE A N 1
ATOM 3013 C CA . ILE A 1 440 ? 114.911 38.202 130.372 1.00 83.60 420 ILE A CA 1
ATOM 3014 C C . ILE A 1 440 ? 115.252 38.202 131.854 1.00 90.15 420 ILE A C 1
ATOM 3015 O O . ILE A 1 440 ? 114.760 37.360 132.615 1.00 87.98 420 ILE A O 1
ATOM 3020 N N . GLU A 1 441 ? 116.096 39.136 132.269 1.00 93.60 421 GLU A N 1
ATOM 3021 C CA . GLU A 1 441 ? 116.385 39.276 133.686 1.00 91.72 421 GLU A CA 1
ATOM 3022 C C . GLU A 1 441 ? 115.114 39.696 134.412 1.00 88.29 421 GLU A C 1
ATOM 3023 O O . GLU A 1 441 ? 114.462 40.663 133.997 1.00 80.38 421 GLU A O 1
ATOM 3029 N N . PRO A 1 442 ? 114.724 39.001 135.477 1.00 88.20 422 PRO A N 1
ATOM 3030 C CA . PRO A 1 442 ? 113.436 39.295 136.114 1.00 81.41 422 PRO A CA 1
ATOM 3031 C C . PRO A 1 442 ? 113.414 40.689 136.717 1.00 82.30 422 PRO A C 1
ATOM 3032 O O . PRO A 1 442 ? 114.358 41.112 137.389 1.00 85.88 422 PRO A O 1
ATOM 3036 N N . LEU A 1 443 ? 112.328 41.408 136.459 1.00 82.64 423 LEU A N 1
ATOM 3037 C CA . LEU A 1 443 ? 112.087 42.665 137.142 1.00 79.22 423 LEU A CA 1
ATOM 3038 C C . LEU A 1 443 ? 111.812 42.410 138.619 1.00 78.51 423 LEU A C 1
ATOM 3039 O O . LEU A 1 443 ? 111.463 41.301 139.034 1.00 75.83 423 LEU A O 1
ATOM 3044 N N . GLN A 1 444 ? 111.966 43.459 139.418 1.00 82.95 424 GLN A N 1
ATOM 3045 C CA . GLN A 1 444 ? 111.798 43.359 140.861 1.00 83.17 424 GLN A CA 1
ATOM 3046 C C . GLN A 1 444 ? 110.340 43.658 141.187 1.00 81.66 424 GLN A C 1
ATOM 3047 O O . GLN A 1 444 ? 109.880 44.794 141.038 1.00 77.95 424 GLN A O 1
ATOM 3053 N N . THR A 1 445 ? 109.615 42.634 141.633 1.00 84.93 425 THR A N 1
ATOM 3054 C CA . THR A 1 445 ? 108.185 42.722 141.890 1.00 81.70 425 THR A CA 1
ATOM 3055 C C . THR A 1 445 ? 107.927 42.439 143.361 1.00 80.46 425 THR A C 1
ATOM 3056 O O . THR A 1 445 ? 108.368 41.411 143.886 1.00 91.96 425 THR A O 1
ATOM 3060 N N . ILE A 1 446 ? 107.209 43.344 144.017 1.00 79.42 426 ILE A N 1
ATOM 3061 C CA . ILE A 1 446 ? 106.920 43.250 145.441 1.00 77.79 426 ILE A CA 1
ATOM 3062 C C . ILE A 1 446 ? 105.411 43.210 145.622 1.00 80.24 426 ILE A C 1
ATOM 3063 O O . ILE A 1 446 ? 104.695 44.066 145.092 1.00 81.15 426 ILE A O 1
ATOM 3068 N N . ALA A 1 447 ? 104.934 42.217 146.365 1.00 78.99 427 ALA A N 1
ATOM 3069 C CA . ALA A 1 447 ? 103.515 42.081 146.663 1.00 77.34 427 ALA A CA 1
ATOM 3070 C C . ALA A 1 447 ? 103.201 42.850 147.940 1.00 78.70 427 ALA A C 1
ATOM 3071 O O . ALA A 1 447 ? 103.828 42.619 148.979 1.00 82.01 427 ALA A O 1
ATOM 3073 N N . ARG A 1 448 ? 102.237 43.764 147.861 1.00 74.07 428 ARG A N 1
ATOM 3074 C CA . ARG A 1 448 ? 101.871 44.600 148.994 1.00 74.08 428 ARG A CA 1
ATOM 3075 C C . ARG A 1 448 ? 100.363 44.777 149.044 1.00 74.04 428 ARG A C 1
ATOM 3076 O O . ARG A 1 448 ? 99.703 44.858 148.005 1.00 76.84 428 ARG A O 1
ATOM 3084 N N . THR A 1 449 ? 99.828 44.831 150.260 1.00 73.91 429 THR A N 1
ATOM 3085 C CA . THR A 1 449 ? 98.430 45.153 150.501 1.00 74.26 429 THR A CA 1
ATOM 3086 C C . THR A 1 449 ? 98.349 46.497 151.210 1.00 72.94 429 THR A C 1
ATOM 3087 O O . THR A 1 449 ? 99.132 46.777 152.122 1.00 74.39 429 THR A O 1
ATOM 3091 N N . PHE A 1 450 ? 97.404 47.328 150.783 1.00 71.87 430 PHE A N 1
ATOM 3092 C CA . PHE A 1 450 ? 97.242 48.673 151.309 1.00 70.99 430 PHE A CA 1
ATOM 3093 C C . PHE A 1 450 ? 95.886 48.803 151.983 1.00 70.62 430 PHE A C 1
ATOM 3094 O O . PHE A 1 450 ? 94.908 48.181 151.565 1.00 71.38 430 PHE A O 1
ATOM 3102 N N . VAL A 1 451 ? 95.832 49.624 153.028 1.00 67.81 431 VAL A N 1
ATOM 3103 C CA . VAL A 1 451 ? 94.592 49.925 153.730 1.00 65.38 431 VAL A CA 1
ATOM 3104 C C . VAL A 1 451 ? 94.287 51.403 153.545 1.00 63.65 431 VAL A C 1
ATOM 3105 O O . VAL A 1 451 ? 95.187 52.246 153.622 1.00 59.93 431 VAL A O 1
ATOM 3109 N N . SER A 1 452 ? 93.021 51.713 153.291 1.00 66.31 432 SER A N 1
ATOM 3110 C CA . SER A 1 452 ? 92.605 53.064 152.962 1.00 62.93 432 SER A CA 1
ATOM 3111 C C . SER A 1 452 ? 91.953 53.731 154.167 1.00 61.00 432 SER A C 1
ATOM 3112 O O . SER A 1 452 ? 91.831 53.155 155.250 1.00 64.22 432 SER A O 1
ATOM 3115 N N . ARG A 1 453 ? 91.519 54.975 153.959 1.00 64.36 433 ARG A N 1
ATOM 3116 C CA . ARG A 1 453 ? 90.882 55.750 155.014 1.00 59.84 433 ARG A CA 1
ATOM 3117 C C . ARG A 1 453 ? 89.527 55.187 155.413 1.00 58.04 433 ARG A C 1
ATOM 3118 O O . ARG A 1 453 ? 89.049 55.478 156.513 1.00 70.16 433 ARG A O 1
ATOM 3126 N N . ASP A 1 454 ? 88.896 54.400 154.548 1.00 57.72 434 ASP A N 1
ATOM 3127 C CA . ASP A 1 454 ? 87.594 53.818 154.838 1.00 63.25 434 ASP A CA 1
ATOM 3128 C C . ASP A 1 454 ? 87.691 52.413 155.413 1.00 69.02 434 ASP A C 1
ATOM 3129 O O . ASP A 1 454 ? 86.656 51.798 155.685 1.00 70.95 434 ASP A O 1
ATOM 3134 N N . GLY A 1 455 ? 88.901 51.893 155.602 1.00 62.61 435 GLY A N 1
ATOM 3135 C CA . GLY A 1 455 ? 89.112 50.643 156.297 1.00 66.84 435 GLY A CA 1
ATOM 3136 C C . GLY A 1 455 ? 89.255 49.428 155.411 1.00 73.08 435 GLY A C 1
ATOM 3137 O O . GLY A 1 455 ? 89.635 48.361 155.910 1.00 75.00 435 GLY A O 1
ATOM 3138 N N . TYR A 1 456 ? 88.967 49.554 154.120 1.00 77.04 436 TYR A N 1
ATOM 3139 C CA . TYR A 1 456 ? 89.021 48.430 153.200 1.00 70.57 436 TYR A CA 1
ATOM 3140 C C . TYR A 1 456 ? 90.427 48.275 152.639 1.00 67.82 436 TYR A C 1
ATOM 3141 O O . TYR A 1 456 ? 91.107 49.263 152.352 1.00 64.04 436 TYR A O 1
ATOM 3150 N N . TRP A 1 457 ? 90.863 47.027 152.492 1.00 66.87 437 TRP A N 1
ATOM 3151 C CA . TRP A 1 457 ? 92.216 46.730 152.047 1.00 73.82 437 TRP A CA 1
ATOM 3152 C C . TRP A 1 457 ? 92.223 46.330 150.578 1.00 76.08 437 TRP A C 1
ATOM 3153 O O . TRP A 1 457 ? 91.294 45.678 150.093 1.00 72.91 437 TRP A O 1
ATOM 3164 N N . SER A 1 458 ? 93.283 46.728 149.877 1.00 75.54 438 SER A N 1
ATOM 3165 C CA . SER A 1 458 ? 93.430 46.489 148.447 1.00 72.46 438 SER A CA 1
ATOM 3166 C C . SER A 1 458 ? 94.771 45.817 148.204 1.00 72.79 438 SER A C 1
ATOM 3167 O O . SER A 1 458 ? 95.818 46.382 148.536 1.00 74.62 438 SER A O 1
ATOM 3170 N N . SER A 1 459 ? 94.744 44.618 147.629 1.00 73.84 439 SER A N 1
ATOM 3171 C CA . SER A 1 459 ? 95.975 43.903 147.340 1.00 71.07 439 SER A CA 1
ATOM 3172 C C . SER A 1 459 ? 96.535 44.350 145.993 1.00 72.33 439 SER A C 1
ATOM 3173 O O . SER A 1 459 ? 95.940 45.159 145.278 1.00 77.57 439 SER A O 1
ATOM 3176 N N . GLY A 1 460 ? 97.687 43.811 145.635 1.00 72.65 440 GLY A N 1
ATOM 3177 C CA . GLY A 1 460 ? 98.312 44.137 144.373 1.00 67.96 440 GLY A CA 1
ATOM 3178 C C . GLY A 1 460 ? 99.811 43.938 144.452 1.00 67.47 440 GLY A C 1
ATOM 3179 O O . GLY A 1 460 ? 100.331 43.337 145.386 1.00 73.09 440 GLY A O 1
ATOM 3180 N N . TYR A 1 461 ? 100.496 44.457 143.438 1.00 68.93 441 TYR A N 1
ATOM 3181 C CA . TYR A 1 461 ? 101.936 44.321 143.310 1.00 71.38 441 TYR A CA 1
ATOM 3182 C C . TYR A 1 461 ? 102.551 45.682 143.029 1.00 71.03 441 TYR A C 1
ATOM 3183 O O . TYR A 1 461 ? 101.863 46.632 142.650 1.00 68.49 441 TYR A O 1
ATOM 3192 N N . VAL A 1 462 ? 103.864 45.761 143.223 1.00 72.35 442 VAL A N 1
ATOM 3193 C CA . VAL A 1 462 ? 104.639 46.971 142.979 1.00 74.52 442 VAL A CA 1
ATOM 3194 C C . VAL A 1 462 ? 105.822 46.596 142.101 1.00 76.09 442 VAL A C 1
ATOM 3195 O O . VAL A 1 462 ? 106.593 45.693 142.446 1.00 76.28 442 VAL A O 1
ATOM 3199 N N . LEU A 1 463 ? 105.962 47.282 140.971 1.00 73.95 443 LEU A N 1
ATOM 3200 C CA . LEU A 1 463 ? 107.031 47.024 140.016 1.00 71.26 443 LEU A CA 1
ATOM 3201 C C . LEU A 1 463 ? 108.100 48.097 140.164 1.00 73.53 443 LEU A C 1
ATOM 3202 O O . LEU A 1 463 ? 107.832 49.282 139.942 1.00 78.25 443 LEU A O 1
ATOM 3207 N N . LEU A 1 464 ? 109.280 47.688 140.535 1.00 70.37 444 LEU A N 1
ATOM 3208 C CA . LEU A 1 464 ? 110.404 48.599 140.692 1.00 75.30 444 LEU A CA 1
ATOM 3209 C C . LEU A 1 464 ? 111.149 48.753 139.369 1.00 79.59 444 LEU A C 1
ATOM 3210 O O . LEU A 1 464 ? 111.279 47.785 138.613 1.00 78.20 444 LEU A O 1
ATOM 3215 N N . PRO A 1 465 ? 111.639 49.952 139.068 1.00 75.86 445 PRO A N 1
ATOM 3216 C CA . PRO A 1 465 ? 112.360 50.159 137.811 1.00 79.03 445 PRO A CA 1
ATOM 3217 C C . PRO A 1 465 ? 113.697 49.437 137.801 1.00 80.25 445 PRO A C 1
ATOM 3218 O O . PRO A 1 465 ? 114.217 49.005 138.831 1.00 81.85 445 PRO A O 1
ATOM 3222 N N . ARG A 1 466 ? 114.249 49.304 136.599 1.00 79.60 446 ARG A N 1
ATOM 3223 C CA . ARG A 1 466 ? 115.531 48.637 136.440 1.00 80.52 446 ARG A CA 1
ATOM 3224 C C . ARG A 1 466 ? 116.641 49.472 137.066 1.00 87.53 446 ARG A C 1
ATOM 3225 O O . ARG A 1 466 ? 116.615 50.705 137.022 1.00 89.66 446 ARG A O 1
ATOM 3233 N N . GLY A 1 467 ? 117.620 48.790 137.655 1.00 86.76 447 GLY A N 1
ATOM 3234 C CA . GLY A 1 467 ? 118.709 49.482 138.320 1.00 90.04 447 GLY A CA 1
ATOM 3235 C C . GLY A 1 467 ? 118.268 50.303 139.508 1.00 88.87 447 GLY A C 1
ATOM 3236 O O . GLY A 1 467 ? 118.948 51.265 139.879 1.00 90.77 447 GLY A O 1
ATOM 3237 N N . HIS A 1 468 ? 117.142 49.946 140.118 1.00 88.97 448 HIS A N 1
ATOM 3238 C CA . HIS A 1 468 ? 116.601 50.721 141.223 1.00 89.65 448 HIS A CA 1
ATOM 3239 C C . HIS A 1 468 ? 117.506 50.633 142.442 1.00 94.14 448 HIS A C 1
ATOM 3240 O O . HIS A 1 468 ? 117.908 49.543 142.858 1.00 92.12 448 HIS A O 1
ATOM 3247 N N . ARG A 1 469 ? 117.816 51.789 143.016 1.00 97.43 449 ARG A N 1
ATOM 3248 C CA . ARG A 1 469 ? 118.575 51.897 144.249 1.00 91.04 449 ARG A CA 1
ATOM 3249 C C . ARG A 1 469 ? 117.642 52.302 145.381 1.00 94.80 449 ARG A C 1
ATOM 3250 O O . ARG A 1 469 ? 116.634 52.979 145.160 1.00 95.30 449 ARG A O 1
ATOM 3258 N N . ALA A 1 470 ? 117.967 51.859 146.591 1.00 96.60 450 ALA A N 1
ATOM 3259 C CA . ALA A 1 470 ? 117.176 52.239 147.752 1.00 88.27 450 ALA A CA 1
ATOM 3260 C C . ALA A 1 470 ? 117.158 53.754 147.912 1.00 82.55 450 ALA A C 1
ATOM 3261 O O . ALA A 1 470 ? 118.129 54.446 147.594 1.00 89.02 450 ALA A O 1
ATOM 3263 N N . ALA A 1 471 ? 116.028 54.265 148.405 1.00 87.85 451 ALA A N 1
ATOM 3264 C CA . ALA A 1 471 ? 115.822 55.698 148.621 1.00 94.64 451 ALA A CA 1
ATOM 3265 C C . ALA A 1 471 ? 115.953 56.482 147.317 1.00 88.23 451 ALA A C 1
ATOM 3266 O O . ALA A 1 471 ? 116.691 57.465 147.223 1.00 92.09 451 ALA A O 1
ATOM 3268 N N . ASP A 1 472 ? 115.225 56.033 146.299 1.00 87.80 452 ASP A N 1
ATOM 3269 C CA . ASP A 1 472 ? 115.150 56.718 145.017 1.00 86.63 452 ASP A CA 1
ATOM 3270 C C . ASP A 1 472 ? 113.703 57.088 144.736 1.00 84.28 452 ASP A C 1
ATOM 3271 O O . ASP A 1 472 ? 112.802 56.259 144.903 1.00 83.67 452 ASP A O 1
ATOM 3276 N N . ARG A 1 473 ? 113.484 58.330 144.321 1.00 84.13 453 ARG A N 1
ATOM 3277 C CA . ARG A 1 473 ? 112.163 58.785 143.916 1.00 78.72 453 ARG A CA 1
ATOM 3278 C C . ARG A 1 473 ? 111.968 58.508 142.434 1.00 84.20 453 ARG A C 1
ATOM 3279 O O . ARG A 1 473 ? 112.888 58.684 141.630 1.00 86.89 453 ARG A O 1
ATOM 3287 N N . HIS A 1 474 ? 110.767 58.071 142.075 1.00 83.15 454 HIS A N 1
ATOM 3288 C CA . HIS A 1 474 ? 110.451 57.744 140.696 1.00 78.36 454 HIS A CA 1
ATOM 3289 C C . HIS A 1 474 ? 109.036 58.191 140.375 1.00 75.90 454 HIS A C 1
ATOM 3290 O O . HIS A 1 474 ? 108.182 58.252 141.267 1.00 75.33 454 HIS A O 1
ATOM 3297 N N . PRO A 1 475 ? 108.760 58.513 139.114 1.00 76.46 455 PRO A N 1
ATOM 3298 C CA . PRO A 1 475 ? 107.371 58.693 138.691 1.00 76.60 455 PRO A CA 1
ATOM 3299 C C . PRO A 1 475 ? 106.618 57.376 138.776 1.00 75.85 455 PRO A C 1
ATOM 3300 O O . PRO A 1 475 ? 107.206 56.294 138.819 1.00 70.62 455 PRO A O 1
ATOM 3304 N N . ALA A 1 476 ? 105.294 57.474 138.797 1.00 75.95 456 ALA A N 1
ATOM 3305 C CA . ALA A 1 476 ? 104.456 56.317 139.054 1.00 76.44 456 ALA A CA 1
ATOM 3306 C C . ALA A 1 476 ? 103.345 56.215 138.022 1.00 74.42 456 ALA A C 1
ATOM 3307 O O . ALA A 1 476 ? 102.854 57.222 137.505 1.00 73.11 456 ALA A O 1
ATOM 3309 N N . VAL A 1 477 ? 102.962 54.976 137.728 1.00 69.63 457 VAL A N 1
ATOM 3310 C CA . VAL A 1 477 ? 101.803 54.669 136.902 1.00 69.31 457 VAL A CA 1
ATOM 3311 C C . VAL A 1 477 ? 101.008 53.585 137.610 1.00 67.28 457 VAL A C 1
ATOM 3312 O O . VAL A 1 477 ? 101.563 52.544 137.978 1.00 67.87 457 VAL A O 1
ATOM 3316 N N . VAL A 1 478 ? 99.718 53.831 137.808 1.00 69.31 458 VAL A N 1
ATOM 3317 C CA . VAL A 1 478 ? 98.834 52.901 138.500 1.00 67.98 458 VAL A CA 1
ATOM 3318 C C . VAL A 1 478 ? 97.987 52.179 137.461 1.00 70.39 458 VAL A C 1
ATOM 3319 O O . VAL A 1 478 ? 97.209 52.808 136.734 1.00 66.12 458 VAL A O 1
ATOM 3323 N N . VAL A 1 479 ? 98.135 50.860 137.391 1.00 72.30 459 VAL A N 1
ATOM 3324 C CA . VAL A 1 479 ? 97.380 50.016 136.472 1.00 65.67 459 VAL A CA 1
ATOM 3325 C C . VAL A 1 479 ? 96.453 49.138 137.299 1.00 63.68 459 VAL A C 1
ATOM 3326 O O . VAL A 1 479 ? 96.913 48.366 138.148 1.00 68.19 459 VAL A O 1
ATOM 3330 N N . THR A 1 480 ? 95.150 49.247 137.051 1.00 58.05 460 THR A N 1
ATOM 3331 C CA . THR A 1 480 ? 94.155 48.523 137.832 1.00 66.05 460 THR A CA 1
ATOM 3332 C C . THR A 1 480 ? 93.093 47.940 136.914 1.00 68.47 460 THR A C 1
ATOM 3333 O O . THR A 1 480 ? 92.475 48.668 136.133 1.00 69.60 460 THR A O 1
ATOM 3337 N N . HIS A 1 481 ? 92.895 46.626 136.992 1.00 64.36 461 HIS A N 1
ATOM 3338 C CA . HIS A 1 481 ? 91.695 45.998 136.449 1.00 62.59 461 HIS A CA 1
ATOM 3339 C C . HIS A 1 481 ? 91.180 44.992 137.466 1.00 68.78 461 HIS A C 1
ATOM 3340 O O . HIS A 1 481 ? 91.832 43.971 137.705 1.00 74.58 461 HIS A O 1
ATOM 3347 N N . GLY A 1 482 ? 90.011 45.269 138.037 1.00 72.09 462 GLY A N 1
ATOM 3348 C CA . GLY A 1 482 ? 89.321 44.311 138.882 1.00 75.43 462 GLY A CA 1
ATOM 3349 C C . GLY A 1 482 ? 90.206 43.686 139.938 1.00 75.46 462 GLY A C 1
ATOM 3350 O O . GLY A 1 482 ? 91.006 44.356 140.599 1.00 74.52 462 GLY A O 1
ATOM 3351 N N . THR A 1 483 ? 90.056 42.374 140.096 1.00 76.66 463 THR A N 1
ATOM 3352 C CA . THR A 1 483 ? 90.838 41.554 141.010 1.00 76.28 463 THR A CA 1
ATOM 3353 C C . THR A 1 483 ? 92.039 40.902 140.339 1.00 72.87 463 THR A C 1
ATOM 3354 O O . THR A 1 483 ? 92.693 40.055 140.954 1.00 74.51 463 THR A O 1
ATOM 3358 N N . ASP A 1 484 ? 92.336 41.268 139.095 1.00 72.67 464 ASP A N 1
ATOM 3359 C CA . ASP A 1 484 ? 93.238 40.499 138.248 1.00 71.52 464 ASP A CA 1
ATOM 3360 C C . ASP A 1 484 ? 94.714 40.750 138.520 1.00 72.61 464 ASP A C 1
ATOM 3361 O O . ASP A 1 484 ? 95.551 40.161 137.829 1.00 69.10 464 ASP A O 1
ATOM 3366 N N . ALA A 1 485 ? 95.068 41.599 139.479 1.00 73.66 465 ALA A N 1
ATOM 3367 C CA . ALA A 1 485 ? 96.458 41.680 139.915 1.00 71.02 465 ALA A CA 1
ATOM 3368 C C . ALA A 1 485 ? 96.675 40.583 140.948 1.00 71.10 465 ALA A C 1
ATOM 3369 O O . ALA A 1 485 ? 96.074 40.601 142.025 1.00 69.78 465 ALA A O 1
ATOM 3371 N N . ASP A 1 486 ? 97.534 39.632 140.620 1.00 78.54 466 ASP A N 1
ATOM 3372 C CA . ASP A 1 486 ? 97.649 38.385 141.361 1.00 75.39 466 ASP A CA 1
ATOM 3373 C C . ASP A 1 486 ? 99.002 37.786 141.032 1.00 78.24 466 ASP A C 1
ATOM 3374 O O . ASP A 1 486 ? 99.846 38.436 140.410 1.00 81.72 466 ASP A O 1
ATOM 3379 N N . ASP A 1 487 ? 99.222 36.546 141.443 1.00 83.22 467 ASP A N 1
ATOM 3380 C CA . ASP A 1 487 ? 100.462 35.875 141.073 1.00 85.82 467 ASP A CA 1
ATOM 3381 C C . ASP A 1 487 ? 100.184 35.125 139.781 1.00 86.36 467 ASP A C 1
ATOM 3382 O O . ASP A 1 487 ? 99.647 34.016 139.789 1.00 88.95 467 ASP A O 1
ATOM 3387 N N . ARG A 1 488 ? 100.603 35.731 138.674 1.00 79.24 468 ARG A N 1
ATOM 3388 C CA . ARG A 1 488 ? 100.469 35.221 137.319 1.00 81.23 468 ARG A CA 1
ATOM 3389 C C . ARG A 1 488 ? 101.452 36.013 136.476 1.00 83.58 468 ARG A C 1
ATOM 3390 O O . ARG A 1 488 ? 101.881 37.101 136.865 1.00 85.33 468 ARG A O 1
ATOM 3398 N N . PHE A 1 489 ? 101.804 35.474 135.320 1.00 87.33 469 PHE A N 1
ATOM 3399 C CA . PHE A 1 489 ? 102.854 36.065 134.500 1.00 88.16 469 PHE A CA 1
ATOM 3400 C C . PHE A 1 489 ? 102.239 36.938 133.415 1.00 83.18 469 PHE A C 1
ATOM 3401 O O . PHE A 1 489 ? 101.622 36.427 132.477 1.00 75.09 469 PHE A O 1
ATOM 3409 N N . ALA A 1 490 ? 102.427 38.253 133.549 1.00 87.92 470 ALA A N 1
ATOM 3410 C CA . ALA A 1 490 ? 102.113 39.238 132.511 1.00 82.15 470 ALA A CA 1
ATOM 3411 C C . ALA A 1 490 ? 100.743 38.992 131.890 1.00 78.07 470 ALA A C 1
ATOM 3412 O O . ALA A 1 490 ? 100.571 39.028 130.670 1.00 76.21 470 ALA A O 1
ATOM 3414 N N . GLU A 1 491 ? 99.765 38.737 132.741 1.00 79.03 471 GLU A N 1
ATOM 3415 C CA . GLU A 1 491 ? 98.444 38.360 132.267 1.00 77.10 471 GLU A CA 1
ATOM 3416 C C . GLU A 1 491 ? 97.813 39.517 131.505 1.00 78.48 471 GLU A C 1
ATOM 3417 O O . GLU A 1 491 ? 97.668 40.611 132.065 1.00 77.36 471 GLU A O 1
ATOM 3423 N N . PRO A 1 492 ? 97.435 39.328 130.239 1.00 80.92 472 PRO A N 1
ATOM 3424 C CA . PRO A 1 492 ? 96.845 40.436 129.473 1.00 79.69 472 PRO A CA 1
ATOM 3425 C C . PRO A 1 492 ? 95.492 40.879 129.991 1.00 72.44 472 PRO A C 1
ATOM 3426 O O . PRO A 1 492 ? 95.080 42.008 129.702 1.00 69.54 472 PRO A O 1
ATOM 3430 N N . ALA A 1 493 ? 94.785 40.032 130.739 1.00 71.73 473 ALA A N 1
ATOM 3431 C CA . ALA A 1 493 ? 93.519 40.436 131.334 1.00 71.42 473 ALA A CA 1
ATOM 3432 C C . ALA A 1 493 ? 93.701 41.468 132.434 1.00 73.47 473 ALA A C 1
ATOM 3433 O O . ALA A 1 493 ? 92.709 42.040 132.895 1.00 70.88 473 ALA A O 1
ATOM 3435 N N . ASN A 1 494 ? 94.938 41.718 132.857 1.00 72.45 474 ASN A N 1
ATOM 3436 C CA . ASN A 1 494 ? 95.249 42.716 133.869 1.00 67.37 474 ASN A CA 1
ATOM 3437 C C . ASN A 1 494 ? 95.908 43.949 133.263 1.00 66.89 474 ASN A C 1
ATOM 3438 O O . ASN A 1 494 ? 95.351 45.048 133.332 1.00 67.94 474 ASN A O 1
ATOM 3443 N N . GLN A 1 495 ? 97.090 43.795 132.667 1.00 66.62 475 GLN A N 1
ATOM 3444 C CA . GLN A 1 495 ? 97.836 44.940 132.163 1.00 67.01 475 GLN A CA 1
ATOM 3445 C C . GLN A 1 495 ? 97.410 45.377 130.768 1.00 74.12 475 GLN A C 1
ATOM 3446 O O . GLN A 1 495 ? 97.800 46.470 130.346 1.00 82.29 475 GLN A O 1
ATOM 3452 N N . TRP A 1 496 ? 96.644 44.556 130.048 1.00 66.69 476 TRP A N 1
ATOM 3453 C CA . TRP A 1 496 ? 96.065 44.931 128.760 1.00 65.62 476 TRP A CA 1
ATOM 3454 C C . TRP A 1 496 ? 97.116 45.457 127.791 1.00 68.60 476 TRP A C 1
ATOM 3455 O O . TRP A 1 496 ? 98.100 44.773 127.494 1.00 75.43 476 TRP A O 1
ATOM 3466 N N . ASN A 1 497 ? 96.909 46.674 127.297 1.00 65.65 477 ASN A N 1
ATOM 3467 C CA . ASN A 1 497 ? 97.828 47.330 126.379 1.00 65.30 477 ASN A CA 1
ATOM 3468 C C . ASN A 1 497 ? 98.828 48.230 127.085 1.00 69.92 477 ASN A C 1
ATOM 3469 O O . ASN A 1 497 ? 99.565 48.957 126.417 1.00 69.18 477 ASN A O 1
ATOM 3474 N N . TYR A 1 498 ? 98.848 48.227 128.415 1.00 73.25 478 TYR A N 1
ATOM 3475 C CA . TYR A 1 498 ? 99.747 49.092 129.162 1.00 67.17 478 TYR A CA 1
ATOM 3476 C C . TYR A 1 498 ? 101.066 48.364 129.379 1.00 74.84 478 TYR A C 1
ATOM 3477 O O . TYR A 1 498 ? 101.100 47.381 130.133 1.00 73.96 478 TYR A O 1
ATOM 3486 N N . PRO A 1 499 ? 102.159 48.794 128.748 1.00 76.27 479 PRO A N 1
ATOM 3487 C CA . PRO A 1 499 ? 103.424 48.057 128.865 1.00 75.54 479 PRO A CA 1
ATOM 3488 C C . PRO A 1 499 ? 104.048 48.194 130.242 1.00 71.76 479 PRO A C 1
ATOM 3489 O O . PRO A 1 499 ? 104.994 48.963 130.436 1.00 76.90 479 PRO A O 1
ATOM 3493 N N . VAL A 1 500 ? 103.508 47.440 131.202 1.00 77.64 480 VAL A N 1
ATOM 3494 C CA . VAL A 1 500 ? 103.958 47.532 132.589 1.00 78.05 480 VAL A CA 1
ATOM 3495 C C . VAL A 1 500 ? 105.448 47.235 132.691 1.00 76.53 480 VAL A C 1
ATOM 3496 O O . VAL A 1 500 ? 106.212 47.995 133.297 1.00 70.22 480 VAL A O 1
ATOM 3500 N N . GLN A 1 501 ? 105.884 46.124 132.096 1.00 75.78 481 GLN A N 1
ATOM 3501 C CA . GLN A 1 501 ? 107.280 45.725 132.218 1.00 76.70 481 GLN A CA 1
ATOM 3502 C C . GLN A 1 501 ? 108.208 46.697 131.504 1.00 79.21 481 GLN A C 1
ATOM 3503 O O . GLN A 1 501 ? 109.363 46.859 131.910 1.00 82.18 481 GLN A O 1
ATOM 3509 N N . LEU A 1 502 ? 107.727 47.350 130.449 1.00 76.14 482 LEU A N 1
ATOM 3510 C CA . LEU A 1 502 ? 108.565 48.306 129.738 1.00 77.02 482 LEU A CA 1
ATOM 3511 C C . LEU A 1 502 ? 108.656 49.631 130.484 1.00 76.51 482 LEU A C 1
ATOM 3512 O O . LEU A 1 502 ? 109.715 50.267 130.494 1.00 75.55 482 LEU A O 1
ATOM 3517 N N . LEU A 1 503 ? 107.557 50.061 131.111 1.00 76.80 483 LEU A N 1
ATOM 3518 C CA . LEU A 1 503 ? 107.584 51.284 131.907 1.00 70.85 483 LEU A CA 1
ATOM 3519 C C . LEU A 1 503 ? 108.624 51.197 133.014 1.00 68.93 483 LEU A C 1
ATOM 3520 O O . LEU A 1 503 ? 109.313 52.180 133.308 1.00 72.91 483 LEU A O 1
ATOM 3525 N N . ALA A 1 504 ? 108.756 50.025 133.637 1.00 70.64 484 ALA A N 1
ATOM 3526 C CA . ALA A 1 504 ? 109.763 49.849 134.677 1.00 73.17 484 ALA A CA 1
ATOM 3527 C C . ALA A 1 504 ? 111.170 49.970 134.108 1.00 77.76 484 ALA A C 1
ATOM 3528 O O . ALA A 1 504 ? 112.048 50.573 134.734 1.00 76.17 484 ALA A O 1
ATOM 3530 N N . GLU A 1 505 ? 111.402 49.409 132.920 1.00 81.90 485 GLU A N 1
ATOM 3531 C CA . GLU A 1 505 ? 112.720 49.506 132.303 1.00 76.82 485 GLU A CA 1
ATOM 3532 C C . GLU A 1 505 ? 113.104 50.952 132.025 1.00 72.57 485 GLU A C 1
ATOM 3533 O O . GLU A 1 505 ? 114.294 51.284 131.992 1.00 76.69 485 GLU A O 1
ATOM 3539 N N . ARG A 1 506 ? 112.119 51.823 131.834 1.00 67.10 486 ARG A N 1
ATOM 3540 C CA . ARG A 1 506 ? 112.356 53.220 131.505 1.00 77.01 486 ARG A CA 1
ATOM 3541 C C . ARG A 1 506 ? 112.386 54.123 132.733 1.00 77.75 486 ARG A C 1
ATOM 3542 O O . ARG A 1 506 ? 112.490 55.345 132.585 1.00 72.78 486 ARG A O 1
ATOM 3550 N N . GLY A 1 507 ? 112.298 53.555 133.936 1.00 75.05 487 GLY A N 1
ATOM 3551 C CA . GLY A 1 507 ? 112.423 54.310 135.168 1.00 78.75 487 GLY A CA 1
ATOM 3552 C C . GLY A 1 507 ? 111.144 54.521 135.949 1.00 81.66 487 GLY A C 1
ATOM 3553 O O . GLY A 1 507 ? 111.186 55.180 136.993 1.00 83.32 487 GLY A O 1
ATOM 3554 N N . TYR A 1 508 ? 110.014 53.996 135.490 1.00 76.14 488 TYR A N 1
ATOM 3555 C CA . TYR A 1 508 ? 108.763 54.150 136.216 1.00 74.15 488 TYR A CA 1
ATOM 3556 C C . TYR A 1 508 ? 108.658 53.151 137.362 1.00 79.08 488 TYR A C 1
ATOM 3557 O O . TYR A 1 508 ? 109.276 52.084 137.350 1.00 79.85 488 TYR A O 1
ATOM 3566 N N . VAL A 1 509 ? 107.866 53.519 138.363 1.00 73.93 489 VAL A N 1
ATOM 3567 C CA . VAL A 1 509 ? 107.378 52.592 139.375 1.00 72.50 489 VAL A CA 1
ATOM 3568 C C . VAL A 1 509 ? 105.929 52.293 139.023 1.00 70.33 489 VAL A C 1
ATOM 3569 O O . VAL A 1 509 ? 105.067 53.174 139.103 1.00 67.18 489 VAL A O 1
ATOM 3573 N N . VAL A 1 510 ? 105.655 51.062 138.610 1.00 72.84 490 VAL A N 1
ATOM 3574 C CA . VAL A 1 510 ? 104.319 50.663 138.190 1.00 74.83 490 VAL A CA 1
ATOM 3575 C C . VAL A 1 510 ? 103.627 49.997 139.368 1.00 71.79 490 VAL A C 1
ATOM 3576 O O . VAL A 1 510 ? 104.111 48.990 139.898 1.00 68.80 490 VAL A O 1
ATOM 3580 N N . LEU A 1 511 ? 102.497 50.560 139.776 1.00 67.88 491 LEU A N 1
ATOM 3581 C CA . LEU A 1 511 ? 101.696 50.023 140.866 1.00 66.99 491 LEU A CA 1
ATOM 3582 C C . LEU A 1 511 ? 100.493 49.308 140.268 1.00 69.94 491 LEU A C 1
ATOM 3583 O O . LEU A 1 511 ? 99.576 49.951 139.748 1.00 70.03 491 LEU A O 1
ATOM 3588 N N . LEU A 1 512 ? 100.496 47.981 140.343 1.00 65.45 492 LEU A N 1
ATOM 3589 C CA . LEU A 1 512 ? 99.357 47.175 139.919 1.00 64.50 492 LEU A CA 1
ATOM 3590 C C . LEU A 1 512 ? 98.514 46.897 141.155 1.00 66.34 492 LEU A C 1
ATOM 3591 O O . LEU A 1 512 ? 98.935 46.153 142.045 1.00 68.44 492 LEU A O 1
ATOM 3596 N N . LEU A 1 513 ? 97.326 47.489 141.209 1.00 64.02 493 LEU A N 1
ATOM 3597 C CA . LEU A 1 513 ? 96.533 47.524 142.429 1.00 64.24 493 LEU A CA 1
ATOM 3598 C C . LEU A 1 513 ? 95.117 47.077 142.120 1.00 64.20 493 LEU A C 1
ATOM 3599 O O . LEU A 1 513 ? 94.448 47.670 141.270 1.00 64.24 493 LEU A O 1
ATOM 3604 N N . ASN A 1 514 ? 94.664 46.037 142.808 1.00 63.38 494 ASN A N 1
ATOM 3605 C CA . ASN A 1 514 ? 93.315 45.543 142.616 1.00 64.97 494 ASN A CA 1
ATOM 3606 C C . ASN A 1 514 ? 92.298 46.456 143.286 1.00 69.03 494 ASN A C 1
ATOM 3607 O O . ASN A 1 514 ? 92.620 47.265 144.160 1.00 64.60 494 ASN A O 1
ATOM 3612 N N . ASP A 1 515 ? 91.052 46.325 142.843 1.00 72.96 495 ASP A N 1
ATOM 3613 C CA . ASP A 1 515 ? 89.945 46.916 143.563 1.00 70.14 495 ASP A CA 1
ATOM 3614 C C . ASP A 1 515 ? 89.883 46.333 144.972 1.00 75.88 495 ASP A C 1
ATOM 3615 O O . ASP A 1 515 ? 90.381 45.231 145.220 1.00 76.68 495 ASP A O 1
ATOM 3620 N N . PRO A 1 516 ? 89.292 47.062 145.916 1.00 77.47 496 PRO A N 1
ATOM 3621 C CA . PRO A 1 516 ? 89.075 46.486 147.246 1.00 81.57 496 PRO A CA 1
ATOM 3622 C C . PRO A 1 516 ? 88.230 45.227 147.139 1.00 81.91 496 PRO A C 1
ATOM 3623 O O . PRO A 1 516 ? 87.159 45.227 146.529 1.00 83.30 496 PRO A O 1
ATOM 3627 N N . SER A 1 517 ? 88.723 44.152 147.734 1.00 79.36 497 SER A N 1
ATOM 3628 C CA . SER A 1 517 ? 88.085 42.854 147.595 1.00 75.52 497 SER A CA 1
ATOM 3629 C C . SER A 1 517 ? 86.706 42.879 148.237 1.00 77.91 497 SER A C 1
ATOM 3630 O O . SER A 1 517 ? 86.598 43.137 149.444 1.00 84.04 497 SER A O 1
ATOM 3633 N N . PRO A 1 518 ? 85.635 42.633 147.481 1.00 79.21 498 PRO A N 1
ATOM 3634 C CA . PRO A 1 518 ? 84.290 42.683 148.075 1.00 79.91 498 PRO A CA 1
ATOM 3635 C C . PRO A 1 518 ? 84.063 41.647 149.161 1.00 87.74 498 PRO A C 1
ATOM 3636 O O . PRO A 1 518 ? 83.107 41.783 149.933 1.00 93.37 498 PRO A O 1
ATOM 3640 N N . GLY A 1 519 ? 84.899 40.618 149.245 1.00 87.60 499 GLY A N 1
ATOM 3641 C CA . GLY A 1 519 ? 84.726 39.580 150.237 1.00 91.25 499 GLY A CA 1
ATOM 3642 C C . GLY A 1 519 ? 85.272 39.880 151.612 1.00 86.08 499 GLY A C 1
ATOM 3643 O O . GLY A 1 519 ? 85.141 39.045 152.510 1.00 95.38 499 GLY A O 1
ATOM 3644 N N . GLN A 1 520 ? 85.891 41.042 151.809 1.00 84.99 500 GLN A N 1
ATOM 3645 C CA . GLN A 1 520 ? 86.410 41.408 153.119 1.00 80.16 500 GLN A CA 1
ATOM 3646 C C . GLN A 1 520 ? 85.364 42.049 154.017 1.00 76.33 500 GLN A C 1
ATOM 3647 O O . GLN A 1 520 ? 85.572 42.121 155.233 1.00 90.06 500 GLN A O 1
ATOM 3653 N N . SER A 1 521 ? 84.252 42.510 153.455 1.00 74.07 501 SER A N 1
ATOM 3654 C CA . SER A 1 521 ? 83.227 43.184 154.234 1.00 79.45 501 SER A CA 1
ATOM 3655 C C . SER A 1 521 ? 81.878 42.982 153.565 1.00 81.10 501 SER A C 1
ATOM 3656 O O . SER A 1 521 ? 81.785 42.885 152.339 1.00 84.92 501 SER A O 1
ATOM 3659 N N . LYS A 1 522 ? 80.832 42.922 154.386 1.00 80.23 502 LYS A N 1
ATOM 3660 C CA . LYS A 1 522 ? 79.479 42.808 153.863 1.00 82.62 502 LYS A CA 1
ATOM 3661 C C . LYS A 1 522 ? 78.970 44.124 153.302 1.00 79.84 502 LYS A C 1
ATOM 3662 O O . LYS A 1 522 ? 77.995 44.123 152.545 1.00 86.12 502 LYS A O 1
ATOM 3668 N N . ASP A 1 523 ? 79.606 45.242 153.658 1.00 81.47 503 ASP A N 1
ATOM 3669 C CA . ASP A 1 523 ? 79.214 46.528 153.093 1.00 83.13 503 ASP A CA 1
ATOM 3670 C C . ASP A 1 523 ? 79.468 46.564 151.593 1.00 80.47 503 ASP A C 1
ATOM 3671 O O . ASP A 1 523 ? 78.641 47.068 150.825 1.00 75.76 503 ASP A O 1
ATOM 3676 N N . LEU A 1 524 ? 80.610 46.029 151.158 1.00 75.68 504 LEU A N 1
ATOM 3677 C CA . LEU A 1 524 ? 80.913 45.978 149.733 1.00 76.20 504 LEU A CA 1
ATOM 3678 C C . LEU A 1 524 ? 80.060 44.932 149.029 1.00 80.73 504 LEU A C 1
ATOM 3679 O O . LEU A 1 524 ? 79.453 45.209 147.988 1.00 83.34 504 LEU A O 1
ATOM 3692 N N . ASP A 1 526 ? 77.238 43.535 149.774 1.00 82.15 506 ASP A N 1
ATOM 3693 C CA . ASP A 1 526 ? 75.824 43.876 149.660 1.00 83.15 506 ASP A CA 1
ATOM 3694 C C . ASP A 1 526 ? 75.581 44.886 148.549 1.00 81.27 506 ASP A C 1
ATOM 3695 O O . ASP A 1 526 ? 74.498 44.901 147.954 1.00 81.42 506 ASP A O 1
ATOM 3700 N N . ALA A 1 527 ? 76.567 45.736 148.258 1.00 81.58 507 ALA A N 1
ATOM 3701 C CA . ALA A 1 527 ? 76.436 46.655 147.133 1.00 75.88 507 ALA A CA 1
ATOM 3702 C C . ALA A 1 527 ? 76.576 45.919 145.809 1.00 81.15 507 ALA A C 1
ATOM 3703 O O . ALA A 1 527 ? 75.887 46.244 144.835 1.00 80.13 507 ALA A O 1
ATOM 3713 N N . HIS A 1 529 ? 75.762 42.700 145.352 1.00 79.78 509 HIS A N 1
ATOM 3714 C CA . HIS A 1 529 ? 74.510 41.968 145.200 1.00 82.82 509 HIS A CA 1
ATOM 3715 C C . HIS A 1 529 ? 73.388 42.870 144.713 1.00 82.92 509 HIS A C 1
ATOM 3716 O O . HIS A 1 529 ? 72.476 42.406 144.021 1.00 86.36 509 HIS A O 1
ATOM 3723 N N . ALA A 1 530 ? 73.433 44.157 145.060 1.00 80.19 510 ALA A N 1
ATOM 3724 C CA . ALA A 1 530 ? 72.451 45.090 144.524 1.00 78.96 510 ALA A CA 1
ATOM 3725 C C . ALA A 1 530 ? 72.764 45.460 143.082 1.00 76.81 510 ALA A C 1
ATOM 3726 O O . ALA A 1 530 ? 71.849 45.761 142.308 1.00 78.55 510 ALA A O 1
ATOM 3728 N N . TRP A 1 531 ? 74.043 45.438 142.707 1.00 77.05 511 TRP A N 1
ATOM 3729 C CA . TRP A 1 531 ? 74.429 45.756 141.337 1.00 78.47 511 TRP A CA 1
ATOM 3730 C C . TRP A 1 531 ? 73.920 44.699 140.364 1.00 81.05 511 TRP A C 1
ATOM 3731 O O . TRP A 1 531 ? 73.360 45.028 139.312 1.00 80.60 511 TRP A O 1
ATOM 3742 N N . LEU A 1 532 ? 74.108 43.420 140.697 1.00 76.86 512 LEU A N 1
ATOM 3743 C CA . LEU A 1 532 ? 73.649 42.358 139.809 1.00 72.66 512 LEU A CA 1
ATOM 3744 C C . LEU A 1 532 ? 72.133 42.225 139.823 1.00 72.15 512 LEU A C 1
ATOM 3745 O O . LEU A 1 532 ? 71.538 41.840 138.811 1.00 71.73 512 LEU A O 1
ATOM 3750 N N . ARG A 1 533 ? 71.491 42.530 140.951 1.00 79.36 513 ARG A N 1
ATOM 3751 C CA . ARG A 1 533 ? 70.039 42.432 141.022 1.00 80.73 513 ARG A CA 1
ATOM 3752 C C . ARG A 1 533 ? 69.346 43.554 140.265 1.00 81.42 513 ARG A C 1
ATOM 3753 O O . ARG A 1 533 ? 68.193 43.387 139.855 1.00 82.95 513 ARG A O 1
ATOM 3761 N N . GLY A 1 534 ? 70.019 44.683 140.064 1.00 81.42 514 GLY A N 1
ATOM 3762 C CA . GLY A 1 534 ? 69.398 45.831 139.441 1.00 78.89 514 GLY A CA 1
ATOM 3763 C C . GLY A 1 534 ? 68.483 46.625 140.342 1.00 81.59 514 GLY A C 1
ATOM 3764 O O . GLY A 1 534 ? 67.851 47.578 139.870 1.00 78.58 514 GLY A O 1
ATOM 3765 N N . LYS A 1 535 ? 68.384 46.261 141.619 1.00 88.51 515 LYS A N 1
ATOM 3766 C CA . LYS A 1 535 ? 67.548 46.955 142.587 1.00 83.06 515 LYS A CA 1
ATOM 3767 C C . LYS A 1 535 ? 68.327 47.088 143.888 1.00 83.28 515 LYS A C 1
ATOM 3768 O O . LYS A 1 535 ? 69.474 46.647 143.999 1.00 86.02 515 LYS A O 1
ATOM 3774 N N . GLY A 1 536 ? 67.693 47.698 144.882 1.00 91.30 516 GLY A N 1
ATOM 3775 C CA . GLY A 1 536 ? 68.262 47.773 146.216 1.00 86.07 516 GLY A CA 1
ATOM 3776 C C . GLY A 1 536 ? 67.632 46.740 147.130 1.00 87.05 516 GLY A C 1
ATOM 3777 O O . GLY A 1 536 ? 66.806 45.945 146.684 1.00 88.66 516 GLY A O 1
ATOM 3778 N N . PRO A 1 537 ? 68.015 46.735 148.416 1.00 87.25 517 PRO A N 1
ATOM 3779 C CA . PRO A 1 537 ? 69.031 47.567 149.066 1.00 79.46 517 PRO A CA 1
ATOM 3780 C C . PRO A 1 537 ? 70.451 47.109 148.740 1.00 77.83 517 PRO A C 1
ATOM 3781 O O . PRO A 1 537 ? 70.626 45.973 148.305 1.00 78.28 517 PRO A O 1
ATOM 3785 N N . PRO A 1 538 ? 71.455 47.975 148.952 1.00 75.76 518 PRO A N 1
ATOM 3786 C CA . PRO A 1 538 ? 71.346 49.344 149.462 1.00 75.10 518 PRO A CA 1
ATOM 3787 C C . PRO A 1 538 ? 70.958 50.368 148.402 1.00 74.10 518 PRO A C 1
ATOM 3788 O O . PRO A 1 538 ? 70.775 50.023 147.237 1.00 75.96 518 PRO A O 1
ATOM 3792 N N . ASP A 1 539 ? 70.839 51.623 148.824 1.00 78.87 519 ASP A N 1
ATOM 3793 C CA . ASP A 1 539 ? 70.420 52.687 147.934 1.00 76.84 519 ASP A CA 1
ATOM 3794 C C . ASP A 1 539 ? 71.546 53.050 146.967 1.00 74.20 519 ASP A C 1
ATOM 3795 O O . ASP A 1 539 ? 72.712 52.727 147.206 1.00 71.87 519 ASP A O 1
ATOM 3800 N N . PRO A 1 540 ? 71.212 53.712 145.854 1.00 77.42 520 PRO A N 1
ATOM 3801 C CA . PRO A 1 540 ? 72.249 54.048 144.864 1.00 74.54 520 PRO A CA 1
ATOM 3802 C C . PRO A 1 540 ? 73.388 54.896 145.403 1.00 74.00 520 PRO A C 1
ATOM 3803 O O . PRO A 1 540 ? 74.536 54.701 144.986 1.00 71.38 520 PRO A O 1
ATOM 3807 N N . GLU A 1 541 ? 73.110 55.839 146.308 1.00 76.06 521 GLU A N 1
ATOM 3808 C CA . GLU A 1 541 ? 74.173 56.697 146.826 1.00 71.15 521 GLU A CA 1
ATOM 3809 C C . GLU A 1 541 ? 75.264 55.890 147.517 1.00 72.98 521 GLU A C 1
ATOM 3810 O O . GLU A 1 541 ? 76.441 56.263 147.461 1.00 71.18 521 GLU A O 1
ATOM 3816 N N . THR A 1 542 ? 74.899 54.787 148.169 1.00 73.80 522 THR A N 1
ATOM 3817 C CA . THR A 1 542 ? 75.900 53.925 148.781 1.00 78.29 522 THR A CA 1
ATOM 3818 C C . THR A 1 542 ? 76.592 53.039 147.755 1.00 72.14 522 THR A C 1
ATOM 3819 O O . THR A 1 542 ? 77.777 52.731 147.913 1.00 68.10 522 THR A O 1
ATOM 3823 N N . VAL A 1 543 ? 75.878 52.628 146.703 1.00 73.03 523 VAL A N 1
ATOM 3824 C CA . VAL A 1 543 ? 76.482 51.784 145.674 1.00 72.49 523 VAL A CA 1
ATOM 3825 C C . VAL A 1 543 ? 77.640 52.507 145.001 1.00 66.80 523 VAL A C 1
ATOM 3826 O O . VAL A 1 543 ? 78.678 51.905 144.700 1.00 65.26 523 VAL A O 1
ATOM 3830 N N . GLN A 1 544 ? 77.487 53.810 144.762 1.00 61.25 524 GLN A N 1
ATOM 3831 C CA . GLN A 1 544 ? 78.569 54.591 144.178 1.00 62.61 524 GLN A CA 1
ATOM 3832 C C . GLN A 1 544 ? 79.763 54.690 145.114 1.00 61.71 524 GLN A C 1
ATOM 3833 O O . GLN A 1 544 ? 80.907 54.773 144.654 1.00 59.14 524 GLN A O 1
ATOM 3839 N N . GLN A 1 545 ? 79.519 54.690 146.424 1.00 66.64 525 GLN A N 1
ATOM 3840 C CA . GLN A 1 545 ? 80.603 54.838 147.387 1.00 67.65 525 GLN A CA 1
ATOM 3841 C C . GLN A 1 545 ? 81.418 53.557 147.507 1.00 65.68 525 GLN A C 1
ATOM 3842 O O . GLN A 1 545 ? 82.652 53.587 147.456 1.00 63.12 525 GLN A O 1
ATOM 3848 N N . LYS A 1 546 ? 80.744 52.419 147.669 1.00 64.76 526 LYS A N 1
ATOM 3849 C CA . LYS A 1 546 ? 81.454 51.180 147.968 1.00 69.39 526 LYS A CA 1
ATOM 3850 C C . LYS A 1 546 ? 82.057 50.553 146.716 1.00 67.72 526 LYS A C 1
ATOM 3851 O O . LYS A 1 546 ? 83.160 49.998 146.767 1.00 58.07 526 LYS A O 1
ATOM 3857 N N . LEU A 1 547 ? 81.344 50.604 145.591 1.00 73.12 527 LEU A N 1
ATOM 3858 C CA . LEU A 1 547 ? 81.832 49.982 144.367 1.00 72.13 527 LEU A CA 1
ATOM 3859 C C . LEU A 1 547 ? 82.822 50.849 143.598 1.00 65.88 527 LEU A C 1
ATOM 3860 O O . LEU A 1 547 ? 83.642 50.305 142.852 1.00 67.18 527 LEU A O 1
ATOM 3865 N N . TRP A 1 548 ? 82.772 52.172 143.759 1.00 62.32 528 TRP A N 1
ATOM 3866 C CA . TRP A 1 548 ? 83.626 53.067 142.985 1.00 58.76 528 TRP A CA 1
ATOM 3867 C C . TRP A 1 548 ? 84.419 54.040 143.851 1.00 59.90 528 TRP A C 1
ATOM 3868 O O . TRP A 1 548 ? 85.652 54.001 143.856 1.00 61.54 528 TRP A O 1
ATOM 3879 N N . LEU A 1 549 ? 83.722 54.921 144.574 1.00 63.20 529 LEU A N 1
ATOM 3880 C CA . LEU A 1 549 ? 84.383 56.043 145.239 1.00 66.29 529 LEU A CA 1
ATOM 3881 C C . LEU A 1 549 ? 85.416 55.595 146.267 1.00 64.65 529 LEU A C 1
ATOM 3882 O O . LEU A 1 549 ? 86.420 56.286 146.471 1.00 58.23 529 LEU A O 1
ATOM 3887 N N . THR A 1 550 ? 85.197 54.461 146.932 1.00 64.14 530 THR A N 1
ATOM 3888 C CA . THR A 1 550 ? 86.187 54.003 147.898 1.00 67.31 530 THR A CA 1
ATOM 3889 C C . THR A 1 550 ? 87.444 53.480 147.221 1.00 67.22 530 THR A C 1
ATOM 3890 O O . THR A 1 550 ? 88.488 53.380 147.874 1.00 65.87 530 THR A O 1
ATOM 3894 N N . GLY A 1 551 ? 87.369 53.142 145.932 1.00 63.52 531 GLY A N 1
ATOM 3895 C CA . GLY A 1 551 ? 88.568 52.764 145.208 1.00 62.32 531 GLY A CA 1
ATOM 3896 C C . GLY A 1 551 ? 89.474 53.943 144.932 1.00 61.71 531 GLY A C 1
ATOM 3897 O O . GLY A 1 551 ? 90.696 53.789 144.871 1.00 58.49 531 GLY A O 1
ATOM 3898 N N . VAL A 1 552 ? 88.891 55.130 144.762 1.00 57.41 532 VAL A N 1
ATOM 3899 C CA . VAL A 1 552 ? 89.687 56.341 144.601 1.00 56.04 532 VAL A CA 1
ATOM 3900 C C . VAL A 1 552 ? 90.515 56.593 145.851 1.00 59.20 532 VAL A C 1
ATOM 3901 O O . VAL A 1 552 ? 91.696 56.952 145.774 1.00 58.48 532 VAL A O 1
ATOM 3905 N N . HIS A 1 553 ? 89.904 56.406 147.023 1.00 64.95 533 HIS A N 1
ATOM 3906 C CA . HIS A 1 553 ? 90.627 56.550 148.280 1.00 62.50 533 HIS A CA 1
ATOM 3907 C C . HIS A 1 553 ? 91.725 55.503 148.404 1.00 60.37 533 HIS A C 1
ATOM 3908 O O . HIS A 1 553 ? 92.835 55.810 148.851 1.00 65.44 533 HIS A O 1
ATOM 3915 N N . SER A 1 554 ? 91.436 54.262 148.009 1.00 58.92 534 SER A N 1
ATOM 3916 C CA . SER A 1 554 ? 92.455 53.220 148.067 1.00 61.97 534 SER A CA 1
ATOM 3917 C C . SER A 1 554 ? 93.611 53.515 147.122 1.00 62.43 534 SER A C 1
ATOM 3918 O O . SER A 1 554 ? 94.754 53.153 147.413 1.00 63.43 534 SER A O 1
ATOM 3921 N N . PHE A 1 555 ? 93.338 54.171 145.992 1.00 60.75 535 PHE A N 1
ATOM 3922 C CA . PHE A 1 555 ? 94.414 54.559 145.085 1.00 64.12 535 PHE A CA 1
ATOM 3923 C C . PHE A 1 555 ? 95.221 55.714 145.660 1.00 65.26 535 PHE A C 1
ATOM 3924 O O . PHE A 1 555 ? 96.457 55.692 145.639 1.00 62.46 535 PHE A O 1
ATOM 3932 N N . GLU A 1 556 ? 94.537 56.739 146.172 1.00 63.84 536 GLU A N 1
ATOM 3933 C CA . GLU A 1 556 ? 95.232 57.870 146.777 1.00 66.58 536 GLU A CA 1
ATOM 3934 C C . GLU A 1 556 ? 96.073 57.424 147.965 1.00 74.16 536 GLU A C 1
ATOM 3935 O O . GLU A 1 556 ? 97.278 57.692 148.026 1.00 76.14 536 GLU A O 1
ATOM 3941 N N . ASP A 1 557 ? 95.450 56.729 148.919 1.00 71.09 537 ASP A N 1
ATOM 3942 C CA 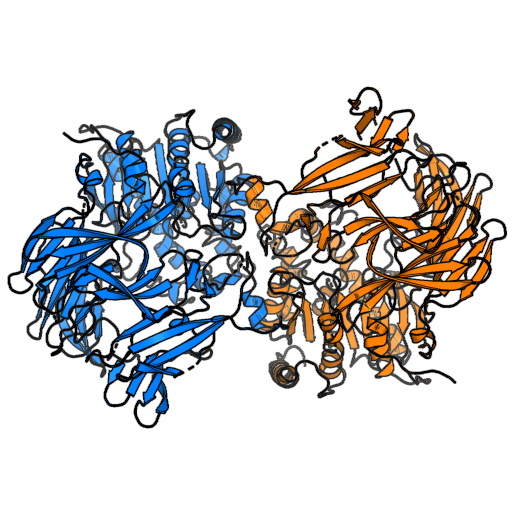. ASP A 1 557 ? 96.144 56.343 150.140 1.00 70.39 537 ASP A CA 1
ATOM 3943 C C . ASP A 1 557 ? 97.244 55.321 149.888 1.00 71.28 537 ASP A C 1
ATOM 3944 O O . ASP A 1 557 ? 98.125 55.160 150.738 1.00 79.11 537 ASP A O 1
ATOM 3949 N N . ALA A 1 558 ? 97.217 54.630 148.747 1.00 68.98 538 ALA A N 1
ATOM 3950 C CA . ALA A 1 558 ? 98.326 53.753 148.388 1.00 72.42 538 ALA A CA 1
ATOM 3951 C C . ALA A 1 558 ? 99.502 54.533 147.821 1.00 69.68 538 ALA A C 1
ATOM 3952 O O . ALA A 1 558 ? 100.656 54.134 148.013 1.00 70.35 538 ALA A O 1
ATOM 3954 N N . VAL A 1 559 ? 99.233 55.635 147.124 1.00 68.63 539 VAL A N 1
ATOM 3955 C CA . VAL A 1 559 ? 100.311 56.451 146.580 1.00 71.63 539 VAL A CA 1
ATOM 3956 C C . VAL A 1 559 ? 100.931 57.319 147.668 1.00 69.87 539 VAL A C 1
ATOM 3957 O O . VAL A 1 559 ? 102.154 57.488 147.717 1.00 70.43 539 VAL A O 1
ATOM 3961 N N . THR A 1 560 ? 100.104 57.871 148.562 1.00 70.11 540 THR A N 1
ATOM 3962 C CA . THR A 1 560 ? 100.631 58.691 149.650 1.00 69.94 540 THR A CA 1
ATOM 3963 C C . THR A 1 560 ? 101.518 57.874 150.581 1.00 70.07 540 THR A C 1
ATOM 3964 O O . THR A 1 560 ? 102.547 58.365 151.059 1.00 72.70 540 THR A O 1
ATOM 3968 N N . GLU A 1 561 ? 101.135 56.626 150.856 1.00 64.70 541 GLU A N 1
ATOM 3969 C CA . GLU A 1 561 ? 101.965 55.765 151.691 1.00 73.69 541 GLU A CA 1
ATOM 3970 C C . GLU A 1 561 ? 103.311 55.497 151.030 1.00 74.03 541 GLU A C 1
ATOM 3971 O O . GLU A 1 561 ? 104.362 55.578 151.676 1.00 75.26 541 GLU A O 1
ATOM 3977 N N . LEU A 1 562 ? 103.297 55.174 149.735 1.00 75.08 542 LEU A N 1
ATOM 3978 C CA . LEU A 1 562 ? 104.546 54.928 149.025 1.00 76.25 542 LEU A CA 1
ATOM 3979 C C . LEU A 1 562 ? 105.338 56.211 148.820 1.00 75.12 542 LEU A C 1
ATOM 3980 O O . LEU A 1 562 ? 106.567 56.167 148.704 1.00 76.84 542 LEU A O 1
ATOM 3985 N N . ALA A 1 563 ? 104.655 57.356 148.766 1.00 73.72 543 ALA A N 1
ATOM 3986 C CA . ALA A 1 563 ? 105.360 58.632 148.750 1.00 70.50 543 ALA A CA 1
ATOM 3987 C C . ALA A 1 563 ? 106.071 58.886 150.070 1.00 75.50 543 ALA A C 1
ATOM 3988 O O . ALA A 1 563 ? 107.142 59.502 150.089 1.00 79.93 543 ALA A O 1
ATOM 3990 N N . ALA A 1 564 ? 105.491 58.421 151.180 1.00 75.39 544 ALA A N 1
ATOM 3991 C CA . ALA A 1 564 ? 106.155 58.544 152.471 1.00 71.40 544 ALA A CA 1
ATOM 3992 C C . ALA A 1 564 ? 107.378 57.644 152.557 1.00 74.74 544 ALA A C 1
ATOM 3993 O O . ALA A 1 564 ? 108.350 57.986 153.239 1.00 77.37 544 ALA A O 1
ATOM 3995 N N . GLU A 1 565 ? 107.353 56.495 151.876 1.00 75.20 545 GLU A N 1
ATOM 3996 C CA . GLU A 1 565 ? 108.536 55.645 151.809 1.00 74.78 545 GLU A CA 1
ATOM 3997 C C . GLU A 1 565 ? 109.663 56.291 151.018 1.00 75.80 545 GLU A C 1
ATOM 3998 O O . GLU A 1 565 ? 110.812 55.853 151.130 1.00 77.90 545 GLU A O 1
ATOM 4004 N N . GLY A 1 566 ? 109.363 57.314 150.225 1.00 75.15 546 GLY A N 1
ATOM 4005 C CA . GLY A 1 566 ? 110.339 57.908 149.338 1.00 83.29 546 GLY A CA 1
ATOM 4006 C C . GLY A 1 566 ? 110.452 57.240 147.989 1.00 87.51 546 GLY A C 1
ATOM 4007 O O . GLY A 1 566 ? 111.396 57.534 147.247 1.00 89.33 546 GLY A O 1
ATOM 4008 N N . LEU A 1 567 ? 109.527 56.345 147.652 1.00 85.27 547 LEU A N 1
ATOM 4009 C CA . LEU A 1 567 ? 109.580 55.584 146.414 1.00 82.87 547 LEU A CA 1
ATOM 4010 C C . LEU A 1 567 ? 108.853 56.257 145.257 1.00 78.84 547 LEU A C 1
ATOM 4011 O O . LEU A 1 567 ? 109.041 55.847 144.107 1.00 73.84 547 LEU A O 1
ATOM 4016 N N . ILE A 1 568 ? 108.049 57.283 145.519 1.00 79.63 548 ILE A N 1
ATOM 4017 C CA . ILE A 1 568 ? 107.190 57.876 144.501 1.00 75.64 548 ILE A CA 1
ATOM 4018 C C . ILE A 1 568 ? 107.216 59.391 144.636 1.00 77.88 548 ILE A C 1
ATOM 4019 O O . ILE A 1 568 ? 107.127 59.932 145.743 1.00 79.86 548 ILE A O 1
ATOM 4024 N N . ASP A 1 569 ? 107.344 60.074 143.499 1.00 74.97 549 ASP A N 1
ATOM 4025 C CA . ASP A 1 569 ? 107.179 61.518 143.442 1.00 75.92 549 ASP A CA 1
ATOM 4026 C C . ASP A 1 569 ? 105.703 61.816 143.223 1.00 77.90 549 ASP A C 1
ATOM 4027 O O . ASP A 1 569 ? 105.175 61.504 142.146 1.00 81.31 549 ASP A O 1
ATOM 4032 N N . PRO A 1 570 ? 105.000 62.399 144.196 1.00 78.59 550 PRO A N 1
ATOM 4033 C CA . PRO A 1 570 ? 103.555 62.624 144.024 1.00 83.54 550 PRO A CA 1
ATOM 4034 C C . PRO A 1 570 ? 103.215 63.600 142.916 1.00 84.22 550 PRO A C 1
ATOM 4035 O O . PRO A 1 570 ? 102.061 63.628 142.471 1.00 83.08 550 PRO A O 1
ATOM 4039 N N . ALA A 1 571 ? 104.176 64.409 142.462 1.00 83.23 551 ALA A N 1
ATOM 4040 C CA . ALA A 1 571 ? 103.892 65.370 141.402 1.00 81.44 551 ALA A CA 1
ATOM 4041 C C . ALA A 1 571 ? 103.586 64.667 140.088 1.00 82.16 551 ALA A C 1
ATOM 4042 O O . ALA A 1 571 ? 102.628 65.027 139.395 1.00 81.33 551 ALA A O 1
ATOM 4044 N N . ARG A 1 572 ? 104.381 63.662 139.730 1.00 78.22 552 ARG A N 1
ATOM 4045 C CA . ARG A 1 572 ? 104.183 62.902 138.503 1.00 76.94 552 ARG A CA 1
ATOM 4046 C C . ARG A 1 572 ? 103.681 61.513 138.871 1.00 76.49 552 ARG A C 1
ATOM 4047 O O . ARG A 1 572 ? 104.453 60.669 139.337 1.00 75.01 552 ARG A O 1
ATOM 4055 N N . VAL A 1 573 ? 102.392 61.275 138.640 1.00 77.63 553 VAL A N 1
ATOM 4056 C CA . VAL A 1 573 ? 101.778 59.974 138.858 1.00 77.21 553 VAL A CA 1
ATOM 4057 C C . VAL A 1 573 ? 100.570 59.878 137.938 1.00 76.91 553 VAL A C 1
ATOM 4058 O O . VAL A 1 573 ? 99.906 60.878 137.654 1.00 70.33 553 VAL A O 1
ATOM 4062 N N . GLY A 1 574 ? 100.277 58.666 137.476 1.00 76.24 554 GLY A N 1
ATOM 4063 C CA . GLY A 1 574 ? 99.179 58.474 136.550 1.00 70.10 554 GLY A CA 1
ATOM 4064 C C . GLY A 1 574 ? 98.493 57.145 136.773 1.00 66.79 554 GLY A C 1
ATOM 4065 O O . GLY A 1 574 ? 99.033 56.238 137.413 1.00 66.03 554 GLY A O 1
ATOM 4066 N N . ILE A 1 575 ? 97.285 57.043 136.227 1.00 64.05 555 ILE A N 1
ATOM 4067 C CA . ILE A 1 575 ? 96.416 55.894 136.434 1.00 67.19 555 ILE A CA 1
ATOM 4068 C C . ILE A 1 575 ? 95.926 55.401 135.081 1.00 70.09 555 ILE A C 1
ATOM 4069 O O . ILE A 1 575 ? 95.681 56.199 134.170 1.00 67.31 555 ILE A O 1
ATOM 4074 N N . ALA A 1 576 ? 95.797 54.084 134.943 1.00 74.09 556 ALA A N 1
ATOM 4075 C CA . ALA A 1 576 ? 95.392 53.487 133.680 1.00 68.25 556 ALA A CA 1
ATOM 4076 C C . ALA A 1 576 ? 94.623 52.203 133.945 1.00 63.85 556 ALA A C 1
ATOM 4077 O O . ALA A 1 576 ? 94.945 51.462 134.876 1.00 67.94 556 ALA A O 1
ATOM 4079 N N . GLY A 1 577 ? 93.619 51.945 133.121 1.00 59.01 557 GLY A N 1
ATOM 4080 C CA . GLY A 1 577 ? 92.852 50.722 133.243 1.00 61.23 557 GLY A CA 1
ATOM 4081 C C . GLY A 1 577 ? 91.810 50.639 132.150 1.00 62.02 557 GLY A C 1
ATOM 4082 O O . GLY A 1 577 ? 91.448 51.641 131.526 1.00 64.91 557 GLY A O 1
ATOM 4083 N N . TYR A 1 578 ? 91.331 49.417 131.933 1.00 66.22 558 TYR A N 1
ATOM 4084 C CA . TYR A 1 578 ? 90.316 49.142 130.929 1.00 64.90 558 TYR A CA 1
ATOM 4085 C C . TYR A 1 578 ? 89.149 48.412 131.574 1.00 66.59 558 TYR A C 1
ATOM 4086 O O . TYR A 1 578 ? 89.288 47.798 132.635 1.00 64.47 558 TYR A O 1
ATOM 4095 N N . SER A 1 579 ? 87.995 48.478 130.908 1.00 68.28 559 SER A N 1
ATOM 4096 C CA . SER A 1 579 ? 86.782 47.830 131.392 1.00 69.83 559 SER A CA 1
ATOM 4097 C C . SER A 1 579 ? 86.466 48.308 132.802 1.00 72.52 559 SER A C 1
ATOM 4098 O O . SER A 1 579 ? 86.131 49.478 133.006 1.00 82.55 559 SER A O 1
ATOM 4101 N N . ARG A 1 580 ? 86.535 47.397 133.774 1.00 67.61 560 ARG A N 1
ATOM 4102 C CA . ARG A 1 580 ? 86.402 47.783 135.174 1.00 68.74 560 ARG A CA 1
ATOM 4103 C C . ARG A 1 580 ? 87.379 48.893 135.536 1.00 69.30 560 ARG A C 1
ATOM 4104 O O . ARG A 1 580 ? 87.012 49.860 136.213 1.00 73.78 560 ARG A O 1
ATOM 4112 N N . GLY A 1 581 ? 88.628 48.774 135.085 1.00 63.60 561 GLY A N 1
ATOM 4113 C CA . GLY A 1 581 ? 89.604 49.816 135.347 1.00 61.93 561 GLY A CA 1
ATOM 4114 C C . GLY A 1 581 ? 89.262 51.135 134.684 1.00 68.61 561 GLY A C 1
ATOM 4115 O O . GLY A 1 581 ? 89.645 52.199 135.177 1.00 70.66 561 GLY A O 1
ATOM 4116 N N . SER A 1 582 ? 88.546 51.087 133.558 1.00 67.23 562 SER A N 1
ATOM 4117 C CA . SER A 1 582 ? 88.088 52.318 132.925 1.00 66.61 562 SER A CA 1
ATOM 4118 C C . SER A 1 582 ? 87.166 53.096 133.850 1.00 65.88 562 SER A C 1
ATOM 4119 O O . SER A 1 582 ? 87.301 54.317 133.993 1.00 64.52 562 SER A O 1
ATOM 4122 N N . GLN A 1 583 ? 86.219 52.404 134.485 1.00 63.96 563 GLN A N 1
ATOM 4123 C CA . GLN A 1 583 ? 85.336 53.060 135.441 1.00 60.91 563 GLN A CA 1
ATOM 4124 C C . GLN A 1 583 ? 86.131 53.701 136.567 1.00 63.69 563 GLN A C 1
ATOM 4125 O O . GLN A 1 583 ? 85.842 54.830 136.978 1.00 62.36 563 GLN A O 1
ATOM 4139 N N . VAL A 1 585 ? 89.372 54.604 136.539 1.00 60.23 565 VAL A N 1
ATOM 4140 C CA . VAL A 1 585 ? 90.114 55.729 135.977 1.00 57.78 565 VAL A CA 1
ATOM 4141 C C . VAL A 1 585 ? 89.204 56.942 135.825 1.00 68.41 565 VAL A C 1
ATOM 4142 O O . VAL A 1 585 ? 89.545 58.054 136.241 1.00 53.17 565 VAL A O 1
ATOM 4146 N N . ASN A 1 586 ? 88.024 56.743 135.238 1.00 59.74 566 ASN A N 1
ATOM 4147 C CA . ASN A 1 586 ? 87.131 57.868 134.992 1.00 61.34 566 ASN A CA 1
ATOM 4148 C C . ASN A 1 586 ? 86.562 58.435 136.286 1.00 59.53 566 ASN A C 1
ATOM 4149 O O . ASN A 1 586 ? 86.273 59.634 136.358 1.00 56.99 566 ASN A O 1
ATOM 4154 N N . VAL A 1 587 ? 86.389 57.601 137.311 1.00 62.65 567 VAL A N 1
ATOM 4155 C CA . VAL A 1 587 ? 85.861 58.096 138.578 1.00 62.01 567 VAL A CA 1
ATOM 4156 C C . VAL A 1 587 ? 86.949 58.794 139.385 1.00 61.53 567 VAL A C 1
ATOM 4157 O O . VAL A 1 587 ? 86.700 59.826 140.016 1.00 65.86 567 VAL A O 1
ATOM 4161 N N . THR A 1 588 ? 88.170 58.256 139.371 1.00 56.41 568 THR A N 1
ATOM 4162 C CA . THR A 1 588 ? 89.279 58.905 140.063 1.00 60.41 568 THR A CA 1
ATOM 4163 C C . THR A 1 588 ? 89.523 60.306 139.516 1.00 62.89 568 THR A C 1
ATOM 4164 O O . THR A 1 588 ? 89.498 61.291 140.261 1.00 63.74 568 THR A O 1
ATOM 4168 N N . VAL A 1 589 ? 89.746 60.415 138.204 1.00 62.49 569 VAL A N 1
ATOM 4169 C CA . VAL A 1 589 ? 90.113 61.695 137.604 1.00 66.44 569 VAL A CA 1
ATOM 4170 C C . VAL A 1 589 ? 89.027 62.742 137.822 1.00 66.99 569 VAL A C 1
ATOM 4171 O O . VAL A 1 589 ? 89.315 63.943 137.883 1.00 64.77 569 VAL A O 1
ATOM 4175 N N . THR A 1 590 ? 87.772 62.314 137.959 1.00 64.19 570 THR A N 1
ATOM 4176 C CA . THR A 1 590 ? 86.711 63.251 138.307 1.00 64.64 570 THR A CA 1
ATOM 4177 C C . THR A 1 590 ? 86.736 63.605 139.791 1.00 73.67 570 THR A C 1
ATOM 4178 O O . THR A 1 590 ? 86.565 64.773 140.156 1.00 70.99 570 THR A O 1
ATOM 4182 N N . ASN A 1 591 ? 86.937 62.614 140.656 1.00 72.17 571 ASN A N 1
ATOM 4183 C CA . ASN A 1 591 ? 86.869 62.799 142.099 1.00 72.59 571 ASN A CA 1
ATOM 4184 C C . ASN A 1 591 ? 88.229 62.971 142.769 1.00 72.68 571 ASN A C 1
ATOM 4185 O O . ASN A 1 591 ? 88.279 63.089 143.996 1.00 71.01 571 ASN A O 1
ATOM 4190 N N . SER A 1 592 ? 89.329 62.980 142.016 1.00 65.98 572 SER A N 1
ATOM 4191 C CA . SER A 1 592 ? 90.652 63.104 142.615 1.00 65.06 572 SER A CA 1
ATOM 4192 C C . SER A 1 592 ? 91.531 64.028 141.789 1.00 71.61 572 SER A C 1
ATOM 4193 O O . SER A 1 592 ? 91.510 63.985 140.556 1.00 76.15 572 SER A O 1
ATOM 4196 N N . LYS A 1 593 ? 92.303 64.863 142.482 1.00 69.89 573 LYS A N 1
ATOM 4197 C CA . LYS A 1 593 ? 93.267 65.759 141.861 1.00 69.79 573 LYS A CA 1
ATOM 4198 C C . LYS A 1 593 ? 94.688 65.212 141.873 1.00 66.86 573 LYS A C 1
ATOM 4199 O O . LYS A 1 593 ? 95.606 65.907 141.427 1.00 65.90 573 LYS A O 1
ATOM 4213 N N . PHE A 1 595 ? 96.176 62.634 140.304 1.00 72.94 575 PHE A N 1
ATOM 4214 C CA . PHE A 1 595 ? 96.719 62.006 139.108 1.00 64.71 575 PHE A CA 1
ATOM 4215 C C . PHE A 1 595 ? 96.887 63.023 137.988 1.00 73.01 575 PHE A C 1
ATOM 4216 O O . PHE A 1 595 ? 95.947 63.750 137.650 1.00 74.45 575 PHE A O 1
ATOM 4224 N N . ARG A 1 596 ? 98.091 63.060 137.416 1.00 74.00 576 ARG A N 1
ATOM 4225 C CA . ARG A 1 596 ? 98.442 64.043 136.396 1.00 67.87 576 ARG A CA 1
ATOM 4226 C C . ARG A 1 596 ? 97.921 63.644 135.019 1.00 73.02 576 ARG A C 1
ATOM 4227 O O . ARG A 1 596 ? 97.433 64.495 134.268 1.00 71.21 576 ARG A O 1
ATOM 4235 N N . ALA A 1 597 ? 98.022 62.362 134.668 1.00 73.56 577 ALA A N 1
ATOM 4236 C CA . ALA A 1 597 ? 97.545 61.856 133.389 1.00 70.38 577 ALA A CA 1
ATOM 4237 C C . ALA A 1 597 ? 96.808 60.543 133.609 1.00 67.75 577 ALA A C 1
ATOM 4238 O O . ALA A 1 597 ? 96.968 59.884 134.637 1.00 64.38 577 ALA A O 1
ATOM 4240 N N . ALA A 1 598 ? 95.999 60.161 132.622 1.00 73.92 578 ALA A N 1
ATOM 4241 C CA . ALA A 1 598 ? 95.196 58.952 132.726 1.00 68.70 578 ALA A CA 1
ATOM 4242 C C . ALA A 1 598 ? 94.941 58.365 131.344 1.00 65.64 578 ALA A C 1
ATOM 4243 O O . ALA A 1 598 ? 94.931 59.080 130.339 1.00 67.42 578 ALA A O 1
ATOM 4245 N N . SER A 1 599 ? 94.733 57.049 131.310 1.00 66.94 579 SER A N 1
ATOM 4246 C CA . SER A 1 599 ? 94.379 56.330 130.090 1.00 66.54 579 SER A CA 1
ATOM 4247 C C . SER A 1 599 ? 93.274 55.337 130.416 1.00 63.16 579 SER A C 1
ATOM 4248 O O . SER A 1 599 ? 93.467 54.453 131.253 1.00 58.91 579 SER A O 1
ATOM 4251 N N . SER A 1 600 ? 92.124 55.473 129.756 1.00 58.10 580 SER A N 1
ATOM 4252 C CA . SER A 1 600 ? 90.971 54.608 129.991 1.00 53.42 580 SER A CA 1
ATOM 4253 C C . SER A 1 600 ? 90.723 53.756 128.749 1.00 61.64 580 SER A C 1
ATOM 4254 O O . SER A 1 600 ? 90.212 54.252 127.741 1.00 58.83 580 SER A O 1
ATOM 4257 N N . GLY A 1 601 ? 91.081 52.475 128.828 1.00 66.25 581 GLY A N 1
ATOM 4258 C CA . GLY A 1 601 ? 90.856 51.557 127.721 1.00 62.65 581 GLY A CA 1
ATOM 4259 C C . GLY A 1 601 ? 89.406 51.125 127.579 1.00 64.20 581 GLY A C 1
ATOM 4260 O O . GLY A 1 601 ? 88.806 50.608 128.528 1.00 63.44 581 GLY A O 1
ATOM 4261 N N . ASP A 1 602 ? 88.852 51.317 126.383 1.00 66.66 582 ASP A N 1
ATOM 4262 C CA . ASP A 1 602 ? 87.590 50.718 125.930 1.00 68.58 582 ASP A CA 1
ATOM 4263 C C . ASP A 1 602 ? 86.529 50.707 127.031 1.00 65.37 582 ASP A C 1
ATOM 4264 O O . ASP A 1 602 ? 86.075 49.662 127.496 1.00 62.41 582 ASP A O 1
ATOM 4269 N N . GLY A 1 603 ? 86.134 51.903 127.430 1.00 66.04 583 GLY A N 1
ATOM 4270 C CA . GLY A 1 603 ? 85.240 52.141 128.549 1.00 68.12 583 GLY A CA 1
ATOM 4271 C C . GLY A 1 603 ? 83.821 52.427 128.113 1.00 68.44 583 GLY A C 1
ATOM 4272 O O . GLY A 1 603 ? 83.317 51.851 127.142 1.00 67.93 583 GLY A O 1
ATOM 4273 N N . GLY A 1 604 ? 83.168 53.325 128.846 1.00 65.99 584 GLY A N 1
ATOM 4274 C CA . GLY A 1 604 ? 81.823 53.765 128.548 1.00 63.98 584 GLY A CA 1
ATOM 4275 C C . GLY A 1 604 ? 80.763 53.364 129.548 1.00 65.81 584 GLY A C 1
ATOM 4276 O O . GLY A 1 604 ? 79.636 53.860 129.447 1.00 67.78 584 GLY A O 1
ATOM 4277 N N . PHE A 1 605 ? 81.062 52.507 130.515 1.00 68.86 585 PHE A N 1
ATOM 4278 C CA . PHE A 1 605 ? 80.070 52.297 131.555 1.00 71.63 585 PHE A CA 1
ATOM 4279 C C . PHE A 1 605 ? 80.039 53.505 132.488 1.00 71.16 585 PHE A C 1
ATOM 4280 O O . PHE A 1 605 ? 81.010 54.256 132.602 1.00 70.19 585 PHE A O 1
ATOM 4288 N N . LEU A 1 606 ? 78.890 53.692 133.139 1.00 67.36 586 LEU A N 1
ATOM 4289 C CA . LEU A 1 606 ? 78.515 54.789 134.025 1.00 65.07 586 LEU A CA 1
ATOM 4290 C C . LEU A 1 606 ? 78.090 56.034 133.251 1.00 69.60 586 LEU A C 1
ATOM 4291 O O . LEU A 1 606 ? 77.640 56.997 133.873 1.00 64.77 586 LEU A O 1
ATOM 4296 N N . GLU A 1 607 ? 78.215 56.058 131.914 1.00 69.18 587 GLU A N 1
ATOM 4297 C CA . GLU A 1 607 ? 77.787 57.229 131.166 1.00 63.43 587 GLU A CA 1
ATOM 4298 C C . GLU A 1 607 ? 76.323 57.100 130.758 1.00 61.16 587 GLU A C 1
ATOM 4299 O O . GLU A 1 607 ? 75.831 55.991 130.529 1.00 66.12 587 GLU A O 1
ATOM 4305 N N . PRO A 1 608 ? 75.608 58.224 130.663 1.00 57.87 588 PRO A N 1
ATOM 4306 C CA . PRO A 1 608 ? 74.165 58.157 130.381 1.00 59.05 588 PRO A CA 1
ATOM 4307 C C . PRO A 1 608 ? 73.824 57.660 128.988 1.00 63.56 588 PRO A C 1
ATOM 4308 O O . PRO A 1 608 ? 72.667 57.288 128.753 1.00 63.48 588 PRO A O 1
ATOM 4312 N N . ALA A 1 609 ? 74.777 57.658 128.053 1.00 69.37 589 ALA A N 1
ATOM 4313 C CA . ALA A 1 609 ? 74.477 57.238 126.689 1.00 66.08 589 ALA A CA 1
ATOM 4314 C C . ALA A 1 609 ? 74.125 55.760 126.625 1.00 68.51 589 ALA A C 1
ATOM 4315 O O . ALA A 1 609 ? 73.229 55.361 125.872 1.00 71.60 589 ALA A O 1
ATOM 4317 N N . GLY A 1 610 ? 74.813 54.934 127.406 1.00 63.29 590 GLY A N 1
ATOM 4318 C CA . GLY A 1 610 ? 74.630 53.500 127.334 1.00 68.38 590 GLY A CA 1
ATOM 4319 C C . GLY A 1 610 ? 73.567 52.970 128.269 1.00 67.68 590 GLY A C 1
ATOM 4320 O O . GLY A 1 610 ? 73.573 51.786 128.616 1.00 68.49 590 GLY A O 1
ATOM 4321 N N . TYR A 1 611 ? 72.644 53.835 128.685 1.00 70.50 591 TYR A N 1
ATOM 4322 C CA . TYR A 1 611 ? 71.650 53.427 129.671 1.00 70.04 591 TYR A CA 1
ATOM 4323 C C . TYR A 1 611 ? 70.634 52.463 129.073 1.00 66.41 591 TYR A C 1
ATOM 4324 O O . TYR A 1 611 ? 70.361 51.402 129.646 1.00 63.50 591 TYR A O 1
ATOM 4333 N N . ALA A 1 612 ? 70.065 52.809 127.915 1.00 64.81 592 ALA A N 1
ATOM 4334 C CA . ALA A 1 612 ? 68.967 52.028 127.356 1.00 57.92 592 ALA A CA 1
ATOM 4335 C C . ALA A 1 612 ? 69.359 50.586 127.067 1.00 62.49 592 ALA A C 1
ATOM 4336 O O . ALA A 1 612 ? 68.483 49.718 127.012 1.00 65.13 592 ALA A O 1
ATOM 4338 N N . THR A 1 613 ? 70.648 50.311 126.874 1.00 67.66 593 THR A N 1
ATOM 4339 C CA . THR A 1 613 ? 71.100 48.933 126.725 1.00 73.10 593 THR A CA 1
ATOM 4340 C C . THR A 1 613 ? 71.267 48.246 128.076 1.00 76.79 593 THR A C 1
ATOM 4341 O O . THR A 1 613 ? 70.876 47.085 128.240 1.00 79.66 593 THR A O 1
ATOM 4345 N N . GLY A 1 614 ? 71.847 48.949 129.044 1.00 76.40 594 GLY A N 1
ATOM 4346 C CA . GLY A 1 614 ? 72.247 48.381 130.319 1.00 77.72 594 GLY A CA 1
ATOM 4347 C C . GLY A 1 614 ? 71.370 48.694 131.515 1.00 70.56 594 GLY A C 1
ATOM 4348 O O . GLY A 1 614 ? 71.878 48.706 132.639 1.00 74.33 594 GLY A O 1
ATOM 4349 N N . ARG A 1 615 ? 70.078 48.963 131.292 1.00 69.14 595 ARG A N 1
ATOM 4350 C CA . ARG A 1 615 ? 69.230 49.588 132.311 1.00 71.80 595 ARG A CA 1
ATOM 4351 C C . ARG A 1 615 ? 69.401 48.953 133.686 1.00 71.68 595 ARG A C 1
ATOM 4352 O O . ARG A 1 615 ? 69.619 49.652 134.681 1.00 73.77 595 ARG A O 1
ATOM 4360 N N . SER A 1 616 ? 69.307 47.624 133.761 1.00 68.05 596 SER A N 1
ATOM 4361 C CA . SER A 1 616 ? 69.374 46.954 135.055 1.00 65.83 596 SER A CA 1
ATOM 4362 C C . SER A 1 616 ? 70.717 47.170 135.739 1.00 71.47 596 SER A C 1
ATOM 4363 O O . SER A 1 616 ? 70.781 47.232 136.971 1.00 83.89 596 SER A O 1
ATOM 4366 N N . SER A 1 617 ? 71.799 47.292 134.969 1.00 72.09 597 SER A N 1
ATOM 4367 C CA . SER A 1 617 ? 73.099 47.550 135.579 1.00 73.17 597 SER A CA 1
ATOM 4368 C C . SER A 1 617 ? 73.222 48.994 136.045 1.00 70.43 597 SER A C 1
ATOM 4369 O O . SER A 1 617 ? 73.920 49.270 137.026 1.00 71.24 597 SER A O 1
ATOM 4372 N N . TYR A 1 618 ? 72.561 49.923 135.356 1.00 71.68 598 TYR A N 1
ATOM 4373 C CA . TYR A 1 618 ? 72.620 51.330 135.731 1.00 72.07 598 TYR A CA 1
ATOM 4374 C C . TYR A 1 618 ? 71.683 51.663 136.884 1.00 71.77 598 TYR A C 1
ATOM 4375 O O . TYR A 1 618 ? 71.980 52.564 137.675 1.00 69.79 598 TYR A O 1
ATOM 4384 N N . ASP A 1 619 ? 70.556 50.955 136.992 1.00 72.93 599 ASP A N 1
ATOM 4385 C CA . ASP A 1 619 ? 69.526 51.330 137.955 1.00 74.00 599 ASP A CA 1
ATOM 4386 C C . ASP A 1 619 ? 70.003 51.181 139.393 1.00 73.44 599 ASP A C 1
ATOM 4387 O O . ASP A 1 619 ? 69.599 51.963 140.260 1.00 67.89 599 ASP A O 1
ATOM 4392 N N . ALA A 1 620 ? 70.853 50.196 139.675 1.00 69.04 600 ALA A N 1
ATOM 4393 C CA . ALA A 1 620 ? 71.389 50.077 141.025 1.00 66.61 600 ALA A CA 1
ATOM 4394 C C . ALA A 1 620 ? 72.272 51.267 141.371 1.00 65.67 600 ALA A C 1
ATOM 4395 O O . ALA A 1 620 ? 72.309 51.706 142.525 1.00 67.06 600 ALA A O 1
ATOM 4397 N N . VAL A 1 621 ? 73.003 51.789 140.388 1.00 66.08 601 VAL A N 1
ATOM 4398 C CA . VAL A 1 621 ? 73.936 52.880 140.642 1.00 62.03 601 VAL A CA 1
ATOM 4399 C C . VAL A 1 621 ? 73.220 54.223 140.686 1.00 61.59 601 VAL A C 1
ATOM 4400 O O . VAL A 1 621 ? 73.489 55.054 141.559 1.00 64.28 601 VAL A O 1
ATOM 4404 N N . TYR A 1 622 ? 72.375 54.499 139.697 1.00 62.73 602 TYR A N 1
ATOM 4405 C CA . TYR A 1 622 ? 71.716 55.793 139.579 1.00 62.27 602 TYR A CA 1
ATOM 4406 C C . TYR A 1 622 ? 70.254 55.802 140.008 1.00 62.64 602 TYR A C 1
ATOM 4407 O O . TYR A 1 622 ? 69.642 56.873 140.027 1.00 63.94 602 TYR A O 1
ATOM 4416 N N . GLY A 1 623 ? 69.676 54.654 140.348 1.00 63.81 603 GLY A N 1
ATOM 4417 C CA . GLY A 1 623 ? 68.299 54.641 140.803 1.00 68.53 603 GLY A CA 1
ATOM 4418 C C . GLY A 1 623 ? 67.249 54.969 139.765 1.00 69.51 603 GLY A C 1
ATOM 4419 O O . GLY A 1 623 ? 66.086 55.167 140.130 1.00 73.96 603 GLY A O 1
ATOM 4420 N N . GLY A 1 624 ? 67.605 55.039 138.494 1.00 69.70 604 GLY A N 1
ATOM 4421 C CA . GLY A 1 624 ? 66.627 55.293 137.458 1.00 71.47 604 GLY A CA 1
ATOM 4422 C C . GLY A 1 624 ? 67.264 55.908 136.227 1.00 67.74 604 GLY A C 1
ATOM 4423 O O . GLY A 1 624 ? 68.483 55.971 136.095 1.00 62.50 604 GLY A O 1
ATOM 4424 N N . ALA A 1 625 ? 66.393 56.364 135.329 1.00 69.20 605 ALA A N 1
ATOM 4425 C CA . ALA A 1 625 ? 66.811 56.898 134.048 1.00 64.90 605 ALA A CA 1
ATOM 4426 C C . ALA A 1 625 ? 67.448 58.275 134.215 1.00 66.26 605 ALA A C 1
ATOM 4427 O O . ALA A 1 625 ? 67.210 58.966 135.208 1.00 66.30 605 ALA A O 1
ATOM 4429 N N . PRO A 1 626 ? 68.275 58.693 133.249 1.00 67.72 606 PRO A N 1
ATOM 4430 C CA . PRO A 1 626 ? 68.924 60.009 133.368 1.00 69.35 606 PRO A CA 1
ATOM 4431 C C . PRO A 1 626 ? 67.954 61.176 133.370 1.00 66.40 606 PRO A C 1
ATOM 4432 O O . PRO A 1 626 ? 68.195 62.169 134.064 1.00 70.11 606 PRO A O 1
ATOM 4436 N N . LEU A 1 627 ? 66.873 61.095 132.605 1.00 59.89 607 LEU A N 1
ATOM 4437 C CA . LEU A 1 627 ? 65.902 62.177 132.528 1.00 60.41 607 LEU A CA 1
ATOM 4438 C C . LEU A 1 627 ? 64.774 62.032 133.536 1.00 62.80 607 LEU A C 1
ATOM 4439 O O . LEU A 1 627 ? 63.839 62.838 133.518 1.00 68.57 607 LEU A O 1
ATOM 4444 N N . SER A 1 628 ? 64.832 61.028 134.400 1.00 66.30 608 SER A N 1
ATOM 4445 C CA . SER A 1 628 ? 63.817 60.840 135.426 1.00 67.89 608 SER A CA 1
ATOM 4446 C C . SER A 1 628 ? 64.116 61.762 136.605 1.00 70.99 608 SER A C 1
ATOM 4447 O O . SER A 1 628 ? 64.987 62.634 136.543 1.00 65.33 608 SER A O 1
ATOM 4450 N N . ASP A 1 629 ? 63.390 61.573 137.706 1.00 77.82 609 ASP A N 1
ATOM 4451 C CA . ASP A 1 629 ? 63.637 62.345 138.917 1.00 73.35 609 ASP A CA 1
ATOM 4452 C C . ASP A 1 629 ? 64.995 62.047 139.540 1.00 71.56 609 ASP A C 1
ATOM 4453 O O . ASP A 1 629 ? 65.386 62.736 140.487 1.00 72.66 609 ASP A O 1
ATOM 4458 N N . ASN A 1 630 ? 65.719 61.055 139.031 1.00 69.48 610 ASN A N 1
ATOM 4459 C CA . ASN A 1 630 ? 67.050 60.711 139.505 1.00 69.48 610 ASN A CA 1
ATOM 4460 C C . ASN A 1 630 ? 68.143 61.501 138.803 1.00 67.43 610 ASN A C 1
ATOM 4461 O O . ASN A 1 630 ? 69.324 61.196 138.989 1.00 61.35 610 ASN A O 1
ATOM 4466 N N . ILE A 1 631 ? 67.769 62.485 137.980 1.00 68.40 611 ILE A N 1
ATOM 4467 C CA . ILE A 1 631 ? 68.738 63.213 137.162 1.00 64.45 611 ILE A CA 1
ATOM 4468 C C . ILE A 1 631 ? 69.882 63.755 138.008 1.00 68.24 611 ILE A C 1
ATOM 4469 O O . ILE A 1 631 ? 71.044 63.749 137.583 1.00 63.35 611 ILE A O 1
ATOM 4474 N N . GLU A 1 632 ? 69.581 64.218 139.222 1.00 75.50 612 GLU A N 1
ATOM 4475 C CA . GLU A 1 632 ? 70.633 64.769 140.068 1.00 64.24 612 GLU A CA 1
ATOM 4476 C C . GLU A 1 632 ? 71.609 63.693 140.524 1.00 62.22 612 GLU A C 1
ATOM 4477 O O . GLU A 1 632 ? 72.773 63.995 140.801 1.00 59.09 612 GLU A O 1
ATOM 4483 N N . ARG A 1 633 ? 71.161 62.438 140.601 1.00 59.62 613 ARG A N 1
ATOM 4484 C CA . ARG A 1 633 ? 72.083 61.348 140.897 1.00 64.53 613 ARG A CA 1
ATOM 4485 C C . ARG A 1 633 ? 73.080 61.142 139.766 1.00 68.65 613 ARG A C 1
ATOM 4486 O O . ARG A 1 633 ? 74.200 60.679 140.006 1.00 67.98 613 ARG A O 1
ATOM 4494 N N . TRP A 1 634 ? 72.694 61.480 138.535 1.00 67.10 614 TRP A N 1
ATOM 4495 C CA . TRP A 1 634 ? 73.606 61.360 137.405 1.00 57.22 614 TRP A CA 1
ATOM 4496 C C . TRP A 1 634 ? 74.609 62.505 137.371 1.00 57.77 614 TRP A C 1
ATOM 4497 O O . TRP A 1 634 ? 75.782 62.294 137.044 1.00 61.55 614 TRP A O 1
ATOM 4508 N N . ARG A 1 635 ? 74.167 63.720 137.702 1.00 55.84 615 ARG A N 1
ATOM 4509 C CA . ARG A 1 635 ? 75.053 64.878 137.637 1.00 62.53 615 ARG A CA 1
ATOM 4510 C C . ARG A 1 635 ? 76.191 64.775 138.646 1.00 69.76 615 ARG A C 1
ATOM 4511 O O . ARG A 1 635 ? 77.317 65.200 138.362 1.00 72.77 615 ARG A O 1
ATOM 4519 N N . ARG A 1 636 ? 75.923 64.220 139.830 1.00 62.41 616 ARG A N 1
ATOM 4520 C CA . ARG A 1 636 ? 76.928 64.212 140.888 1.00 61.02 616 ARG A CA 1
ATOM 4521 C C . ARG A 1 636 ? 77.993 63.145 140.678 1.00 62.92 616 ARG A C 1
ATOM 4522 O O . ARG A 1 636 ? 79.112 63.290 141.183 1.00 64.37 616 ARG A O 1
ATOM 4530 N N . PHE A 1 637 ? 77.677 62.076 139.950 1.00 60.13 617 PHE A N 1
ATOM 4531 C CA . PHE A 1 637 ? 78.552 60.913 139.859 1.00 63.28 617 PHE A CA 1
ATOM 4532 C C . PHE A 1 637 ? 79.103 60.700 138.455 1.00 66.74 617 PHE A C 1
ATOM 4533 O O . PHE A 1 637 ? 80.325 60.686 138.277 1.00 60.85 617 PHE A O 1
ATOM 4541 N N . ALA A 1 638 ? 78.232 60.499 137.466 1.00 62.88 618 ALA A N 1
ATOM 4542 C CA . ALA A 1 638 ? 78.646 60.109 136.125 1.00 54.64 618 ALA A CA 1
ATOM 4543 C C . ALA A 1 638 ? 79.756 61.023 135.609 1.00 58.77 618 ALA A C 1
ATOM 4544 O O . ALA A 1 638 ? 79.606 62.252 135.645 1.00 58.59 618 ALA A O 1
ATOM 4546 N N . PRO A 1 639 ? 80.869 60.468 135.121 1.00 58.55 619 PRO A N 1
ATOM 4547 C CA . PRO A 1 639 ? 82.021 61.316 134.781 1.00 58.25 619 PRO A CA 1
ATOM 4548 C C . PRO A 1 639 ? 81.772 62.257 133.620 1.00 66.09 619 PRO A C 1
ATOM 4549 O O . PRO A 1 639 ? 82.415 63.310 133.551 1.00 66.96 619 PRO A O 1
ATOM 4553 N N . SER A 1 640 ? 80.872 61.907 132.701 1.00 67.88 620 SER A N 1
ATOM 4554 C CA . SER A 1 640 ? 80.634 62.751 131.535 1.00 65.93 620 SER A CA 1
ATOM 4555 C C . SER A 1 640 ? 80.136 64.129 131.949 1.00 68.62 620 SER A C 1
ATOM 4556 O O . SER A 1 640 ? 80.611 65.152 131.446 1.00 71.80 620 SER A O 1
ATOM 4559 N N . LEU A 1 641 ? 79.182 64.173 132.876 1.00 63.33 621 LEU A N 1
ATOM 4560 C CA . LEU A 1 641 ? 78.615 65.436 133.324 1.00 66.79 621 LEU A CA 1
ATOM 4561 C C . LEU A 1 641 ? 79.527 66.185 134.288 1.00 73.11 621 LEU A C 1
ATOM 4562 O O . LEU A 1 641 ? 79.350 67.392 134.481 1.00 72.78 621 LEU A O 1
ATOM 4567 N N . ASN A 1 642 ? 80.491 65.496 134.891 1.00 72.40 622 ASN A N 1
ATOM 4568 C CA . ASN A 1 642 ? 81.383 66.050 135.901 1.00 72.25 622 ASN A CA 1
ATOM 4569 C C . ASN A 1 642 ? 82.712 66.534 135.338 1.00 71.62 622 ASN A C 1
ATOM 4570 O O . ASN A 1 642 ? 83.622 66.831 136.117 1.00 70.30 622 ASN A O 1
ATOM 4575 N N . ALA A 1 643 ? 82.856 66.584 134.012 1.00 74.29 623 ALA A N 1
ATOM 4576 C CA . ALA A 1 643 ? 84.127 66.947 133.391 1.00 69.89 623 ALA A CA 1
ATOM 4577 C C . ALA A 1 643 ? 84.699 68.258 133.914 1.00 71.36 623 ALA A C 1
ATOM 4578 O O . ALA A 1 643 ? 85.907 68.486 133.790 1.00 70.32 623 ALA A O 1
ATOM 4580 N N . ASP A 1 644 ? 83.862 69.130 134.485 1.00 78.26 624 ASP A N 1
ATOM 4581 C CA . ASP A 1 644 ? 84.361 70.369 135.071 1.00 78.39 624 ASP A CA 1
ATOM 4582 C C . ASP A 1 644 ? 85.346 70.107 136.203 1.00 80.09 624 ASP A C 1
ATOM 4583 O O . ASP A 1 644 ? 86.215 70.941 136.471 1.00 82.34 624 ASP A O 1
ATOM 4588 N N . LYS A 1 645 ? 85.229 68.966 136.874 1.00 75.06 625 LYS A N 1
ATOM 4589 C CA . LYS A 1 645 ? 86.117 68.614 137.973 1.00 69.44 625 LYS A CA 1
ATOM 4590 C C . LYS A 1 645 ? 87.396 67.934 137.509 1.00 68.54 625 LYS A C 1
ATOM 4591 O O . LYS A 1 645 ? 88.210 67.539 138.348 1.00 75.94 625 LYS A O 1
ATOM 4597 N N . VAL A 1 646 ? 87.589 67.786 136.204 1.00 70.16 626 VAL A N 1
ATOM 4598 C CA . VAL A 1 646 ? 88.678 66.991 135.651 1.00 69.75 626 VAL A CA 1
ATOM 4599 C C . VAL A 1 646 ? 89.828 67.921 135.299 1.00 70.35 626 VAL A C 1
ATOM 4600 O O . VAL A 1 646 ? 89.715 68.750 134.390 1.00 80.57 626 VAL A O 1
ATOM 4604 N N . CYS A 1 647 ? 90.936 67.794 136.020 1.00 71.68 627 CYS A N 1
ATOM 4605 C CA . CYS A 1 647 ? 92.211 68.362 135.599 1.00 79.18 627 CYS A CA 1
ATOM 4606 C C . CYS A 1 647 ? 93.211 67.221 135.507 1.00 78.73 627 CYS A C 1
ATOM 4607 O O . CYS A 1 647 ? 93.691 66.728 136.534 1.00 89.60 627 CYS A O 1
ATOM 4610 N N . ALA A 1 648 ? 93.550 66.839 134.276 1.00 74.57 628 ALA A N 1
ATOM 4611 C CA . ALA A 1 648 ? 94.434 65.719 133.979 1.00 70.24 628 ALA A CA 1
ATOM 4612 C C . ALA A 1 648 ? 94.468 65.494 132.475 1.00 75.31 628 ALA A C 1
ATOM 4613 O O . ALA A 1 648 ? 93.740 66.153 131.727 1.00 74.86 628 ALA A O 1
ATOM 4615 N N . ALA A 1 649 ? 95.301 64.566 132.023 1.00 73.64 629 ALA A N 1
ATOM 4616 C CA . ALA A 1 649 ? 95.322 64.143 130.630 1.00 68.60 629 ALA A CA 1
ATOM 4617 C C . ALA A 1 649 ? 94.637 62.786 130.540 1.00 71.47 629 ALA A C 1
ATOM 4618 O O . ALA A 1 649 ? 95.153 61.789 131.053 1.00 74.47 629 ALA A O 1
ATOM 4620 N N . VAL A 1 650 ? 93.476 62.751 129.893 1.00 73.38 630 VAL A N 1
ATOM 4621 C CA . VAL A 1 650 ? 92.657 61.549 129.791 1.00 72.10 630 VAL A CA 1
ATOM 4622 C C . VAL A 1 650 ? 92.724 61.054 128.354 1.00 65.59 630 VAL A C 1
ATOM 4623 O O . VAL A 1 650 ? 92.248 61.725 127.432 1.00 65.19 630 VAL A O 1
ATOM 4627 N N . LEU A 1 651 ? 93.301 59.873 128.165 1.00 66.12 631 LEU A N 1
ATOM 4628 C CA . LEU A 1 651 ? 93.412 59.239 126.860 1.00 64.40 631 LEU A CA 1
ATOM 4629 C C . LEU A 1 651 ? 92.502 58.022 126.814 1.00 66.72 631 LEU A C 1
ATOM 4630 O O . LEU A 1 651 ? 92.522 57.194 127.729 1.00 60.44 631 LEU A O 1
ATOM 4635 N N . GLN A 1 652 ? 91.708 57.915 125.756 1.00 68.04 632 GLN A N 1
ATOM 4636 C CA . GLN A 1 652 ? 90.844 56.763 125.539 1.00 61.47 632 GLN A CA 1
ATOM 4637 C C . GLN A 1 652 ? 91.371 55.953 124.364 1.00 58.45 632 GLN A C 1
ATOM 4638 O O . GLN A 1 652 ? 91.565 56.491 123.271 1.00 57.43 632 GLN A O 1
ATOM 4644 N N . GLN A 1 653 ? 91.610 54.668 124.600 1.00 61.94 633 GLN A N 1
ATOM 4645 C CA . GLN A 1 653 ? 91.927 53.702 123.556 1.00 61.40 633 GLN A CA 1
ATOM 4646 C C . GLN A 1 653 ? 90.723 52.779 123.422 1.00 55.31 633 GLN A C 1
ATOM 4647 O O . GLN A 1 653 ? 90.447 51.972 124.315 1.00 57.81 633 GLN A O 1
ATOM 4653 N N . VAL A 1 654 ? 90.017 52.895 122.302 1.00 59.03 634 VAL A N 1
ATOM 4654 C CA . VAL A 1 654 ? 88.650 52.411 122.169 1.00 61.21 634 VAL A CA 1
ATOM 4655 C C . VAL A 1 654 ? 88.536 51.577 120.901 1.00 61.23 634 VAL A C 1
ATOM 4656 O O . VAL A 1 654 ? 88.843 52.063 119.807 1.00 60.75 634 VAL A O 1
ATOM 4660 N N . ALA A 1 655 ? 88.136 50.313 121.049 1.00 55.99 635 ALA A N 1
ATOM 4661 C CA . ALA A 1 655 ? 87.841 49.472 119.897 1.00 48.87 635 ALA A CA 1
ATOM 4662 C C . ALA A 1 655 ? 86.377 49.475 119.469 1.00 59.26 635 ALA A C 1
ATOM 4663 O O . ALA A 1 655 ? 86.085 49.075 118.338 1.00 72.32 635 ALA A O 1
ATOM 4665 N N . SER A 1 656 ? 85.446 49.895 120.330 1.00 61.27 636 SER A N 1
ATOM 4666 C CA . SER A 1 656 ? 84.026 49.756 120.021 1.00 62.88 636 SER A CA 1
ATOM 4667 C C . SER A 1 656 ? 83.347 51.034 119.536 1.00 58.06 636 SER A C 1
ATOM 4668 O O . SER A 1 656 ? 82.201 50.959 119.081 1.00 60.92 636 SER A O 1
ATOM 4671 N N . ALA A 1 657 ? 84.020 52.182 119.600 1.00 62.53 637 ALA A N 1
ATOM 4672 C CA . ALA A 1 657 ? 83.468 53.474 119.181 1.00 53.03 637 ALA A CA 1
ATOM 4673 C C . ALA A 1 657 ? 82.033 53.663 119.671 1.00 60.21 637 ALA A C 1
ATOM 4674 O O . ALA A 1 657 ? 81.137 54.056 118.922 1.00 54.23 637 ALA A O 1
ATOM 4676 N N . SER A 1 658 ? 81.816 53.371 120.952 1.00 64.55 638 SER A N 1
ATOM 4677 C CA . SER A 1 658 ? 80.473 53.373 121.513 1.00 58.95 638 SER A CA 1
ATOM 4678 C C . SER A 1 658 ? 80.014 54.792 121.823 1.00 60.77 638 SER A C 1
ATOM 4679 O O . SER A 1 658 ? 80.833 55.687 122.048 1.00 59.87 638 SER A O 1
ATOM 4682 N N . PRO A 1 659 ? 78.698 55.025 121.838 1.00 58.77 639 PRO A N 1
ATOM 4683 C CA . PRO A 1 659 ? 78.195 56.368 122.163 1.00 58.86 639 PRO A CA 1
ATOM 4684 C C . PRO A 1 659 ? 78.579 56.842 123.548 1.00 58.59 639 PRO A C 1
ATOM 4685 O O . PRO A 1 659 ? 78.571 58.054 123.796 1.00 57.78 639 PRO A O 1
ATOM 4689 N N . SER A 1 660 ? 78.906 55.927 124.457 1.00 58.78 640 SER A N 1
ATOM 4690 C CA . SER A 1 660 ? 79.311 56.304 125.803 1.00 54.79 640 SER A CA 1
ATOM 4691 C C . SER A 1 660 ? 80.764 56.763 125.844 1.00 55.01 640 SER A C 1
ATOM 4692 O O . SER A 1 660 ? 81.089 57.735 126.532 1.00 62.62 640 SER A O 1
ATOM 4695 N N . GLN A 1 661 ? 81.648 56.077 125.118 1.00 61.44 641 GLN A N 1
ATOM 4696 C CA . GLN A 1 661 ? 83.034 56.522 125.015 1.00 60.57 641 GLN A CA 1
ATOM 4697 C C . GLN A 1 661 ? 83.130 57.873 124.322 1.00 64.59 641 GLN A C 1
ATOM 4698 O O . GLN A 1 661 ? 83.991 58.694 124.657 1.00 61.35 641 GLN A O 1
ATOM 4704 N N . ILE A 1 662 ? 82.261 58.113 123.341 1.00 60.33 642 ILE A N 1
ATOM 4705 C CA . ILE A 1 662 ? 82.287 59.376 122.615 1.00 55.39 642 ILE A CA 1
ATOM 4706 C C . ILE A 1 662 ? 81.751 60.504 123.484 1.00 57.13 642 ILE A C 1
ATOM 4707 O O . ILE A 1 662 ? 82.255 61.632 123.440 1.00 56.73 642 ILE A O 1
ATOM 4712 N N . GLU A 1 663 ? 80.728 60.219 124.293 1.00 55.29 643 GLU A N 1
ATOM 4713 C CA . GLU A 1 663 ? 80.152 61.252 125.147 1.00 61.34 643 GLU A CA 1
ATOM 4714 C C . GLU A 1 663 ? 81.153 61.733 126.188 1.00 63.63 643 GLU A C 1
ATOM 4715 O O . GLU A 1 663 ? 81.164 62.915 126.549 1.00 64.20 643 GLU A O 1
ATOM 4721 N N . LEU A 1 664 ? 82.001 60.832 126.682 1.00 55.70 644 LEU A N 1
ATOM 4722 C CA . LEU A 1 664 ? 83.027 61.233 127.636 1.00 56.30 644 LEU A CA 1
ATOM 4723 C C . LEU A 1 664 ? 84.070 62.130 126.983 1.00 60.06 644 LEU A C 1
ATOM 4724 O O . LEU A 1 664 ? 84.586 63.056 127.619 1.00 62.79 644 LEU A O 1
ATOM 4729 N N . PHE A 1 665 ? 84.390 61.875 125.714 1.00 64.52 645 PHE A N 1
ATOM 4730 C CA . PHE A 1 665 ? 85.384 62.685 125.017 1.00 63.19 645 PHE A CA 1
ATOM 4731 C C . PHE A 1 665 ? 84.853 64.083 124.726 1.00 62.57 645 PHE A C 1
ATOM 4732 O O . PHE A 1 665 ? 85.531 65.083 124.985 1.00 61.39 645 PHE A O 1
ATOM 4740 N N . GLU A 1 666 ? 83.644 64.168 124.171 1.00 64.04 646 GLU A N 1
ATOM 4741 C CA . GLU A 1 666 ? 83.084 65.468 123.827 1.00 68.62 646 GLU A CA 1
ATOM 4742 C C . GLU A 1 666 ? 82.823 66.311 125.064 1.00 63.48 646 GLU A C 1
ATOM 4743 O O . GLU A 1 666 ? 82.954 67.538 125.016 1.00 60.81 646 GLU A O 1
ATOM 4749 N N . ALA A 1 667 ? 82.454 65.677 126.177 1.00 65.70 647 ALA A N 1
ATOM 4750 C CA . ALA A 1 667 ? 82.254 66.413 127.420 1.00 65.02 647 ALA A CA 1
ATOM 4751 C C . ALA A 1 667 ? 83.582 66.864 128.011 1.00 65.78 647 ALA A C 1
ATOM 4752 O O . ALA A 1 667 ? 83.685 67.972 128.549 1.00 70.38 647 ALA A O 1
ATOM 4754 N N . LEU A 1 668 ? 84.608 66.019 127.921 1.00 59.90 648 LEU A N 1
ATOM 4755 C CA . LEU A 1 668 ? 85.928 66.408 128.401 1.00 62.73 648 LEU A CA 1
ATOM 4756 C C . LEU A 1 668 ? 86.548 67.477 127.513 1.00 71.14 648 LEU A C 1
ATOM 4757 O O . LEU A 1 668 ? 87.140 68.439 128.014 1.00 72.38 648 LEU A O 1
ATOM 4762 N N . ARG A 1 669 ? 86.423 67.327 126.193 1.00 77.13 649 ARG A N 1
ATOM 4763 C CA . ARG A 1 669 ? 87.038 68.284 125.279 1.00 72.45 649 ARG A CA 1
ATOM 4764 C C . ARG A 1 669 ? 86.347 69.640 125.349 1.00 72.19 649 ARG A C 1
ATOM 4765 O O . ARG A 1 669 ? 87.004 70.682 125.251 1.00 72.19 649 ARG A O 1
ATOM 4773 N N . ALA A 1 670 ? 85.024 69.649 125.523 1.00 73.83 650 ALA A N 1
ATOM 4774 C CA . ALA A 1 670 ? 84.297 70.908 125.624 1.00 75.81 650 ALA A CA 1
ATOM 4775 C C . ALA A 1 670 ? 84.578 71.635 126.929 1.00 74.68 650 ALA A C 1
ATOM 4776 O O . ALA A 1 670 ? 84.304 72.835 127.027 1.00 82.95 650 ALA A O 1
ATOM 4778 N N . ALA A 1 671 ? 85.110 70.940 127.928 1.00 76.08 651 ALA A N 1
ATOM 4779 C CA . ALA A 1 671 ? 85.439 71.541 129.212 1.00 74.67 651 ALA A CA 1
ATOM 4780 C C . ALA A 1 671 ? 86.862 72.073 129.267 1.00 71.58 651 ALA A C 1
ATOM 4781 O O . ALA A 1 671 ? 87.293 72.540 130.325 1.00 74.00 651 ALA A O 1
ATOM 4783 N N . GLY A 1 672 ? 87.597 72.014 128.160 1.00 70.18 652 GLY A N 1
ATOM 4784 C CA . GLY A 1 672 ? 88.979 72.433 128.133 1.00 67.34 652 GLY A CA 1
ATOM 4785 C C . GLY A 1 672 ? 89.967 71.379 128.567 1.00 67.21 652 GLY A C 1
ATOM 4786 O O . GLY A 1 672 ? 91.178 71.625 128.503 1.00 74.17 652 GLY A O 1
ATOM 4787 N N . VAL A 1 673 ? 89.491 70.215 129.009 1.00 67.03 653 VAL A N 1
ATOM 4788 C CA . VAL A 1 673 ? 90.391 69.166 129.463 1.00 72.28 653 VAL A CA 1
ATOM 4789 C C . VAL A 1 673 ? 91.214 68.662 128.290 1.00 69.42 653 VAL A C 1
ATOM 4790 O O . VAL A 1 673 ? 90.726 68.561 127.158 1.00 68.49 653 VAL A O 1
ATOM 4794 N N . ALA A 1 674 ? 92.477 68.347 128.555 1.00 61.22 654 ALA A N 1
ATOM 4795 C CA . ALA A 1 674 ? 93.332 67.764 127.536 1.00 60.89 654 ALA A CA 1
ATOM 4796 C C . ALA A 1 674 ? 92.973 66.294 127.397 1.00 70.49 654 ALA A C 1
ATOM 4797 O O . ALA A 1 674 ? 93.113 65.522 128.350 1.00 72.50 654 ALA A O 1
ATOM 4799 N N . THR A 1 675 ? 92.512 65.907 126.212 1.00 72.80 655 THR A N 1
ATOM 4800 C CA . THR A 1 675 ? 92.032 64.553 126.005 1.00 70.96 655 THR A CA 1
ATOM 4801 C C . THR A 1 675 ? 92.194 64.173 124.542 1.00 73.00 655 THR A C 1
ATOM 4802 O O . THR A 1 675 ? 92.226 65.031 123.657 1.00 74.51 655 THR A O 1
ATOM 4806 N N . GLN A 1 676 ? 92.303 62.870 124.308 1.00 69.60 656 GLN A N 1
ATOM 4807 C CA . GLN A 1 676 ? 92.409 62.308 122.974 1.00 67.06 656 GLN A CA 1
ATOM 4808 C C . GLN A 1 676 ? 91.759 60.935 122.994 1.00 66.06 656 GLN A C 1
ATOM 4809 O O . GLN A 1 676 ? 91.870 60.209 123.983 1.00 64.17 656 GLN A O 1
ATOM 4815 N N . ILE A 1 677 ? 91.076 60.588 121.909 1.00 69.65 657 ILE A N 1
ATOM 4816 C CA . ILE A 1 677 ? 90.454 59.280 121.765 1.00 65.41 657 ILE A CA 1
ATOM 4817 C C . ILE A 1 677 ? 91.060 58.592 120.551 1.00 64.60 657 ILE A C 1
ATOM 4818 O O . ILE A 1 677 ? 91.258 59.215 119.503 1.00 70.74 657 ILE A O 1
ATOM 4823 N N . SER A 1 678 ? 91.383 57.311 120.708 1.00 64.16 658 SER A N 1
ATOM 4824 C CA . SER A 1 678 ? 92.039 56.520 119.672 1.00 64.25 658 SER A CA 1
ATOM 4825 C C . SER A 1 678 ? 91.160 55.321 119.346 1.00 64.29 658 SER A C 1
ATOM 4826 O O . SER A 1 678 ? 90.953 54.449 120.196 1.00 63.86 658 SER A O 1
ATOM 4829 N N . TYR A 1 679 ? 90.649 55.278 118.118 1.00 61.82 659 TYR A N 1
ATOM 4830 C CA . TYR A 1 679 ? 89.819 54.180 117.638 1.00 59.93 659 TYR A CA 1
ATOM 4831 C C . TYR A 1 679 ? 90.708 53.220 116.858 1.00 65.67 659 TYR A C 1
ATOM 4832 O O . TYR A 1 679 ? 91.209 53.563 115.785 1.00 68.62 659 TYR A O 1
ATOM 4841 N N . TYR A 1 680 ? 90.888 52.025 117.388 1.00 66.88 660 TYR A N 1
ATOM 4842 C CA . TYR A 1 680 ? 91.702 51.027 116.712 1.00 70.43 660 TYR A CA 1
ATOM 4843 C C . TYR A 1 680 ? 90.812 50.099 115.904 1.00 66.36 660 TYR A C 1
ATOM 4844 O O . TYR A 1 680 ? 89.833 49.564 116.442 1.00 59.07 660 TYR A O 1
ATOM 4853 N N . PRO A 1 681 ? 91.103 49.891 114.623 1.00 62.87 661 PRO A N 1
ATOM 4854 C CA . PRO A 1 681 ? 90.158 49.178 113.762 1.00 65.30 661 PRO A CA 1
ATOM 4855 C C . PRO A 1 681 ? 90.416 47.684 113.723 1.00 65.00 661 PRO A C 1
ATOM 4856 O O . PRO A 1 681 ? 91.346 47.186 114.364 1.00 59.94 661 PRO A O 1
ATOM 4860 N N . GLY A 1 682 ? 89.598 46.961 112.962 1.00 58.93 662 GLY A N 1
ATOM 4861 C CA . GLY A 1 682 ? 89.779 45.540 112.776 1.00 63.45 662 GLY A CA 1
ATOM 4862 C C . GLY A 1 682 ? 90.765 45.240 111.666 1.00 69.55 662 GLY A C 1
ATOM 4863 O O . GLY A 1 682 ? 91.462 46.116 111.150 1.00 70.05 662 GLY A O 1
ATOM 4864 N N . ALA A 1 683 ? 90.820 43.959 111.295 1.00 67.60 663 ALA A N 1
ATOM 4865 C CA . ALA A 1 683 ? 91.672 43.554 110.185 1.00 66.89 663 ALA A CA 1
ATOM 4866 C C . ALA A 1 683 ? 91.200 44.139 108.862 1.00 63.06 663 ALA A C 1
ATOM 4867 O O . ALA A 1 683 ? 91.999 44.256 107.927 1.00 61.93 663 ALA A O 1
ATOM 4869 N N . THR A 1 684 ? 89.928 44.509 108.770 1.00 62.35 664 THR A N 1
ATOM 4870 C CA . THR A 1 684 ? 89.366 45.120 107.576 1.00 61.36 664 THR A CA 1
ATOM 4871 C C . THR A 1 684 ? 88.154 45.932 108.003 1.00 63.85 664 THR A C 1
ATOM 4872 O O . THR A 1 684 ? 87.643 45.781 109.113 1.00 68.58 664 THR A O 1
ATOM 4876 N N . ALA A 1 685 ? 87.699 46.804 107.103 1.00 59.97 665 ALA A N 1
ATOM 4877 C CA . ALA A 1 685 ? 86.532 47.625 107.400 1.00 63.68 665 ALA A CA 1
ATOM 4878 C C . ALA A 1 685 ? 85.287 46.789 107.653 1.00 61.35 665 ALA A C 1
ATOM 4879 O O . ALA A 1 685 ? 84.302 47.309 108.186 1.00 63.32 665 ALA A O 1
ATOM 4881 N N . ALA A 1 686 ? 85.304 45.511 107.274 1.00 61.50 666 ALA A N 1
ATOM 4882 C CA . ALA A 1 686 ? 84.168 44.632 107.522 1.00 63.58 666 ALA A CA 1
ATOM 4883 C C . ALA A 1 686 ? 84.156 44.091 108.946 1.00 63.74 666 ALA A C 1
ATOM 4884 O O . ALA A 1 686 ? 83.084 43.787 109.479 1.00 62.40 666 ALA A O 1
ATOM 4886 N N . SER A 1 687 ? 85.325 43.957 109.565 1.00 60.23 667 SER A N 1
ATOM 4887 C CA . SER A 1 687 ? 85.454 43.412 110.904 1.00 48.19 667 SER A CA 1
ATOM 4888 C C . SER A 1 687 ? 85.719 44.529 111.910 1.00 63.60 667 SER A C 1
ATOM 4889 O O . SER A 1 687 ? 85.796 45.711 111.569 1.00 68.24 667 SER A O 1
ATOM 4892 N N . ASP A 1 688 ? 85.863 44.135 113.172 1.00 79.15 668 ASP A N 1
ATOM 4893 C CA . ASP A 1 688 ? 86.141 45.038 114.278 1.00 69.98 668 ASP A CA 1
ATOM 4894 C C . ASP A 1 688 ? 87.290 44.474 115.103 1.00 67.74 668 ASP A C 1
ATOM 4895 O O . ASP A 1 688 ? 87.835 43.406 114.808 1.00 67.30 668 ASP A O 1
ATOM 4900 N N . GLU A 1 689 ? 87.652 45.203 116.150 1.00 67.54 669 GLU A N 1
ATOM 4901 C CA . GLU A 1 689 ? 88.627 44.748 117.126 1.00 66.92 669 GLU A CA 1
ATOM 4902 C C . GLU A 1 689 ? 87.915 44.286 118.389 1.00 70.01 669 GLU A C 1
ATOM 4903 O O . GLU A 1 689 ? 86.884 44.838 118.781 1.00 70.20 669 GLU A O 1
ATOM 4909 N N . THR A 1 690 ? 88.474 43.261 119.024 1.00 67.17 670 THR A N 1
ATOM 4910 C CA . THR A 1 690 ? 87.863 42.707 120.219 1.00 61.94 670 THR A CA 1
ATOM 4911 C C . THR A 1 690 ? 88.095 43.633 121.411 1.00 66.38 670 THR A C 1
ATOM 4912 O O . THR A 1 690 ? 88.745 44.677 121.312 1.00 67.46 670 THR A O 1
ATOM 4916 N N . HIS A 1 691 ? 87.541 43.238 122.558 1.00 70.95 671 HIS A N 1
ATOM 4917 C CA . HIS A 1 691 ? 87.774 43.983 123.790 1.00 62.46 671 HIS A CA 1
ATOM 4918 C C . HIS A 1 691 ? 89.245 43.933 124.175 1.00 60.84 671 HIS A C 1
ATOM 4919 O O . HIS A 1 691 ? 89.880 44.970 124.395 1.00 58.85 671 HIS A O 1
ATOM 4926 N N . VAL A 1 692 ? 89.801 42.732 124.267 1.00 62.23 672 VAL A N 1
ATOM 4927 C CA . VAL A 1 692 ? 91.243 42.546 124.354 1.00 63.55 672 VAL A CA 1
ATOM 4928 C C . VAL A 1 692 ? 91.776 42.455 122.931 1.00 68.98 672 VAL A C 1
ATOM 4929 O O . VAL A 1 692 ? 91.354 41.590 122.155 1.00 68.47 672 VAL A O 1
ATOM 4933 N N . PHE A 1 693 ? 92.690 43.354 122.581 1.00 66.11 673 PHE A N 1
ATOM 4934 C CA . PHE A 1 693 ? 93.121 43.476 121.196 1.00 65.53 673 PHE A CA 1
ATOM 4935 C C . PHE A 1 693 ? 93.828 42.206 120.745 1.00 69.08 673 PHE A C 1
ATOM 4936 O O . PHE A 1 693 ? 94.786 41.760 121.383 1.00 65.08 673 PHE A O 1
ATOM 4944 N N . TYR A 1 694 ? 93.343 41.613 119.656 1.00 68.55 674 TYR A N 1
ATOM 4945 C CA . TYR A 1 694 ? 93.976 40.434 119.082 1.00 64.39 674 TYR A CA 1
ATOM 4946 C C . TYR A 1 694 ? 94.877 40.756 117.901 1.00 66.16 674 TYR A C 1
ATOM 4947 O O . TYR A 1 694 ? 95.532 39.852 117.379 1.00 73.37 674 TYR A O 1
ATOM 4956 N N . LEU A 1 695 ? 94.935 42.009 117.472 1.00 69.91 675 LEU A N 1
ATOM 4957 C CA . LEU A 1 695 ? 95.732 42.403 116.319 1.00 68.35 675 LEU A CA 1
ATOM 4958 C C . LEU A 1 695 ? 97.064 42.957 116.806 1.00 69.26 675 LEU A C 1
ATOM 4959 O O . LEU A 1 695 ? 97.094 43.923 117.575 1.00 74.77 675 LEU A O 1
ATOM 4964 N N . THR A 1 696 ? 98.159 42.340 116.359 1.00 67.88 676 THR A N 1
ATOM 4965 C CA . THR A 1 696 ? 99.481 42.740 116.827 1.00 68.59 676 THR A CA 1
ATOM 4966 C C . THR A 1 696 ? 99.756 44.207 116.537 1.00 70.38 676 THR A C 1
ATOM 4967 O O . THR A 1 696 ? 100.414 44.889 117.330 1.00 67.74 676 THR A O 1
ATOM 4971 N N . THR A 1 697 ? 99.258 44.715 115.410 1.00 69.14 677 THR A N 1
ATOM 4972 C CA . THR A 1 697 ? 99.534 46.101 115.062 1.00 68.36 677 THR A CA 1
ATOM 4973 C C . THR A 1 697 ? 98.787 47.058 115.984 1.00 72.01 677 THR A C 1
ATOM 4974 O O . THR A 1 697 ? 99.310 48.119 116.338 1.00 67.69 677 THR A O 1
ATOM 4978 N N . ASN A 1 698 ? 97.577 46.692 116.410 1.00 70.59 678 ASN A N 1
ATOM 4979 C CA . ASN A 1 698 ? 96.838 47.541 117.334 1.00 64.05 678 ASN A CA 1
ATOM 4980 C C . ASN A 1 698 ? 97.368 47.429 118.755 1.00 69.31 678 ASN A C 1
ATOM 4981 O O . ASN A 1 698 ? 97.290 48.397 119.518 1.00 71.24 678 ASN A O 1
ATOM 4986 N N . ARG A 1 699 ? 97.906 46.267 119.127 1.00 70.68 679 ARG A N 1
ATOM 4987 C CA . ARG A 1 699 ? 98.486 46.107 120.455 1.00 65.25 679 ARG A CA 1
ATOM 4988 C C . ARG A 1 699 ? 99.774 46.907 120.593 1.00 67.84 679 ARG A C 1
ATOM 4989 O O . ARG A 1 699 ? 99.937 47.683 121.540 1.00 69.77 679 ARG A O 1
ATOM 4997 N N . LEU A 1 700 ? 100.699 46.732 119.648 1.00 69.83 680 LEU A N 1
ATOM 4998 C CA . LEU A 1 700 ? 102.005 47.377 119.744 1.00 67.93 680 LEU A CA 1
ATOM 4999 C C . LEU A 1 700 ? 101.888 48.896 119.773 1.00 66.07 680 LEU A C 1
ATOM 5000 O O . LEU A 1 700 ? 102.626 49.567 120.503 1.00 64.47 680 LEU A O 1
ATOM 5005 N N . ARG A 1 701 ? 100.967 49.458 118.994 1.00 66.72 681 ARG A N 1
ATOM 5006 C CA . ARG A 1 701 ? 100.855 50.911 118.941 1.00 69.20 681 ARG A CA 1
ATOM 5007 C C . ARG A 1 701 ? 100.168 51.457 120.184 1.00 70.04 681 ARG A C 1
ATOM 5008 O O . ARG A 1 701 ? 100.572 52.497 120.717 1.00 71.58 681 ARG A O 1
ATOM 5016 N N . ALA A 1 702 ? 99.137 50.762 120.669 1.00 69.67 682 ALA A N 1
ATOM 5017 C CA . ALA A 1 702 ? 98.472 51.189 121.895 1.00 69.50 682 ALA A CA 1
ATOM 5018 C C . ALA A 1 702 ? 99.440 51.185 123.071 1.00 67.01 682 ALA A C 1
ATOM 5019 O O . ALA A 1 702 ? 99.398 52.078 123.923 1.00 66.67 682 ALA A O 1
ATOM 5029 N N . ARG A 1 704 ? 102.704 51.640 122.742 1.00 71.65 684 ARG A N 1
ATOM 5030 C CA . ARG A 1 704 ? 103.588 52.766 122.479 1.00 70.83 684 ARG A CA 1
ATOM 5031 C C . ARG A 1 704 ? 102.863 54.100 122.551 1.00 73.48 684 ARG A C 1
ATOM 5032 O O . ARG A 1 704 ? 103.508 55.126 122.788 1.00 75.80 684 ARG A O 1
ATOM 5040 N N . GLU A 1 705 ? 101.545 54.117 122.346 1.00 71.39 685 GLU A N 1
ATOM 5041 C CA . GLU A 1 705 ? 100.799 55.351 122.560 1.00 72.40 685 GLU A CA 1
ATOM 5042 C C . GLU A 1 705 ? 100.692 55.677 124.042 1.00 75.09 685 GLU A C 1
ATOM 5043 O O . GLU A 1 705 ? 100.663 56.854 124.417 1.00 78.31 685 GLU A O 1
ATOM 5049 N N . ASN A 1 706 ? 100.641 54.653 124.898 1.00 73.70 686 ASN A N 1
ATOM 5050 C CA . ASN A 1 706 ? 100.636 54.891 126.337 1.00 71.24 686 ASN A CA 1
ATOM 5051 C C . ASN A 1 706 ? 102.008 55.329 126.829 1.00 71.39 686 ASN A C 1
ATOM 5052 O O . ASN A 1 706 ? 102.110 56.159 127.739 1.00 70.20 686 ASN A O 1
ATOM 5057 N N . ILE A 1 707 ? 103.074 54.781 126.243 1.00 73.10 687 ILE A N 1
ATOM 5058 C CA . ILE A 1 707 ? 104.424 55.221 126.581 1.00 69.39 687 ILE A CA 1
ATOM 5059 C C . ILE A 1 707 ? 104.575 56.712 126.313 1.00 73.35 687 ILE A C 1
ATOM 5060 O O . ILE A 1 707 ? 105.082 57.466 127.150 1.00 72.56 687 ILE A O 1
ATOM 5065 N N . ALA A 1 708 ? 104.128 57.158 125.138 1.00 75.78 688 ALA A N 1
ATOM 5066 C CA . ALA A 1 708 ? 104.293 58.558 124.766 1.00 74.04 688 ALA A CA 1
ATOM 5067 C C . ALA A 1 708 ? 103.342 59.464 125.532 1.00 73.64 688 ALA A C 1
ATOM 5068 O O . ALA A 1 708 ? 103.677 60.622 125.802 1.00 72.86 688 ALA A O 1
ATOM 5070 N N . TRP A 1 709 ? 102.158 58.964 125.885 1.00 72.30 689 TRP A N 1
ATOM 5071 C CA . TRP A 1 709 ? 101.195 59.798 126.593 1.00 75.88 689 TRP A CA 1
ATOM 5072 C C . TRP A 1 709 ? 101.667 60.102 128.009 1.00 75.02 689 TRP A C 1
ATOM 5073 O O . TRP A 1 709 ? 101.563 61.242 128.473 1.00 67.99 689 TRP A O 1
ATOM 5084 N N . PHE A 1 710 ? 102.202 59.100 128.705 1.00 75.04 690 PHE A N 1
ATOM 5085 C CA . PHE A 1 710 ? 102.663 59.316 130.071 1.00 75.98 690 PHE A CA 1
ATOM 5086 C C . PHE A 1 710 ? 104.034 59.980 130.112 1.00 79.95 690 PHE A C 1
ATOM 5087 O O . PHE A 1 710 ? 104.287 60.821 130.979 1.00 80.80 690 PHE A O 1
ATOM 5095 N N . ASP A 1 711 ? 104.932 59.624 129.190 1.00 77.32 691 ASP A N 1
ATOM 5096 C CA . ASP A 1 711 ? 106.220 60.309 129.132 1.00 71.72 691 ASP A CA 1
ATOM 5097 C C . ASP A 1 711 ? 106.047 61.795 128.854 1.00 77.03 691 ASP A C 1
ATOM 5098 O O . ASP A 1 711 ? 106.882 62.606 129.267 1.00 78.35 691 ASP A O 1
ATOM 5103 N N . TYR A 1 712 ? 104.973 62.170 128.161 1.00 77.01 692 TYR A N 1
ATOM 5104 C CA . TYR A 1 712 ? 104.740 63.572 127.840 1.00 77.10 692 TYR A CA 1
ATOM 5105 C C . TYR A 1 712 ? 104.173 64.322 129.039 1.00 76.99 692 TYR A C 1
ATOM 5106 O O . TYR A 1 712 ? 104.785 65.268 129.540 1.00 80.13 692 TYR A O 1
ATOM 5115 N N . TRP A 1 713 ? 102.989 63.921 129.500 1.00 76.68 693 TRP A N 1
ATOM 5116 C CA . TRP A 1 713 ? 102.308 64.689 130.537 1.00 71.69 693 TRP A CA 1
ATOM 5117 C C . TRP A 1 713 ? 103.022 64.587 131.881 1.00 71.26 693 TRP A C 1
ATOM 5118 O O . TRP A 1 713 ? 103.171 65.593 132.583 1.00 73.76 693 TRP A O 1
ATOM 5129 N N . LEU A 1 714 ? 103.455 63.387 132.268 1.00 67.48 694 LEU A N 1
ATOM 5130 C CA . LEU A 1 714 ? 104.152 63.242 133.542 1.00 75.36 694 LEU A CA 1
ATOM 5131 C C . LEU A 1 714 ? 105.570 63.802 133.474 1.00 74.96 694 LEU A C 1
ATOM 5132 O O . LEU A 1 714 ? 105.942 64.681 134.259 1.00 80.63 694 LEU A O 1
ATOM 5137 N N . LEU A 1 715 ? 106.377 63.306 132.537 1.00 76.93 695 LEU A N 1
ATOM 5138 C CA . LEU A 1 715 ? 107.814 63.558 132.527 1.00 77.88 695 LEU A CA 1
ATOM 5139 C C . LEU A 1 715 ? 108.257 64.668 131.580 1.00 80.63 695 LEU A C 1
ATOM 5140 O O . LEU A 1 715 ? 109.445 65.006 131.573 1.00 82.41 695 LEU A O 1
ATOM 5145 N N . ASP A 1 716 ? 107.348 65.246 130.796 1.00 83.55 696 ASP A N 1
ATOM 5146 C CA . ASP A 1 716 ? 107.704 66.202 129.743 1.00 85.46 696 ASP A CA 1
ATOM 5147 C C . ASP A 1 716 ? 108.782 65.632 128.821 1.00 82.54 696 ASP A C 1
ATOM 5148 O O . ASP A 1 716 ? 109.788 66.277 128.520 1.00 91.09 696 ASP A O 1
ATOM 5153 N N . LYS A 1 717 ? 108.558 64.401 128.368 1.00 81.77 697 LYS A N 1
ATOM 5154 C CA . LYS A 1 717 ? 109.473 63.702 127.476 1.00 84.17 697 LYS A CA 1
ATOM 5155 C C . LYS A 1 717 ? 108.778 63.452 126.147 1.00 88.46 697 LYS A C 1
ATOM 5156 O O . LYS A 1 717 ? 107.632 62.992 126.117 1.00 87.86 697 LYS A O 1
ATOM 5162 N N . ARG A 1 718 ? 109.471 63.756 125.054 1.00 91.14 698 ARG A N 1
ATOM 5163 C CA . ARG A 1 718 ? 108.921 63.649 123.711 1.00 95.87 698 ARG A CA 1
ATOM 5164 C C . ARG A 1 718 ? 109.804 62.737 122.873 1.00 103.43 698 ARG A C 1
ATOM 5165 O O . ARG A 1 718 ? 111.035 62.801 122.958 1.00 109.00 698 ARG A O 1
ATOM 5173 N N . ASP A 1 719 ? 109.172 61.887 122.064 1.00 108.02 699 ASP A N 1
ATOM 5174 C CA . ASP A 1 719 ? 109.880 60.901 121.255 1.00 112.63 699 ASP A CA 1
ATOM 5175 C C . ASP A 1 719 ? 109.467 61.028 119.795 1.00 115.93 699 ASP A C 1
ATOM 5176 O O . ASP A 1 719 ? 108.276 61.141 119.488 1.00 114.11 699 ASP A O 1
ATOM 5181 N N . ALA A 1 720 ? 110.456 61.005 118.899 1.00 116.82 700 ALA A N 1
ATOM 5182 C CA . ALA A 1 720 ? 110.191 61.169 117.475 1.00 116.19 700 ALA A CA 1
ATOM 5183 C C . ALA A 1 720 ? 109.724 59.877 116.817 1.00 117.01 700 ALA A C 1
ATOM 5184 O O . ALA A 1 720 ? 109.018 59.925 115.801 1.00 115.93 700 ALA A O 1
ATOM 5186 N N . ASP A 1 721 ? 110.100 58.724 117.372 1.00 117.52 701 ASP A N 1
ATOM 5187 C CA . ASP A 1 721 ? 109.748 57.425 116.814 1.00 117.08 701 ASP A CA 1
ATOM 5188 C C . ASP A 1 721 ? 108.403 56.919 117.320 1.00 112.76 701 ASP A C 1
ATOM 5189 O O . ASP A 1 721 ? 108.067 55.750 117.092 1.00 112.43 701 ASP A O 1
ATOM 5194 N N . ALA A 1 722 ? 107.657 57.763 118.036 1.00 111.04 702 ALA A N 1
ATOM 5195 C CA . ALA A 1 722 ? 106.321 57.493 118.552 1.00 106.52 702 ALA A CA 1
ATOM 5196 C C . ALA A 1 722 ? 105.374 57.059 117.439 1.00 110.62 702 ALA A C 1
ATOM 5197 O O . ALA A 1 722 ? 105.597 57.411 116.276 1.00 113.10 702 ALA A O 1
ATOM 5199 N N . PRO A 1 723 ? 104.314 56.298 117.747 1.00 107.55 703 PRO A N 1
ATOM 5200 C CA . PRO A 1 723 ? 103.515 55.702 116.663 1.00 99.25 703 PRO A CA 1
ATOM 5201 C C . PRO A 1 723 ? 102.839 56.720 115.765 1.00 99.33 703 PRO A C 1
ATOM 5202 O O . PRO A 1 723 ? 102.639 56.436 114.576 1.00 104.28 703 PRO A O 1
ATOM 5206 N N . PHE A 1 724 ? 102.495 57.897 116.285 1.00 98.02 704 PHE A N 1
ATOM 5207 C CA . PHE A 1 724 ? 101.781 58.917 115.518 1.00 102.67 704 PHE A CA 1
ATOM 5208 C C . PHE A 1 724 ? 102.452 60.267 115.729 1.00 103.87 704 PHE A C 1
ATOM 5209 O O . PHE A 1 724 ? 102.103 61.009 116.659 1.00 98.84 704 PHE A O 1
ATOM 5217 N N . PRO A 1 725 ? 103.412 60.629 114.868 1.00 106.22 705 PRO A N 1
ATOM 5218 C CA . PRO A 1 725 ? 104.309 61.759 115.186 1.00 108.40 705 PRO A CA 1
ATOM 5219 C C . PRO A 1 725 ? 103.629 63.112 115.326 1.00 102.42 705 PRO A C 1
ATOM 5220 O O . PRO A 1 725 ? 103.992 63.885 116.222 1.00 98.40 705 PRO A O 1
ATOM 5224 N N . ASP A 1 726 ? 102.665 63.435 114.464 1.00 100.21 706 ASP A N 1
ATOM 5225 C CA . ASP A 1 726 ? 102.091 64.777 114.453 1.00 97.29 706 ASP A CA 1
ATOM 5226 C C . ASP A 1 726 ? 101.298 65.105 115.714 1.00 99.91 706 ASP A C 1
ATOM 5227 O O . ASP A 1 726 ? 100.859 66.251 115.865 1.00 102.54 706 ASP A O 1
ATOM 5232 N N . HIS A 1 727 ? 101.104 64.138 116.614 1.00 96.14 707 HIS A N 1
ATOM 5233 C CA . HIS A 1 727 ? 100.309 64.365 117.817 1.00 91.41 707 HIS A CA 1
ATOM 5234 C C . HIS A 1 727 ? 101.027 65.242 118.836 1.00 88.17 707 HIS A C 1
ATOM 5235 O O . HIS A 1 727 ? 100.376 66.014 119.550 1.00 82.26 707 HIS A O 1
ATOM 5242 N N . VAL A 1 728 ? 102.355 65.138 118.930 1.00 87.92 708 VAL A N 1
ATOM 5243 C CA . VAL A 1 728 ? 103.069 65.839 119.996 1.00 85.58 708 VAL A CA 1
ATOM 5244 C C . VAL A 1 728 ? 102.874 67.345 119.880 1.00 81.53 708 VAL A C 1
ATOM 5245 O O . VAL A 1 728 ? 102.913 68.063 120.886 1.00 81.86 708 VAL A O 1
ATOM 5249 N N . VAL A 1 729 ? 102.635 67.846 118.667 1.00 83.16 709 VAL A N 1
ATOM 5250 C CA . VAL A 1 729 ? 102.292 69.254 118.517 1.00 82.60 709 VAL A CA 1
ATOM 5251 C C . VAL A 1 729 ? 100.853 69.492 118.944 1.00 83.89 709 VAL A C 1
ATOM 5252 O O . VAL A 1 729 ? 100.523 70.554 119.486 1.00 83.66 709 VAL A O 1
ATOM 5256 N N . LYS A 1 730 ? 99.977 68.512 118.719 1.00 87.50 710 LYS A N 1
ATOM 5257 C CA . LYS A 1 730 ? 98.589 68.652 119.138 1.00 88.76 710 LYS A CA 1
ATOM 5258 C C . LYS A 1 730 ? 98.481 68.690 120.654 1.00 89.52 710 LYS A C 1
ATOM 5259 O O . LYS A 1 730 ? 97.650 69.419 121.207 1.00 86.55 710 LYS A O 1
ATOM 5265 N N . TRP A 1 731 ? 99.324 67.917 121.345 1.00 86.41 711 TRP A N 1
ATOM 5266 C CA . TRP A 1 731 ? 99.300 67.919 122.802 1.00 84.59 711 TRP A CA 1
ATOM 5267 C C . TRP A 1 731 ? 99.870 69.211 123.370 1.00 81.85 711 TRP A C 1
ATOM 5268 O O . TRP A 1 731 ? 99.443 69.654 124.441 1.00 79.93 711 TRP A O 1
ATOM 5279 N N . ASP A 1 732 ? 100.833 69.822 122.675 1.00 84.71 712 ASP A N 1
ATOM 5280 C CA . ASP A 1 732 ? 101.320 71.137 123.083 1.00 82.17 712 ASP A CA 1
ATOM 5281 C C . ASP A 1 732 ? 100.203 72.170 123.032 1.00 83.94 712 ASP A C 1
ATOM 5282 O O . ASP A 1 732 ? 100.136 73.068 123.878 1.00 82.26 712 ASP A O 1
ATOM 5287 N N . ARG A 1 733 ? 99.320 72.059 122.039 1.00 82.72 713 ARG A N 1
ATOM 5288 C CA . ARG A 1 733 ? 98.168 72.947 121.966 1.00 83.96 713 ARG A CA 1
ATOM 5289 C C . ARG A 1 733 ? 97.158 72.631 123.060 1.00 88.32 713 ARG A C 1
ATOM 5290 O O . ARG A 1 733 ? 96.509 73.540 123.589 1.00 87.92 713 ARG A O 1
ATOM 5298 N N . LEU A 1 734 ? 97.022 71.354 123.420 1.00 88.09 714 LEU A N 1
ATOM 5299 C CA . LEU A 1 734 ? 96.154 70.980 124.531 1.00 81.16 714 LEU A CA 1
ATOM 5300 C C . LEU A 1 734 ? 96.679 71.517 125.855 1.00 80.68 714 LEU A C 1
ATOM 5301 O O . LEU A 1 734 ? 95.889 71.837 126.750 1.00 84.92 714 LEU A O 1
ATOM 5306 N N . LYS A 1 735 ? 98.001 71.620 125.996 1.00 81.13 715 LYS A N 1
ATOM 5307 C CA . LYS A 1 735 ? 98.576 72.125 127.237 1.00 82.44 715 LYS A CA 1
ATOM 5308 C C . LYS A 1 735 ? 98.377 73.629 127.369 1.00 88.38 715 LYS A C 1
ATOM 5309 O O . LYS A 1 735 ? 98.045 74.123 128.452 1.00 88.34 715 LYS A O 1
ATOM 5315 N N . LYS A 1 736 ? 98.575 74.373 126.279 1.00 87.76 716 LYS A N 1
ATOM 5316 C CA . LYS A 1 736 ? 98.420 75.822 126.335 1.00 94.69 716 LYS A CA 1
ATOM 5317 C C . LYS A 1 736 ? 96.965 76.226 126.531 1.00 90.81 716 LYS A C 1
ATOM 5318 O O . LYS A 1 736 ? 96.687 77.258 127.153 1.00 89.61 716 LYS A O 1
ATOM 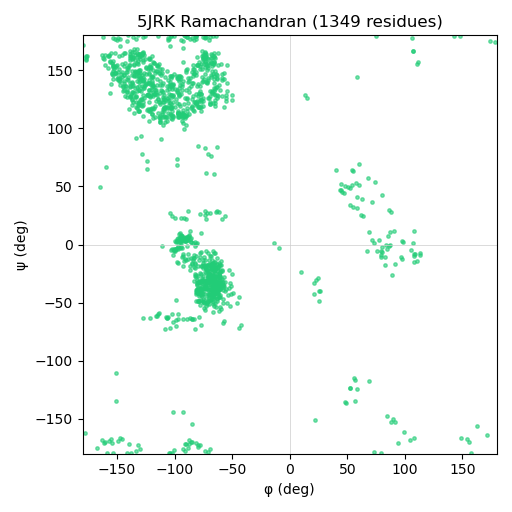5324 N N . ASN A 1 737 ? 96.030 75.425 126.030 1.00 89.41 717 ASN A N 1
ATOM 5325 C CA . ASN A 1 737 ? 94.610 75.737 126.103 1.00 93.08 717 ASN A CA 1
ATOM 5326 C C . ASN A 1 737 ? 93.954 75.217 127.376 1.00 87.79 717 ASN A C 1
ATOM 5327 O O . ASN A 1 737 ? 92.729 75.305 127.506 1.00 83.35 717 ASN A O 1
ATOM 5332 N N . LEU A 1 738 ? 94.736 74.663 128.300 1.00 87.67 718 LEU A N 1
ATOM 5333 C CA . LEU A 1 738 ? 94.196 74.212 129.572 1.00 83.40 718 LEU A CA 1
ATOM 5334 C C . LEU A 1 738 ? 93.496 75.362 130.295 1.00 82.66 718 LEU A C 1
ATOM 5335 O O . LEU A 1 738 ? 93.892 76.524 130.163 1.00 81.07 718 LEU A O 1
ATOM 5340 N N . PRO A 1 739 ? 92.449 75.067 131.060 1.00 86.26 719 PRO A N 1
ATOM 5341 C CA . PRO A 1 739 ? 91.728 76.129 131.768 1.00 87.83 719 PRO A CA 1
ATOM 5342 C C . PRO A 1 739 ? 92.520 76.660 132.954 1.00 88.86 719 PRO A C 1
ATOM 5343 O O . PRO A 1 739 ? 93.449 76.026 133.458 1.00 89.51 719 PRO A O 1
ATOM 5347 N N . ASP A 1 740 ? 92.131 77.858 133.398 1.00 92.90 720 ASP A N 1
ATOM 5348 C CA . ASP A 1 740 ? 92.710 78.438 134.605 1.00 97.70 720 ASP A CA 1
ATOM 5349 C C . ASP A 1 740 ? 92.319 77.656 135.849 1.00 96.64 720 ASP A C 1
ATOM 5350 O O . ASP A 1 740 ? 93.048 77.685 136.847 1.00 100.54 720 ASP A O 1
ATOM 5355 N N . ARG A 1 741 ? 91.182 76.963 135.804 1.00 92.75 721 ARG A N 1
ATOM 5356 C CA . ARG A 1 741 ? 90.747 76.112 136.903 1.00 91.71 721 ARG A CA 1
ATOM 5357 C C . ARG A 1 741 ? 91.777 75.046 137.255 1.00 89.30 721 ARG A C 1
ATOM 5358 O O . ARG A 1 741 ? 91.841 74.617 138.412 1.00 94.69 721 ARG A O 1
ATOM 5366 N N . CYS A 1 742 ? 92.594 74.624 136.295 1.00 93.44 722 CYS A N 1
ATOM 5367 C CA . CYS A 1 742 ? 93.559 73.552 136.494 1.00 98.68 722 CYS A CA 1
ATOM 5368 C C . CYS A 1 742 ? 94.920 74.051 136.956 1.00 97.38 722 CYS A C 1
ATOM 5369 O O . CYS A 1 742 ? 95.862 73.255 137.028 1.00 102.25 722 CYS A O 1
ATOM 5372 N N . ALA A 1 743 ? 95.051 75.345 137.242 1.00 103.90 723 ALA A N 1
ATOM 5373 C CA . ALA A 1 743 ? 96.324 75.893 137.691 1.00 111.16 723 ALA A CA 1
ATOM 5374 C C . ALA A 1 743 ? 96.812 75.177 138.945 1.00 114.59 723 ALA A C 1
ATOM 5375 O O . ALA A 1 743 ? 96.025 74.819 139.825 1.00 116.18 723 ALA A O 1
ATOM 5377 N N . ALA A 1 744 ? 98.124 74.969 139.018 1.00 119.61 724 ALA A N 1
ATOM 5378 C CA . ALA A 1 744 ? 98.714 74.254 140.137 1.00 123.33 724 ALA A CA 1
ATOM 5379 C C . ALA A 1 744 ? 98.543 75.042 141.433 1.00 126.44 724 ALA A C 1
ATOM 5380 O O . ALA A 1 744 ? 98.350 76.261 141.433 1.00 124.72 724 ALA A O 1
ATOM 5382 N N . ALA A 1 745 ? 98.607 74.318 142.546 1.00 128.91 725 ALA A N 1
ATOM 5383 C CA . ALA A 1 745 ? 98.432 74.938 143.849 1.00 131.78 725 ALA A CA 1
ATOM 5384 C C . ALA A 1 745 ? 99.519 75.984 144.086 1.00 129.92 725 ALA A C 1
ATOM 5385 O O . ALA A 1 745 ? 100.693 75.742 143.780 1.00 129.97 725 ALA A O 1
ATOM 5387 N N . PRO A 1 746 ? 99.167 77.159 144.626 1.00 129.93 726 PRO A N 1
ATOM 5388 C CA . PRO A 1 746 ? 100.115 78.251 144.868 1.00 128.99 726 PRO A CA 1
ATOM 5389 C C . PRO A 1 746 ? 101.121 77.926 145.968 1.00 128.73 726 PRO A C 1
ATOM 5390 O O . PRO A 1 746 ? 100.888 76.992 146.736 1.00 126.60 726 PRO A O 1
ATOM 5394 N N . SER B 1 49 ? 30.458 53.772 81.119 1.00 109.52 29 SER B N 1
ATOM 5395 C CA . SER B 1 49 ? 31.216 53.139 82.190 1.00 111.44 29 SER B CA 1
ATOM 5396 C C . SER B 1 49 ? 31.729 54.173 83.185 1.00 108.19 29 SER B C 1
ATOM 5397 O O . SER B 1 49 ? 32.524 55.045 82.831 1.00 106.28 29 SER B O 1
ATOM 5400 N N . LYS B 1 50 ? 31.266 54.076 84.432 1.00 105.13 30 LYS B N 1
ATOM 5401 C CA . LYS B 1 50 ? 31.750 54.978 85.471 1.00 102.70 30 LYS B CA 1
ATOM 5402 C C . LYS B 1 50 ? 33.229 54.739 85.750 1.00 101.90 30 LYS B C 1
ATOM 5403 O O . LYS B 1 50 ? 34.040 55.672 85.716 1.00 97.32 30 LYS B O 1
ATOM 5409 N N . GLY B 1 51 ? 33.596 53.498 86.016 1.00 97.13 31 GLY B N 1
ATOM 5410 C CA . GLY B 1 51 ? 34.979 53.148 86.252 1.00 88.68 31 GLY B CA 1
ATOM 5411 C C . GLY B 1 51 ? 35.069 51.993 87.228 1.00 86.24 31 GLY B C 1
ATOM 5412 O O . GLY B 1 51 ? 34.082 51.328 87.527 1.00 96.99 31 GLY B O 1
ATOM 5413 N N . ARG B 1 52 ? 36.284 51.775 87.721 1.00 83.23 32 ARG B N 1
ATOM 5414 C CA . ARG B 1 52 ? 36.568 50.723 88.677 1.00 85.18 32 ARG B CA 1
ATOM 5415 C C . ARG B 1 52 ? 37.176 51.307 89.946 1.00 88.61 32 ARG B C 1
ATOM 5416 O O . ARG B 1 52 ? 37.814 52.364 89.905 1.00 88.64 32 ARG B O 1
ATOM 5424 N N . PRO B 1 53 ? 36.991 50.644 91.091 1.00 88.27 33 PRO B N 1
ATOM 5425 C CA . PRO B 1 53 ? 37.562 51.156 92.343 1.00 82.46 33 PRO B CA 1
ATOM 5426 C C . PRO B 1 53 ? 39.081 51.119 92.354 1.00 79.98 33 PRO B C 1
ATOM 5427 O O . PRO B 1 53 ? 39.709 50.673 91.390 1.00 77.92 33 PRO B O 1
ATOM 5431 N N . TRP B 1 54 ? 39.680 51.579 93.448 1.00 76.91 34 TRP B N 1
ATOM 5432 C CA . TRP B 1 54 ? 41.127 51.602 93.564 1.00 74.97 34 TRP B CA 1
ATOM 5433 C C . TRP B 1 54 ? 41.652 50.244 94.018 1.00 76.74 34 TRP B C 1
ATOM 5434 O O . TRP B 1 54 ? 40.897 49.315 94.315 1.00 77.74 34 TRP B O 1
ATOM 5445 N N . THR B 1 55 ? 42.976 50.137 94.077 1.00 77.11 35 THR B N 1
ATOM 5446 C CA . THR B 1 55 ? 43.653 48.929 94.517 1.00 78.64 35 THR B CA 1
ATOM 5447 C C . THR B 1 55 ? 45.011 49.329 95.072 1.00 75.33 35 THR B C 1
ATOM 5448 O O . THR B 1 55 ? 45.598 50.324 94.641 1.00 77.59 35 THR B O 1
ATOM 5452 N N . LEU B 1 56 ? 45.496 48.559 96.049 1.00 71.97 36 LEU B N 1
ATOM 5453 C CA . LEU B 1 56 ? 46.831 48.801 96.584 1.00 70.68 36 LEU B CA 1
ATOM 5454 C C . LEU B 1 56 ? 47.877 48.785 95.481 1.00 75.35 36 LEU B C 1
ATOM 5455 O O . LEU B 1 56 ? 48.822 49.582 95.498 1.00 76.02 36 LEU B O 1
ATOM 5460 N N . GLU B 1 57 ? 47.726 47.882 94.509 1.00 78.12 37 GLU B N 1
ATOM 5461 C CA . GLU B 1 57 ? 48.679 47.828 93.407 1.00 71.66 37 GLU B CA 1
ATOM 5462 C C . GLU B 1 57 ? 48.536 49.028 92.482 1.00 67.02 37 GLU B C 1
ATOM 5463 O O . GLU B 1 57 ? 49.497 49.399 91.802 1.00 70.10 37 GLU B O 1
ATOM 5469 N N . ASP B 1 58 ? 47.356 49.646 92.441 1.00 63.26 38 ASP B N 1
ATOM 5470 C CA . ASP B 1 58 ? 47.204 50.884 91.686 1.00 69.25 38 ASP B CA 1
ATOM 5471 C C . ASP B 1 58 ? 48.006 52.008 92.326 1.00 73.60 38 ASP B C 1
ATOM 5472 O O . ASP B 1 58 ? 48.764 52.707 91.645 1.00 77.70 38 ASP B O 1
ATOM 5477 N N . ILE B 1 59 ? 47.856 52.190 93.640 1.00 72.30 39 ILE B N 1
ATOM 5478 C CA . ILE B 1 59 ? 48.630 53.200 94.356 1.00 65.83 39 ILE B CA 1
ATOM 5479 C C . ILE B 1 59 ? 50.117 52.896 94.260 1.00 67.44 39 ILE B C 1
ATOM 5480 O O . ILE B 1 59 ? 50.947 53.802 94.121 1.00 70.20 39 ILE B O 1
ATOM 5485 N N . LEU B 1 60 ? 50.474 51.614 94.330 1.00 65.16 40 LEU B N 1
ATOM 5486 C CA . LEU B 1 60 ? 51.878 51.222 94.299 1.00 63.87 40 LEU B CA 1
ATOM 5487 C C . LEU B 1 60 ? 52.511 51.506 92.942 1.00 65.12 40 LEU B C 1
ATOM 5488 O O . LEU B 1 60 ? 53.679 51.901 92.866 1.00 65.09 40 LEU B O 1
ATOM 5493 N N . THR B 1 61 ? 51.758 51.311 91.863 1.00 74.34 41 THR B N 1
ATOM 5494 C CA . THR B 1 61 ? 52.282 51.395 90.506 1.00 69.81 41 THR B CA 1
ATOM 5495 C C . THR B 1 61 ? 52.086 52.762 89.864 1.00 67.52 41 THR B C 1
ATOM 5496 O O . THR B 1 61 ? 52.361 52.908 88.669 1.00 66.79 41 THR B O 1
ATOM 5500 N N . VAL B 1 62 ? 51.591 53.749 90.606 1.00 70.88 42 VAL B N 1
ATOM 5501 C CA . VAL B 1 62 ? 51.437 55.101 90.074 1.00 67.84 42 VAL B CA 1
ATOM 5502 C C . VAL B 1 62 ? 52.785 55.570 89.546 1.00 66.73 42 VAL B C 1
ATOM 5503 O O . VAL B 1 62 ? 53.777 55.574 90.291 1.00 64.66 42 VAL B O 1
ATOM 5507 N N . PRO B 1 63 ? 52.874 55.954 88.278 1.00 68.63 43 PRO B N 1
ATOM 5508 C CA . PRO B 1 63 ? 54.159 56.379 87.723 1.00 68.69 43 PRO B CA 1
ATOM 5509 C C . PRO B 1 63 ? 54.538 57.780 88.168 1.00 68.52 43 PRO B C 1
ATOM 5510 O O . PRO B 1 63 ? 53.690 58.634 88.431 1.00 61.37 43 PRO B O 1
ATOM 5514 N N . GLU B 1 64 ? 55.844 58.003 88.247 1.00 72.05 44 GLU B N 1
ATOM 5515 C CA . GLU B 1 64 ? 56.403 59.319 88.510 1.00 77.92 44 GLU B CA 1
ATOM 5516 C C . GLU B 1 64 ? 57.544 59.565 87.536 1.00 72.04 44 GLU B C 1
ATOM 5517 O O . GLU B 1 64 ? 58.377 58.684 87.305 1.00 67.33 44 GLU B O 1
ATOM 5523 N N . VAL B 1 65 ? 57.568 60.760 86.956 1.00 69.08 45 VAL B N 1
ATOM 5524 C CA . VAL B 1 65 ? 58.527 61.115 85.918 1.00 71.23 45 VAL B CA 1
ATOM 5525 C C . VAL B 1 65 ? 59.389 62.256 86.442 1.00 73.11 45 VAL B C 1
ATOM 5526 O O . VAL B 1 65 ? 58.908 63.382 86.615 1.00 76.81 45 VAL B O 1
ATOM 5530 N N . ASN B 1 66 ? 60.657 61.966 86.721 1.00 71.78 46 ASN B N 1
ATOM 5531 C CA . ASN B 1 66 ? 61.616 62.998 87.085 1.00 79.10 46 ASN B CA 1
ATOM 5532 C C . ASN B 1 66 ? 62.513 63.422 85.933 1.00 73.04 46 ASN B C 1
ATOM 5533 O O . ASN B 1 66 ? 63.299 64.362 86.098 1.00 72.70 46 ASN B O 1
ATOM 5538 N N . GLU B 1 67 ? 62.421 62.763 84.782 1.00 72.18 47 GLU B N 1
ATOM 5539 C CA . GLU B 1 67 ? 63.290 63.041 83.644 1.00 70.92 47 GLU B CA 1
ATOM 5540 C C . GLU B 1 67 ? 62.427 63.171 82.400 1.00 64.97 47 GLU B C 1
ATOM 5541 O O . GLU B 1 67 ? 61.781 62.204 81.984 1.00 60.41 47 GLU B O 1
ATOM 5547 N N . ILE B 1 68 ? 62.404 64.366 81.819 1.00 70.75 48 ILE B N 1
ATOM 5548 C CA . ILE B 1 68 ? 61.749 64.612 80.540 1.00 65.07 48 ILE B CA 1
ATOM 5549 C C . ILE B 1 68 ? 62.569 65.642 79.778 1.00 68.01 48 ILE B C 1
ATOM 5550 O O . ILE B 1 68 ? 62.960 66.671 80.339 1.00 72.33 48 ILE B O 1
ATOM 5555 N N . ALA B 1 69 ? 62.843 65.363 78.508 1.00 69.20 49 ALA B N 1
ATOM 5556 C CA . ALA B 1 69 ? 63.663 66.231 77.680 1.00 68.06 49 ALA B CA 1
ATOM 5557 C C . ALA B 1 69 ? 62.974 66.473 76.346 1.00 70.85 49 ALA B C 1
ATOM 5558 O O . ALA B 1 69 ? 62.153 65.674 75.889 1.00 74.26 49 ALA B O 1
ATOM 5560 N N . LEU B 1 70 ? 63.323 67.594 75.724 1.00 72.64 50 LEU B N 1
ATOM 5561 C CA . LEU B 1 70 ? 62.776 67.987 74.437 1.00 67.55 50 LEU B CA 1
ATOM 5562 C C . LEU B 1 70 ? 63.914 68.354 73.500 1.00 73.51 50 LEU B C 1
ATOM 5563 O O . LEU B 1 70 ? 64.898 68.971 73.916 1.00 69.94 50 LEU B O 1
ATOM 5568 N N . SER B 1 71 ? 63.778 67.964 72.237 1.00 78.64 51 SER B N 1
ATOM 5569 C CA . SER B 1 71 ? 64.777 68.310 71.240 1.00 72.73 51 SER B CA 1
ATOM 5570 C C . SER B 1 71 ? 64.706 69.795 70.912 1.00 74.70 51 SER B C 1
ATOM 5571 O O . SER B 1 71 ? 63.648 70.423 70.994 1.00 74.18 51 SER B O 1
ATOM 5574 N N . ASP B 1 72 ? 65.857 70.359 70.539 1.00 77.56 52 ASP B N 1
ATOM 5575 C CA . ASP B 1 72 ? 65.916 71.776 70.201 1.00 86.13 52 ASP B CA 1
ATOM 5576 C C . ASP B 1 72 ? 65.036 72.123 69.008 1.00 82.16 52 ASP B C 1
ATOM 5577 O O . ASP B 1 72 ? 64.610 73.276 68.880 1.00 79.64 52 ASP B O 1
ATOM 5582 N N . ASN B 1 73 ? 64.755 71.158 68.137 1.00 80.17 53 ASN B N 1
ATOM 5583 C CA . ASN B 1 73 ? 63.823 71.370 67.041 1.00 75.92 53 ASN B CA 1
ATOM 5584 C C . ASN B 1 73 ? 62.373 71.183 67.457 1.00 76.77 53 ASN B C 1
ATOM 5585 O O . ASN B 1 73 ? 61.475 71.491 66.667 1.00 76.42 53 ASN B O 1
ATOM 5590 N N . GLY B 1 74 ? 62.124 70.689 68.668 1.00 80.98 54 GLY B N 1
ATOM 5591 C CA . GLY B 1 74 ? 60.780 70.512 69.174 1.00 75.69 54 GLY B CA 1
ATOM 5592 C C . GLY B 1 74 ? 59.997 69.372 68.565 1.00 76.36 54 GLY B C 1
ATOM 5593 O O . GLY B 1 74 ? 58.834 69.179 68.934 1.00 74.23 54 GLY B O 1
ATOM 5594 N N . ARG B 1 75 ? 60.589 68.612 67.644 1.00 80.46 55 ARG B N 1
ATOM 5595 C CA . ARG B 1 75 ? 59.861 67.533 66.985 1.00 83.11 55 ARG B CA 1
ATOM 5596 C C . ARG B 1 75 ? 59.801 66.278 67.846 1.00 76.67 55 ARG B C 1
ATOM 5597 O O . ARG B 1 75 ? 58.776 65.588 67.868 1.00 73.54 55 ARG B O 1
AT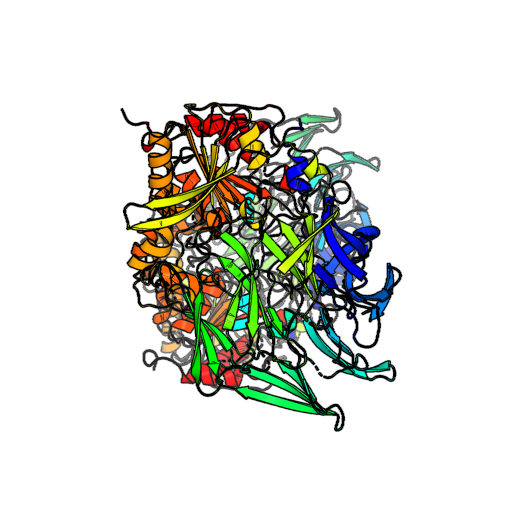OM 5605 N N . LEU B 1 76 ? 60.882 65.964 68.551 1.00 74.60 56 LEU B N 1
ATOM 5606 C CA . LEU B 1 76 ? 60.977 64.745 69.339 1.00 72.49 56 LEU B CA 1
ATOM 5607 C C . LEU B 1 76 ? 61.172 65.075 70.810 1.00 73.44 56 LEU B C 1
ATOM 5608 O O . LEU B 1 76 ? 61.855 66.043 71.157 1.00 74.17 56 LEU B O 1
ATOM 5613 N N . ALA B 1 77 ? 60.566 64.257 71.667 1.00 74.51 57 ALA B N 1
ATOM 5614 C CA . ALA B 1 77 ? 60.728 64.355 73.107 1.00 70.88 57 ALA B CA 1
ATOM 5615 C C . ALA B 1 77 ? 60.907 62.958 73.675 1.00 65.26 57 ALA B C 1
ATOM 5616 O O . ALA B 1 77 ? 60.376 61.982 73.141 1.00 66.54 57 ALA B O 1
ATOM 5618 N N . ILE B 1 78 ? 61.660 62.868 74.765 1.00 68.74 58 ILE B N 1
ATOM 5619 C CA . ILE B 1 78 ? 61.916 61.595 75.426 1.00 74.19 58 ILE B CA 1
ATOM 5620 C C . ILE B 1 78 ? 61.800 61.793 76.932 1.00 68.47 58 ILE B C 1
ATOM 5621 O O . ILE B 1 78 ? 62.223 62.821 77.473 1.00 67.10 58 ILE B O 1
ATOM 5626 N N . TYR B 1 79 ? 61.196 60.818 77.605 1.00 68.43 59 TYR B N 1
ATOM 5627 C CA . TYR B 1 79 ? 61.034 60.861 79.049 1.00 65.87 59 TYR B CA 1
ATOM 5628 C C . TYR B 1 79 ? 61.101 59.437 79.583 1.00 65.05 59 TYR B C 1
ATOM 5629 O O . TYR B 1 79 ? 61.214 58.472 78.823 1.00 68.32 59 TYR B O 1
ATOM 5638 N N . ALA B 1 80 ? 61.025 59.309 80.905 1.00 61.53 60 ALA B N 1
ATOM 5639 C CA . ALA B 1 80 ? 61.094 58.010 81.561 1.00 62.52 60 ALA B CA 1
ATOM 5640 C C . ALA B 1 80 ? 60.119 57.972 82.725 1.00 61.52 60 ALA B C 1
ATOM 5641 O O . ALA B 1 80 ? 60.114 58.880 83.559 1.00 63.88 60 ALA B O 1
ATOM 5643 N N . ALA B 1 81 ? 59.317 56.914 82.787 1.00 63.82 61 ALA B N 1
ATOM 5644 C CA . ALA B 1 81 ? 58.335 56.717 83.842 1.00 64.60 61 ALA B CA 1
ATOM 5645 C C . ALA B 1 81 ? 58.830 55.647 84.802 1.00 70.31 61 ALA B C 1
ATOM 5646 O O . ALA B 1 81 ? 59.162 54.534 84.380 1.00 67.05 61 ALA B O 1
ATOM 5648 N N . GLU B 1 82 ? 58.876 55.986 86.086 1.00 74.14 62 GLU B N 1
ATOM 5649 C CA . GLU B 1 82 ? 59.310 55.061 87.123 1.00 70.72 62 GLU B CA 1
ATOM 5650 C C . GLU B 1 82 ? 58.092 54.347 87.692 1.00 64.58 62 GLU B C 1
ATOM 5651 O O . GLU B 1 82 ? 57.213 54.984 88.282 1.00 69.18 62 GLU B O 1
ATOM 5657 N N . ILE B 1 83 ? 58.034 53.031 87.503 1.00 64.46 63 ILE B N 1
ATOM 5658 C CA . ILE B 1 83 ? 56.907 52.221 87.941 1.00 63.57 63 ILE B CA 1
ATOM 5659 C C . ILE B 1 83 ? 57.435 51.050 88.754 1.00 63.78 63 ILE B C 1
ATOM 5660 O O . ILE B 1 83 ? 58.518 50.520 88.487 1.00 70.07 63 ILE B O 1
ATOM 5665 N N . ALA B 1 84 ? 56.658 50.647 89.755 1.00 65.28 64 ALA B N 1
ATOM 5666 C CA . ALA B 1 84 ? 57.045 49.557 90.640 1.00 66.02 64 ALA B CA 1
ATOM 5667 C C . ALA B 1 84 ? 56.821 48.215 89.957 1.00 70.21 64 ALA B C 1
ATOM 5668 O O . ALA B 1 84 ? 55.751 47.965 89.394 1.00 70.03 64 ALA B O 1
ATOM 5670 N N . ASP B 1 85 ? 57.830 47.351 90.015 1.00 68.11 65 ASP B N 1
ATOM 5671 C CA . ASP B 1 85 ? 57.794 46.051 89.361 1.00 70.05 65 ASP B CA 1
ATOM 5672 C C . ASP B 1 85 ? 57.580 44.971 90.413 1.00 70.58 65 ASP B C 1
ATOM 5673 O O . ASP B 1 85 ? 58.419 44.789 91.301 1.00 69.43 65 ASP B O 1
ATOM 5678 N N . LEU B 1 86 ? 56.456 44.258 90.310 1.00 74.92 66 LEU B N 1
ATOM 5679 C CA . LEU B 1 86 ? 56.180 43.167 91.238 1.00 78.74 66 LEU B CA 1
ATOM 5680 C C . LEU B 1 86 ? 57.212 42.055 91.104 1.00 79.16 66 LEU B C 1
ATOM 5681 O O . LEU B 1 86 ? 57.605 41.438 92.100 1.00 76.01 66 LEU B O 1
ATOM 5686 N N . ASP B 1 87 ? 57.662 41.785 89.878 1.00 78.45 67 ASP B N 1
ATOM 5687 C CA . ASP B 1 87 ? 58.602 40.692 89.654 1.00 81.41 67 ASP B CA 1
ATOM 5688 C C . ASP B 1 87 ? 59.972 41.018 90.234 1.00 78.81 67 ASP B C 1
ATOM 5689 O O . ASP B 1 87 ? 60.583 40.186 90.915 1.00 77.89 67 ASP B O 1
ATOM 5694 N N . ALA B 1 88 ? 60.472 42.226 89.974 1.00 74.25 68 ALA B N 1
ATOM 5695 C CA . ALA B 1 88 ? 61.784 42.621 90.470 1.00 69.99 68 ALA B CA 1
ATOM 5696 C C . ALA B 1 88 ? 61.752 43.106 91.913 1.00 68.29 68 ALA B C 1
ATOM 5697 O O . ALA B 1 88 ? 62.809 43.182 92.549 1.00 63.56 68 ALA B O 1
ATOM 5699 N N . GLY B 1 89 ? 60.574 43.432 92.444 1.00 69.73 69 GLY B N 1
ATOM 5700 C CA . GLY B 1 89 ? 60.449 43.907 93.804 1.00 70.68 69 GLY B CA 1
ATOM 5701 C C . GLY B 1 89 ? 60.882 45.336 94.029 1.00 69.40 69 GLY B C 1
ATOM 5702 O O . GLY B 1 89 ? 60.710 45.850 95.142 1.00 66.24 69 GLY B O 1
ATOM 5703 N N . LYS B 1 90 ? 61.431 45.994 93.020 1.00 68.69 70 LYS B N 1
ATOM 5704 C CA . LYS B 1 90 ? 61.876 47.375 93.103 1.00 62.23 70 LYS B CA 1
ATOM 5705 C C . LYS B 1 90 ? 61.381 48.106 91.867 1.00 64.23 70 LYS B C 1
ATOM 5706 O O . LYS B 1 90 ? 61.055 47.475 90.857 1.00 63.39 70 LYS B O 1
ATOM 5712 N N . PRO B 1 91 ? 61.290 49.434 91.919 1.00 69.27 71 PRO B N 1
ATOM 5713 C CA . PRO B 1 91 ? 60.778 50.170 90.763 1.00 66.81 71 PRO B CA 1
ATOM 5714 C C . PRO B 1 91 ? 61.776 50.171 89.619 1.00 65.52 71 PRO B C 1
ATOM 5715 O O . PRO B 1 91 ? 62.987 50.046 89.813 1.00 60.14 71 PRO B O 1
ATOM 5719 N N . ARG B 1 92 ? 61.241 50.301 88.409 1.00 70.57 72 ARG B N 1
ATOM 5720 C CA . ARG B 1 92 ? 62.041 50.334 87.197 1.00 69.09 72 ARG B CA 1
ATOM 5721 C C . ARG B 1 92 ? 61.534 51.457 86.306 1.00 63.36 72 ARG B C 1
ATOM 5722 O O . ARG B 1 92 ? 60.336 51.745 86.270 1.00 64.18 72 ARG B O 1
ATOM 5730 N N . SER B 1 93 ? 62.459 52.093 85.593 1.00 64.25 73 SER B N 1
ATOM 5731 C CA . SER B 1 93 ? 62.145 53.227 84.735 1.00 69.35 73 SER B CA 1
ATOM 5732 C C . SER B 1 93 ? 61.952 52.761 83.298 1.00 71.16 73 SER B C 1
ATOM 5733 O O . SER B 1 93 ? 62.800 52.047 82.751 1.00 63.83 73 SER B O 1
ATOM 5736 N N . HIS B 1 94 ? 60.843 53.177 82.690 1.00 70.94 74 HIS B N 1
ATOM 5737 C CA . HIS B 1 94 ? 60.520 52.852 81.305 1.00 60.89 74 HIS B CA 1
ATOM 5738 C C . HIS B 1 94 ? 60.832 54.065 80.438 1.00 64.31 74 HIS B C 1
ATOM 5739 O O . HIS B 1 94 ? 60.143 55.085 80.520 1.00 59.15 74 HIS B O 1
ATOM 5746 N N . ILE B 1 95 ? 61.855 53.949 79.601 1.00 67.81 75 ILE B N 1
ATOM 5747 C CA . ILE B 1 95 ? 62.216 55.026 78.688 1.00 69.09 75 ILE B CA 1
ATOM 5748 C C . ILE B 1 95 ? 61.264 55.006 77.501 1.00 67.19 75 ILE B C 1
ATOM 5749 O O . ILE B 1 95 ? 61.035 53.957 76.890 1.00 68.18 75 ILE B O 1
ATOM 5754 N N . ARG B 1 96 ? 60.705 56.167 77.172 1.00 65.56 76 ARG B N 1
ATOM 5755 C CA . ARG B 1 96 ? 59.721 56.288 76.107 1.00 66.11 76 ARG B CA 1
ATOM 5756 C C . ARG B 1 96 ? 60.039 57.506 75.255 1.00 76.45 76 ARG B C 1
ATOM 5757 O O . ARG B 1 96 ? 60.375 58.570 75.781 1.00 75.72 76 ARG B O 1
ATOM 5765 N N . ILE B 1 97 ? 59.933 57.346 73.941 1.00 75.94 77 ILE B N 1
ATOM 5766 C CA . ILE B 1 97 ? 60.118 58.447 73.006 1.00 69.31 77 ILE B CA 1
ATOM 5767 C C . ILE B 1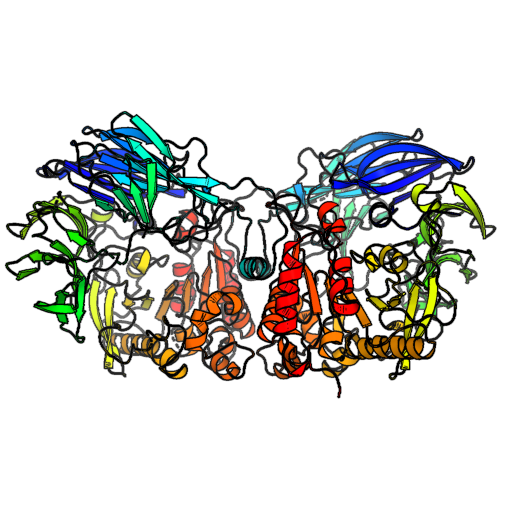 97 ? 58.749 58.887 72.512 1.00 69.63 77 ILE B C 1
ATOM 5768 O O . ILE B 1 97 ? 57.826 58.079 72.366 1.00 70.00 77 ILE B O 1
ATOM 5773 N N . VAL B 1 98 ? 58.607 60.188 72.281 1.00 74.23 78 VAL B N 1
ATOM 5774 C CA . VAL B 1 98 ? 57.324 60.796 71.957 1.00 77.76 78 VAL B CA 1
ATOM 5775 C C . VAL B 1 98 ? 57.459 61.605 70.675 1.00 74.95 78 VAL B C 1
ATOM 5776 O O . VAL B 1 98 ? 58.482 62.260 70.447 1.00 73.38 78 VAL B O 1
ATOM 5780 N N . ASP B 1 99 ? 56.426 61.553 69.839 1.00 73.56 79 ASP B N 1
ATOM 5781 C CA . ASP B 1 99 ? 56.294 62.457 68.702 1.00 79.38 79 ASP B CA 1
ATOM 5782 C C . ASP B 1 99 ? 55.456 63.641 69.170 1.00 76.87 79 ASP B C 1
ATOM 5783 O O . ASP B 1 99 ? 54.259 63.496 69.436 1.00 74.66 79 ASP B O 1
ATOM 5788 N N . VAL B 1 100 ? 56.086 64.813 69.264 1.00 73.83 80 VAL B N 1
ATOM 5789 C CA . VAL B 1 100 ? 55.479 65.929 69.982 1.00 70.21 80 VAL B CA 1
ATOM 5790 C C . VAL B 1 100 ? 54.227 66.434 69.277 1.00 75.64 80 VAL B C 1
ATOM 5791 O O . VAL B 1 100 ? 53.284 66.895 69.931 1.00 81.74 80 VAL B O 1
ATOM 5795 N N . GLU B 1 101 ? 54.185 66.361 67.948 1.00 78.85 81 GLU B N 1
ATOM 5796 C CA . GLU B 1 101 ? 53.015 66.849 67.226 1.00 81.23 81 GLU B CA 1
ATOM 5797 C C . GLU B 1 101 ? 51.845 65.878 67.341 1.00 79.95 81 GLU B C 1
ATOM 5798 O O . GLU B 1 101 ? 50.724 66.279 67.670 1.00 76.98 81 GLU B O 1
ATOM 5804 N N . THR B 1 102 ? 52.091 64.595 67.075 1.00 81.77 82 THR B N 1
ATOM 5805 C CA . THR B 1 102 ? 51.017 63.608 67.088 1.00 76.46 82 THR B CA 1
ATOM 5806 C C . THR B 1 102 ? 50.682 63.148 68.501 1.00 77.84 82 THR B C 1
ATOM 5807 O O . THR B 1 102 ? 49.504 62.989 68.841 1.00 78.01 82 THR B O 1
ATOM 5811 N N . GLY B 1 103 ? 51.697 62.929 69.332 1.00 76.32 83 GLY B N 1
ATOM 5812 C CA . GLY B 1 103 ? 51.518 62.286 70.615 1.00 76.30 83 GLY B CA 1
ATOM 5813 C C . GLY B 1 103 ? 51.848 60.812 70.620 1.00 79.86 83 GLY B C 1
ATOM 5814 O O . GLY B 1 103 ? 51.692 60.162 71.661 1.00 71.15 83 GLY B O 1
ATOM 5815 N N . ARG B 1 104 ? 52.294 60.267 69.489 1.00 76.56 84 ARG B N 1
ATOM 5816 C CA . ARG B 1 104 ? 52.656 58.859 69.410 1.00 78.96 84 ARG B CA 1
ATOM 5817 C C . ARG B 1 104 ? 53.832 58.559 70.328 1.00 75.88 84 ARG B C 1
ATOM 5818 O O . ARG B 1 104 ? 54.812 59.308 70.371 1.00 74.79 84 ARG B O 1
ATOM 5826 N N . THR B 1 105 ? 53.731 57.459 71.067 1.00 73.42 85 THR B N 1
ATOM 5827 C CA . THR B 1 105 ? 54.787 57.018 71.963 1.00 76.70 85 THR B CA 1
ATOM 5828 C C . THR B 1 105 ? 55.078 55.549 71.716 1.00 73.00 85 THR B C 1
ATOM 5829 O O . THR B 1 105 ? 54.159 54.752 71.512 1.00 80.20 85 THR B O 1
ATOM 5833 N N . LYS B 1 106 ? 56.357 55.194 71.736 1.00 68.03 86 LYS B N 1
ATOM 5834 C CA . LYS B 1 106 ? 56.774 53.804 71.669 1.00 73.00 86 LYS B CA 1
ATOM 5835 C C . LYS B 1 106 ? 57.779 53.531 72.777 1.00 75.37 86 LYS B C 1
ATOM 5836 O O . LYS B 1 106 ? 58.570 54.400 73.152 1.00 68.99 86 LYS B O 1
ATOM 5842 N N . GLU B 1 107 ? 57.733 52.311 73.301 1.00 76.78 87 GLU B N 1
ATOM 5843 C CA . GLU B 1 107 ? 58.591 51.919 74.408 1.00 75.00 87 GLU B CA 1
ATOM 5844 C C . GLU B 1 107 ? 59.973 51.554 73.883 1.00 67.85 87 GLU B C 1
ATOM 5845 O O . GLU B 1 107 ? 60.110 50.646 73.058 1.00 73.98 87 GLU B O 1
ATOM 5851 N N . LEU B 1 108 ? 60.995 52.261 74.364 1.00 67.43 88 LEU B N 1
ATOM 5852 C CA . LEU B 1 108 ? 62.372 51.950 73.981 1.00 68.19 88 LEU B CA 1
ATOM 5853 C C . LEU B 1 108 ? 62.867 50.715 74.727 1.00 71.80 88 LEU B C 1
ATOM 5854 O O . LEU B 1 108 ? 63.063 49.652 74.133 1.00 74.59 88 LEU B O 1
ATOM 5859 N N . LEU B 1 109 ? 63.067 50.844 76.035 1.00 69.36 89 LEU B N 1
ATOM 5860 C CA . LEU B 1 109 ? 63.428 49.718 76.887 1.00 74.90 89 LEU B CA 1
ATOM 5861 C C . LEU B 1 109 ? 63.152 50.110 78.332 1.00 73.55 89 LEU B C 1
ATOM 5862 O O . LEU B 1 109 ? 62.717 51.227 78.621 1.00 71.61 89 LEU B O 1
ATOM 5867 N N . THR B 1 110 ? 63.408 49.173 79.240 1.00 71.42 90 THR B N 1
ATOM 5868 C CA . THR B 1 110 ? 63.210 49.375 80.667 1.00 74.05 90 THR B CA 1
ATOM 5869 C C . THR B 1 110 ? 64.552 49.259 81.373 1.00 74.76 90 THR B C 1
ATOM 5870 O O . THR B 1 110 ? 65.311 48.317 81.120 1.00 71.41 90 THR B O 1
ATOM 5874 N N . VAL B 1 111 ? 64.842 50.218 82.252 1.00 74.15 91 VAL B N 1
ATOM 5875 C CA . VAL B 1 111 ? 66.108 50.275 82.967 1.00 68.45 91 VAL B CA 1
ATOM 5876 C C . VAL B 1 111 ? 65.831 50.442 84.454 1.00 68.16 91 VAL B C 1
ATOM 5877 O O . VAL B 1 111 ? 64.732 50.814 84.868 1.00 71.08 91 VAL B O 1
ATOM 5881 N N . ASP B 1 112 ? 66.855 50.155 85.261 1.00 70.92 92 ASP B N 1
ATOM 5882 C CA . ASP B 1 112 ? 66.722 50.291 86.708 1.00 70.63 92 ASP B CA 1
ATOM 5883 C C . ASP B 1 112 ? 66.555 51.752 87.110 1.00 76.67 92 ASP B C 1
ATOM 5884 O O . ASP B 1 112 ? 65.563 52.124 87.747 1.00 77.99 92 ASP B O 1
ATOM 5889 N N . THR B 1 113 ? 67.517 52.597 86.744 1.00 75.92 93 THR B N 1
ATOM 5890 C CA . THR B 1 113 ? 67.486 54.012 87.085 1.00 72.36 93 THR B CA 1
ATOM 5891 C C . THR B 1 113 ? 68.003 54.824 85.911 1.00 63.43 93 THR B C 1
ATOM 5892 O O . THR B 1 113 ? 68.940 54.409 85.226 1.00 68.16 93 THR B O 1
ATOM 5896 N N . ILE B 1 114 ? 67.393 55.984 85.690 1.00 67.54 94 ILE B N 1
ATOM 5897 C CA . ILE B 1 114 ? 67.842 56.929 84.675 1.00 66.01 94 ILE B CA 1
ATOM 5898 C C . ILE B 1 114 ? 67.764 58.332 85.258 1.00 63.75 94 ILE B C 1
ATOM 5899 O O . ILE B 1 114 ? 66.726 58.734 85.793 1.00 62.31 94 ILE B O 1
ATOM 5904 N N . LYS B 1 115 ? 68.865 59.070 85.168 1.00 64.11 95 LYS B N 1
ATOM 5905 C CA . LYS B 1 115 ? 68.952 60.404 85.739 1.00 67.15 95 LYS B CA 1
ATOM 5906 C C . LYS B 1 115 ? 69.686 61.316 84.769 1.00 71.19 95 LYS B C 1
ATOM 5907 O O . LYS B 1 115 ? 70.428 60.859 83.896 1.00 72.83 95 LYS B O 1
ATOM 5913 N N . SER B 1 116 ? 69.469 62.621 84.940 1.00 68.67 96 SER B N 1
ATOM 5914 C CA . SER B 1 116 ? 70.157 63.651 84.162 1.00 70.05 96 SER B CA 1
ATOM 5915 C C . SER B 1 116 ? 69.920 63.470 82.664 1.00 68.32 96 SER B C 1
ATOM 5916 O O . SER B 1 116 ? 70.853 63.416 81.862 1.00 67.33 96 SER B O 1
ATOM 5919 N N . LEU B 1 117 ? 68.648 63.381 82.290 1.00 66.45 97 LEU B N 1
ATOM 5920 C CA . LEU B 1 117 ? 68.258 63.234 80.896 1.00 64.54 97 LEU B CA 1
ATOM 5921 C C . LEU B 1 117 ? 68.177 64.610 80.252 1.00 64.18 97 LEU B C 1
ATOM 5922 O O . LEU B 1 117 ? 67.376 65.452 80.671 1.00 62.78 97 LEU B O 1
ATOM 5927 N N . ARG B 1 118 ? 68.999 64.833 79.233 1.00 69.30 98 ARG B N 1
ATOM 5928 C CA . ARG B 1 118 ? 69.008 66.095 78.513 1.00 73.62 98 ARG B CA 1
ATOM 5929 C C . ARG B 1 118 ? 69.394 65.821 77.065 1.00 71.70 98 ARG B C 1
ATOM 5930 O O . ARG B 1 118 ? 69.683 64.685 76.681 1.00 74.38 98 ARG B O 1
ATOM 5938 N N . SER B 1 119 ? 69.403 66.879 76.260 1.00 74.73 99 SER B N 1
ATOM 5939 C CA . SER B 1 119 ? 69.699 66.783 74.838 1.00 63.76 99 SER B CA 1
ATOM 5940 C C . SER B 1 119 ? 71.102 67.302 74.571 1.00 64.71 99 SER B C 1
ATOM 5941 O O . SER B 1 119 ? 71.482 68.364 75.073 1.00 70.47 99 SER B O 1
ATOM 5944 N N . VAL B 1 120 ? 71.865 66.554 73.786 1.00 65.81 100 VAL B N 1
ATOM 5945 C CA . VAL B 1 120 ? 73.221 66.985 73.428 1.00 70.68 100 VAL B CA 1
ATOM 5946 C C . VAL B 1 120 ? 73.134 68.242 72.570 1.00 81.33 100 VAL B C 1
ATOM 5947 O O . VAL B 1 120 ? 72.243 68.338 71.706 1.00 82.66 100 VAL B O 1
ATOM 5951 N N . PRO B 1 121 ? 74.008 69.229 72.774 1.00 78.78 101 PRO B N 1
ATOM 5952 C CA . PRO B 1 121 ? 73.858 70.491 72.034 1.00 81.26 101 PRO B CA 1
ATOM 5953 C C . PRO B 1 121 ? 74.174 70.373 70.554 1.00 83.60 101 PRO B C 1
ATOM 5954 O O . PRO B 1 121 ? 73.658 71.168 69.759 1.00 86.81 101 PRO B O 1
ATOM 5958 N N . GLY B 1 122 ? 74.998 69.408 70.157 1.00 75.65 102 GLY B N 1
ATOM 5959 C CA . GLY B 1 122 ? 75.508 69.373 68.802 1.00 79.04 102 GLY B CA 1
ATOM 5960 C C . GLY B 1 122 ? 74.640 68.662 67.786 1.00 82.40 102 GLY B C 1
ATOM 5961 O O . GLY B 1 122 ? 74.768 68.910 66.584 1.00 81.86 102 GLY B O 1
ATOM 5962 N N . THR B 1 123 ? 73.756 67.778 68.239 1.00 88.48 103 THR B N 1
ATOM 5963 C CA . THR B 1 123 ? 72.972 66.970 67.317 1.00 90.55 103 THR B CA 1
ATOM 5964 C C . THR B 1 123 ? 71.619 66.668 67.949 1.00 78.12 103 THR B C 1
ATOM 5965 O O . THR B 1 123 ? 71.244 67.253 68.968 1.00 81.53 103 THR B O 1
ATOM 5969 N N . GLN B 1 124 ? 70.880 65.758 67.323 1.00 72.29 104 GLN B N 1
ATOM 5970 C CA . GLN B 1 124 ? 69.546 65.371 67.760 1.00 79.06 104 GLN B CA 1
ATOM 5971 C C . GLN B 1 124 ? 69.557 64.210 68.742 1.00 78.02 104 GLN B C 1
ATOM 5972 O O . GLN B 1 124 ? 68.485 63.730 69.123 1.00 74.29 104 GLN B O 1
ATOM 5978 N N . ASP B 1 125 ? 70.734 63.746 69.153 1.00 73.64 105 ASP B N 1
ATOM 5979 C CA . ASP B 1 125 ? 70.831 62.639 70.088 1.00 78.57 105 ASP B CA 1
ATOM 5980 C C . ASP B 1 125 ? 70.445 63.093 71.496 1.00 77.80 105 ASP B C 1
ATOM 5981 O O . ASP B 1 125 ? 70.067 64.244 71.734 1.00 71.71 105 ASP B O 1
ATOM 5986 N N . TRP B 1 126 ? 70.542 62.161 72.441 1.00 77.02 106 TRP B N 1
ATOM 5987 C CA . TRP B 1 126 ? 70.293 62.434 73.848 1.00 75.12 106 TRP B CA 1
ATOM 5988 C C . TRP B 1 126 ? 71.368 61.759 74.686 1.00 74.79 106 TRP B C 1
ATOM 5989 O O . TRP B 1 126 ? 72.041 60.828 74.238 1.00 73.72 106 TRP B O 1
ATOM 6000 N N . SER B 1 127 ? 71.515 62.237 75.920 1.00 70.82 107 SER B N 1
ATOM 6001 C CA . SER B 1 127 ? 72.461 61.670 76.869 1.00 71.49 107 SER B CA 1
ATOM 6002 C C . SER B 1 127 ? 71.827 61.643 78.250 1.00 72.68 107 SER B C 1
ATOM 6003 O O . SER B 1 127 ? 71.110 62.573 78.629 1.00 67.44 107 SER B O 1
ATOM 6006 N N . ALA B 1 128 ? 72.091 60.573 78.997 1.00 75.85 108 ALA B N 1
ATOM 6007 C CA . ALA B 1 128 ? 71.535 60.425 80.335 1.00 69.09 108 ALA B CA 1
ATOM 6008 C C . ALA B 1 128 ? 72.407 59.478 81.145 1.00 67.04 108 ALA B C 1
ATOM 6009 O O . ALA B 1 128 ? 73.225 58.734 80.599 1.00 63.24 108 ALA B O 1
ATOM 6011 N N . LEU B 1 129 ? 72.219 59.523 82.462 1.00 74.66 109 LEU B N 1
ATOM 6012 C CA . LEU B 1 129 ? 72.883 58.611 83.388 1.00 62.63 109 LEU B CA 1
ATOM 6013 C C . LEU B 1 129 ? 71.951 57.437 83.649 1.00 62.68 109 LEU B C 1
ATOM 6014 O O . LEU B 1 129 ? 70.893 57.600 84.264 1.00 64.64 109 LEU B O 1
ATOM 6019 N N . VAL B 1 130 ? 72.342 56.255 83.185 1.00 58.29 110 VAL B N 1
ATOM 6020 C CA . VAL B 1 130 ? 71.479 55.082 83.190 1.00 62.20 110 VAL B CA 1
ATOM 6021 C C . VAL B 1 130 ? 72.209 53.937 83.872 1.00 66.74 110 VAL B C 1
ATOM 6022 O O . VAL B 1 130 ? 73.418 53.759 83.689 1.00 69.91 110 VAL B O 1
ATOM 6026 N N . ASP B 1 131 ? 71.471 53.166 84.662 1.00 65.91 111 ASP B N 1
ATOM 6027 C CA . ASP B 1 131 ? 71.986 51.966 85.304 1.00 68.27 111 ASP B CA 1
ATOM 6028 C C . ASP B 1 131 ? 71.175 50.780 84.808 1.00 70.91 111 ASP B C 1
ATOM 6029 O O . ASP B 1 131 ? 69.964 50.711 85.040 1.00 71.95 111 ASP B O 1
ATOM 6034 N N . LEU B 1 132 ? 71.841 49.859 84.121 1.00 70.12 112 LEU B N 1
ATOM 6035 C CA . LEU B 1 132 ? 71.211 48.656 83.598 1.00 73.25 112 LEU B CA 1
ATOM 6036 C C . LEU B 1 132 ? 71.262 47.497 84.581 1.00 76.25 112 LEU B C 1
ATOM 6037 O O . LEU B 1 132 ? 70.835 46.390 84.238 1.00 79.29 112 LEU B O 1
ATOM 6042 N N . GLY B 1 133 ? 71.767 47.726 85.788 1.00 75.69 113 GLY B N 1
ATOM 6043 C CA . GLY B 1 133 ? 72.005 46.682 86.761 1.00 82.83 113 GLY B CA 1
ATOM 6044 C C . GLY B 1 133 ? 73.467 46.370 86.970 1.00 86.26 113 GLY B C 1
ATOM 6045 O O . GLY B 1 133 ? 73.809 45.704 87.955 1.00 90.31 113 GLY B O 1
ATOM 6046 N N . GLU B 1 134 ? 74.337 46.830 86.076 1.00 81.26 114 GLU B N 1
ATOM 6047 C CA . GLU B 1 134 ? 75.778 46.694 86.214 1.00 83.28 114 GLU B CA 1
ATOM 6048 C C . GLU B 1 134 ? 76.415 47.931 86.832 1.00 78.38 114 GLU B C 1
ATOM 6049 O O . GLU B 1 134 ? 77.644 48.005 86.925 1.00 80.69 114 GLU B O 1
ATOM 6055 N N . GLY B 1 135 ? 75.612 48.895 87.252 1.00 70.93 115 GLY B N 1
ATOM 6056 C CA . GLY B 1 135 ? 76.082 50.170 87.747 1.00 69.95 115 GLY B CA 1
ATOM 6057 C C . GLY B 1 135 ? 75.750 51.304 86.789 1.00 68.89 115 GLY B C 1
ATOM 6058 O O . GLY B 1 135 ? 75.574 51.116 85.583 1.00 71.92 115 GLY B O 1
ATOM 6059 N N . GLN B 1 136 ? 75.664 52.507 87.352 1.00 68.84 116 GLN B N 1
ATOM 6060 C CA . GLN B 1 136 ? 75.246 53.676 86.590 1.00 63.54 116 GLN B CA 1
ATOM 6061 C C . GLN B 1 136 ? 76.422 54.223 85.794 1.00 65.58 116 GLN B C 1
ATOM 6062 O O . GLN B 1 136 ? 77.453 54.591 86.366 1.00 62.12 116 GLN B O 1
ATOM 6068 N N . GLN B 1 137 ? 76.259 54.285 84.478 1.00 67.50 117 GLN B N 1
ATOM 6069 C CA . GLN B 1 137 ? 77.264 54.808 83.569 1.00 64.76 117 GLN B CA 1
ATOM 6070 C C . GLN B 1 137 ? 76.628 55.897 82.717 1.00 66.31 117 GLN B C 1
ATOM 6071 O O . GLN B 1 137 ? 75.439 56.203 82.845 1.00 65.45 117 GLN B O 1
ATOM 6077 N N . LEU B 1 138 ? 77.429 56.486 81.837 1.00 65.28 118 LEU B N 1
ATOM 6078 C CA . LEU B 1 138 ? 76.974 57.543 80.944 1.00 64.66 118 LEU B CA 1
ATOM 6079 C C . LEU B 1 138 ? 76.585 56.928 79.607 1.00 69.13 118 LEU B C 1
ATOM 6080 O O . LEU B 1 138 ? 77.423 56.321 78.931 1.00 67.95 118 LEU B O 1
ATOM 6085 N N . TYR B 1 139 ? 75.321 57.086 79.227 1.00 70.32 119 TYR B N 1
ATOM 6086 C CA . TYR B 1 139 ? 74.781 56.476 78.023 1.00 68.80 119 TYR B CA 1
ATOM 6087 C C . TYR B 1 139 ? 74.259 57.543 77.073 1.00 68.74 119 TYR B C 1
ATOM 6088 O O . TYR B 1 139 ? 73.716 58.565 77.505 1.00 62.94 119 TYR B O 1
ATOM 6097 N N . ARG B 1 140 ? 74.437 57.298 75.780 1.00 73.22 120 ARG B N 1
ATOM 6098 C CA . ARG B 1 140 ? 73.889 58.139 74.727 1.00 75.18 120 ARG B CA 1
ATOM 6099 C C . ARG B 1 140 ? 72.677 57.453 74.115 1.00 75.15 120 ARG B C 1
ATOM 6100 O O . ARG B 1 140 ? 72.688 56.240 73.886 1.00 74.38 120 ARG B O 1
ATOM 6108 N N . ILE B 1 141 ? 71.634 58.231 73.855 1.00 77.92 121 ILE B N 1
ATOM 6109 C CA . ILE B 1 141 ? 70.404 57.725 73.259 1.00 82.92 121 ILE B CA 1
ATOM 6110 C C . ILE B 1 141 ? 70.373 58.148 71.799 1.00 87.52 121 ILE B C 1
ATOM 6111 O O . ILE B 1 141 ? 70.428 59.343 71.486 1.00 78.29 121 ILE B O 1
ATOM 6116 N N . ASP B 1 142 ? 70.291 57.165 70.908 1.00 94.28 122 ASP B N 1
ATOM 6117 C CA . ASP B 1 142 ? 70.235 57.429 69.481 1.00 88.02 122 ASP B CA 1
ATOM 6118 C C . ASP B 1 142 ? 68.940 58.151 69.123 1.00 86.67 122 ASP B C 1
ATOM 6119 O O . ASP B 1 142 ? 67.940 58.087 69.844 1.00 86.95 122 ASP B O 1
ATOM 6124 N N . THR B 1 143 ? 68.969 58.852 67.988 1.00 87.20 123 THR B N 1
ATOM 6125 C CA . THR B 1 143 ? 67.786 59.576 67.536 1.00 91.85 123 THR B CA 1
ATOM 6126 C C . THR B 1 143 ? 66.617 58.632 67.287 1.00 92.95 123 THR B C 1
ATOM 6127 O O . THR B 1 143 ? 65.455 59.039 67.396 1.00 87.96 123 THR B O 1
ATOM 6131 N N . GLU B 1 144 ? 66.901 57.374 66.960 1.00 95.42 124 GLU B N 1
ATOM 6132 C CA . GLU B 1 144 ? 65.869 56.367 66.765 1.00 94.97 124 GLU B CA 1
ATOM 6133 C C . GLU B 1 144 ? 65.505 55.639 68.052 1.00 93.04 124 GLU B C 1
ATOM 6134 O O . GLU B 1 144 ? 64.624 54.773 68.029 1.00 88.40 124 GLU B O 1
ATOM 6140 N N . GLY B 1 145 ? 66.157 55.965 69.167 1.00 87.13 125 GLY B N 1
ATOM 6141 C CA . GLY B 1 145 ? 65.840 55.387 70.457 1.00 85.75 125 GLY B CA 1
ATOM 6142 C C . GLY B 1 145 ? 66.853 54.396 70.989 1.00 87.46 125 GLY B C 1
ATOM 6143 O O . GLY B 1 145 ? 66.727 53.977 72.146 1.00 85.41 125 GLY B O 1
ATOM 6144 N N . LYS B 1 146 ? 67.846 54.005 70.198 1.00 88.39 126 LYS B N 1
ATOM 6145 C CA . LYS B 1 146 ? 68.831 53.040 70.665 1.00 90.66 126 LYS B CA 1
ATOM 6146 C C . LYS B 1 146 ? 69.751 53.667 71.708 1.00 85.02 126 LYS B C 1
ATOM 6147 O O . LYS B 1 146 ? 69.988 54.877 71.714 1.00 80.53 126 LYS B O 1
ATOM 6153 N N . LEU B 1 147 ? 70.272 52.824 72.596 1.00 84.55 127 LEU B N 1
ATOM 6154 C CA . LEU B 1 147 ? 71.150 53.253 73.677 1.00 88.27 127 LEU B CA 1
ATOM 6155 C C . LEU B 1 147 ? 72.561 52.749 73.415 1.00 82.10 127 LEU B C 1
ATOM 6156 O O . LEU B 1 147 ? 72.777 51.541 73.277 1.00 88.58 127 LEU B O 1
ATOM 6161 N N . LEU B 1 148 ? 73.514 53.674 73.356 1.00 73.24 128 LEU B N 1
ATOM 6162 C CA . LEU B 1 148 ? 74.921 53.337 73.253 1.00 74.35 128 LEU B CA 1
ATOM 6163 C C . LEU B 1 148 ? 75.697 54.061 74.343 1.00 73.47 128 LEU B C 1
ATOM 6164 O O . LEU B 1 148 ? 75.404 55.223 74.649 1.00 78.10 128 LEU B O 1
ATOM 6169 N N . PRO B 1 149 ? 76.683 53.407 74.944 1.00 71.60 129 PRO B N 1
ATOM 6170 C CA . PRO B 1 149 ? 77.438 54.043 76.024 1.00 76.00 129 PRO B CA 1
ATOM 6171 C C . PRO B 1 149 ? 78.466 55.038 75.512 1.00 72.49 129 PRO B C 1
ATOM 6172 O O . PRO B 1 149 ? 78.998 54.918 74.406 1.00 77.61 129 PRO B O 1
ATOM 6176 N N . LEU B 1 150 ? 78.740 56.034 76.352 1.00 72.64 130 LEU B N 1
ATOM 6177 C CA . LEU B 1 150 ? 79.792 57.012 76.101 1.00 73.57 130 LEU B CA 1
ATOM 6178 C C . LEU B 1 150 ? 80.959 56.773 77.050 1.00 75.49 130 LEU B C 1
ATOM 6179 O O . LEU B 1 150 ? 82.014 56.295 76.628 1.00 77.49 130 LEU B O 1
ATOM 6184 N N . ILE B 1 151 ? 80.795 57.094 78.330 1.00 76.25 131 ILE B N 1
ATOM 6185 C CA . ILE B 1 151 ? 81.811 56.865 79.347 1.00 69.55 131 ILE B CA 1
ATOM 6186 C C . ILE B 1 151 ? 81.332 55.734 80.242 1.00 66.82 131 ILE B C 1
ATOM 6187 O O . ILE B 1 151 ? 80.225 55.791 80.789 1.00 66.91 131 ILE B O 1
ATOM 6192 N N . VAL B 1 152 ? 82.160 54.704 80.381 1.00 60.16 132 VAL B N 1
ATOM 6193 C CA . VAL B 1 152 ? 81.837 53.539 81.190 1.00 60.70 132 VAL B CA 1
ATOM 6194 C C . VAL B 1 152 ? 82.987 53.301 82.154 1.00 71.06 132 VAL B C 1
ATOM 6195 O O . VAL B 1 152 ? 84.124 53.070 81.727 1.00 72.89 132 VAL B O 1
ATOM 6199 N N . ASN B 1 153 ? 82.695 53.366 83.449 1.00 75.34 133 ASN B N 1
ATOM 6200 C CA . ASN B 1 153 ? 83.698 53.116 84.469 1.00 71.99 133 ASN B CA 1
ATOM 6201 C C . ASN B 1 153 ? 83.780 51.622 84.740 1.00 70.41 133 ASN B C 1
ATOM 6202 O O . ASN B 1 153 ? 82.784 51.028 85.172 1.00 66.78 133 ASN B O 1
ATOM 6207 N N . PRO B 1 154 ? 84.922 50.978 84.493 1.00 73.14 134 PRO B N 1
ATOM 6208 C CA . PRO B 1 154 ? 85.033 49.544 84.795 1.00 73.38 134 PRO B CA 1
ATOM 6209 C C . PRO B 1 154 ? 85.017 49.235 86.279 1.00 75.99 134 PRO B C 1
ATOM 6210 O O . PRO B 1 154 ? 84.798 48.075 86.649 1.00 75.74 134 PRO B O 1
ATOM 6214 N N . ASN B 1 155 ? 85.241 50.229 87.139 1.00 74.96 135 ASN B N 1
ATOM 6215 C CA . ASN B 1 155 ? 85.300 50.041 88.586 1.00 71.09 135 ASN B CA 1
ATOM 6216 C C . ASN B 1 155 ? 84.284 50.952 89.269 1.00 69.42 135 ASN B C 1
ATOM 6217 O O . ASN B 1 155 ? 84.656 51.945 89.908 1.00 70.45 135 ASN B O 1
ATOM 6222 N N . PRO B 1 156 ? 82.993 50.646 89.153 1.00 67.39 136 PRO B N 1
ATOM 6223 C CA . PRO B 1 156 ? 81.995 51.436 89.877 1.00 68.15 136 PRO B CA 1
ATOM 6224 C C . PRO B 1 156 ? 82.043 51.139 91.366 1.00 72.85 136 PRO B C 1
ATOM 6225 O O . PRO B 1 156 ? 82.197 49.990 91.786 1.00 72.28 136 PRO B O 1
ATOM 6229 N N . VAL B 1 157 ? 81.914 52.192 92.165 1.00 73.06 137 VAL B N 1
ATOM 6230 C CA . VAL B 1 157 ? 81.958 52.068 93.618 1.00 71.34 137 VAL B CA 1
ATOM 6231 C C . VAL B 1 157 ? 80.542 51.905 94.160 1.00 70.23 137 VAL B C 1
ATOM 6232 O O . VAL B 1 157 ? 79.602 52.527 93.645 1.00 67.38 137 VAL B O 1
ATOM 6236 N N . PRO B 1 158 ? 80.338 51.060 95.168 1.00 72.82 138 PRO B N 1
ATOM 6237 C CA . PRO B 1 158 ? 79.001 50.923 95.754 1.00 67.00 138 PRO B CA 1
ATOM 6238 C C . PRO B 1 158 ? 78.651 52.116 96.629 1.00 65.44 138 PRO B C 1
ATOM 6239 O O . PRO B 1 158 ? 79.496 52.658 97.345 1.00 62.25 138 PRO B O 1
ATOM 6243 N N . VAL B 1 159 ? 77.386 52.521 96.567 1.00 65.08 139 VAL B N 1
ATOM 6244 C CA . VAL B 1 159 ? 76.864 53.618 97.358 1.00 61.90 139 VAL B CA 1
ATOM 6245 C C . VAL B 1 159 ? 75.540 53.184 97.976 1.00 60.35 139 VAL B C 1
ATOM 6246 O O . VAL B 1 159 ? 75.095 52.050 97.813 1.00 59.06 139 VAL B O 1
ATOM 6250 N N . GLY B 1 160 ? 74.915 54.109 98.691 1.00 64.01 140 GLY B N 1
ATOM 6251 C CA . GLY B 1 160 ? 73.635 53.854 99.311 1.00 69.65 140 GLY B CA 1
ATOM 6252 C C . GLY B 1 160 ? 73.773 53.399 100.745 1.00 62.41 140 GLY B C 1
ATOM 6253 O O . GLY B 1 160 ? 74.848 53.423 101.350 1.00 58.02 140 GLY B O 1
ATOM 6254 N N . LYS B 1 161 ? 72.646 52.967 101.297 1.00 64.35 141 LYS B N 1
ATOM 6255 C CA . LYS B 1 161 ? 72.619 52.400 102.638 1.00 63.76 141 LYS B CA 1
ATOM 6256 C C . LYS B 1 161 ? 72.765 50.891 102.505 1.00 56.96 141 LYS B C 1
ATOM 6257 O O . LYS B 1 161 ? 71.812 50.199 102.134 1.00 56.45 141 LYS B O 1
ATOM 6263 N N . ALA B 1 162 ? 73.939 50.383 102.860 1.00 49.95 142 ALA B N 1
ATOM 6264 C CA . ALA B 1 162 ? 74.288 48.985 102.660 1.00 54.77 142 ALA B CA 1
ATOM 6265 C C . ALA B 1 162 ? 75.696 48.775 103.197 1.00 51.13 142 ALA B C 1
ATOM 6266 O O . ALA B 1 162 ? 76.397 49.726 103.550 1.00 54.32 142 ALA B O 1
ATOM 6268 N N . ASP B 1 163 ? 76.099 47.512 103.248 1.00 47.59 143 ASP B N 1
ATOM 6269 C CA . ASP B 1 163 ? 77.406 47.166 103.779 1.00 52.38 143 ASP B CA 1
ATOM 6270 C C . ASP B 1 163 ? 78.509 47.574 102.815 1.00 56.23 143 ASP B C 1
ATOM 6271 O O . ASP B 1 163 ? 78.413 47.359 101.605 1.00 63.57 143 ASP B O 1
ATOM 6284 N N . SER B 1 165 ? 79.582 50.308 101.530 1.00 60.55 145 SER B N 1
ATOM 6285 C CA . SER B 1 165 ? 79.231 51.275 100.505 1.00 59.97 145 SER B CA 1
ATOM 6286 C C . SER B 1 165 ? 79.586 52.677 100.992 1.00 61.45 145 SER B C 1
ATOM 6287 O O . SER B 1 165 ? 80.091 52.864 102.100 1.00 57.22 145 SER B O 1
ATOM 6290 N N . PHE B 1 166 ? 79.323 53.672 100.146 1.00 68.65 146 PHE B N 1
ATOM 6291 C CA . PHE B 1 166 ? 79.571 55.065 100.489 1.00 72.76 146 PHE B CA 1
ATOM 6292 C C . PHE B 1 166 ? 78.249 55.792 100.684 1.00 74.66 146 PHE B C 1
ATOM 6293 O O . PHE B 1 166 ? 77.418 55.815 99.764 1.00 70.81 146 PHE B O 1
ATOM 6301 N N . PRO B 1 167 ? 78.008 56.409 101.883 1.00 74.44 147 PRO B N 1
ATOM 6302 C CA . PRO B 1 167 ? 76.718 57.048 102.231 1.00 75.45 147 PRO B CA 1
ATOM 6303 C C . PRO B 1 167 ? 76.521 58.446 101.646 1.00 78.62 147 PRO B C 1
ATOM 6304 O O . PRO B 1 167 ? 76.789 59.472 102.267 1.00 80.89 147 PRO B O 1
ATOM 6308 N N . LEU B 1 168 ? 76.045 58.485 100.398 1.00 75.62 148 LEU B N 1
ATOM 6309 C CA . LEU B 1 168 ? 75.820 59.755 99.709 1.00 79.32 148 LEU B CA 1
ATOM 6310 C C . LEU B 1 168 ? 74.864 60.661 100.483 1.00 92.37 148 LEU B C 1
ATOM 6311 O O . LEU B 1 168 ? 75.265 61.715 100.988 1.00 96.85 148 LEU B O 1
ATOM 6316 N N . GLY B 1 169 ? 73.607 60.256 100.617 1.00 98.95 149 GLY B N 1
ATOM 6317 C CA . GLY B 1 169 ? 72.575 61.135 101.136 1.00 99.66 149 GLY B CA 1
ATOM 6318 C C . GLY B 1 169 ? 71.609 61.586 100.054 1.00 99.61 149 GLY B C 1
ATOM 6319 O O . GLY B 1 169 ? 71.568 61.042 98.948 1.00 99.61 149 GLY B O 1
ATOM 6320 N N . GLY B 1 170 ? 70.813 62.604 100.392 1.00 102.50 150 GLY B N 1
ATOM 6321 C CA . GLY B 1 170 ? 69.648 62.893 99.577 1.00 105.41 150 GLY B CA 1
ATOM 6322 C C . GLY B 1 170 ? 68.686 61.746 99.778 1.00 103.86 150 GLY B C 1
ATOM 6323 O O . GLY B 1 170 ? 68.199 61.527 100.891 1.00 104.73 150 GLY B O 1
ATOM 6324 N N . GLY B 1 171 ? 68.393 61.012 98.716 1.00 97.82 151 GLY B N 1
ATOM 6325 C CA . GLY B 1 171 ? 67.966 59.657 98.964 1.00 99.19 151 GLY B CA 1
ATOM 6326 C C . GLY B 1 171 ? 68.445 58.745 97.864 1.00 95.53 151 GLY B C 1
ATOM 6327 O O . GLY B 1 171 ? 68.484 59.115 96.686 1.00 97.48 151 GLY B O 1
ATOM 6328 N N . ILE B 1 172 ? 68.798 57.530 98.258 1.00 92.43 152 ILE B N 1
ATOM 6329 C CA . ILE B 1 172 ? 69.478 56.606 97.367 1.00 90.28 152 ILE B CA 1
ATOM 6330 C C . ILE B 1 172 ? 69.193 55.195 97.850 1.00 89.95 152 ILE B C 1
ATOM 6331 O O . ILE B 1 172 ? 69.233 54.916 99.051 1.00 78.06 152 ILE B O 1
ATOM 6336 N N . ARG B 1 173 ? 68.925 54.317 96.927 1.00 87.38 153 ARG B N 1
ATOM 6337 C CA . ARG B 1 173 ? 68.901 52.901 97.228 1.00 82.42 153 ARG B CA 1
ATOM 6338 C C . ARG B 1 173 ? 70.270 52.309 96.940 1.00 81.51 153 ARG B C 1
ATOM 6339 O O . ARG B 1 173 ? 71.044 52.877 96.165 1.00 79.35 153 ARG B O 1
ATOM 6347 N N . PRO B 1 174 ? 70.620 51.185 97.562 1.00 79.83 154 PRO B N 1
ATOM 6348 C CA . PRO B 1 174 ? 71.946 50.607 97.312 1.00 72.71 154 PRO B CA 1
ATOM 6349 C C . PRO B 1 174 ? 72.160 50.363 95.826 1.00 70.83 154 PRO B C 1
ATOM 6350 O O . PRO B 1 174 ? 71.356 49.708 95.160 1.00 68.48 154 PRO B O 1
ATOM 6354 N N . SER B 1 175 ? 73.255 50.912 95.310 1.00 67.41 155 SER B N 1
ATOM 6355 C CA . SER B 1 175 ? 73.543 50.878 93.887 1.00 60.93 155 SER B CA 1
ATOM 6356 C C . SER B 1 175 ? 75.024 51.144 93.684 1.00 62.47 155 SER B C 1
ATOM 6357 O O . SER B 1 175 ? 75.711 51.640 94.579 1.00 54.96 155 SER B O 1
ATOM 6360 N N . HIS B 1 176 ? 75.506 50.808 92.494 1.00 71.78 156 HIS B N 1
ATOM 6361 C CA . HIS B 1 176 ? 76.860 51.143 92.080 1.00 69.56 156 HIS B CA 1
ATOM 6362 C C . HIS B 1 176 ? 76.833 52.344 91.147 1.00 66.94 156 HIS B C 1
ATOM 6363 O O . HIS B 1 176 ? 75.970 52.444 90.271 1.00 63.06 156 HIS B O 1
ATOM 6370 N N . ILE B 1 177 ? 77.781 53.255 91.343 1.00 67.87 157 ILE B N 1
ATOM 6371 C CA . ILE B 1 177 ? 77.884 54.473 90.552 1.00 72.25 157 ILE B CA 1
ATOM 6372 C C . ILE B 1 177 ? 79.228 54.447 89.838 1.00 73.15 157 ILE B C 1
ATOM 6373 O O . ILE B 1 177 ? 80.279 54.597 90.473 1.00 68.04 157 ILE B O 1
ATOM 6378 N N . GLY B 1 178 ? 79.198 54.252 88.522 1.00 71.40 158 GLY B N 1
ATOM 6379 C CA . GLY B 1 178 ? 80.392 54.383 87.712 1.00 69.58 158 GLY B CA 1
ATOM 6380 C C . GLY B 1 178 ? 80.743 55.821 87.397 1.00 62.96 158 GLY B C 1
ATOM 6381 O O . GLY B 1 178 ? 81.891 56.243 87.560 1.00 63.27 158 GLY B O 1
ATOM 6382 N N . ILE B 1 179 ? 79.750 56.583 86.944 1.00 59.48 159 ILE B N 1
ATOM 6383 C CA . ILE B 1 179 ? 79.901 57.996 86.614 1.00 66.50 159 ILE B CA 1
ATOM 6384 C C . ILE B 1 179 ? 78.873 58.774 87.421 1.00 66.47 159 ILE B C 1
ATOM 6385 O O . ILE B 1 179 ? 77.681 58.448 87.398 1.00 64.38 159 ILE B O 1
ATOM 6390 N N . LEU B 1 180 ? 79.337 59.804 88.128 1.00 66.79 160 LEU B N 1
ATOM 6391 C CA . LEU B 1 180 ? 78.478 60.535 89.053 1.00 64.47 160 LEU B CA 1
ATOM 6392 C C . LEU B 1 180 ? 77.678 61.617 88.336 1.00 61.68 160 LEU B C 1
ATOM 6393 O O . LEU B 1 180 ? 76.445 61.563 88.287 1.00 59.84 160 LEU B O 1
ATOM 6398 N N . ASP B 1 181 ? 78.364 62.611 87.780 1.00 63.72 161 ASP B N 1
ATOM 6399 C CA . ASP B 1 181 ? 77.717 63.723 87.103 1.00 67.74 161 ASP B CA 1
ATOM 6400 C C . ASP B 1 181 ? 78.425 63.994 85.783 1.00 72.30 161 ASP B C 1
ATOM 6401 O O . ASP B 1 181 ? 79.552 63.548 85.556 1.00 74.62 161 ASP B O 1
ATOM 6406 N N . TYR B 1 182 ? 77.743 64.728 84.907 1.00 69.06 162 TYR B N 1
ATOM 6407 C CA . TYR B 1 182 ? 78.302 65.085 83.612 1.00 66.89 162 TYR B CA 1
ATOM 6408 C C . TYR B 1 182 ? 77.665 66.379 83.132 1.00 71.32 162 TYR B C 1
ATOM 6409 O O . TYR B 1 182 ? 76.574 66.756 83.567 1.00 76.72 162 TYR B O 1
ATOM 6418 N N . ASP B 1 183 ? 78.364 67.057 82.226 1.00 75.59 163 ASP B N 1
ATOM 6419 C CA . ASP B 1 183 ? 77.814 68.228 81.561 1.00 78.83 163 ASP B CA 1
ATOM 6420 C C . ASP B 1 183 ? 78.457 68.367 80.191 1.00 75.27 163 ASP B C 1
ATOM 6421 O O . ASP B 1 183 ? 79.625 68.020 80.000 1.00 75.42 163 ASP B O 1
ATOM 6426 N N . TRP B 1 184 ? 77.683 68.885 79.243 1.00 72.98 164 TRP B N 1
ATOM 6427 C CA . TRP B 1 184 ? 78.140 69.091 77.878 1.00 70.33 164 TRP B CA 1
ATOM 6428 C C . TRP B 1 184 ? 78.634 70.516 77.692 1.00 75.20 164 TRP B C 1
ATOM 6429 O O . TRP B 1 184 ? 78.057 71.461 78.237 1.00 76.93 164 TRP B O 1
ATOM 6440 N N . SER B 1 185 ? 79.698 70.666 76.910 1.00 76.24 165 SER B N 1
ATOM 6441 C CA . SER B 1 185 ? 80.080 71.989 76.453 1.00 79.48 165 SER B CA 1
ATOM 6442 C C . SER B 1 185 ? 78.958 72.558 75.586 1.00 78.88 165 SER B C 1
ATOM 6443 O O . SER B 1 185 ? 78.276 71.811 74.876 1.00 83.04 165 SER B O 1
ATOM 6446 N N . PRO B 1 186 ? 78.733 73.873 75.632 1.00 76.23 166 PRO B N 1
ATOM 6447 C CA . PRO B 1 186 ? 77.565 74.440 74.937 1.00 76.69 166 PRO B CA 1
ATOM 6448 C C . PRO B 1 186 ? 77.548 74.176 73.441 1.00 77.50 166 PRO B C 1
ATOM 6449 O O . PRO B 1 186 ? 76.473 74.233 72.832 1.00 70.64 166 PRO B O 1
ATOM 6453 N N . ASP B 1 187 ? 78.696 73.891 72.828 1.00 81.93 167 ASP B N 1
ATOM 6454 C CA . ASP B 1 187 ? 78.747 73.512 71.425 1.00 79.80 167 ASP B CA 1
ATOM 6455 C C . ASP B 1 187 ? 78.579 72.015 71.204 1.00 79.95 167 ASP B C 1
ATOM 6456 O O . ASP B 1 187 ? 78.375 71.593 70.062 1.00 84.28 167 ASP B O 1
ATOM 6461 N N . GLY B 1 188 ? 78.659 71.207 72.257 1.00 77.41 168 GLY B N 1
ATOM 6462 C CA . GLY B 1 188 ? 78.452 69.778 72.147 1.00 78.38 168 GLY B CA 1
ATOM 6463 C C . GLY B 1 188 ? 79.689 68.957 71.867 1.00 82.17 168 GLY B C 1
ATOM 6464 O O . GLY B 1 188 ? 79.562 67.767 71.554 1.00 85.48 168 GLY B O 1
ATOM 6465 N N . LYS B 1 189 ? 80.878 69.543 71.972 1.00 78.97 169 LYS B N 1
ATOM 6466 C CA . LYS B 1 189 ? 82.109 68.829 71.664 1.00 83.06 169 LYS B CA 1
ATOM 6467 C C . LYS B 1 189 ? 82.784 68.320 72.931 1.00 86.24 169 LYS B C 1
ATOM 6468 O O . LYS B 1 189 ? 82.911 67.109 73.134 1.00 86.96 169 LYS B O 1
ATOM 6474 N N . TRP B 1 190 ? 83.228 69.243 73.780 1.00 90.84 170 TRP B N 1
ATOM 6475 C CA . TRP B 1 190 ? 83.920 68.873 75.005 1.00 89.95 170 TRP B CA 1
ATOM 6476 C C . TRP B 1 190 ? 82.951 68.245 75.997 1.00 85.62 170 TRP B C 1
ATOM 6477 O O . TRP B 1 190 ? 81.793 68.655 76.105 1.00 80.49 170 TRP B O 1
ATOM 6488 N N . LEU B 1 191 ? 83.435 67.244 76.727 1.00 90.14 171 LEU B N 1
ATOM 6489 C CA . LEU B 1 191 ? 82.639 66.538 77.721 1.00 84.70 171 LEU B CA 1
ATOM 6490 C C . LEU B 1 191 ? 83.319 66.631 79.077 1.00 83.06 171 LEU B C 1
ATOM 6491 O O . LEU B 1 191 ? 84.508 66.321 79.206 1.00 86.07 171 LEU B O 1
ATOM 6496 N N . TRP B 1 192 ? 82.558 67.057 80.080 1.00 80.74 172 TRP B N 1
ATOM 6497 C CA . TRP B 1 192 ? 83.013 67.126 81.462 1.00 79.91 172 TRP B CA 1
ATOM 6498 C C . TRP B 1 192 ? 82.154 66.178 82.282 1.00 75.11 172 TRP B C 1
ATOM 6499 O O . TRP B 1 192 ? 80.931 66.343 82.342 1.00 75.98 172 TRP B O 1
ATOM 6510 N N . TYR B 1 193 ? 82.785 65.182 82.898 1.00 71.98 173 TYR B N 1
ATOM 6511 C CA . TYR B 1 193 ? 82.070 64.211 83.708 1.00 73.30 173 TYR B CA 1
ATOM 6512 C C . TYR B 1 193 ? 82.812 63.971 85.015 1.00 79.61 173 TYR B C 1
ATOM 6513 O O . TYR B 1 193 ? 84.027 64.166 85.109 1.00 79.67 173 TYR B O 1
ATOM 6522 N N . SER B 1 194 ? 82.057 63.549 86.025 1.00 82.89 174 SER B N 1
ATOM 6523 C CA . SER B 1 194 ? 82.574 63.280 87.359 1.00 76.33 174 SER B CA 1
ATOM 6524 C C . SER B 1 194 ? 82.345 61.816 87.695 1.00 74.21 174 SER B C 1
ATOM 6525 O O . SER B 1 194 ? 81.236 61.304 87.520 1.00 75.08 174 SER B O 1
ATOM 6528 N N . GLN B 1 195 ? 83.386 61.145 88.174 1.00 76.11 175 GLN B N 1
ATOM 6529 C CA . GLN B 1 195 ? 83.268 59.752 88.571 1.00 74.16 175 GLN B CA 1
ATOM 6530 C C . GLN B 1 195 ? 83.820 59.571 89.979 1.00 80.52 175 GLN B C 1
ATOM 6531 O O . GLN B 1 195 ? 84.536 60.424 90.509 1.00 80.21 175 GLN B O 1
ATOM 6537 N N . LEU B 1 196 ? 83.471 58.437 90.574 1.00 78.71 176 LEU B N 1
ATOM 6538 C CA . LEU B 1 196 ? 83.671 58.174 91.991 1.00 82.00 176 LEU B CA 1
ATOM 6539 C C . LEU B 1 196 ? 84.689 57.053 92.140 1.00 80.63 176 LEU B C 1
ATOM 6540 O O . LEU B 1 196 ? 84.487 55.955 91.612 1.00 88.72 176 LEU B O 1
ATOM 6545 N N . ARG B 1 197 ? 85.777 57.329 92.853 1.00 71.16 177 ARG B N 1
ATOM 6546 C CA . ARG B 1 197 ? 86.886 56.394 92.990 1.00 76.78 177 ARG B CA 1
ATOM 6547 C C . ARG B 1 197 ? 87.023 55.966 94.444 1.00 80.60 177 ARG B C 1
ATOM 6548 O O . ARG B 1 197 ? 87.076 56.811 95.342 1.00 82.35 177 ARG B O 1
ATOM 6556 N N . ALA B 1 198 ? 87.092 54.656 94.667 1.00 73.27 178 ALA B N 1
ATOM 6557 C CA . ALA B 1 198 ? 87.204 54.114 96.012 1.00 70.95 178 ALA B CA 1
ATOM 6558 C C . ALA B 1 198 ? 88.637 54.232 96.511 1.00 79.92 178 ALA B C 1
ATOM 6559 O O . ALA B 1 198 ? 89.581 53.836 95.821 1.00 82.89 178 ALA B O 1
ATOM 6561 N N . LYS B 1 199 ? 88.795 54.779 97.714 1.00 86.04 179 LYS B N 1
ATOM 6562 C CA . LYS B 1 199 ? 90.109 54.919 98.325 1.00 83.08 179 LYS B CA 1
ATOM 6563 C C . LYS B 1 199 ? 90.542 53.568 98.879 1.00 83.87 179 LYS B C 1
ATOM 6564 O O . LYS B 1 199 ? 89.828 52.961 99.683 1.00 88.97 179 LYS B O 1
ATOM 6570 N N . SER B 1 200 ? 91.706 53.096 98.444 1.00 86.88 180 SER B N 1
ATOM 6571 C CA . SER B 1 200 ? 92.133 51.728 98.697 1.00 95.76 180 SER B CA 1
ATOM 6572 C C . SER B 1 200 ? 93.013 51.580 99.929 1.00 99.37 180 SER B C 1
ATOM 6573 O O . SER B 1 200 ? 93.492 50.472 100.193 1.00 103.46 180 SER B O 1
ATOM 6576 N N . ASP B 1 201 ? 93.250 52.652 100.679 1.00 95.88 181 ASP B N 1
ATOM 6577 C CA . ASP B 1 201 ? 94.086 52.538 101.865 1.00 100.05 181 ASP B CA 1
ATOM 6578 C C . ASP B 1 201 ? 93.423 51.630 102.894 1.00 101.24 181 ASP B C 1
ATOM 6579 O O . ASP B 1 201 ? 92.196 51.572 103.010 1.00 102.49 181 ASP B O 1
ATOM 6584 N N . GLY B 1 202 ? 94.254 50.899 103.636 1.00 93.08 182 GLY B N 1
ATOM 6585 C CA . GLY B 1 202 ? 93.763 49.967 104.608 1.00 91.50 182 GLY B CA 1
ATOM 6586 C C . GLY B 1 202 ? 93.109 50.665 105.785 1.00 96.65 182 GLY B C 1
ATOM 6587 O O . GLY B 1 202 ? 93.061 51.901 105.862 1.00 96.70 182 GLY B O 1
ATOM 6588 N N . PRO B 1 203 ? 92.592 49.870 106.720 1.00 94.95 183 PRO B N 1
ATOM 6589 C CA . PRO B 1 203 ? 91.969 50.453 107.916 1.00 83.84 183 PRO B CA 1
ATOM 6590 C C . PRO B 1 203 ? 93.004 51.177 108.763 1.00 78.85 183 PRO B C 1
ATOM 6591 O O . PRO B 1 203 ? 94.080 50.647 109.047 1.00 75.45 183 PRO B O 1
ATOM 6595 N N . ARG B 1 204 ? 92.667 52.398 109.163 1.00 81.01 184 ARG B N 1
ATOM 6596 C CA . ARG B 1 204 ? 93.560 53.252 109.926 1.00 85.30 184 ARG B CA 1
ATOM 6597 C C . ARG B 1 204 ? 92.940 53.568 111.277 1.00 78.30 184 ARG B C 1
ATOM 6598 O O . ARG B 1 204 ? 91.715 53.608 111.424 1.00 82.02 184 ARG B O 1
ATOM 6606 N N . VAL B 1 205 ? 93.800 53.785 112.269 1.00 73.39 185 VAL B N 1
ATOM 6607 C CA . VAL B 1 205 ? 93.322 54.244 113.562 1.00 79.32 185 VAL B CA 1
ATOM 6608 C C . VAL B 1 205 ? 92.821 55.671 113.415 1.00 77.75 185 VAL B C 1
ATOM 6609 O O . VAL B 1 205 ? 93.519 56.543 112.882 1.00 78.47 185 VAL B O 1
ATOM 6613 N N . ARG B 1 206 ? 91.599 55.912 113.858 1.00 77.84 186 ARG B N 1
ATOM 6614 C CA . ARG B 1 206 ? 91.041 57.247 113.790 1.00 76.20 186 ARG B CA 1
ATOM 6615 C C . ARG B 1 206 ? 91.277 57.963 115.113 1.00 73.01 186 ARG B C 1
ATOM 6616 O O . ARG B 1 206 ? 91.795 57.396 116.077 1.00 74.16 186 ARG B O 1
ATOM 6624 N N . PHE B 1 207 ? 90.879 59.229 115.158 1.00 78.83 187 PHE B N 1
ATOM 6625 C CA . PHE B 1 207 ? 91.214 60.106 116.269 1.00 73.67 187 PHE B CA 1
ATOM 6626 C C . PHE B 1 207 ? 90.052 61.065 116.497 1.00 69.95 187 PHE B C 1
ATOM 6627 O O . PHE B 1 207 ? 88.964 60.889 115.944 1.00 71.94 187 PHE B O 1
ATOM 6635 N N . ASP B 1 208 ? 90.306 62.100 117.295 1.00 72.22 188 ASP B N 1
ATOM 6636 C CA . ASP B 1 208 ? 89.283 62.826 118.036 1.00 73.07 188 ASP B CA 1
ATOM 6637 C C . ASP B 1 208 ? 88.024 63.135 117.236 1.00 72.99 188 ASP B C 1
ATOM 6638 O O . ASP B 1 208 ? 86.981 62.516 117.459 1.00 66.17 188 ASP B O 1
ATOM 6643 N N . GLU B 1 209 ? 88.110 64.067 116.290 1.00 76.36 189 GLU B N 1
ATOM 6644 C CA . GLU B 1 209 ? 86.927 64.444 115.528 1.00 77.07 189 GLU B CA 1
ATOM 6645 C C . GLU B 1 209 ? 86.503 63.359 114.552 1.00 74.02 189 GLU B C 1
ATOM 6646 O O . GLU B 1 209 ? 85.359 63.374 114.086 1.00 65.18 189 GLU B O 1
ATOM 6652 N N . GLU B 1 210 ? 87.390 62.413 114.242 1.00 72.13 190 GLU B N 1
ATOM 6653 C CA . GLU B 1 210 ? 87.010 61.317 113.361 1.00 72.88 190 GLU B CA 1
ATOM 6654 C C . GLU B 1 210 ? 86.126 60.315 114.089 1.00 70.72 190 GLU B C 1
ATOM 6655 O O . GLU B 1 210 ? 85.156 59.805 113.518 1.00 72.41 190 GLU B O 1
ATOM 6661 N N . VAL B 1 211 ? 86.437 60.030 115.355 1.00 68.04 191 VAL B N 1
ATOM 6662 C CA . VAL B 1 211 ? 85.707 59.001 116.086 1.00 60.12 191 VAL B CA 1
ATOM 6663 C C . VAL B 1 211 ? 84.286 59.461 116.380 1.00 60.32 191 VAL B C 1
ATOM 6664 O O . VAL B 1 211 ? 83.327 58.704 116.200 1.00 60.96 191 VAL B O 1
ATOM 6668 N N . THR B 1 212 ? 84.122 60.710 116.822 1.00 58.28 192 THR B N 1
ATOM 6669 C CA . THR B 1 212 ? 82.790 61.193 117.172 1.00 56.57 192 THR B CA 1
ATOM 6670 C C . THR B 1 212 ? 81.870 61.290 115.966 1.00 63.40 192 THR B C 1
ATOM 6671 O O . THR B 1 212 ? 80.651 61.393 116.143 1.00 58.80 192 THR B O 1
ATOM 6675 N N . ALA B 1 213 ? 82.421 61.259 114.752 1.00 70.52 193 ALA B N 1
ATOM 6676 C CA . ALA B 1 213 ? 81.613 61.233 113.540 1.00 61.48 193 ALA B CA 1
ATOM 6677 C C . ALA B 1 213 ? 81.076 59.844 113.235 1.00 63.67 193 ALA B C 1
ATOM 6678 O O . ALA B 1 213 ? 80.126 59.717 112.458 1.00 64.80 193 ALA B O 1
ATOM 6680 N N . LEU B 1 214 ? 81.667 58.811 113.828 1.00 62.05 194 LEU B N 1
ATOM 6681 C CA . LEU B 1 214 ? 81.235 57.430 113.681 1.00 63.42 194 LEU B CA 1
ATOM 6682 C C . LEU B 1 214 ? 80.132 57.062 114.661 1.00 63.06 194 LEU B C 1
ATOM 6683 O O . LEU B 1 214 ? 79.756 55.889 114.740 1.00 60.36 194 LEU B O 1
ATOM 6688 N N . LEU B 1 215 ? 79.636 58.037 115.425 1.00 62.52 195 LEU B N 1
ATOM 6689 C CA . LEU B 1 215 ? 78.659 57.784 116.479 1.00 60.86 195 LEU B CA 1
ATOM 6690 C C . LEU B 1 215 ? 77.459 56.985 115.978 1.00 63.65 195 LEU B C 1
ATOM 6691 O O . LEU B 1 215 ? 77.103 55.952 116.554 1.00 66.19 195 LEU B O 1
ATOM 6696 N N . GLY B 1 216 ? 76.824 57.448 114.909 1.00 62.26 196 GLY B N 1
ATOM 6697 C CA . GLY B 1 216 ? 75.558 56.879 114.486 1.00 64.04 196 GLY B CA 1
ATOM 6698 C C . GLY B 1 216 ? 75.637 55.797 113.429 1.00 64.80 196 GLY B C 1
ATOM 6699 O O . GLY B 1 216 ? 74.656 55.552 112.721 1.00 66.48 196 GLY B O 1
ATOM 6700 N N . ARG B 1 217 ? 76.785 55.135 113.310 1.00 63.26 197 ARG B N 1
ATOM 6701 C CA . ARG B 1 217 ? 76.976 54.160 112.244 1.00 60.43 197 ARG B CA 1
ATOM 6702 C C . ARG B 1 217 ? 76.219 52.874 112.560 1.00 63.76 197 ARG B C 1
ATOM 6703 O O . ARG B 1 217 ? 76.383 52.292 113.636 1.00 64.63 197 ARG B O 1
ATOM 6711 N N . ARG B 1 218 ? 75.339 52.465 111.648 1.00 61.73 198 ARG B N 1
ATOM 6712 C CA . ARG B 1 218 ? 74.674 51.175 111.751 1.00 60.79 198 ARG B CA 1
ATOM 6713 C C . ARG B 1 218 ? 75.284 50.097 110.863 1.00 56.57 198 ARG B C 1
ATOM 6714 O O . ARG B 1 218 ? 74.866 48.939 110.956 1.00 57.70 198 ARG B O 1
ATOM 6722 N N . ARG B 1 219 ? 76.258 50.438 110.017 1.00 55.03 199 ARG B N 1
ATOM 6723 C CA . ARG B 1 219 ? 76.841 49.487 109.078 1.00 60.57 199 ARG B CA 1
ATOM 6724 C C . ARG B 1 219 ? 78.283 49.882 108.790 1.00 61.30 199 ARG B C 1
ATOM 6725 O O . ARG B 1 219 ? 78.774 50.914 109.254 1.00 57.35 199 ARG B O 1
ATOM 6733 N N . SER B 1 220 ? 78.952 49.051 107.997 1.00 58.44 200 SER B N 1
ATOM 6734 C CA . SER B 1 220 ? 80.289 49.352 107.511 1.00 59.29 200 SER B CA 1
ATOM 6735 C C . SER B 1 220 ? 80.223 50.255 106.286 1.00 62.60 200 SER B C 1
ATOM 6736 O O . SER B 1 220 ? 79.254 50.235 105.522 1.00 59.44 200 SER B O 1
ATOM 6739 N N . THR B 1 221 ? 81.263 51.068 106.113 1.00 69.26 201 THR B N 1
ATOM 6740 C CA . THR B 1 221 ? 81.348 51.985 104.988 1.00 68.11 201 THR B CA 1
ATOM 6741 C C . THR B 1 221 ? 82.769 51.998 104.448 1.00 71.04 201 THR B C 1
ATOM 6742 O O . THR B 1 221 ? 83.707 51.498 105.075 1.00 70.73 201 THR B O 1
ATOM 6746 N N . ILE B 1 222 ? 82.914 52.581 103.261 1.00 65.53 202 ILE B N 1
ATOM 6747 C CA . ILE B 1 222 ? 84.211 52.846 102.662 1.00 66.41 202 ILE B CA 1
ATOM 6748 C C . ILE B 1 222 ? 84.311 54.342 102.405 1.00 68.76 202 ILE B C 1
ATOM 6749 O O . ILE B 1 222 ? 83.308 55.057 102.341 1.00 64.84 202 ILE B O 1
ATOM 6754 N N . ASP B 1 223 ? 85.543 54.812 102.262 1.00 70.35 203 ASP B N 1
ATOM 6755 C CA . ASP B 1 223 ? 85.812 56.204 101.940 1.00 77.49 203 ASP B CA 1
ATOM 6756 C C . ASP B 1 223 ? 86.246 56.306 100.486 1.00 81.15 203 ASP B C 1
ATOM 6757 O O . ASP B 1 223 ? 86.973 55.445 99.983 1.00 77.10 203 ASP B O 1
ATOM 6762 N N . VAL B 1 224 ? 85.788 57.359 99.812 1.00 84.48 204 VAL B N 1
ATOM 6763 C CA . VAL B 1 224 ? 86.013 57.525 98.385 1.00 79.17 204 VAL B CA 1
ATOM 6764 C C . VAL B 1 224 ? 86.536 58.927 98.110 1.00 83.39 204 VAL B C 1
ATOM 6765 O O . VAL B 1 224 ? 86.412 59.841 98.929 1.00 84.99 204 VAL B O 1
ATOM 6769 N N . GLU B 1 225 ? 87.140 59.078 96.936 1.00 81.99 205 GLU B N 1
ATOM 6770 C CA . GLU B 1 225 ? 87.509 60.370 96.382 1.00 81.76 205 GLU B CA 1
ATOM 6771 C C . GLU B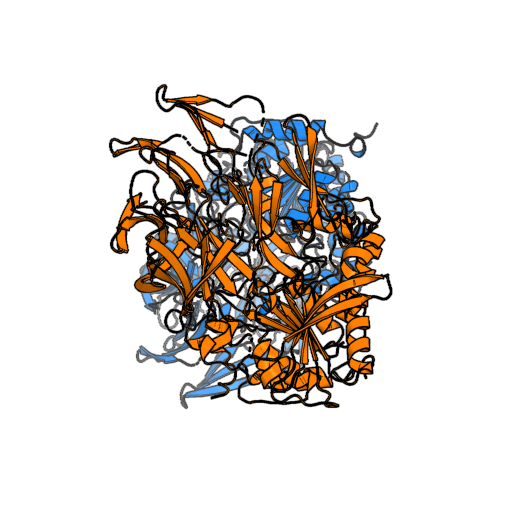 1 225 ? 86.819 60.541 95.037 1.00 76.01 205 GLU B C 1
ATOM 6772 O O . GLU B 1 225 ? 86.478 59.560 94.370 1.00 78.20 205 GLU B O 1
ATOM 6778 N N . VAL B 1 226 ? 86.604 61.791 94.645 1.00 77.56 206 VAL B N 1
ATOM 6779 C CA . VAL B 1 226 ? 85.998 62.109 93.359 1.00 81.86 206 VAL B CA 1
ATOM 6780 C C . VAL B 1 226 ? 87.094 62.549 92.401 1.00 85.34 206 VAL B C 1
ATOM 6781 O O . VAL B 1 226 ? 87.983 63.326 92.770 1.00 82.87 206 VAL B O 1
ATOM 6785 N N . ASP B 1 227 ? 87.045 62.034 91.179 1.00 84.47 207 ASP B N 1
ATOM 6786 C CA . ASP B 1 227 ? 87.967 62.418 90.124 1.00 80.94 207 ASP B CA 1
ATOM 6787 C C . ASP B 1 227 ? 87.186 63.119 89.025 1.00 78.40 207 ASP B C 1
ATOM 6788 O O . ASP B 1 227 ? 86.207 62.571 88.509 1.00 79.29 207 ASP B O 1
ATOM 6793 N N . PHE B 1 228 ? 87.608 64.330 88.683 1.00 84.12 208 PHE B N 1
ATOM 6794 C CA . PHE B 1 228 ? 86.978 65.107 87.626 1.00 87.89 208 PHE B CA 1
ATOM 6795 C C . PHE B 1 228 ? 87.779 64.955 86.342 1.00 90.12 208 PHE B C 1
ATOM 6796 O O . PHE B 1 228 ? 89.005 65.111 86.345 1.00 92.17 208 PHE B O 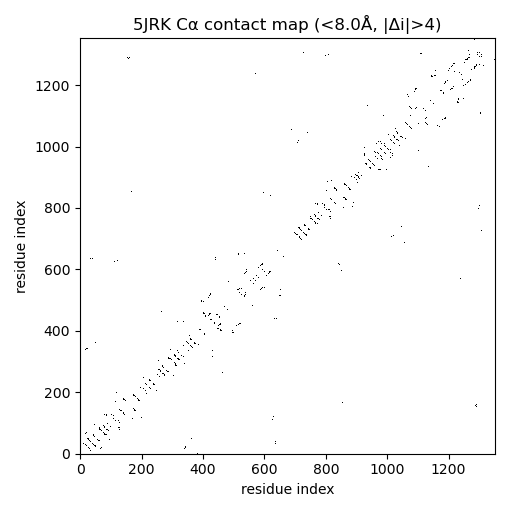1
ATOM 6804 N N . PHE B 1 229 ? 87.085 64.651 85.251 1.00 86.99 209 PHE B N 1
ATOM 6805 C CA . PHE B 1 229 ? 87.717 64.393 83.970 1.00 85.36 209 PHE B CA 1
ATOM 6806 C C . PHE B 1 229 ? 87.206 65.367 82.920 1.00 83.29 209 PHE B C 1
ATOM 6807 O O . PHE B 1 229 ? 86.141 65.973 83.062 1.00 81.74 209 PHE B O 1
ATOM 6815 N N . LEU B 1 230 ? 87.990 65.502 81.853 1.00 87.65 210 LEU B N 1
ATOM 6816 C CA . LEU B 1 230 ? 87.672 66.395 80.747 1.00 81.65 210 LEU B CA 1
ATOM 6817 C C . LEU B 1 230 ? 87.955 65.653 79.451 1.00 87.05 210 LEU B C 1
ATOM 6818 O O . LEU B 1 230 ? 89.079 65.190 79.235 1.00 94.05 210 LEU B O 1
ATOM 6823 N N . ARG B 1 231 ? 86.943 65.538 78.596 1.00 91.46 211 ARG B N 1
ATOM 6824 C CA . ARG B 1 231 ? 87.045 64.795 77.345 1.00 94.21 211 ARG B CA 1
ATOM 6825 C C . ARG B 1 231 ? 87.049 65.773 76.177 1.00 91.87 211 ARG B C 1
ATOM 6826 O O . ARG B 1 231 ? 86.074 66.505 75.971 1.00 91.87 211 ARG B O 1
ATOM 6834 N N . ASN B 1 232 ? 88.140 65.774 75.415 1.00 96.30 212 ASN B N 1
ATOM 6835 C CA . ASN B 1 232 ? 88.270 66.671 74.282 1.00 99.08 212 ASN B CA 1
ATOM 6836 C C . ASN B 1 232 ? 87.374 66.211 73.132 1.00 100.49 212 ASN B C 1
ATOM 6837 O O . ASN B 1 232 ? 86.887 65.078 73.128 1.00 97.99 212 ASN B O 1
ATOM 6842 N N . PRO B 1 233 ? 87.126 67.082 72.148 1.00 100.87 213 PRO B N 1
ATOM 6843 C CA . PRO B 1 233 ? 86.348 66.649 70.976 1.00 103.52 213 PRO B CA 1
ATOM 6844 C C . PRO B 1 233 ? 87.011 65.530 70.197 1.00 101.64 213 PRO B C 1
ATOM 6845 O O . PRO B 1 233 ? 86.336 64.855 69.410 1.00 100.21 213 PRO B O 1
ATOM 6849 N N . GLU B 1 234 ? 88.307 65.312 70.395 1.00 101.99 214 GLU B N 1
ATOM 6850 C CA . GLU B 1 234 ? 89.065 64.299 69.678 1.00 102.14 214 GLU B CA 1
ATOM 6851 C C . GLU B 1 234 ? 88.989 62.925 70.330 1.00 102.17 214 GLU B C 1
ATOM 6852 O O . GLU B 1 234 ? 89.619 61.985 69.834 1.00 106.76 214 GLU B O 1
ATOM 6858 N N . GLY B 1 235 ? 88.240 62.785 71.420 1.00 103.97 215 GLY B N 1
ATOM 6859 C CA . GLY B 1 235 ? 88.042 61.489 72.035 1.00 104.04 215 GLY B CA 1
ATOM 6860 C C . GLY B 1 235 ? 89.094 61.059 73.029 1.00 109.72 215 GLY B C 1
ATOM 6861 O O . GLY B 1 235 ? 89.329 59.855 73.182 1.00 116.60 215 GLY B O 1
ATOM 6862 N N . ASP B 1 236 ? 89.739 61.999 73.713 1.00 107.58 216 ASP B N 1
ATOM 6863 C CA . ASP B 1 236 ? 90.729 61.691 74.737 1.00 109.04 216 ASP B CA 1
ATOM 6864 C C . ASP B 1 236 ? 90.300 62.321 76.053 1.00 107.26 216 ASP B C 1
ATOM 6865 O O . ASP B 1 236 ? 89.918 63.496 76.089 1.00 102.02 216 ASP B O 1
ATOM 6870 N N . THR B 1 237 ? 90.366 61.541 77.128 1.00 108.18 217 THR B N 1
ATOM 6871 C CA . THR B 1 237 ? 89.975 61.990 78.458 1.00 103.19 217 THR B CA 1
ATOM 6872 C C . THR B 1 237 ? 91.219 62.210 79.306 1.00 100.82 217 THR B C 1
ATOM 6873 O O . THR B 1 237 ? 92.116 61.361 79.333 1.00 106.03 217 THR B O 1
ATOM 6877 N N . THR B 1 238 ? 91.268 63.345 79.996 1.00 95.26 218 THR B N 1
ATOM 6878 C CA . THR B 1 238 ? 92.363 63.676 80.895 1.00 97.41 218 THR B CA 1
ATOM 6879 C C . THR B 1 238 ? 91.794 64.044 82.257 1.00 97.02 218 THR B C 1
ATOM 6880 O O . THR B 1 238 ? 90.724 64.655 82.347 1.00 96.27 218 THR B O 1
ATOM 6884 N N . ARG B 1 239 ? 92.505 63.663 83.315 1.00 92.19 219 ARG B N 1
ATOM 6885 C CA . ARG B 1 239 ? 92.031 63.919 84.668 1.00 93.43 219 ARG B CA 1
ATOM 6886 C C . ARG B 1 239 ? 92.416 65.322 85.114 1.00 93.88 219 ARG B C 1
ATOM 6887 O O . ARG B 1 239 ? 93.529 65.790 84.859 1.00 97.01 219 ARG B O 1
ATOM 6895 N N . ILE B 1 240 ? 91.484 65.991 85.788 1.00 90.59 220 ILE B N 1
ATOM 6896 C CA . ILE B 1 240 ? 91.689 67.366 86.226 1.00 91.40 220 ILE B CA 1
ATOM 6897 C C . ILE B 1 240 ? 92.097 67.383 87.692 1.00 100.86 220 ILE B C 1
ATOM 6898 O O . ILE B 1 240 ? 93.245 67.696 88.026 1.00 101.11 220 ILE B O 1
ATOM 6911 N N . ALA B 1 242 ? 91.338 65.883 92.058 1.00 108.35 222 ALA B N 1
ATOM 6912 C CA . ALA B 1 242 ? 90.901 64.848 92.984 1.00 101.33 222 ALA B CA 1
ATOM 6913 C C . ALA B 1 242 ? 90.484 65.533 94.275 1.00 101.18 222 ALA B C 1
ATOM 6914 O O . ALA B 1 242 ? 91.235 66.354 94.810 1.00 99.37 222 ALA B O 1
ATOM 6916 N N . ARG B 1 243 ? 89.298 65.201 94.772 1.00 97.29 223 ARG B N 1
ATOM 6917 C CA . ARG B 1 243 ? 88.756 65.884 95.934 1.00 94.50 223 ARG B CA 1
ATOM 6918 C C . ARG B 1 243 ? 88.287 64.884 96.979 1.00 94.04 223 ARG B C 1
ATOM 6919 O O . ARG B 1 243 ? 87.826 63.790 96.642 1.00 89.40 223 ARG B O 1
ATOM 6927 N N . PRO B 1 244 ? 88.399 65.237 98.257 1.00 98.70 224 PRO B N 1
ATOM 6928 C CA . PRO B 1 244 ? 87.988 64.319 99.324 1.00 96.92 224 PRO B CA 1
ATOM 6929 C C . PRO B 1 244 ? 86.474 64.220 99.428 1.00 96.70 224 PRO B C 1
ATOM 6930 O O . PRO B 1 244 ? 85.719 65.025 98.879 1.00 93.19 224 PRO B O 1
ATOM 6934 N N . SER B 1 245 ? 86.035 63.190 100.155 1.00 91.19 225 SER B N 1
ATOM 6935 C CA . SER B 1 245 ? 84.611 62.990 100.397 1.00 86.10 225 SER B CA 1
ATOM 6936 C C . SER B 1 245 ? 83.992 64.138 101.180 1.00 100.01 225 SER B C 1
ATOM 6937 O O . SER B 1 245 ? 82.767 64.298 101.158 1.00 98.60 225 SER B O 1
ATOM 6940 N N . THR B 1 246 ? 84.809 64.937 101.872 1.00 111.25 226 THR B N 1
ATOM 6941 C CA . THR B 1 246 ? 84.294 66.049 102.661 1.00 106.82 226 THR B CA 1
ATOM 6942 C C . THR B 1 246 ? 83.636 67.114 101.796 1.00 106.78 226 THR B C 1
ATOM 6943 O O . THR B 1 246 ? 82.822 67.893 102.303 1.00 108.57 226 THR B O 1
ATOM 6947 N N . ASP B 1 247 ? 83.965 67.163 100.509 1.00 107.36 227 ASP B N 1
ATOM 6948 C CA . ASP B 1 247 ? 83.360 68.129 99.603 1.00 109.30 227 ASP B CA 1
ATOM 6949 C C . ASP B 1 247 ? 81.977 67.629 99.207 1.00 107.22 227 ASP B C 1
ATOM 6950 O O . ASP B 1 247 ? 81.849 66.565 98.593 1.00 106.38 227 ASP B O 1
ATOM 6955 N N . ARG B 1 248 ? 80.944 68.399 99.551 1.00 108.11 228 ARG B N 1
ATOM 6956 C CA . ARG B 1 248 ? 79.578 67.951 99.307 1.00 108.84 228 ARG B CA 1
ATOM 6957 C C . ARG B 1 248 ? 79.148 68.184 97.865 1.00 111.34 228 ARG B C 1
ATOM 6958 O O . ARG B 1 248 ? 78.476 67.332 97.273 1.00 115.52 228 ARG B O 1
ATOM 6966 N N . VAL B 1 249 ? 79.515 69.328 97.283 1.00 112.01 229 VAL B N 1
ATOM 6967 C CA . VAL B 1 249 ? 79.118 69.607 95.908 1.00 114.06 229 VAL B CA 1
ATOM 6968 C C . VAL B 1 249 ? 79.791 68.650 94.932 1.00 110.86 229 VAL B C 1
ATOM 6969 O O . VAL B 1 249 ? 79.351 68.528 93.784 1.00 117.60 229 VAL B O 1
ATOM 6973 N N . ALA B 1 250 ? 80.852 67.967 95.357 1.00 110.26 230 ALA B N 1
ATOM 6974 C CA . ALA B 1 250 ? 81.504 66.961 94.532 1.00 103.69 230 ALA B CA 1
ATOM 6975 C C . ALA B 1 250 ? 80.978 65.552 94.770 1.00 103.15 230 ALA B C 1
ATOM 6976 O O . ALA B 1 250 ? 81.312 64.648 93.998 1.00 100.57 230 ALA B O 1
ATOM 6978 N N . THR B 1 251 ? 80.164 65.342 95.807 1.00 107.70 231 THR B N 1
ATOM 6979 C CA . THR B 1 251 ? 79.624 64.022 96.110 1.00 99.89 231 THR B CA 1
ATOM 6980 C C . THR B 1 251 ? 78.164 63.927 95.683 1.00 102.10 231 THR B C 1
ATOM 6981 O O . THR B 1 251 ? 77.840 63.233 94.715 1.00 107.03 231 THR B O 1
ATOM 6985 N N . ARG B 1 252 ? 77.276 64.603 96.402 1.00 109.02 232 ARG B N 1
ATOM 6986 C CA . ARG B 1 252 ? 75.867 64.661 96.043 1.00 117.93 232 ARG B CA 1
ATOM 6987 C C . ARG B 1 252 ? 75.530 65.888 95.212 1.00 128.20 232 ARG B C 1
ATOM 6988 O O . ARG B 1 252 ? 74.356 66.098 94.892 1.00 131.16 232 ARG B O 1
ATOM 6996 N N . GLY B 1 253 ? 76.530 66.694 94.860 1.00 150.68 233 GLY B N 1
ATOM 6997 C CA . GLY B 1 253 ? 76.266 67.977 94.242 1.00 163.67 233 GLY B CA 1
ATOM 6998 C C . GLY B 1 253 ? 75.559 67.854 92.908 1.00 145.44 233 GLY B C 1
ATOM 6999 O O . GLY B 1 253 ? 75.499 66.792 92.286 1.00 142.29 233 GLY B O 1
ATOM 7000 N N . GLY B 1 254 ? 75.018 68.985 92.465 1.00 159.09 234 GLY B N 1
ATOM 7001 C CA . GLY B 1 254 ? 74.237 69.045 91.245 1.00 169.55 234 GLY B CA 1
ATOM 7002 C C . GLY B 1 254 ? 75.083 69.215 90.003 1.00 172.55 234 GLY B C 1
ATOM 7003 O O . GLY B 1 254 ? 76.260 68.839 89.959 1.00 158.32 234 GLY B O 1
ATOM 7004 N N . GLY B 1 255 ? 74.472 69.795 88.976 1.00 145.70 235 GLY B N 1
ATOM 7005 C CA . GLY B 1 255 ? 75.088 69.897 87.669 1.00 135.47 235 GLY B CA 1
ATOM 7006 C C . GLY B 1 255 ? 75.661 71.255 87.323 1.00 131.27 235 GLY B C 1
ATOM 7007 O O . GLY B 1 255 ? 75.769 71.588 86.139 1.00 124.16 235 GLY B O 1
ATOM 7008 N N . ARG B 1 256 ? 76.023 72.058 88.321 1.00 128.79 236 ARG B N 1
ATOM 7009 C CA . ARG B 1 256 ? 76.425 73.433 88.053 1.00 120.01 236 ARG B CA 1
ATOM 7010 C C . ARG B 1 256 ? 77.893 73.477 87.646 1.00 114.89 236 ARG B C 1
ATOM 7011 O O . ARG B 1 256 ? 78.780 73.157 88.445 1.00 115.20 236 ARG B O 1
ATOM 7019 N N . VAL B 1 257 ? 78.140 73.876 86.399 1.00 113.21 237 VAL B N 1
ATOM 7020 C CA . VAL B 1 257 ? 79.483 74.110 85.882 1.00 107.74 237 VAL B CA 1
ATOM 7021 C C . VAL B 1 257 ? 79.362 75.111 84.741 1.00 104.61 237 VAL B C 1
ATOM 7022 O O . VAL B 1 257 ? 78.365 75.129 84.015 1.00 104.41 237 VAL B O 1
ATOM 7026 N N . LEU B 1 258 ? 80.382 75.949 84.583 1.00 105.28 238 LEU B N 1
ATOM 7027 C CA . LEU B 1 258 ? 80.344 77.047 83.630 1.00 98.12 238 LEU B CA 1
ATOM 7028 C C . LEU B 1 258 ? 81.530 76.967 82.680 1.00 100.75 238 LEU B C 1
ATOM 7029 O O . LEU B 1 258 ? 82.652 76.659 83.094 1.00 103.12 238 LEU B O 1
ATOM 7034 N N . TRP B 1 259 ? 81.270 77.242 81.404 1.00 102.48 239 TRP B N 1
ATOM 7035 C CA . TRP B 1 259 ? 82.294 77.293 80.369 1.00 103.97 239 TRP B CA 1
ATOM 7036 C C . TRP B 1 259 ? 82.510 78.748 79.978 1.00 105.44 239 TRP B C 1
ATOM 7037 O O . TRP B 1 259 ? 81.583 79.406 79.494 1.00 106.49 239 TRP B O 1
ATOM 7048 N N . ARG B 1 260 ? 83.725 79.248 80.188 1.00 105.72 240 ARG B N 1
ATOM 7049 C CA . ARG B 1 260 ? 84.083 80.618 79.833 1.00 105.64 240 ARG B CA 1
ATOM 7050 C C . ARG B 1 260 ? 85.392 80.582 79.061 1.00 103.29 240 ARG B C 1
ATOM 7051 O O . ARG B 1 260 ? 86.434 80.220 79.618 1.00 103.60 240 ARG B O 1
ATOM 7059 N N . GLY B 1 261 ? 85.341 80.971 77.792 1.00 107.62 241 GLY B N 1
ATOM 7060 C CA . GLY B 1 261 ? 86.530 80.930 76.958 1.00 106.18 241 GLY B CA 1
ATOM 7061 C C . GLY B 1 261 ? 87.082 79.521 76.887 1.00 104.21 241 GLY B C 1
ATOM 7062 O O . GLY B 1 261 ? 86.385 78.570 76.513 1.00 105.21 241 GLY B O 1
ATOM 7063 N N . ASN B 1 262 ? 88.353 79.378 77.248 1.00 107.84 242 ASN B N 1
ATOM 7064 C CA . ASN B 1 262 ? 89.005 78.080 77.329 1.00 107.80 242 ASN B CA 1
ATOM 7065 C C . ASN B 1 262 ? 88.957 77.483 78.728 1.00 105.72 242 ASN B C 1
ATOM 7066 O O . ASN B 1 262 ? 89.553 76.426 78.956 1.00 109.03 242 ASN B O 1
ATOM 7071 N N . GLU B 1 263 ? 88.279 78.131 79.667 1.00 105.53 243 GLU B N 1
ATOM 7072 C CA . GLU B 1 263 ? 88.253 77.685 81.052 1.00 109.75 243 GLU B CA 1
ATOM 7073 C C . GLU B 1 263 ? 86.946 76.973 81.372 1.00 110.25 243 GLU B C 1
ATOM 7074 O O . GLU B 1 263 ? 85.866 77.413 80.966 1.00 106.71 243 GLU B O 1
ATOM 7080 N N . VAL B 1 264 ? 87.057 75.868 82.103 1.00 113.51 244 VAL B N 1
ATOM 7081 C CA . VAL B 1 264 ? 85.913 75.164 82.667 1.00 106.76 244 VAL B CA 1
ATOM 7082 C C . VAL B 1 264 ? 85.839 75.529 84.142 1.00 103.95 244 VAL B C 1
ATOM 7083 O O . VAL B 1 264 ? 86.773 75.252 84.904 1.00 108.75 244 VAL B O 1
ATOM 7087 N N . GLN B 1 265 ? 84.738 76.155 84.548 1.00 102.73 245 GLN B N 1
ATOM 7088 C CA . GLN B 1 265 ? 84.595 76.690 85.896 1.00 107.54 245 GLN B CA 1
ATOM 7089 C C . GLN B 1 265 ? 83.449 75.981 86.603 1.00 107.50 245 GLN B C 1
ATOM 7090 O O . GLN B 1 265 ? 82.295 76.075 86.171 1.00 107.24 245 GLN B O 1
ATOM 7096 N N . PHE B 1 266 ? 83.770 75.276 87.684 1.00 109.88 246 PHE B N 1
ATOM 7097 C CA . PHE B 1 266 ? 82.786 74.603 88.517 1.00 113.25 246 PHE B CA 1
ATOM 7098 C C . PHE B 1 266 ? 83.070 74.918 89.979 1.00 117.66 246 PHE B C 1
ATOM 7099 O O . PHE B 1 266 ? 84.145 75.408 90.335 1.00 118.16 246 PHE B O 1
ATOM 7107 N N . ARG B 1 267 ? 82.090 74.632 90.832 1.00 117.23 247 ARG B N 1
ATOM 7108 C CA . ARG B 1 267 ? 82.177 74.976 92.245 1.00 124.39 247 ARG B CA 1
ATOM 7109 C C . ARG B 1 267 ? 82.712 73.805 93.057 1.00 120.75 247 ARG B C 1
ATOM 7110 O O . ARG B 1 267 ? 82.419 72.642 92.766 1.00 118.84 247 ARG B O 1
ATOM 7118 N N . ILE B 1 268 ? 83.507 74.125 94.079 1.00 122.82 248 ILE B N 1
ATOM 7119 C CA . ILE B 1 268 ? 84.024 73.144 95.021 1.00 121.26 248 ILE B CA 1
ATOM 7120 C C . ILE B 1 268 ? 83.764 73.647 96.434 1.00 122.41 248 ILE B C 1
ATOM 7121 O O . ILE B 1 268 ? 83.468 74.822 96.658 1.00 126.08 248 ILE B O 1
ATOM 7126 N N . GLU B 1 269 ? 83.879 72.734 97.393 1.00 120.87 249 GLU B N 1
ATOM 7127 C CA . GLU B 1 269 ? 83.687 73.078 98.797 1.00 118.81 249 GLU B CA 1
ATOM 7128 C C . GLU B 1 269 ? 84.915 72.702 99.619 1.00 112.00 249 GLU B C 1
ATOM 7129 O O . GLU B 1 269 ? 85.639 71.767 99.276 1.00 110.09 249 GLU B O 1
ATOM 7135 N N . PHE B 1 281 ? 84.504 77.888 94.202 1.00 146.93 261 PHE B N 1
ATOM 7136 C CA . PHE B 1 281 ? 84.716 78.295 92.817 1.00 150.51 261 PHE B CA 1
ATOM 7137 C C . PHE B 1 281 ? 86.168 78.092 92.395 1.00 134.19 261 PHE B C 1
ATOM 7138 O O . PHE B 1 281 ? 87.092 78.543 93.071 1.00 148.79 261 PHE B O 1
ATOM 7146 N N . VAL B 1 282 ? 86.356 77.412 91.265 1.00 128.93 262 VAL B N 1
ATOM 7147 C CA . VAL B 1 282 ? 87.683 77.076 90.764 1.00 125.92 262 VAL B CA 1
ATOM 7148 C C . VAL B 1 282 ? 87.622 77.030 89.243 1.00 121.46 262 VAL B C 1
ATOM 7149 O O . VAL B 1 282 ? 86.589 76.695 88.655 1.00 121.21 262 VAL B O 1
ATOM 7153 N N . ALA B 1 283 ? 88.733 77.387 88.603 1.00 119.30 263 ALA B N 1
ATOM 7154 C CA . ALA B 1 283 ? 88.821 77.447 87.152 1.00 111.78 263 ALA B CA 1
ATOM 7155 C C . ALA B 1 283 ? 89.976 76.587 86.658 1.00 112.22 263 ALA B C 1
ATOM 7156 O O . ALA B 1 283 ? 91.010 76.462 87.321 1.00 116.13 263 ALA B O 1
ATOM 7158 N N . TRP B 1 284 ? 89.791 75.996 85.481 1.00 107.39 264 TRP B N 1
ATOM 7159 C CA . TRP B 1 284 ? 90.782 75.111 84.886 1.00 109.31 264 TRP B CA 1
ATOM 7160 C C . TRP B 1 284 ? 90.881 75.403 83.398 1.00 115.91 264 TRP B C 1
ATOM 7161 O O . TRP B 1 284 ? 89.868 75.391 82.694 1.00 117.84 264 TRP B O 1
ATOM 7172 N N . ASN B 1 285 ? 92.097 75.657 82.924 1.00 116.24 265 ASN B N 1
ATOM 7173 C CA . ASN B 1 285 ? 92.332 75.969 81.521 1.00 115.32 265 ASN B CA 1
ATOM 7174 C C . ASN B 1 285 ? 92.569 74.681 80.745 1.00 115.00 265 ASN B C 1
ATOM 7175 O O . ASN B 1 285 ? 93.435 73.879 81.110 1.00 116.27 265 ASN B O 1
ATOM 7180 N N . ARG B 1 286 ? 91.799 74.489 79.672 1.00 114.56 266 ARG B N 1
ATOM 7181 C CA . ARG B 1 286 ? 91.949 73.281 78.868 1.00 116.60 266 ARG B CA 1
ATOM 7182 C C . ARG B 1 286 ? 93.268 73.272 78.106 1.00 121.31 266 ARG B C 1
ATOM 7183 O O . ARG B 1 286 ? 93.810 72.198 77.821 1.00 121.26 266 ARG B O 1
ATOM 7191 N N . VAL B 1 287 ? 93.797 74.447 77.773 1.00 122.41 267 VAL B N 1
ATOM 7192 C CA . VAL B 1 287 ? 95.021 74.526 76.982 1.00 118.82 267 VAL B CA 1
ATOM 7193 C C . VAL B 1 287 ? 96.247 74.382 77.872 1.00 119.98 267 VAL B C 1
ATOM 7194 O O . VAL B 1 287 ? 97.021 73.426 77.747 1.00 120.13 267 VAL B O 1
ATOM 7198 N N . ASN B 1 288 ? 96.444 75.338 78.782 1.00 119.34 268 ASN B N 1
ATOM 7199 C CA . ASN B 1 288 ? 97.627 75.356 79.633 1.00 123.38 268 ASN B CA 1
ATOM 7200 C C . ASN B 1 288 ? 97.693 74.176 80.592 1.00 123.83 268 ASN B C 1
ATOM 7201 O O . ASN B 1 288 ? 98.763 73.932 81.162 1.00 123.31 268 ASN B O 1
ATOM 7206 N N . ARG B 1 289 ? 96.590 73.447 80.782 1.00 123.10 269 ARG B N 1
ATOM 7207 C CA . ARG B 1 289 ? 96.541 72.310 81.702 1.00 118.74 269 ARG B CA 1
ATOM 7208 C C . ARG B 1 289 ? 96.896 72.741 83.124 1.00 115.08 269 ARG B C 1
ATOM 7209 O O . ARG B 1 289 ? 97.608 72.041 83.846 1.00 115.65 269 ARG B O 1
ATOM 7217 N N . THR B 1 290 ? 96.397 73.907 83.528 1.00 116.67 270 THR B N 1
ATOM 7218 C CA . THR B 1 290 ? 96.710 74.498 84.821 1.00 118.33 270 THR B CA 1
ATOM 7219 C C . THR B 1 290 ? 95.431 74.783 85.593 1.00 117.38 270 THR B C 1
ATOM 7220 O O . THR B 1 290 ? 94.446 75.266 85.027 1.00 113.92 270 THR B O 1
ATOM 7224 N N . VAL B 1 291 ? 95.456 74.482 86.887 1.00 120.84 271 VAL B N 1
ATOM 7225 C CA . VAL B 1 291 ? 94.347 74.808 87.774 1.00 118.47 271 VAL B CA 1
ATOM 7226 C C . VAL B 1 291 ? 94.476 76.255 88.234 1.00 117.27 271 VAL B C 1
ATOM 7227 O O . VAL B 1 291 ? 95.580 76.797 88.364 1.00 118.50 271 VAL B O 1
ATOM 7231 N N . ARG B 1 292 ? 93.334 76.899 88.456 1.00 112.75 272 ARG B N 1
ATOM 7232 C CA . ARG B 1 292 ? 93.317 78.244 89.008 1.00 115.63 272 ARG B CA 1
ATOM 7233 C C . ARG B 1 292 ? 92.108 78.393 89.917 1.00 119.49 272 ARG B C 1
ATOM 7234 O O . ARG B 1 292 ? 91.006 77.967 89.565 1.00 123.36 272 ARG B O 1
ATOM 7242 N N . THR B 1 293 ? 92.314 79.010 91.076 1.00 120.95 273 THR B N 1
ATOM 7243 C CA . THR B 1 293 ? 91.211 79.351 91.966 1.00 123.28 273 THR B CA 1
ATOM 7244 C C . THR B 1 293 ? 90.765 80.763 91.612 1.00 123.78 273 THR B C 1
ATOM 7245 O O . THR B 1 293 ? 91.487 81.733 91.866 1.00 124.04 273 THR B O 1
ATOM 7249 N N . LEU B 1 294 ? 89.575 80.878 91.031 1.00 127.07 274 LEU B N 1
ATOM 7250 C CA . LEU B 1 294 ? 89.143 82.140 90.453 1.00 128.81 274 LEU B CA 1
ATOM 7251 C C . LEU B 1 294 ? 88.782 83.143 91.544 1.00 127.73 274 LEU B C 1
ATOM 7252 O O . LEU B 1 294 ? 88.537 82.791 92.702 1.00 125.94 274 LEU B O 1
ATOM 7257 N N . ALA B 1 295 ? 88.760 84.416 91.156 1.00 126.20 275 ALA B N 1
ATOM 7258 C CA . ALA B 1 295 ? 88.525 85.498 92.098 1.00 126.40 275 ALA B CA 1
ATOM 7259 C C . ALA B 1 295 ? 87.069 85.491 92.560 1.00 124.76 275 ALA B C 1
ATOM 7260 O O . ALA B 1 295 ? 86.263 84.641 92.172 1.00 126.33 275 ALA B O 1
ATOM 7262 N N . LYS B 1 296 ? 86.728 86.455 93.406 1.00 122.21 276 LYS B N 1
ATOM 7263 C CA . LYS B 1 296 ? 85.389 86.522 93.972 1.00 122.19 276 LYS B CA 1
ATOM 7264 C C . LYS B 1 296 ? 84.413 87.175 92.998 1.00 116.79 276 LYS B C 1
ATOM 7265 O O . LYS B 1 296 ? 84.196 88.386 93.039 1.00 116.08 276 LYS B O 1
ATOM 7271 N N . SER B 1 304 ? 75.631 80.429 89.932 1.00 147.39 284 SER B N 1
ATOM 7272 C CA . SER B 1 304 ? 74.367 81.131 89.823 1.00 136.24 284 SER B CA 1
ATOM 7273 C C . SER B 1 304 ? 73.199 80.216 89.518 1.00 113.32 284 SER B C 1
ATOM 7274 O O . SER B 1 304 ? 73.390 79.096 89.044 1.00 126.48 284 SER B O 1
ATOM 7275 N N . ILE B 1 305 ? 71.988 80.715 89.769 1.00 109.99 285 ILE B N 1
ATOM 7276 C CA . ILE B 1 305 ? 70.750 79.962 89.590 1.00 107.16 285 ILE B CA 1
ATOM 7277 C C . ILE B 1 305 ? 69.589 80.894 89.916 1.00 93.84 285 ILE B C 1
ATOM 7278 O O . ILE B 1 305 ? 69.770 81.899 90.612 1.00 106.39 285 ILE B O 1
ATOM 7283 N N . LEU B 1 306 ? 68.392 80.558 89.433 1.00 94.13 286 LEU B N 1
ATOM 7284 C CA . LEU B 1 306 ? 67.207 81.407 89.571 1.00 90.27 286 LEU B CA 1
ATOM 7285 C C . LEU B 1 306 ? 67.502 82.835 89.118 1.00 92.70 286 LEU B C 1
ATOM 7286 O O . LEU B 1 306 ? 67.215 83.812 89.811 1.00 87.51 286 LEU B O 1
ATOM 7291 N N . VAL B 1 307 ? 68.090 82.943 87.930 1.00 98.37 287 VAL B N 1
ATOM 7292 C CA . VAL B 1 307 ? 68.512 84.216 87.361 1.00 91.52 287 VAL B CA 1
ATOM 7293 C C . VAL B 1 307 ? 67.483 84.656 86.332 1.00 84.66 287 VAL B C 1
ATOM 7294 O O . VAL B 1 307 ? 67.127 83.889 85.429 1.00 85.47 287 VAL B O 1
ATOM 7298 N N . GLY B 1 308 ? 67.008 85.889 86.464 1.00 82.47 288 GLY B N 1
ATOM 7299 C CA . GLY B 1 308 ? 66.041 86.434 85.544 1.00 82.93 288 GLY B CA 1
ATOM 7300 C C . GLY B 1 308 ? 66.682 86.913 84.260 1.00 84.99 288 GLY B C 1
ATOM 7301 O O . GLY B 1 308 ? 67.883 86.735 84.030 1.00 85.75 288 GLY B O 1
ATOM 7302 N N . PRO B 1 309 ? 65.885 87.538 83.391 1.00 89.47 289 PRO B N 1
ATOM 7303 C CA . PRO B 1 309 ? 66.428 88.010 82.109 1.00 93.46 289 PRO B CA 1
ATOM 7304 C C . PRO B 1 309 ? 67.413 89.155 82.249 1.00 92.71 289 PRO B C 1
ATOM 7305 O O . PRO B 1 309 ? 68.180 89.406 81.311 1.00 88.33 289 PRO B O 1
ATOM 7309 N N . ARG B 1 310 ? 67.424 89.855 83.379 1.00 92.33 290 ARG B N 1
ATOM 7310 C CA . ARG B 1 310 ? 68.323 90.980 83.589 1.00 86.49 290 ARG B CA 1
ATOM 7311 C C . ARG B 1 310 ? 69.642 90.577 84.231 1.00 87.05 290 ARG B C 1
ATOM 7312 O O . ARG B 1 310 ? 70.455 91.453 84.542 1.00 87.20 290 ARG B O 1
ATOM 7320 N N . GLY B 1 311 ? 69.871 89.285 84.443 1.00 88.81 291 GLY B N 1
ATOM 7321 C CA . GLY B 1 311 ? 71.121 88.807 84.988 1.00 89.38 291 GLY B CA 1
ATOM 7322 C C . GLY B 1 311 ? 71.198 88.778 86.495 1.00 91.16 291 GLY B C 1
ATOM 7323 O O . GLY B 1 311 ? 72.234 88.375 87.038 1.00 86.61 291 GLY B O 1
ATOM 7324 N N . GLY B 1 312 ? 70.139 89.190 87.191 1.00 93.66 292 GLY B N 1
ATOM 7325 C CA . GLY B 1 312 ? 70.134 89.235 88.634 1.00 97.29 292 G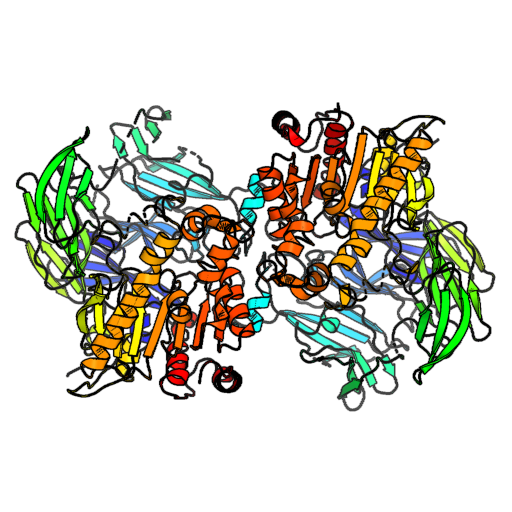LY B CA 1
ATOM 7326 C C . GLY B 1 312 ? 69.316 88.114 89.259 1.00 99.63 292 GLY B C 1
ATOM 7327 O O . GLY B 1 312 ? 68.692 87.297 88.588 1.00 99.09 292 GLY B O 1
ATOM 7328 N N . GLN B 1 313 ? 69.332 88.097 90.588 1.00 98.53 293 GLN B N 1
ATOM 7329 C CA . GLN B 1 313 ? 68.629 87.068 91.337 1.00 95.93 293 GLN B CA 1
ATOM 7330 C C . GLN B 1 313 ? 67.130 87.333 91.332 1.00 95.99 293 GLN B C 1
ATOM 7331 O O . GLN B 1 313 ? 66.684 88.479 91.430 1.00 92.35 293 GLN B O 1
ATOM 7337 N N . LEU B 1 314 ? 66.350 86.262 91.211 1.00 99.61 294 LEU B N 1
ATOM 7338 C CA . LEU B 1 314 ? 64.900 86.346 91.299 1.00 91.00 294 LEU B CA 1
ATOM 7339 C C . LEU B 1 314 ? 64.452 86.040 92.720 1.00 95.51 294 LEU B C 1
ATOM 7340 O O . LEU B 1 314 ? 64.953 85.108 93.355 1.00 94.44 294 LEU B O 1
ATOM 7345 N N . SER B 1 315 ? 63.504 86.830 93.215 1.00 98.99 295 SER B N 1
ATOM 7346 C CA . SER B 1 315 ? 63.052 86.693 94.589 1.00 98.72 295 SER B CA 1
ATOM 7347 C C . SER B 1 315 ? 61.569 87.014 94.668 1.00 98.65 295 SER B C 1
ATOM 7348 O O . SER B 1 315 ? 61.020 87.729 93.825 1.00 94.30 295 SER B O 1
ATOM 7351 N N . THR B 1 316 ? 60.924 86.464 95.693 1.00 103.56 296 THR B N 1
ATOM 7352 C CA . THR B 1 316 ? 59.537 86.773 96.019 1.00 107.44 296 THR B CA 1
ATOM 7353 C C . THR B 1 316 ? 59.513 87.357 97.424 1.00 110.64 296 THR B C 1
ATOM 7354 O O . THR B 1 316 ? 59.790 86.652 98.400 1.00 114.24 296 THR B O 1
ATOM 7358 N N . SER B 1 317 ? 59.186 88.640 97.524 1.00 110.45 297 SER B N 1
ATOM 7359 C CA . SER B 1 317 ? 59.120 89.324 98.801 1.00 112.41 297 SER B CA 1
ATOM 7360 C C . SER B 1 317 ? 57.663 89.493 99.220 1.00 112.10 297 SER B C 1
ATOM 7361 O O . SER B 1 317 ? 56.732 89.101 98.512 1.00 106.16 297 SER B O 1
ATOM 7364 N N . GLY B 1 318 ? 57.467 90.091 100.387 1.00 113.59 298 GLY B N 1
ATOM 7365 C CA . GLY B 1 318 ? 56.136 90.255 100.934 1.00 114.19 298 GLY B CA 1
ATOM 7366 C C . GLY B 1 318 ? 55.578 88.939 101.449 1.00 106.98 298 GLY B C 1
ATOM 7367 O O . GLY B 1 318 ? 56.217 87.889 101.411 1.00 99.14 298 GLY B O 1
ATOM 7368 N N . LEU B 1 319 ? 54.347 89.014 101.941 1.00 106.74 299 LEU B N 1
ATOM 7369 C CA . LEU B 1 319 ? 53.663 87.845 102.478 1.00 104.73 299 LEU B CA 1
ATOM 7370 C C . LEU B 1 319 ? 52.160 88.076 102.368 1.00 105.99 299 LEU B C 1
ATOM 7371 O O . LEU B 1 319 ? 51.707 89.042 101.744 1.00 102.74 299 LEU B O 1
ATOM 7376 N N . GLY B 1 320 ? 51.385 87.187 102.982 1.00 101.15 300 GLY B N 1
ATOM 7377 C CA . GLY B 1 320 ? 49.943 87.227 102.856 1.00 106.38 300 GLY B CA 1
ATOM 7378 C C . GLY B 1 320 ? 49.448 86.381 101.703 1.00 110.24 300 GLY B C 1
ATOM 7379 O O . GLY B 1 320 ? 50.093 85.398 101.325 1.00 106.94 300 GLY B O 1
ATOM 7380 N N . SER B 1 321 ? 48.304 86.747 101.135 1.00 112.52 301 SER B N 1
ATOM 7381 C CA . SER B 1 321 ? 47.744 86.039 99.994 1.00 108.41 301 SER B CA 1
ATOM 7382 C C . SER B 1 321 ? 48.254 86.575 98.664 1.00 112.41 301 SER B C 1
ATOM 7383 O O . SER B 1 321 ? 47.805 86.112 97.611 1.00 115.59 301 SER B O 1
ATOM 7386 N N . ASP B 1 322 ? 49.172 87.537 98.689 1.00 117.90 302 ASP B N 1
ATOM 7387 C CA . ASP B 1 322 ? 49.669 88.162 97.475 1.00 116.07 302 ASP B CA 1
ATOM 7388 C C . ASP B 1 322 ? 51.138 88.503 97.670 1.00 116.88 302 ASP B C 1
ATOM 7389 O O . ASP B 1 322 ? 51.577 88.800 98.784 1.00 118.70 302 ASP B O 1
ATOM 7394 N N . ARG B 1 323 ? 51.898 88.456 96.577 1.00 112.41 303 ARG B N 1
ATOM 7395 C CA . ARG B 1 323 ? 53.327 88.727 96.629 1.00 112.72 303 ARG B CA 1
ATOM 7396 C C . ARG B 1 323 ? 53.735 89.537 95.408 1.00 107.02 303 ARG B C 1
ATOM 7397 O O . ARG B 1 323 ? 52.913 89.872 94.550 1.00 102.96 303 ARG B O 1
ATOM 7405 N N . GLU B 1 324 ? 55.027 89.853 95.338 1.00 105.99 304 GLU B N 1
ATOM 7406 C CA . GLU B 1 324 ? 55.571 90.729 94.307 1.00 100.87 304 GLU B CA 1
ATOM 7407 C C . GLU B 1 324 ? 56.879 90.143 93.804 1.00 97.16 304 GLU B C 1
ATOM 7408 O O . GLU B 1 324 ? 57.789 89.884 94.597 1.00 98.16 304 GLU B O 1
ATOM 7414 N N . LEU B 1 325 ? 56.971 89.934 92.494 1.00 93.29 305 LEU B N 1
ATOM 7415 C CA . LEU B 1 325 ? 58.198 89.417 91.908 1.00 96.78 305 LEU B CA 1
ATOM 7416 C C . LEU B 1 325 ? 59.278 90.490 91.906 1.00 98.81 305 LEU B C 1
ATOM 7417 O O . LEU B 1 325 ? 59.011 91.663 91.637 1.00 98.70 305 LEU B O 1
ATOM 7422 N N . ILE B 1 326 ? 60.505 90.080 92.213 1.00 99.07 306 ILE B N 1
ATOM 7423 C CA . ILE B 1 326 ? 61.630 90.998 92.341 1.00 97.02 306 ILE B CA 1
ATOM 7424 C C . ILE B 1 326 ? 62.847 90.376 91.676 1.00 93.59 306 ILE B C 1
ATOM 7425 O O . ILE B 1 326 ? 63.187 89.220 91.949 1.00 94.31 306 ILE B O 1
ATOM 7430 N N . GLU B 1 327 ? 63.500 91.136 90.802 1.00 94.54 307 GLU B N 1
ATOM 7431 C CA . GLU B 1 327 ? 64.797 90.762 90.252 1.00 96.59 307 GLU B CA 1
ATOM 7432 C C . GLU B 1 327 ? 65.826 91.750 90.784 1.00 100.82 307 GLU B C 1
ATOM 7433 O O . GLU B 1 327 ? 65.820 92.927 90.409 1.00 102.96 307 GLU B O 1
ATOM 7439 N N . THR B 1 328 ? 66.699 91.268 91.660 1.00 100.74 308 THR B N 1
ATOM 7440 C CA . THR B 1 328 ? 67.705 92.111 92.287 1.00 106.95 308 THR B CA 1
ATOM 7441 C C . THR B 1 328 ? 68.887 92.293 91.345 1.00 112.31 308 THR B C 1
ATOM 7442 O O . THR B 1 328 ? 69.422 91.315 90.817 1.00 113.12 308 THR B O 1
ATOM 7446 N N . SER B 1 329 ? 69.297 93.542 91.137 1.00 115.27 309 SER B N 1
ATOM 7447 C CA . SER B 1 329 ? 70.449 93.798 90.288 1.00 118.43 309 SER B CA 1
ATOM 7448 C C . SER B 1 329 ? 71.703 93.214 90.927 1.00 121.68 309 SER B C 1
ATOM 7449 O O . SER B 1 329 ? 71.746 92.930 92.126 1.00 121.54 309 SER B O 1
ATOM 7452 N N . ALA B 1 330 ? 72.729 93.017 90.093 1.00 128.91 310 ALA B N 1
ATOM 7453 C CA . ALA B 1 330 ? 73.960 92.376 90.547 1.00 133.14 310 ALA B CA 1
ATOM 7454 C C . ALA B 1 330 ? 74.480 93.003 91.834 1.00 136.86 310 ALA B C 1
ATOM 7455 O O . ALA B 1 330 ? 74.920 92.294 92.747 1.00 135.45 310 ALA B O 1
ATOM 7457 N N . GLU B 1 331 ? 74.433 94.331 91.929 1.00 133.49 311 GLU B N 1
ATOM 7458 C CA . GLU B 1 331 ? 74.823 95.039 93.138 1.00 132.41 311 GLU B CA 1
ATOM 7459 C C . GLU B 1 331 ? 73.640 95.398 94.035 1.00 130.55 311 GLU B C 1
ATOM 7460 O O . GLU B 1 331 ? 73.832 96.079 95.046 1.00 133.70 311 GLU B O 1
ATOM 7466 N N . GLY B 1 332 ? 72.429 94.954 93.699 1.00 129.64 312 GLY B N 1
ATOM 7467 C CA . GLY B 1 332 ? 71.301 95.061 94.605 1.00 127.39 312 GLY B CA 1
ATOM 7468 C C . GLY B 1 332 ? 70.209 96.073 94.296 1.00 121.52 312 GLY B C 1
ATOM 7469 O O . GLY B 1 332 ? 69.370 96.322 95.170 1.00 124.77 312 GLY B O 1
ATOM 7470 N N . ARG B 1 333 ? 70.184 96.670 93.110 1.00 122.01 313 ARG B N 1
ATOM 7471 C CA . ARG B 1 333 ? 69.078 97.556 92.750 1.00 121.38 313 ARG B CA 1
ATOM 7472 C C . ARG B 1 333 ? 67.857 96.725 92.367 1.00 115.82 313 ARG B C 1
ATOM 7473 O O . ARG B 1 333 ? 67.897 96.015 91.356 1.00 115.74 313 ARG B O 1
ATOM 7481 N N . PRO B 1 334 ? 66.762 96.787 93.123 1.00 115.57 314 PRO B N 1
ATOM 7482 C CA . PRO B 1 334 ? 65.626 95.897 92.863 1.00 111.19 314 PRO B CA 1
ATOM 7483 C C . PRO B 1 334 ? 64.787 96.342 91.672 1.00 104.45 314 PRO B C 1
ATOM 7484 O O . PRO B 1 334 ? 64.751 97.514 91.293 1.00 104.07 314 PRO B O 1
ATOM 7488 N N . HIS B 1 335 ? 64.098 95.363 91.084 1.00 100.75 315 HIS B N 1
ATOM 7489 C CA . HIS B 1 335 ? 63.148 95.598 90.004 1.00 101.68 315 HIS B CA 1
ATOM 7490 C C . HIS B 1 335 ? 61.924 94.724 90.232 1.00 98.62 315 HIS B C 1
ATOM 7491 O O . HIS B 1 335 ? 62.051 93.509 90.402 1.00 96.34 315 HIS B O 1
ATOM 7498 N N . SER B 1 336 ? 60.748 95.342 90.222 1.00 97.30 316 SER B N 1
ATOM 7499 C CA . SER B 1 336 ? 59.489 94.648 90.455 1.00 96.37 316 SER B CA 1
ATOM 7500 C C . SER B 1 336 ? 58.825 94.309 89.128 1.00 93.60 316 SER B C 1
ATOM 7501 O O . SER B 1 336 ? 58.704 95.169 88.250 1.00 91.48 316 SER B O 1
ATOM 7504 N N . TYR B 1 337 ? 58.397 93.058 88.987 1.00 90.13 317 TYR B N 1
ATOM 7505 C CA . TYR B 1 337 ? 57.595 92.642 87.847 1.00 87.93 317 TYR B CA 1
ATOM 7506 C C . TYR B 1 337 ? 56.102 92.756 88.112 1.00 84.99 317 TYR B C 1
ATOM 7507 O O . TYR B 1 337 ? 55.302 92.357 87.260 1.00 86.11 317 TYR B O 1
ATOM 7516 N N . GLY B 1 338 ? 55.711 93.279 89.266 1.00 85.41 318 GLY B N 1
ATOM 7517 C CA . GLY B 1 338 ? 54.321 93.549 89.572 1.00 91.12 318 GLY B CA 1
ATOM 7518 C C . GLY B 1 338 ? 53.748 92.553 90.566 1.00 87.63 318 GLY B C 1
ATOM 7519 O O . GLY B 1 338 ? 54.406 91.610 91.010 1.00 87.74 318 GLY B O 1
ATOM 7520 N N . ARG B 1 339 ? 52.489 92.800 90.913 1.00 89.87 319 ARG B N 1
ATOM 7521 C CA . ARG B 1 339 ? 51.777 91.943 91.848 1.00 96.41 319 ARG B CA 1
ATOM 7522 C C . ARG B 1 339 ? 51.517 90.587 91.205 1.00 97.09 319 ARG B C 1
ATOM 7523 O O . ARG B 1 339 ? 51.049 90.509 90.066 1.00 93.69 319 ARG B O 1
ATOM 7531 N N . VAL B 1 340 ? 51.824 89.515 91.936 1.00 100.92 320 VAL B N 1
ATOM 7532 C CA . VAL B 1 340 ? 51.814 88.171 91.374 1.00 93.74 320 VAL B CA 1
ATOM 7533 C C . VAL B 1 340 ? 51.103 87.220 92.327 1.00 96.85 320 VAL B C 1
ATOM 7534 O O . VAL B 1 340 ? 51.118 87.400 93.548 1.00 104.94 320 VAL B O 1
ATOM 7538 N N . ALA B 1 341 ? 50.467 86.199 91.753 1.00 90.51 321 ALA B N 1
ATOM 7539 C CA . ALA B 1 341 ? 49.543 85.332 92.473 1.00 95.21 321 ALA B CA 1
ATOM 7540 C C . ALA B 1 341 ? 50.153 84.022 92.960 1.00 88.80 321 ALA B C 1
ATOM 7541 O O . ALA B 1 341 ? 49.425 83.197 93.519 1.00 82.27 321 ALA B O 1
ATOM 7543 N N . PHE B 1 342 ? 51.447 83.789 92.755 1.00 89.35 322 PHE B N 1
ATOM 7544 C CA . PHE B 1 342 ? 52.045 82.507 93.108 1.00 80.91 322 PHE B CA 1
ATOM 7545 C C . PHE B 1 342 ? 53.269 82.718 93.989 1.00 79.84 322 PHE B C 1
ATOM 7546 O O . PHE B 1 342 ? 53.659 83.846 94.299 1.00 86.44 322 PHE B O 1
ATOM 7554 N N . ASP B 1 343 ? 53.875 81.605 94.390 1.00 82.74 323 ASP B N 1
ATOM 7555 C CA . ASP B 1 343 ? 55.148 81.609 95.085 1.00 89.76 323 ASP B CA 1
ATOM 7556 C C . ASP B 1 343 ? 56.242 81.137 94.132 1.00 89.95 323 ASP B C 1
ATOM 7557 O O . ASP B 1 343 ? 55.982 80.733 92.997 1.00 85.04 323 ASP B O 1
ATOM 7562 N N . ILE B 1 344 ? 57.482 81.163 94.608 1.00 92.84 324 ILE B N 1
ATOM 7563 C CA . ILE B 1 344 ? 58.607 80.832 93.746 1.00 89.50 324 ILE B CA 1
ATOM 7564 C C . ILE B 1 344 ? 58.661 79.325 93.520 1.00 94.07 324 ILE B C 1
ATOM 7565 O O . ILE B 1 344 ? 58.072 78.532 94.259 1.00 98.76 324 ILE B O 1
ATOM 7570 N N . GLY B 1 345 ? 59.366 78.933 92.464 1.00 98.02 325 GLY B N 1
ATOM 7571 C CA . GLY B 1 345 ? 59.480 77.538 92.093 1.00 91.23 325 GLY B CA 1
ATOM 7572 C C . GLY B 1 345 ? 60.172 76.674 93.124 1.00 87.76 325 GLY B C 1
ATOM 7573 O O . GLY B 1 345 ? 61.293 76.966 93.550 1.00 84.69 325 GLY B O 1
ATOM 7574 N N . ASP B 1 346 ? 59.502 75.602 93.530 1.00 78.72 326 ASP B N 1
ATOM 7575 C CA . ASP B 1 346 ? 60.063 74.636 94.455 1.00 80.84 326 ASP B CA 1
ATOM 7576 C C . ASP B 1 346 ? 60.800 73.552 93.667 1.00 84.89 326 ASP B C 1
ATOM 7577 O O . ASP B 1 346 ? 60.839 73.564 92.435 1.00 85.90 326 ASP B O 1
ATOM 7582 N N . SER B 1 347 ? 61.400 72.600 94.384 1.00 85.88 327 SER B N 1
ATOM 7583 C CA . SER B 1 347 ? 62.064 71.488 93.717 1.00 85.70 327 SER B CA 1
ATOM 7584 C C . SER B 1 347 ? 61.074 70.561 93.029 1.00 88.16 327 SER B C 1
ATOM 7585 O O . SER B 1 347 ? 61.470 69.793 92.145 1.00 83.28 327 SER B O 1
ATOM 7588 N N . ARG B 1 348 ? 59.804 70.614 93.416 1.00 85.82 328 ARG B N 1
ATOM 7589 C CA . ARG B 1 348 ? 58.760 69.785 92.835 1.00 82.27 328 ARG B CA 1
ATOM 7590 C C . ARG B 1 348 ? 58.001 70.486 91.717 1.00 80.37 328 ARG B C 1
ATOM 7591 O O . ARG B 1 348 ? 57.056 69.908 91.171 1.00 77.17 328 ARG B O 1
ATOM 7599 N N . SER B 1 349 ? 58.383 71.711 91.373 1.00 80.58 329 SER B N 1
ATOM 7600 C CA . SER B 1 349 ? 57.794 72.425 90.253 1.00 74.95 329 SER B CA 1
ATOM 7601 C C . SER B 1 349 ? 58.600 72.135 88.988 1.00 75.70 329 SER B C 1
ATOM 7602 O O . SER B 1 349 ? 59.489 71.281 88.972 1.00 74.63 329 SER B O 1
ATOM 7605 N N . ALA B 1 350 ? 58.297 72.856 87.908 1.00 77.20 330 ALA B N 1
ATOM 7606 C CA . ALA B 1 350 ? 59.009 72.667 86.652 1.00 83.50 330 ALA B CA 1
ATOM 7607 C C . ALA B 1 350 ? 60.456 73.126 86.719 1.00 86.99 330 ALA B C 1
ATOM 7608 O O . ALA B 1 350 ? 61.220 72.845 85.790 1.00 78.42 330 ALA B O 1
ATOM 7610 N N . GLY B 1 351 ? 60.849 73.813 87.785 1.00 82.53 331 GLY B N 1
ATOM 7611 C CA . GLY B 1 351 ? 62.209 74.287 87.920 1.00 77.36 331 GLY B CA 1
ATOM 7612 C C . GLY B 1 351 ? 62.414 75.645 87.290 1.00 73.65 331 GLY B C 1
ATOM 7613 O O . GLY B 1 351 ? 61.476 76.439 87.179 1.00 70.34 331 GLY B O 1
ATOM 7614 N N . TRP B 1 352 ? 63.644 75.919 86.868 1.00 77.94 332 TRP B N 1
ATOM 7615 C CA . TRP B 1 352 ? 63.999 77.191 86.261 1.00 78.38 332 TRP B CA 1
ATOM 7616 C C . TRP B 1 352 ? 64.883 76.935 85.054 1.00 74.95 332 TRP B C 1
ATOM 7617 O O . TRP B 1 352 ? 65.768 76.076 85.094 1.00 72.83 332 TRP B O 1
ATOM 7628 N N . LYS B 1 353 ? 64.635 77.677 83.979 1.00 77.84 333 LYS B N 1
ATOM 7629 C CA . LYS B 1 353 ? 65.456 77.573 82.784 1.00 75.74 333 LYS B CA 1
ATOM 7630 C C . LYS B 1 353 ? 65.524 78.935 82.112 1.00 75.82 333 LYS B C 1
ATOM 7631 O O . LYS B 1 353 ? 64.527 79.659 82.056 1.00 73.94 333 LYS B O 1
ATOM 7637 N N . ARG B 1 354 ? 66.705 79.274 81.604 1.00 75.56 334 ARG B N 1
ATOM 7638 C CA . ARG B 1 354 ? 66.941 80.537 80.919 1.00 77.24 334 ARG B CA 1
ATOM 7639 C C . ARG B 1 354 ? 67.455 80.250 79.517 1.00 80.03 334 ARG B C 1
ATOM 7640 O O . ARG B 1 354 ? 68.354 79.421 79.340 1.00 80.40 334 ARG B O 1
ATOM 7648 N N . SER B 1 355 ? 66.883 80.928 78.528 1.00 81.17 335 SER B N 1
ATOM 7649 C CA . SER B 1 355 ? 67.325 80.751 77.154 1.00 86.77 335 SER B CA 1
ATOM 7650 C C . SER B 1 355 ? 68.738 81.293 76.975 1.00 86.10 335 SER B C 1
ATOM 7651 O O . SER B 1 355 ? 69.157 82.232 77.656 1.00 92.43 335 SER B O 1
ATOM 7654 N N . ARG B 1 356 ? 69.481 80.682 76.048 1.00 79.43 336 ARG B N 1
ATOM 7655 C CA . ARG B 1 356 ? 70.811 81.190 75.730 1.00 81.72 336 ARG B CA 1
ATOM 7656 C C . ARG B 1 356 ? 70.750 82.595 75.153 1.00 83.19 336 ARG B C 1
ATOM 7657 O O . ARG B 1 356 ? 71.757 83.310 75.170 1.00 74.96 336 ARG B O 1
ATOM 7665 N N . ASP B 1 357 ? 69.587 82.998 74.638 1.00 86.88 337 ASP B N 1
ATOM 7666 C CA . ASP B 1 357 ? 69.360 84.393 74.285 1.00 82.63 337 ASP B CA 1
ATOM 7667 C C . ASP B 1 357 ? 69.530 85.303 75.493 1.00 87.04 337 ASP B C 1
ATOM 7668 O O . ASP B 1 357 ? 69.920 86.466 75.346 1.00 95.96 337 ASP B O 1
ATOM 7673 N N . GLY B 1 358 ? 69.246 84.791 76.690 1.00 86.33 338 GLY B N 1
ATOM 7674 C CA . GLY B 1 358 ? 69.259 85.583 77.898 1.00 83.35 338 GLY B CA 1
ATOM 7675 C C . GLY B 1 358 ? 68.026 86.427 78.112 1.00 85.54 338 GLY B C 1
ATOM 7676 O O . GLY B 1 358 ? 67.855 86.978 79.207 1.00 88.44 338 GLY B O 1
ATOM 7677 N N . LYS B 1 359 ? 67.161 86.545 77.109 1.00 81.56 339 LYS B N 1
ATOM 7678 C CA . LYS B 1 359 ? 66.005 87.426 77.158 1.00 86.78 339 LYS B CA 1
ATOM 7679 C C . LYS B 1 359 ? 64.720 86.713 77.554 1.00 90.68 339 LYS B C 1
ATOM 7680 O O . LYS B 1 359 ? 63.678 87.366 77.665 1.00 92.81 339 LYS B O 1
ATOM 7686 N N . ARG B 1 360 ? 64.761 85.399 77.769 1.00 90.82 340 ARG B N 1
ATOM 7687 C CA . ARG B 1 360 ? 63.577 84.640 78.151 1.00 87.38 340 ARG B CA 1
ATOM 7688 C C . ARG B 1 360 ? 63.924 83.693 79.288 1.00 87.99 340 ARG B C 1
ATOM 7689 O O . ARG B 1 360 ? 64.911 82.955 79.208 1.00 83.22 340 ARG B O 1
ATOM 7697 N N . VAL B 1 361 ? 63.111 83.722 80.342 1.00 86.37 341 VAL B N 1
ATOM 7698 C CA . VAL B 1 361 ? 63.270 82.854 81.501 1.00 82.91 341 VAL B CA 1
ATOM 7699 C C . VAL B 1 361 ? 61.913 82.259 81.842 1.00 79.81 341 VAL B C 1
ATOM 7700 O O . VAL B 1 361 ? 60.901 82.968 81.859 1.00 79.72 341 VAL B O 1
ATOM 7704 N N . VAL B 1 362 ? 61.891 80.957 82.111 1.00 79.96 342 VAL B N 1
ATOM 7705 C CA . VAL B 1 362 ? 60.692 80.266 82.563 1.00 77.24 342 VAL B CA 1
ATOM 7706 C C . VAL B 1 362 ? 60.974 79.671 83.937 1.00 72.41 342 VAL B C 1
ATOM 7707 O O . VAL B 1 362 ? 62.072 79.164 84.193 1.00 74.90 342 VAL B O 1
ATOM 7711 N N . ILE B 1 363 ? 59.990 79.764 84.830 1.00 70.60 343 ILE B N 1
ATOM 7712 C CA . ILE B 1 363 ? 60.100 79.239 86.183 1.00 72.59 343 ILE B CA 1
ATOM 7713 C C . ILE B 1 363 ? 58.838 78.461 86.518 1.00 72.77 343 ILE B C 1
ATOM 7714 O O . ILE B 1 363 ? 57.744 78.773 86.036 1.00 73.17 343 ILE B O 1
ATOM 7719 N N . GLY B 1 364 ? 58.997 77.439 87.352 1.00 72.49 344 GLY B N 1
ATOM 7720 C CA . GLY B 1 364 ? 57.843 76.791 87.937 1.00 76.66 344 GLY B CA 1
ATOM 7721 C C . GLY B 1 364 ? 57.208 77.662 89.003 1.00 76.31 344 GLY B C 1
ATOM 7722 O O . GLY B 1 364 ? 57.857 78.501 89.625 1.00 72.92 344 GLY B O 1
ATOM 7723 N N . THR B 1 365 ? 55.909 77.473 89.204 1.00 72.67 345 THR B N 1
ATOM 7724 C CA . THR B 1 365 ? 55.155 78.272 90.155 1.00 70.25 345 THR B CA 1
ATOM 7725 C C . THR B 1 365 ? 54.315 77.369 91.041 1.00 74.22 345 THR B C 1
ATOM 7726 O O . THR B 1 365 ? 54.010 76.228 90.693 1.00 74.63 345 THR B O 1
ATOM 7730 N N . ARG B 1 366 ? 53.953 77.900 92.205 1.00 76.12 346 ARG B N 1
ATOM 7731 C CA . ARG B 1 366 ? 52.973 77.279 93.084 1.00 73.41 346 ARG B CA 1
ATOM 7732 C C . ARG B 1 366 ? 51.999 78.352 93.540 1.00 76.11 346 ARG B C 1
ATOM 7733 O O . ARG B 1 366 ? 52.401 79.319 94.193 1.00 85.98 346 ARG B O 1
ATOM 7741 N N . GLY B 1 367 ? 50.730 78.186 93.189 1.00 74.11 347 GLY B N 1
ATOM 7742 C CA . GLY B 1 367 ? 49.724 79.125 93.629 1.00 82.15 347 GLY B CA 1
ATOM 7743 C C . GLY B 1 367 ? 49.445 79.008 95.113 1.00 89.68 347 GLY B C 1
ATOM 7744 O O . GLY B 1 367 ? 49.735 78.000 95.757 1.00 90.96 347 GLY B O 1
ATOM 7745 N N . LEU B 1 368 ? 48.874 80.074 95.669 1.00 89.28 348 LEU B N 1
ATOM 7746 C CA . LEU B 1 368 ? 48.505 80.077 97.080 1.00 86.68 348 LEU B CA 1
ATOM 7747 C C . LEU B 1 368 ? 47.128 79.452 97.288 1.00 86.56 348 LEU B C 1
ATOM 7748 O O . LEU B 1 368 ? 47.002 78.414 97.944 1.00 92.12 348 LEU B O 1
ATOM 7753 N N . GLY B 1 369 ? 46.088 80.075 96.734 1.00 84.56 349 GLY B N 1
ATOM 7754 C CA . GLY B 1 369 ? 44.757 79.507 96.842 1.00 90.92 349 GLY B CA 1
ATOM 7755 C C . GLY B 1 369 ? 44.566 78.265 95.996 1.00 94.76 349 GLY B C 1
ATOM 7756 O O . GLY B 1 369 ? 43.790 77.377 96.359 1.00 95.82 349 GLY B O 1
ATOM 7757 N N . ASP B 1 370 ? 45.265 78.182 94.863 1.00 99.57 350 ASP B N 1
ATOM 7758 C CA . ASP B 1 370 ? 45.127 77.027 93.984 1.00 99.55 350 ASP B CA 1
ATOM 7759 C C . ASP B 1 370 ? 45.923 75.825 94.471 1.00 96.67 350 ASP B C 1
ATOM 7760 O O . ASP B 1 370 ? 45.495 74.684 94.264 1.00 96.04 350 ASP B O 1
ATOM 7765 N N . ALA B 1 371 ? 47.068 76.058 95.117 1.00 92.55 351 ALA B N 1
ATOM 7766 C CA . ALA B 1 371 ? 48.031 75.005 95.439 1.00 87.00 351 ALA B CA 1
ATOM 7767 C C . ALA B 1 371 ? 48.404 74.201 94.198 1.00 86.82 351 ALA B C 1
ATOM 7768 O O . ALA B 1 371 ? 48.655 72.996 94.273 1.00 80.13 351 ALA B O 1
ATOM 7770 N N . ARG B 1 372 ? 48.448 74.871 93.052 1.00 86.90 352 ARG B N 1
ATOM 7771 C CA . ARG B 1 372 ? 48.682 74.243 91.763 1.00 71.31 352 ARG B CA 1
ATOM 7772 C C . ARG B 1 372 ? 50.029 74.681 91.207 1.00 67.12 352 ARG B C 1
ATOM 7773 O O . ARG B 1 372 ? 50.482 75.803 91.444 1.00 71.06 352 ARG B O 1
ATOM 7781 N N . TYR B 1 373 ? 50.665 73.781 90.466 1.00 71.85 353 TYR B N 1
ATOM 7782 C CA . TYR B 1 373 ? 51.962 74.041 89.860 1.00 74.64 353 TYR B CA 1
ATOM 7783 C C . TYR B 1 373 ? 51.790 74.471 88.410 1.00 71.13 353 TYR B C 1
ATOM 7784 O O . TYR B 1 373 ? 50.904 73.984 87.705 1.00 67.12 353 TYR B O 1
ATOM 7793 N N . GLY B 1 374 ? 52.640 75.391 87.974 1.00 68.13 354 GLY B N 1
ATOM 7794 C CA . GLY B 1 374 ? 52.498 75.960 86.657 1.00 72.08 354 GLY B CA 1
ATOM 7795 C C . GLY B 1 374 ? 53.763 76.660 86.220 1.00 72.97 354 GLY B C 1
ATOM 7796 O O . GLY B 1 374 ? 54.818 76.527 86.843 1.00 72.65 354 GLY B O 1
ATOM 7797 N N . LEU B 1 375 ? 53.640 77.413 85.132 1.00 73.84 355 LEU B N 1
ATOM 7798 C CA . LEU B 1 375 ? 54.765 78.085 84.503 1.00 71.98 355 LEU B CA 1
ATOM 7799 C C . LEU B 1 375 ? 54.523 79.585 84.462 1.00 75.16 355 LEU B C 1
ATOM 7800 O O . LEU B 1 375 ? 53.411 80.039 84.175 1.00 82.13 355 LEU B O 1
ATOM 7805 N N . ALA B 1 376 ? 55.572 80.348 84.750 1.00 72.92 356 ALA B N 1
ATOM 7806 C CA . ALA B 1 376 ? 55.561 81.799 84.628 1.00 79.18 356 ALA B CA 1
ATOM 7807 C C . ALA B 1 376 ? 56.671 82.204 83.675 1.00 81.58 356 ALA B C 1
ATOM 7808 O O . ALA B 1 376 ? 57.841 81.885 83.910 1.00 83.71 356 ALA B O 1
ATOM 7810 N N . LEU B 1 377 ? 56.307 82.903 82.607 1.00 80.74 357 LEU B N 1
ATOM 7811 C CA . LEU B 1 377 ? 57.253 83.310 81.579 1.00 76.52 357 LEU B CA 1
ATOM 7812 C C . LEU B 1 377 ? 57.535 84.798 81.732 1.00 79.06 357 LEU B C 1
ATOM 7813 O O . LEU B 1 377 ? 56.615 85.619 81.655 1.00 81.94 357 LEU B O 1
ATOM 7818 N N . ILE B 1 378 ? 58.800 85.141 81.955 1.00 79.97 358 ILE B N 1
ATOM 7819 C CA . ILE B 1 378 ? 59.203 86.523 82.170 1.00 86.79 358 ILE B CA 1
ATOM 7820 C C . ILE B 1 378 ? 60.237 86.912 81.124 1.00 94.70 358 ILE B C 1
ATOM 7821 O O . ILE B 1 378 ? 61.037 86.088 80.667 1.00 90.51 358 ILE B O 1
ATOM 7826 N N . ASP B 1 379 ? 60.204 88.182 80.739 1.00 105.09 359 ASP B N 1
ATOM 7827 C CA . ASP B 1 379 ? 61.121 88.743 79.756 1.00 102.93 359 ASP B CA 1
ATOM 7828 C C . ASP B 1 379 ? 61.181 90.250 79.983 1.00 102.65 359 ASP B C 1
ATOM 7829 O O . ASP B 1 379 ? 60.693 90.759 80.998 1.00 98.42 359 ASP B O 1
ATOM 7834 N N . LYS B 1 380 ? 61.795 90.968 79.039 1.00 104.92 360 LYS B N 1
ATOM 7835 C CA . LYS B 1 380 ? 61.830 92.424 79.126 1.00 104.21 360 LYS B CA 1
ATOM 7836 C C . LYS B 1 380 ? 60.428 93.018 79.157 1.00 101.55 360 LYS B C 1
ATOM 7837 O O . LYS B 1 380 ? 60.203 94.045 79.808 1.00 100.39 360 LYS B O 1
ATOM 7843 N N . THR B 1 381 ? 59.474 92.384 78.472 1.00 95.22 361 THR B N 1
ATOM 7844 C CA . THR B 1 381 ? 58.103 92.883 78.464 1.00 97.73 361 THR B CA 1
ATOM 7845 C C . THR B 1 381 ? 57.500 92.856 79.863 1.00 99.63 361 THR B C 1
ATOM 7846 O O . THR B 1 381 ? 56.919 93.846 80.323 1.00 104.55 361 THR B O 1
ATOM 7850 N N . GLY B 1 382 ? 57.633 91.733 80.555 1.00 94.61 362 GLY B N 1
ATOM 7851 C CA . GLY B 1 382 ? 57.045 91.592 81.872 1.00 86.40 362 GLY B CA 1
ATOM 7852 C C . GLY B 1 382 ? 56.968 90.125 82.256 1.00 86.07 362 GLY B C 1
ATOM 7853 O O . GLY B 1 382 ? 57.727 89.300 81.755 1.00 88.32 362 GLY B O 1
ATOM 7854 N N . VAL B 1 383 ? 56.037 89.831 83.158 1.00 87.04 363 VAL B N 1
ATOM 7855 C CA . VAL B 1 383 ? 55.783 88.475 83.626 1.00 83.83 363 VAL B CA 1
ATOM 7856 C C . VAL B 1 383 ? 54.425 88.036 83.102 1.00 83.23 363 VAL B C 1
ATOM 7857 O O . VAL B 1 383 ? 53.443 88.782 83.196 1.00 84.31 363 VAL B O 1
ATOM 7861 N N . ARG B 1 384 ? 54.371 86.834 82.538 1.00 85.44 364 ARG B N 1
ATOM 7862 C CA . ARG B 1 384 ? 53.130 86.251 82.057 1.00 83.40 364 ARG B CA 1
ATOM 7863 C C . ARG B 1 384 ? 52.860 84.957 82.809 1.00 87.72 364 ARG B C 1
ATOM 7864 O O . ARG B 1 384 ? 53.771 84.153 83.030 1.00 86.81 364 ARG B O 1
ATOM 7872 N N . GLU B 1 385 ? 51.607 84.765 83.205 1.00 91.79 365 GLU B N 1
ATOM 7873 C CA . GLU B 1 385 ? 51.188 83.610 83.988 1.00 92.60 365 GLU B CA 1
ATOM 7874 C C . GLU B 1 385 ? 50.350 82.697 83.102 1.00 92.76 365 GLU B C 1
ATOM 7875 O O . GLU B 1 385 ? 49.284 83.096 82.623 1.00 96.15 365 GLU B O 1
ATOM 7881 N N . LEU B 1 386 ? 50.832 81.476 82.893 1.00 89.62 366 LEU B N 1
ATOM 7882 C CA . LEU B 1 386 ? 50.195 80.547 81.973 1.00 99.02 366 LEU B CA 1
ATOM 7883 C C . LEU B 1 386 ? 48.989 79.883 82.625 1.00 104.91 366 LEU B C 1
ATOM 7884 O O . LEU B 1 386 ? 49.092 79.322 83.721 1.00 102.39 366 LEU B O 1
ATOM 7889 N N . ARG B 1 387 ? 47.846 79.943 81.944 1.00 109.48 367 ARG B N 1
ATOM 7890 C CA . ARG B 1 387 ? 46.617 79.339 82.443 1.00 109.20 367 ARG B CA 1
ATOM 7891 C C . ARG B 1 387 ? 46.634 77.842 82.160 1.00 111.08 367 ARG B C 1
ATOM 7892 O O . ARG B 1 387 ? 46.783 77.424 81.007 1.00 106.70 367 ARG B O 1
ATOM 7900 N N . ALA B 1 388 ? 46.478 77.036 83.207 1.00 111.26 368 ALA B N 1
ATOM 7901 C CA . ALA B 1 388 ? 46.429 75.589 83.071 1.00 102.39 368 ALA B CA 1
ATOM 7902 C C . ALA B 1 388 ? 45.352 75.040 83.992 1.00 100.03 368 ALA B C 1
ATOM 7903 O O . ALA B 1 388 ? 45.238 75.461 85.146 1.00 101.14 368 ALA B O 1
ATOM 7905 N N . ASP B 1 389 ? 44.562 74.097 83.475 1.00 93.08 369 ASP B N 1
ATOM 7906 C CA . ASP B 1 389 ? 43.479 73.524 84.264 1.00 90.16 369 ASP B CA 1
ATOM 7907 C C . ASP B 1 389 ? 43.983 72.568 85.336 1.00 90.19 369 ASP B C 1
ATOM 7908 O O . ASP B 1 389 ? 43.240 72.258 86.272 1.00 89.91 369 ASP B O 1
ATOM 7913 N N . ALA B 1 390 ? 45.221 72.096 85.221 1.00 87.26 370 ALA B N 1
ATOM 7914 C CA . ALA B 1 390 ? 45.817 71.229 86.222 1.00 82.05 370 ALA B CA 1
ATOM 7915 C C . ALA B 1 390 ? 47.282 71.607 86.378 1.00 78.25 370 ALA B C 1
ATOM 7916 O O . ALA B 1 390 ? 47.784 72.521 85.718 1.00 76.44 370 ALA B O 1
ATOM 7918 N N . SER B 1 391 ? 47.973 70.892 87.257 1.00 77.19 371 SER B N 1
ATOM 7919 C CA . SER B 1 391 ? 49.341 71.240 87.600 1.00 75.93 371 SER B CA 1
ATOM 7920 C C . SER B 1 391 ? 50.322 70.657 86.593 1.00 72.29 371 SER B C 1
ATOM 7921 O O . SER B 1 391 ? 50.181 69.513 86.154 1.00 73.93 371 SER B O 1
ATOM 7924 N N . LEU B 1 392 ? 51.320 71.456 86.231 1.00 67.17 372 LEU B N 1
ATOM 7925 C CA . LEU B 1 392 ? 52.404 71.035 85.353 1.00 67.58 372 LEU B CA 1
ATOM 7926 C C . LEU B 1 392 ? 53.643 70.869 86.219 1.00 69.36 372 LEU B C 1
ATOM 7927 O O . LEU B 1 392 ? 54.205 71.855 86.705 1.00 75.19 372 LEU B O 1
ATOM 7932 N N . THR B 1 393 ? 54.068 69.622 86.406 1.00 66.07 373 THR B N 1
ATOM 7933 C CA . THR B 1 393 ? 55.103 69.301 87.379 1.00 67.23 373 THR B CA 1
ATOM 7934 C C . THR B 1 393 ? 56.494 69.298 86.754 1.00 72.70 373 THR B C 1
ATOM 7935 O O . THR B 1 393 ? 57.346 70.109 87.122 1.00 75.87 373 THR B O 1
ATOM 7939 N N . ARG B 1 394 ? 56.742 68.385 85.824 1.00 80.56 374 ARG B N 1
ATOM 7940 C CA . ARG B 1 394 ? 58.027 68.281 85.150 1.00 78.91 374 ARG B CA 1
ATOM 7941 C C . ARG B 1 394 ? 57.857 68.647 83.683 1.00 78.36 374 ARG B C 1
ATOM 7942 O O . ARG B 1 394 ? 56.964 68.125 83.008 1.00 73.89 374 ARG B O 1
ATOM 7950 N N . CYS B 1 395 ? 58.715 69.539 83.198 1.00 78.08 375 CYS B N 1
ATOM 7951 C CA . CYS B 1 395 ? 58.609 70.086 81.854 1.00 70.13 375 CYS B CA 1
ATOM 7952 C C . CYS B 1 395 ? 59.969 70.054 81.177 1.00 67.44 375 CYS B C 1
ATOM 7953 O O . CYS B 1 395 ? 60.958 70.531 81.742 1.00 71.25 375 CYS B O 1
ATOM 7956 N N . GLY B 1 396 ? 60.018 69.482 79.979 1.00 65.06 376 GLY B N 1
ATOM 7957 C CA . GLY B 1 396 ? 61.170 69.638 79.117 1.00 64.36 376 GLY B CA 1
ATOM 7958 C C . GLY B 1 396 ? 61.016 70.852 78.220 1.00 68.01 376 GLY B C 1
ATOM 7959 O O . GLY B 1 396 ? 59.912 71.229 77.842 1.00 64.81 376 GLY B O 1
ATOM 7960 N N . PHE B 1 397 ? 62.146 71.459 77.871 1.00 74.58 377 PHE B N 1
ATOM 7961 C CA . PHE B 1 397 ? 62.156 72.694 77.102 1.00 72.28 377 PHE B CA 1
ATOM 7962 C C . PHE B 1 397 ? 63.157 72.596 75.962 1.00 68.85 377 PHE B C 1
ATOM 7963 O O . PHE B 1 397 ? 64.057 71.754 75.964 1.00 67.16 377 PHE B O 1
ATOM 7971 N N . ASP B 1 398 ? 62.986 73.479 74.985 1.00 74.37 378 ASP B N 1
ATOM 7972 C CA . ASP B 1 398 ? 64.006 73.695 73.976 1.00 76.20 378 ASP B CA 1
ATOM 7973 C C . ASP B 1 398 ? 65.074 74.631 74.535 1.00 79.92 378 ASP B C 1
ATOM 7974 O O . ASP B 1 398 ? 64.994 75.098 75.674 1.00 80.98 378 ASP B O 1
ATOM 7979 N N . GLY B 1 399 ? 66.093 74.916 73.726 1.00 81.64 379 GLY B N 1
ATOM 7980 C CA . GLY B 1 399 ? 67.165 75.778 74.189 1.00 76.14 379 GLY B CA 1
ATOM 7981 C C . GLY B 1 399 ? 66.768 77.236 74.281 1.00 78.97 379 GLY B C 1
ATOM 7982 O O . GLY B 1 399 ? 67.246 77.958 75.159 1.00 77.94 379 GLY B O 1
ATOM 7991 N N . LEU B 1 401 ? 63.677 78.402 74.718 1.00 76.83 381 LEU B N 1
ATOM 7992 C CA . LEU B 1 401 ? 62.429 78.528 75.471 1.00 77.25 381 LEU B CA 1
ATOM 7993 C C . LEU B 1 401 ? 61.292 78.979 74.550 1.00 76.23 381 LEU B C 1
ATOM 7994 O O . LEU B 1 401 ? 60.744 80.077 74.658 1.00 80.92 381 LEU B O 1
ATOM 7999 N N . ARG B 1 402 ? 60.960 78.078 73.630 1.00 71.43 382 ARG B N 1
ATOM 8000 C CA . ARG B 1 402 ? 59.880 78.291 72.676 1.00 70.21 382 ARG B CA 1
ATOM 8001 C C . ARG B 1 402 ? 58.759 77.281 72.864 1.00 73.48 382 ARG B C 1
ATOM 8002 O O . ARG B 1 402 ? 57.624 77.674 73.146 1.00 77.49 382 ARG B O 1
ATOM 8010 N N . SER B 1 403 ? 59.037 75.994 72.696 1.00 76.63 383 SER B N 1
ATOM 8011 C CA . SER B 1 403 ? 58.068 74.940 72.946 1.00 77.30 383 SER B CA 1
ATOM 8012 C C . SER B 1 403 ? 58.489 74.135 74.168 1.00 77.33 383 SER B C 1
ATOM 8013 O O . SER B 1 403 ? 59.677 74.030 74.485 1.00 72.07 383 SER B O 1
ATOM 8016 N N . ALA B 1 404 ? 57.500 73.578 74.862 1.00 82.63 384 ALA B N 1
ATOM 8017 C CA . ALA B 1 404 ? 57.766 72.770 76.042 1.00 78.68 384 ALA B CA 1
ATOM 8018 C C . ALA B 1 404 ? 56.770 71.626 76.114 1.00 74.32 384 ALA B C 1
ATOM 8019 O O . ALA B 1 404 ? 55.588 71.803 75.810 1.00 71.02 384 ALA B O 1
ATOM 8021 N N . ILE B 1 405 ? 57.255 70.455 76.519 1.00 70.83 385 ILE B N 1
ATOM 8022 C CA . ILE B 1 405 ? 56.415 69.291 76.775 1.00 71.00 385 ILE B CA 1
ATOM 8023 C C . ILE B 1 405 ? 56.403 69.043 78.277 1.00 68.21 385 ILE B C 1
ATOM 8024 O O . ILE B 1 405 ? 57.462 68.957 78.911 1.00 65.99 385 ILE B O 1
ATOM 8029 N N . CYS B 1 406 ? 55.206 68.946 78.847 1.00 71.19 386 CYS B N 1
ATOM 8030 C CA . CYS B 1 406 ? 55.022 68.940 80.288 1.00 63.52 386 CYS B CA 1
ATOM 8031 C C . CYS B 1 406 ? 54.187 67.741 80.709 1.00 64.77 386 CYS B C 1
ATOM 8032 O O . CYS B 1 406 ? 53.544 67.076 79.893 1.00 73.10 386 CYS B O 1
ATOM 8035 N N . VAL B 1 407 ? 54.207 67.476 82.011 1.00 68.08 387 VAL B N 1
ATOM 8036 C CA . VAL B 1 407 ? 53.404 66.431 82.631 1.00 63.49 387 VAL B CA 1
ATOM 8037 C C . VAL B 1 407 ? 52.283 67.106 83.405 1.00 67.07 387 VAL B C 1
ATOM 8038 O O . VAL B 1 407 ? 52.539 67.860 84.351 1.00 65.44 387 VAL B O 1
ATOM 8042 N N . GLU B 1 408 ? 51.046 66.843 83.002 1.00 65.92 388 GLU B N 1
ATOM 8043 C CA . GLU B 1 408 ? 49.875 67.457 83.610 1.00 64.36 388 GLU B CA 1
ATOM 8044 C C . GLU B 1 408 ? 49.207 66.460 84.544 1.00 65.17 388 GLU B C 1
ATOM 8045 O O . GLU B 1 408 ? 48.895 65.336 84.140 1.00 69.78 388 GLU B O 1
ATOM 8051 N N . GLU B 1 409 ? 48.993 66.871 85.791 1.00 68.61 389 GLU B N 1
ATOM 8052 C CA . GLU B 1 409 ? 48.347 66.010 86.768 1.00 67.61 389 GLU B CA 1
ATOM 8053 C C . GLU B 1 409 ? 47.612 66.859 87.790 1.00 68.72 389 GLU B C 1
ATOM 8054 O O . GLU B 1 409 ? 47.835 68.066 87.909 1.00 73.12 389 GLU B O 1
ATOM 8060 N N . GLY B 1 410 ? 46.728 66.198 88.531 1.00 71.13 390 GLY B N 1
ATOM 8061 C CA . GLY B 1 410 ? 45.971 66.807 89.602 1.00 72.42 390 GLY B CA 1
ATOM 8062 C C . GLY B 1 410 ? 45.648 65.746 90.630 1.00 74.70 390 GLY B C 1
ATOM 8063 O O . GLY B 1 410 ? 46.055 64.590 90.503 1.00 72.48 390 GLY B O 1
ATOM 8072 N N . SER B 1 412 ? 42.726 64.375 91.407 1.00 81.61 392 SER B N 1
ATOM 8073 C CA . SER B 1 412 ? 41.888 63.373 90.767 1.00 78.92 392 SER B CA 1
ATOM 8074 C C . SER B 1 412 ? 42.288 63.087 89.325 1.00 81.83 392 SER B C 1
ATOM 8075 O O . SER B 1 412 ? 41.637 62.270 88.668 1.00 78.78 392 SER B O 1
ATOM 8078 N N . ARG B 1 413 ? 43.335 63.735 88.817 1.00 81.42 393 ARG B N 1
ATOM 8079 C CA . ARG B 1 413 ? 43.684 63.657 87.405 1.00 72.76 393 ARG B CA 1
ATOM 8080 C C . ARG B 1 413 ? 44.965 62.858 87.223 1.00 68.80 393 ARG B C 1
ATOM 8081 O O . ARG B 1 413 ? 46.027 63.282 87.703 1.00 67.17 393 ARG B O 1
ATOM 8089 N N . PRO B 1 414 ? 44.915 61.713 86.547 1.00 70.25 394 PRO B N 1
ATOM 8090 C CA . PRO B 1 414 ? 46.123 60.910 86.336 1.00 67.62 394 PRO B CA 1
ATOM 8091 C C . PRO B 1 414 ? 47.119 61.642 85.456 1.00 66.26 394 PRO B C 1
ATOM 8092 O O . PRO B 1 414 ? 46.757 62.602 84.760 1.00 61.87 394 PRO B O 1
ATOM 8096 N N . PRO B 1 415 ? 48.383 61.219 85.459 1.00 65.65 395 PRO B N 1
ATOM 8097 C CA . PRO B 1 415 ? 49.402 61.940 84.689 1.00 62.36 395 PRO B CA 1
ATOM 8098 C C . PRO B 1 415 ? 49.125 61.895 83.195 1.00 64.43 395 PRO B C 1
ATOM 8099 O O . PRO B 1 415 ? 48.783 60.853 82.633 1.00 63.58 395 PRO B O 1
ATOM 8103 N N . ARG B 1 416 ? 49.278 63.050 82.558 1.00 68.99 396 ARG B N 1
ATOM 8104 C CA . ARG B 1 416 ? 49.138 63.195 81.120 1.00 65.29 396 ARG B CA 1
ATOM 8105 C C . ARG B 1 416 ? 50.353 63.919 80.565 1.00 68.61 396 ARG B C 1
ATOM 8106 O O . ARG B 1 416 ? 51.104 64.569 81.294 1.00 63.16 396 ARG B O 1
ATOM 8114 N N . LEU B 1 417 ? 50.536 63.798 79.256 1.00 74.32 397 LEU B N 1
ATOM 8115 C CA . LEU B 1 417 ? 51.547 64.546 78.526 1.00 63.62 397 LEU B CA 1
ATOM 8116 C C . LEU B 1 417 ? 50.867 65.656 77.743 1.00 63.90 397 LEU B C 1
ATOM 8117 O O . LEU B 1 417 ? 49.887 65.411 77.034 1.00 70.58 397 LEU B O 1
ATOM 8122 N N . VAL B 1 418 ? 51.374 66.874 77.889 1.00 63.88 398 VAL B N 1
ATOM 8123 C CA . VAL B 1 418 ? 50.893 68.018 77.129 1.00 69.84 398 VAL B CA 1
ATOM 8124 C C . VAL B 1 418 ? 52.097 68.800 76.627 1.00 72.37 398 VAL B C 1
ATOM 8125 O O . VAL B 1 418 ? 53.140 68.862 77.285 1.00 71.81 398 VAL B O 1
ATOM 8129 N N . ARG B 1 419 ? 51.957 69.383 75.441 1.00 77.28 399 ARG B N 1
ATOM 8130 C CA . ARG B 1 419 ? 52.974 70.265 74.888 1.00 77.29 399 ARG B CA 1
ATOM 8131 C C . ARG B 1 419 ? 52.472 71.700 74.928 1.00 76.17 399 ARG B C 1
ATOM 8132 O O . ARG B 1 419 ? 51.278 71.959 74.744 1.00 76.93 399 ARG B O 1
ATOM 8140 N N . VAL B 1 420 ? 53.386 72.628 75.187 1.00 76.10 400 VAL B N 1
ATOM 8141 C CA . VAL B 1 420 ? 53.050 74.026 75.412 1.00 78.59 400 VAL B CA 1
ATOM 8142 C C . VAL B 1 420 ? 53.834 74.881 74.431 1.00 80.44 400 VAL B C 1
ATOM 8143 O O . VAL B 1 420 ? 55.058 74.747 74.323 1.00 79.91 400 VAL B O 1
ATOM 8147 N N . ASP B 1 421 ? 53.129 75.755 73.720 1.00 77.17 401 ASP B N 1
ATOM 8148 C CA . ASP B 1 421 ? 53.766 76.783 72.909 1.00 81.63 401 ASP B CA 1
ATOM 8149 C C . ASP B 1 421 ? 53.846 78.041 73.762 1.00 80.44 401 ASP B C 1
ATOM 8150 O O . ASP B 1 421 ? 52.822 78.657 74.070 1.00 84.30 401 ASP B O 1
ATOM 8155 N N . LEU B 1 422 ? 55.065 78.422 74.144 1.00 78.51 402 LEU B N 1
ATOM 8156 C CA . LEU B 1 422 ? 55.237 79.556 75.041 1.00 84.99 402 LEU B CA 1
ATOM 8157 C C . LEU B 1 422 ? 54.894 80.880 74.373 1.00 87.53 402 LEU B C 1
ATOM 8158 O O . LEU B 1 422 ? 54.691 81.877 75.074 1.00 84.99 402 LEU B O 1
ATOM 8163 N N . GLY B 1 423 ? 54.833 80.917 73.042 1.00 83.97 403 GLY B N 1
ATOM 8164 C CA . GLY B 1 423 ? 54.420 82.138 72.370 1.00 80.50 403 GLY B CA 1
ATOM 8165 C C . GLY B 1 423 ? 52.934 82.410 72.511 1.00 80.45 403 GLY B C 1
ATOM 8166 O O . GLY B 1 423 ? 52.527 83.494 72.938 1.00 81.10 403 GLY B O 1
ATOM 8167 N N . THR B 1 424 ? 52.104 81.430 72.159 1.00 83.77 404 THR B N 1
ATOM 8168 C CA . THR B 1 424 ? 50.656 81.589 72.180 1.00 88.59 404 THR B CA 1
ATOM 8169 C C . THR B 1 424 ? 50.006 81.046 73.444 1.00 85.94 404 THR B C 1
ATOM 8170 O O . THR B 1 424 ? 48.788 81.181 73.601 1.00 84.65 404 THR B O 1
ATOM 8174 N N . ASP B 1 425 ? 50.781 80.436 74.341 1.00 88.15 405 ASP B N 1
ATOM 8175 C CA . ASP B 1 425 ? 50.273 79.908 75.609 1.00 93.79 405 ASP B CA 1
ATOM 8176 C C . ASP B 1 425 ? 49.172 78.870 75.405 1.00 96.67 405 ASP B C 1
ATOM 8177 O O . ASP B 1 425 ? 48.271 78.738 76.236 1.00 99.14 405 ASP B O 1
ATOM 8182 N N . LYS B 1 426 ? 49.227 78.120 74.307 1.00 95.55 406 LYS B N 1
ATOM 8183 C CA . LYS B 1 426 ? 48.231 77.091 74.048 1.00 93.38 406 LYS B CA 1
ATOM 8184 C C . LYS B 1 426 ? 48.715 75.744 74.567 1.00 88.12 406 LYS B C 1
ATOM 8185 O O . LYS B 1 426 ? 49.887 75.387 74.418 1.00 82.91 406 LYS B O 1
ATOM 8191 N N . ILE B 1 427 ? 47.802 75.006 75.190 1.00 83.95 407 ILE B N 1
ATOM 8192 C CA . ILE B 1 427 ? 48.080 73.679 75.726 1.00 84.20 407 ILE B CA 1
ATOM 8193 C C . ILE B 1 427 ? 47.443 72.648 74.809 1.00 85.29 407 ILE B C 1
ATOM 8194 O O . ILE B 1 427 ? 46.294 72.806 74.378 1.00 84.04 407 ILE B O 1
ATOM 8199 N N . THR B 1 428 ? 48.186 71.586 74.513 1.00 81.52 408 THR B N 1
ATOM 8200 C CA . THR B 1 428 ? 47.726 70.535 73.616 1.00 79.99 408 THR B CA 1
ATOM 8201 C C . THR B 1 428 ? 47.946 69.190 74.287 1.00 76.71 408 THR B C 1
ATOM 8202 O O . THR B 1 428 ? 49.070 68.870 74.685 1.00 75.43 408 THR B O 1
ATOM 8206 N N . ASP B 1 429 ? 46.880 68.405 74.406 1.00 73.13 409 ASP B N 1
ATOM 8207 C CA . ASP B 1 429 ? 46.951 67.113 75.075 1.00 78.67 409 ASP B CA 1
ATOM 8208 C C . ASP B 1 429 ? 47.609 66.090 74.156 1.00 81.02 409 ASP B C 1
ATOM 8209 O O . ASP B 1 429 ? 47.136 65.854 73.039 1.00 84.69 409 ASP B O 1
ATOM 8214 N N . LEU B 1 430 ? 48.698 65.485 74.625 1.00 73.88 410 LEU B N 1
ATOM 8215 C CA . LEU B 1 430 ? 49.394 64.434 73.897 1.00 74.99 410 LEU B CA 1
ATOM 8216 C C . LEU B 1 430 ? 48.970 63.035 74.321 1.00 77.66 410 LEU B C 1
ATOM 8217 O O . LEU B 1 430 ? 49.542 62.056 73.834 1.00 83.12 410 LEU B O 1
ATOM 8222 N N . GLY B 1 431 ? 48.001 62.916 75.223 1.00 74.96 411 GLY B N 1
ATOM 8223 C CA . GLY B 1 431 ? 47.537 61.627 75.672 1.00 74.72 411 GLY B CA 1
ATOM 8224 C C . GLY B 1 431 ? 47.990 61.297 77.079 1.00 75.06 411 GLY B C 1
ATOM 8225 O O . GLY B 1 431 ? 48.871 61.950 77.645 1.00 72.02 411 GLY B O 1
ATOM 8226 N N . PRO B 1 432 ? 47.391 60.264 77.671 1.00 78.25 412 PRO B N 1
ATOM 8227 C CA . PRO B 1 432 ? 47.744 59.897 79.047 1.00 73.86 412 PRO B CA 1
ATOM 8228 C C . PRO B 1 432 ? 49.104 59.231 79.151 1.00 69.60 412 PRO B C 1
ATOM 8229 O O . PRO B 1 432 ? 49.788 59.023 78.145 1.00 76.39 412 PRO B O 1
ATOM 8233 N N . ILE B 1 433 ? 49.500 58.893 80.373 1.00 72.79 413 ILE B N 1
ATOM 8234 C CA . ILE B 1 433 ? 50.755 58.198 80.639 1.00 68.70 413 ILE B CA 1
ATOM 8235 C C . ILE B 1 433 ? 50.508 56.737 80.989 1.00 69.16 413 ILE B C 1
ATOM 8236 O O . ILE B 1 433 ? 50.965 55.836 80.286 1.00 70.09 413 ILE B O 1
ATOM 8241 N N . SER B 1 434 ? 49.801 56.482 82.087 1.00 70.03 414 SER B N 1
ATOM 8242 C CA . SER B 1 434 ? 49.446 55.120 82.447 1.00 70.39 414 SER B CA 1
ATOM 8243 C C . SER B 1 434 ? 47.970 54.905 82.163 1.00 71.65 414 SER B C 1
ATOM 8244 O O . SER B 1 434 ? 47.126 55.532 82.821 1.00 68.92 414 SER B O 1
ATOM 8247 N N . PRO B 1 435 ? 47.607 54.054 81.201 1.00 77.10 415 PRO B N 1
ATOM 8248 C CA . PRO B 1 435 ? 46.182 53.773 80.974 1.00 76.48 415 PRO B CA 1
ATOM 8249 C C . PRO B 1 435 ? 45.534 53.022 82.117 1.00 72.88 415 PRO B C 1
ATOM 8250 O O . PRO B 1 435 ? 44.300 53.002 82.200 1.00 74.96 415 PRO B O 1
ATOM 8254 N N . ARG B 1 436 ? 46.326 52.403 82.995 1.00 70.33 416 ARG B N 1
ATOM 8255 C CA . ARG B 1 436 ? 45.767 51.664 84.122 1.00 69.09 416 ARG B CA 1
ATOM 8256 C C . ARG B 1 436 ? 44.982 52.579 85.050 1.00 71.93 416 ARG B C 1
ATOM 8257 O O . ARG B 1 436 ? 43.898 52.217 85.522 1.00 72.54 416 ARG B O 1
ATOM 8265 N N . HIS B 1 437 ? 45.507 53.772 85.317 1.00 74.52 417 HIS B N 1
ATOM 8266 C CA . HIS B 1 437 ? 44.849 54.710 86.214 1.00 66.72 417 HIS B CA 1
ATOM 8267 C C . HIS B 1 437 ? 43.767 55.526 85.528 1.00 73.50 417 HIS B C 1
ATOM 8268 O O . HIS B 1 437 ? 42.996 56.204 86.215 1.00 70.88 417 HIS B O 1
ATOM 8275 N N . GLU B 1 438 ? 43.692 55.479 84.198 1.00 78.75 418 GLU B N 1
ATOM 8276 C CA . GLU B 1 438 ? 42.547 56.047 83.501 1.00 72.78 418 GLU B CA 1
ATOM 8277 C C . GLU B 1 438 ? 41.304 55.189 83.675 1.00 75.35 418 GLU B C 1
ATOM 8278 O O . GLU B 1 438 ? 40.187 55.704 83.562 1.00 75.94 418 GLU B O 1
ATOM 8284 N N . GLU B 1 439 ? 41.479 53.893 83.949 1.00 75.02 419 GLU B N 1
ATOM 8285 C CA . GLU B 1 439 ? 40.337 53.019 84.191 1.00 78.26 419 GLU B CA 1
ATOM 8286 C C . GLU B 1 439 ? 39.663 53.335 85.518 1.00 78.90 419 GLU B C 1
ATOM 8287 O O . GLU B 1 439 ? 38.444 53.179 85.646 1.00 77.72 419 GLU B O 1
ATOM 8293 N N . ILE B 1 440 ? 40.439 53.773 86.512 1.00 77.25 420 ILE B N 1
ATOM 8294 C CA . ILE B 1 440 ? 39.893 54.024 87.838 1.00 76.61 420 ILE B CA 1
ATOM 8295 C C . ILE B 1 440 ? 38.914 55.183 87.779 1.00 80.64 420 ILE B C 1
ATOM 8296 O O . ILE B 1 440 ? 39.226 56.255 87.248 1.00 81.32 420 ILE B O 1
ATOM 8301 N N . GLU B 1 441 ? 37.724 54.973 88.324 1.00 81.37 421 GLU B N 1
ATOM 8302 C CA . GLU B 1 441 ? 36.779 56.071 88.452 1.00 84.25 421 GLU B CA 1
ATOM 8303 C C . GLU B 1 441 ? 37.320 57.071 89.466 1.00 86.95 421 GLU B C 1
ATOM 8304 O O . GLU B 1 441 ? 37.754 56.669 90.551 1.00 82.23 421 GLU B O 1
ATOM 8310 N N . PRO B 1 442 ? 37.327 58.363 89.152 1.00 90.46 422 PRO B N 1
ATOM 8311 C CA . PRO B 1 442 ? 37.896 59.341 90.083 1.00 83.65 422 PRO B CA 1
ATOM 8312 C C . PRO B 1 442 ? 37.140 59.377 91.402 1.00 76.50 422 PRO B C 1
ATOM 8313 O O . PRO B 1 442 ? 35.957 59.034 91.484 1.00 79.02 422 PRO B O 1
ATOM 8317 N N . LEU B 1 443 ? 37.847 59.797 92.443 1.00 76.44 423 LEU B N 1
ATOM 8318 C CA . LEU B 1 443 ? 37.284 59.985 93.769 1.00 78.46 423 LEU B CA 1
ATOM 8319 C C . LEU B 1 443 ? 37.006 61.463 93.998 1.00 79.62 423 LEU B C 1
ATOM 8320 O O . LEU B 1 443 ? 37.728 62.330 93.500 1.00 82.90 423 LEU B O 1
ATOM 8325 N N . GLN B 1 444 ? 35.948 61.746 94.749 1.00 76.30 424 GLN B N 1
ATOM 8326 C CA . GLN B 1 444 ? 35.600 63.131 95.029 1.00 81.24 424 GLN B CA 1
ATOM 8327 C C . GLN B 1 444 ? 36.655 63.742 95.941 1.00 80.99 424 GLN B C 1
ATOM 8328 O O . GLN B 1 444 ? 36.885 63.255 97.053 1.00 79.89 424 GLN B O 1
ATOM 8334 N N . THR B 1 445 ? 37.289 64.816 95.475 1.00 81.47 425 THR B N 1
ATOM 8335 C CA . THR B 1 445 ? 38.323 65.516 96.226 1.00 73.99 425 THR B CA 1
ATOM 8336 C C . THR B 1 445 ? 37.970 66.992 96.249 1.00 70.54 425 THR B C 1
ATOM 8337 O O . THR B 1 445 ? 37.864 67.622 95.192 1.00 72.85 425 THR B O 1
ATOM 8341 N N . ILE B 1 446 ? 37.795 67.539 97.446 1.00 73.66 426 ILE B N 1
ATOM 8342 C CA . ILE B 1 446 ? 37.398 68.928 97.632 1.00 71.98 426 ILE B CA 1
ATOM 8343 C C . ILE B 1 446 ? 38.594 69.698 98.164 1.00 69.77 426 ILE B C 1
ATOM 8344 O O . ILE B 1 446 ? 39.168 69.333 99.196 1.00 71.86 426 ILE B O 1
ATOM 8349 N N . ALA B 1 447 ? 38.970 70.763 97.463 1.00 69.98 427 ALA B N 1
ATOM 8350 C CA . ALA B 1 447 ? 40.020 71.653 97.936 1.00 67.93 427 ALA B CA 1
ATOM 8351 C C . ALA B 1 447 ? 39.452 72.544 99.031 1.00 75.54 427 ALA B C 1
ATOM 8352 O O . ALA B 1 447 ? 38.442 73.224 98.824 1.00 76.92 427 ALA B O 1
ATOM 8354 N N . ARG B 1 448 ? 40.093 72.539 100.197 1.00 73.21 428 ARG B N 1
ATOM 8355 C CA . ARG B 1 448 ? 39.572 73.259 101.346 1.00 70.19 428 ARG B CA 1
ATOM 8356 C C . ARG B 1 448 ? 40.718 73.842 102.155 1.00 66.92 428 ARG B C 1
ATOM 8357 O O . ARG B 1 448 ? 41.797 73.253 102.251 1.00 67.16 428 ARG B O 1
ATOM 8365 N N . THR B 1 449 ? 40.469 75.014 102.733 1.00 67.85 429 THR B N 1
ATOM 8366 C CA . THR B 1 449 ? 41.433 75.715 103.569 1.00 67.16 429 THR B CA 1
ATOM 8367 C C . THR B 1 449 ? 40.833 75.924 104.951 1.00 60.72 429 THR B C 1
ATOM 8368 O O . THR B 1 449 ? 39.725 76.454 105.078 1.00 61.51 429 THR B O 1
ATOM 8372 N N . PHE B 1 450 ? 41.564 75.507 105.978 1.00 65.56 430 PHE B N 1
ATOM 8373 C CA . PHE B 1 450 ? 41.118 75.601 107.360 1.00 70.35 430 PHE B CA 1
ATOM 8374 C C . PHE B 1 450 ? 41.935 76.657 108.086 1.00 71.92 430 PHE B C 1
ATOM 8375 O O . PHE B 1 450 ? 43.169 76.623 108.052 1.00 75.04 430 PHE B O 1
ATOM 8383 N N . VAL B 1 451 ? 41.251 77.582 108.745 1.00 66.67 431 VAL B N 1
ATOM 8384 C CA . VAL B 1 451 ? 41.900 78.586 109.577 1.00 74.25 431 VAL B CA 1
ATOM 8385 C C . VAL B 1 451 ? 41.757 78.165 111.033 1.00 74.77 431 VAL B C 1
ATOM 8386 O O . VAL B 1 451 ? 40.696 77.690 111.457 1.00 73.01 431 VAL B O 1
ATOM 8390 N N . SER B 1 452 ? 42.837 78.307 111.794 1.00 75.62 432 SER B N 1
ATOM 8391 C CA . SER B 1 452 ? 42.877 77.805 113.156 1.00 74.82 432 SER B CA 1
ATOM 8392 C C . SER B 1 452 ? 42.358 78.856 114.133 1.00 75.61 432 SER B C 1
ATOM 8393 O O . SER B 1 452 ? 41.884 79.928 113.752 1.00 72.01 432 SER B O 1
ATOM 8396 N N . ARG B 1 453 ? 42.448 78.531 115.422 1.00 78.12 433 ARG B N 1
ATOM 8397 C CA . ARG B 1 453 ? 42.063 79.468 116.467 1.00 80.16 433 ARG B CA 1
ATOM 8398 C C . ARG B 1 453 ? 43.038 80.630 116.582 1.00 78.30 433 ARG B C 1
ATOM 8399 O O . ARG B 1 453 ? 42.663 81.689 117.093 1.00 79.08 433 ARG B O 1
ATOM 8407 N N . ASP B 1 454 ? 44.273 80.455 116.122 1.00 72.69 434 ASP B N 1
ATOM 8408 C CA . ASP B 1 454 ? 45.294 81.489 116.194 1.00 69.87 434 ASP B CA 1
ATOM 8409 C C . ASP B 1 454 ? 45.328 82.377 114.958 1.00 72.68 434 ASP B C 1
ATOM 8410 O O . ASP B 1 454 ? 46.192 83.254 114.869 1.00 74.23 434 ASP B O 1
ATOM 8415 N N . GLY B 1 455 ? 44.419 82.172 114.007 1.00 67.46 435 GLY B N 1
ATOM 8416 C CA . GLY B 1 455 ? 44.380 82.952 112.793 1.00 73.91 435 GLY B CA 1
ATOM 8417 C C . GLY B 1 455 ? 45.168 82.373 111.638 1.00 76.66 435 GLY B C 1
ATOM 8418 O O . GLY B 1 455 ? 44.954 82.783 110.493 1.00 80.99 435 GLY B O 1
ATOM 8419 N N . TYR B 1 456 ? 46.071 81.437 111.908 1.00 77.00 436 TYR B N 1
ATOM 8420 C CA . TYR B 1 456 ? 46.821 80.782 110.848 1.00 73.61 436 TYR B CA 1
ATOM 8421 C C . TYR B 1 456 ? 45.912 79.858 110.050 1.00 73.23 436 TYR B C 1
ATOM 8422 O O . TYR B 1 456 ? 45.043 79.183 110.607 1.00 73.82 436 TYR B O 1
ATOM 8431 N N . TRP B 1 457 ? 46.117 79.826 108.738 1.00 75.50 437 TRP B N 1
ATOM 8432 C CA . TRP B 1 457 ? 45.351 78.960 107.859 1.00 74.86 437 TRP B CA 1
ATOM 8433 C C . TRP B 1 457 ? 46.235 77.849 107.310 1.00 74.06 437 TRP B C 1
ATOM 8434 O O . TRP B 1 457 ? 47.440 78.025 107.113 1.00 70.83 437 TRP B O 1
ATOM 8445 N N . SER B 1 458 ? 45.619 76.696 107.081 1.00 73.60 438 SER B N 1
ATOM 8446 C CA . SER B 1 458 ? 46.274 75.558 106.458 1.00 72.82 438 SER B CA 1
ATOM 8447 C C . SER B 1 458 ? 45.379 75.041 105.345 1.00 73.33 438 SER B C 1
ATOM 8448 O O . SER B 1 458 ? 44.152 75.031 105.479 1.00 67.66 438 SER B O 1
ATOM 8451 N N . SER B 1 459 ? 45.994 74.618 104.247 1.00 74.34 439 SER B N 1
ATOM 8452 C CA . SER B 1 459 ? 45.268 74.205 103.059 1.00 73.77 439 SER B CA 1
ATOM 8453 C C . SER B 1 459 ? 45.471 72.719 102.803 1.00 75.44 439 SER B C 1
ATOM 8454 O O . SER B 1 459 ? 46.483 72.133 103.197 1.00 72.91 439 SER B O 1
ATOM 8457 N N . GLY B 1 460 ? 44.494 72.119 102.138 1.00 78.85 440 GLY B N 1
ATOM 8458 C CA . GLY B 1 460 ? 44.583 70.715 101.800 1.00 75.52 440 GLY B CA 1
ATOM 8459 C C . GLY B 1 460 ? 43.380 70.273 101.001 1.00 70.69 440 GLY B C 1
ATOM 8460 O O . GLY B 1 460 ? 42.654 71.094 100.439 1.00 70.77 440 GLY B O 1
ATOM 8461 N N . TYR B 1 461 ? 43.175 68.960 100.962 1.00 73.54 441 TYR B N 1
ATOM 8462 C CA . TYR B 1 461 ? 42.082 68.356 100.214 1.00 72.50 441 TYR B CA 1
ATOM 8463 C C . TYR B 1 461 ? 41.271 67.444 101.121 1.00 72.89 441 TYR B C 1
ATOM 8464 O O . TYR B 1 461 ? 41.833 66.678 101.908 1.00 71.23 441 TYR B O 1
ATOM 8473 N N . VAL B 1 462 ? 39.951 67.531 101.000 1.00 75.06 442 VAL B N 1
ATOM 8474 C CA . VAL B 1 462 ? 39.028 66.640 101.693 1.00 76.81 442 VAL B CA 1
ATOM 8475 C C . VAL B 1 462 ? 38.638 65.536 100.720 1.00 74.80 442 VAL B C 1
ATOM 8476 O O . VAL B 1 462 ? 37.963 65.789 99.717 1.00 71.94 442 VAL B O 1
ATOM 8480 N N . LEU B 1 463 ? 39.053 64.308 101.013 1.00 73.98 443 LEU B N 1
ATOM 8481 C CA . LEU B 1 463 ? 38.778 63.163 100.159 1.00 71.53 443 LEU B CA 1
ATOM 8482 C C . LEU B 1 463 ? 37.552 62.427 100.688 1.00 77.74 443 LEU B C 1
ATOM 8483 O O . LEU B 1 463 ? 37.581 61.875 101.794 1.00 79.71 443 LEU B O 1
ATOM 8488 N N . LEU B 1 464 ? 36.484 62.421 99.899 1.00 75.17 444 LEU B N 1
ATOM 8489 C CA . LEU B 1 464 ? 35.237 61.782 100.277 1.00 68.86 444 LEU B CA 1
ATOM 8490 C C . LEU B 1 464 ? 35.275 60.288 99.961 1.00 76.78 444 LEU B C 1
ATOM 8491 O O . LEU B 1 464 ? 35.965 59.859 99.033 1.00 74.99 444 LEU B O 1
ATOM 8496 N N . PRO B 1 465 ? 34.545 59.480 100.722 1.00 78.71 445 PRO B N 1
ATOM 8497 C CA . PRO B 1 465 ? 34.500 58.043 100.450 1.00 75.98 445 PRO B CA 1
ATOM 8498 C C . PRO B 1 465 ? 33.625 57.719 99.249 1.00 76.17 445 PRO B C 1
ATOM 8499 O O . PRO B 1 465 ? 32.808 58.523 98.797 1.00 79.14 445 PRO B O 1
ATOM 8503 N N . ARG B 1 466 ? 33.814 56.507 98.737 1.00 81.36 446 ARG B N 1
ATOM 8504 C CA . ARG B 1 466 ? 33.025 56.044 97.606 1.00 85.13 446 ARG B CA 1
ATOM 8505 C C . ARG B 1 466 ? 31.562 55.902 98.002 1.00 89.37 446 ARG B C 1
ATOM 8506 O O . ARG B 1 466 ? 31.237 55.366 99.064 1.00 90.71 446 ARG B O 1
ATOM 8514 N N . GLY B 1 467 ? 30.677 56.390 97.140 1.00 90.67 447 GLY B N 1
ATOM 8515 C CA . GLY B 1 467 ? 29.253 56.319 97.411 1.00 96.95 447 GLY B CA 1
ATOM 8516 C C . GLY B 1 467 ? 28.796 57.255 98.507 1.00 98.50 447 GLY B C 1
ATOM 8517 O O . GLY B 1 467 ? 27.903 56.902 99.288 1.00 95.36 447 GLY B O 1
ATOM 8518 N N . HIS B 1 468 ? 29.387 58.442 98.587 1.00 96.15 448 HIS B N 1
ATOM 8519 C CA . HIS B 1 468 ? 29.034 59.396 99.626 1.00 97.79 448 HIS B CA 1
ATOM 8520 C C . HIS B 1 468 ? 27.810 60.201 99.213 1.00 96.56 448 HIS B C 1
ATOM 8521 O O . HIS B 1 468 ? 27.775 60.785 98.126 1.00 95.02 448 HIS B O 1
ATOM 8528 N N . ARG B 1 469 ? 26.810 60.230 100.083 1.00 99.80 449 ARG B N 1
ATOM 8529 C CA . ARG B 1 469 ? 25.611 61.029 99.895 1.00 102.43 449 ARG B CA 1
ATOM 8530 C C . ARG B 1 469 ? 25.546 62.114 100.966 1.00 99.58 449 ARG B C 1
ATOM 8531 O O . ARG B 1 469 ? 26.421 62.226 101.829 1.00 98.04 449 ARG B O 1
ATOM 8539 N N . ALA B 1 470 ? 24.491 62.920 100.902 1.00 97.39 450 ALA B N 1
ATOM 8540 C CA . ALA B 1 470 ? 24.315 63.995 101.865 1.00 95.15 450 ALA B CA 1
ATOM 8541 C C . ALA B 1 470 ? 23.960 63.436 103.239 1.00 102.12 450 ALA B C 1
ATOM 8542 O O . ALA B 1 470 ? 23.437 62.325 103.368 1.00 103.96 450 ALA B O 1
ATOM 8544 N N . ALA B 1 471 ? 24.288 64.215 104.273 1.00 100.00 451 ALA B N 1
ATOM 8545 C CA . ALA B 1 471 ? 23.957 63.914 105.664 1.00 98.20 451 ALA B CA 1
ATOM 8546 C C . ALA B 1 471 ? 24.693 62.687 106.190 1.00 98.17 451 ALA B C 1
ATOM 8547 O O . ALA B 1 471 ? 24.599 62.370 107.380 1.00 99.35 451 ALA B O 1
ATOM 8549 N N . ASP B 1 472 ? 25.423 61.991 105.325 1.00 97.07 452 ASP B N 1
ATOM 8550 C CA . ASP B 1 472 ? 26.176 60.820 105.745 1.00 97.45 452 ASP B CA 1
ATOM 8551 C C . ASP B 1 472 ? 27.450 61.242 106.460 1.00 98.31 452 ASP B C 1
ATOM 8552 O O . ASP B 1 472 ? 28.147 62.163 106.024 1.00 97.39 452 ASP B O 1
ATOM 8557 N N . ARG B 1 473 ? 27.751 60.567 107.565 1.00 92.37 453 ARG B N 1
ATOM 8558 C CA . ARG B 1 473 ? 28.965 60.828 108.319 1.00 88.60 453 ARG B CA 1
ATOM 8559 C C . ARG B 1 473 ? 29.787 59.551 108.433 1.00 85.80 453 ARG B C 1
ATOM 8560 O O . ARG B 1 473 ? 29.244 58.445 108.500 1.00 91.40 453 ARG B O 1
ATOM 8568 N N . HIS B 1 474 ? 31.108 59.720 108.438 1.00 81.13 454 HIS B N 1
ATOM 8569 C CA . HIS B 1 474 ? 32.046 58.608 108.367 1.00 82.68 454 HIS B CA 1
ATOM 8570 C C . HIS B 1 474 ? 33.197 58.813 109.344 1.00 82.35 454 HIS B C 1
ATOM 8571 O O . HIS B 1 474 ? 33.378 59.920 109.864 1.00 76.79 454 HIS B O 1
ATOM 8578 N N . PRO B 1 475 ? 33.989 57.772 109.633 1.00 77.55 455 PRO B N 1
ATOM 8579 C CA . PRO B 1 475 ? 35.252 57.988 110.350 1.00 72.78 455 PRO B CA 1
ATOM 8580 C C . PRO B 1 475 ? 36.221 58.829 109.537 1.00 77.98 455 PRO B C 1
ATOM 8581 O O . PRO B 1 475 ? 35.913 59.215 108.405 1.00 79.68 455 PRO B O 1
ATOM 8585 N N . ALA B 1 476 ? 37.401 59.109 110.082 1.00 74.70 456 ALA B N 1
ATOM 8586 C CA . ALA B 1 476 ? 38.318 60.013 109.411 1.00 69.88 456 ALA B CA 1
ATOM 8587 C C . ALA B 1 476 ? 39.756 59.620 109.706 1.00 69.58 456 ALA B C 1
ATOM 8588 O O . ALA B 1 476 ? 40.059 59.048 110.755 1.00 67.71 456 ALA B O 1
ATOM 8590 N N . VAL B 1 477 ? 40.636 59.928 108.756 1.00 68.09 457 VAL B N 1
ATOM 8591 C CA . VAL B 1 477 ? 42.076 59.758 108.916 1.00 68.30 457 VAL B CA 1
ATOM 8592 C C . VAL B 1 477 ? 42.754 60.992 108.343 1.00 64.50 457 VAL B C 1
ATOM 8593 O O . VAL B 1 477 ? 42.441 61.412 107.225 1.00 63.10 457 VAL B O 1
ATOM 8597 N N . VAL B 1 478 ? 43.672 61.576 109.106 1.00 64.75 458 VAL B N 1
ATOM 8598 C CA . VAL B 1 478 ? 44.377 62.787 108.704 1.00 66.35 458 VAL B CA 1
ATOM 8599 C C . VAL B 1 478 ? 45.796 62.407 108.308 1.00 69.65 458 VAL B C 1
ATOM 8600 O O . VAL B 1 478 ? 46.533 61.809 109.102 1.00 63.29 458 VAL B O 1
ATOM 8604 N N . VAL B 1 479 ? 46.177 62.751 107.080 1.00 68.72 459 VAL B N 1
ATOM 8605 C CA . VAL B 1 479 ? 47.517 62.505 106.559 1.00 63.06 459 VAL B CA 1
ATOM 8606 C C . VAL B 1 479 ? 48.182 63.850 106.309 1.00 59.65 459 VAL B C 1
ATOM 8607 O O . VAL B 1 479 ? 47.603 64.723 105.652 1.00 62.23 459 VAL B O 1
ATOM 8611 N N . THR B 1 480 ? 49.390 64.021 106.841 1.00 62.11 460 THR B N 1
ATOM 8612 C CA . THR B 1 480 ? 50.092 65.294 106.772 1.00 68.35 460 THR B CA 1
ATOM 8613 C C . THR B 1 480 ? 51.576 65.069 106.534 1.00 66.55 460 THR B C 1
ATOM 8614 O O . THR B 1 480 ? 52.212 64.307 107.265 1.00 66.44 460 THR B O 1
ATOM 8618 N N . HIS B 1 481 ? 52.120 65.717 105.506 1.00 62.04 461 HIS B N 1
ATOM 8619 C CA . HIS B 1 481 ? 53.564 65.877 105.373 1.00 65.50 461 HIS B CA 1
ATOM 8620 C C . HIS B 1 481 ? 53.859 67.284 104.881 1.00 67.29 461 HIS B C 1
ATOM 8621 O O . HIS B 1 481 ? 53.463 67.637 103.766 1.00 70.05 461 HIS B O 1
ATOM 8628 N N . GLY B 1 482 ? 54.560 68.071 105.698 1.00 70.36 462 GLY B N 1
ATOM 8629 C CA . GLY B 1 482 ? 54.980 69.412 105.312 1.00 67.52 462 GLY B CA 1
ATOM 8630 C C . GLY B 1 482 ? 53.836 70.201 104.723 1.00 68.73 462 GLY B C 1
ATOM 8631 O O . GLY B 1 482 ? 52.712 70.188 105.236 1.00 70.59 462 GLY B O 1
ATOM 8632 N N . THR B 1 483 ? 54.110 70.890 103.620 1.00 75.30 463 THR B N 1
ATOM 8633 C CA . THR B 1 483 ? 53.068 71.159 102.642 1.00 71.33 463 THR B CA 1
ATOM 8634 C C . THR B 1 483 ? 53.452 70.333 101.422 1.00 73.28 463 THR B C 1
ATOM 8635 O O . THR B 1 483 ? 54.181 70.794 100.543 1.00 83.20 463 THR B O 1
ATOM 8639 N N . ASP B 1 484 ? 52.948 69.104 101.375 1.00 69.50 464 ASP B N 1
ATOM 8640 C CA . ASP B 1 484 ? 52.948 68.282 100.178 1.00 65.62 464 ASP B CA 1
ATOM 8641 C C . ASP B 1 484 ? 51.559 68.070 99.603 1.00 61.72 464 ASP B C 1
ATOM 8642 O O . ASP B 1 484 ? 51.426 67.391 98.581 1.00 61.12 464 ASP B O 1
ATOM 8647 N N . ALA B 1 485 ? 50.520 68.602 100.239 1.00 63.09 465 ALA B N 1
ATOM 8648 C CA . ALA B 1 485 ? 49.156 68.399 99.774 1.00 65.03 465 ALA B CA 1
ATOM 8649 C C . ALA B 1 485 ? 48.823 69.537 98.823 1.00 64.87 465 ALA B C 1
ATOM 8650 O O . ALA B 1 485 ? 48.666 70.688 99.240 1.00 68.99 465 ALA B O 1
ATOM 8652 N N . ASP B 1 486 ? 48.706 69.197 97.550 1.00 70.85 466 ASP B N 1
ATOM 8653 C CA . ASP B 1 486 ? 48.594 70.139 96.451 1.00 67.50 466 ASP B CA 1
ATOM 8654 C C . ASP B 1 486 ? 47.887 69.405 95.323 1.00 63.15 466 ASP B C 1
ATOM 8655 O O . ASP B 1 486 ? 47.355 68.308 95.521 1.00 63.55 466 ASP B O 1
ATOM 8660 N N . ASP B 1 487 ? 47.895 69.984 94.130 1.00 65.87 467 ASP B N 1
ATOM 8661 C CA . ASP B 1 487 ? 47.274 69.312 92.998 1.00 71.31 467 ASP B CA 1
ATOM 8662 C C . ASP B 1 487 ? 48.362 68.461 92.362 1.00 72.65 467 ASP B C 1
ATOM 8663 O O . ASP B 1 487 ? 49.214 68.961 91.625 1.00 74.21 467 ASP B O 1
ATOM 8668 N N . ARG B 1 488 ? 48.300 67.161 92.633 1.00 71.20 468 ARG B N 1
ATOM 8669 C CA . ARG B 1 488 ? 49.217 66.148 92.132 1.00 67.74 468 ARG B CA 1
ATOM 8670 C C . ARG B 1 488 ? 48.512 64.812 92.288 1.00 75.67 468 ARG B C 1
ATOM 8671 O O . ARG B 1 488 ? 47.587 64.678 93.091 1.00 77.01 468 ARG B O 1
ATOM 8679 N N . PHE B 1 489 ? 48.962 63.817 91.535 1.00 69.47 469 PHE B N 1
ATOM 8680 C CA . PHE B 1 489 ? 48.290 62.523 91.503 1.00 64.63 469 PHE B CA 1
ATOM 8681 C C . PHE B 1 489 ? 49.055 61.528 92.367 1.00 66.68 469 PHE B C 1
ATOM 8682 O O . PHE B 1 489 ? 50.155 61.099 92.003 1.00 67.67 469 PHE B O 1
ATOM 8690 N N . ALA B 1 490 ? 48.459 61.163 93.505 1.00 64.51 470 ALA B N 1
ATOM 8691 C CA . ALA B 1 490 ? 48.952 60.102 94.383 1.00 64.55 470 ALA B CA 1
ATOM 8692 C C . ALA B 1 490 ? 50.446 60.244 94.656 1.00 64.47 470 ALA B C 1
ATOM 8693 O O . ALA B 1 490 ? 51.223 59.299 94.515 1.00 59.64 470 ALA B O 1
ATOM 8695 N N . GLU B 1 491 ? 50.845 61.441 95.051 1.00 66.60 471 GLU B N 1
ATOM 8696 C CA . GLU B 1 491 ? 52.259 61.728 95.239 1.00 69.23 471 GLU B CA 1
ATOM 8697 C C . GLU B 1 491 ? 52.808 60.919 96.405 1.00 74.36 471 GLU B C 1
ATOM 8698 O O . GLU B 1 491 ? 52.303 61.045 97.528 1.00 74.64 471 GLU B O 1
ATOM 8704 N N . PRO B 1 492 ? 53.824 60.079 96.193 1.00 71.76 472 PRO B N 1
ATOM 8705 C CA . PRO B 1 492 ? 54.349 59.267 97.301 1.00 75.77 472 PRO B CA 1
ATOM 8706 C C . PRO B 1 492 ? 55.056 60.076 98.374 1.00 76.18 472 PRO B C 1
ATOM 8707 O O . PRO B 1 492 ? 55.229 59.568 99.488 1.00 71.73 472 PRO B O 1
ATOM 8711 N N . ALA B 1 493 ? 55.473 61.307 98.083 1.00 79.20 473 ALA B N 1
ATOM 8712 C CA . ALA B 1 493 ? 56.119 62.140 99.088 1.00 71.91 473 ALA B CA 1
ATOM 8713 C C . ALA B 1 493 ? 55.127 62.768 100.056 1.00 66.59 473 ALA B C 1
ATOM 8714 O O . ALA B 1 493 ? 55.550 63.379 101.041 1.00 65.19 473 ALA B O 1
ATOM 8716 N N . ASN B 1 494 ? 53.828 62.628 99.801 1.00 74.71 474 ASN B N 1
ATOM 8717 C CA . ASN B 1 494 ? 52.785 63.156 100.668 1.00 73.63 474 ASN B CA 1
ATOM 8718 C C . ASN B 1 494 ? 52.088 62.051 101.450 1.00 71.72 474 ASN B C 1
ATOM 8719 O O . ASN B 1 494 ? 52.154 62.025 102.681 1.00 70.47 474 ASN B O 1
ATOM 8724 N N . GLN B 1 495 ? 51.418 61.128 100.761 1.00 67.67 475 GLN B N 1
ATOM 8725 C CA . GLN B 1 495 ? 50.670 60.073 101.428 1.00 66.24 475 GLN B CA 1
ATOM 8726 C C . GLN B 1 495 ? 51.526 58.877 101.815 1.00 69.09 475 GLN B C 1
ATOM 8727 O O . GLN B 1 495 ? 51.045 58.019 102.561 1.00 80.54 475 GLN B O 1
ATOM 8733 N N . TRP B 1 496 ? 52.760 58.791 101.319 1.00 63.54 476 TRP B N 1
ATOM 8734 C CA . TRP B 1 496 ? 53.713 57.772 101.743 1.00 66.79 476 TRP B CA 1
ATOM 8735 C C . TRP B 1 496 ? 53.130 56.367 101.646 1.00 70.33 476 TRP B C 1
ATOM 8736 O O . TRP B 1 496 ? 52.684 55.943 100.575 1.00 81.13 476 TRP B O 1
ATOM 8747 N N . ASN B 1 497 ? 53.127 55.645 102.763 1.00 67.84 477 ASN B N 1
ATOM 8748 C CA . ASN B 1 497 ? 52.618 54.283 102.837 1.00 67.07 477 ASN B CA 1
ATOM 8749 C C . ASN B 1 497 ? 51.162 54.211 103.271 1.00 64.87 477 ASN B C 1
ATOM 8750 O O . ASN B 1 497 ? 50.667 53.115 103.544 1.00 62.38 477 ASN B O 1
ATOM 8755 N N . TYR B 1 498 ? 50.478 55.346 103.379 1.00 68.29 478 TYR B N 1
ATOM 8756 C CA . TYR B 1 498 ? 49.091 55.353 103.819 1.00 65.36 478 TYR B CA 1
ATOM 8757 C C . TYR B 1 498 ? 48.178 55.297 102.602 1.00 71.25 478 TYR B C 1
ATOM 8758 O O . TYR B 1 498 ? 48.091 56.287 101.860 1.00 69.38 478 TYR B O 1
ATOM 8767 N N . PRO B 1 499 ? 47.482 54.180 102.359 1.00 74.39 479 PRO B N 1
ATOM 8768 C CA . PRO B 1 499 ? 46.639 54.066 101.162 1.00 72.27 479 PRO B CA 1
ATOM 8769 C C . PRO B 1 499 ? 45.439 54.991 101.222 1.00 70.52 479 PRO B C 1
ATOM 8770 O O . PRO B 1 499 ? 44.311 54.560 101.477 1.00 71.19 479 PRO B O 1
ATOM 8774 N N . VAL B 1 500 ? 45.699 56.276 100.985 1.00 70.78 480 VAL B N 1
ATOM 8775 C CA . VAL B 1 500 ? 44.681 57.311 101.134 1.00 69.82 480 VAL B CA 1
ATOM 8776 C C . VAL B 1 500 ? 43.461 57.017 100.269 1.00 64.41 480 VAL B C 1
ATOM 8777 O O . VAL B 1 500 ? 42.322 57.293 100.665 1.00 63.18 480 VAL B O 1
ATOM 8781 N N . GLN B 1 501 ? 43.673 56.443 99.087 1.00 67.08 481 GLN B N 1
ATOM 8782 C CA . GLN B 1 501 ? 42.556 56.169 98.191 1.00 67.91 481 GLN B CA 1
ATOM 8783 C C . GLN B 1 501 ? 41.786 54.922 98.597 1.00 67.23 481 GLN B C 1
ATOM 8784 O O . GLN B 1 501 ? 40.568 54.858 98.396 1.00 68.06 481 GLN B O 1
ATOM 8790 N N . LEU B 1 502 ? 42.473 53.930 99.166 1.00 66.75 482 LEU B N 1
ATOM 8791 C CA . LEU B 1 502 ? 41.797 52.719 99.616 1.00 68.30 482 LEU B CA 1
ATOM 8792 C C . LEU B 1 502 ? 40.858 53.009 100.777 1.00 73.18 482 LEU B C 1
ATOM 8793 O O . LEU B 1 502 ? 39.744 52.475 100.831 1.00 79.82 482 LEU B O 1
ATOM 8798 N N . LEU B 1 503 ? 41.293 53.852 101.717 1.00 68.66 483 LEU B N 1
ATOM 8799 C CA . LEU B 1 503 ? 40.467 54.170 102.877 1.00 67.84 483 LEU B CA 1
ATOM 8800 C C . LEU B 1 503 ? 39.143 54.790 102.456 1.00 68.83 483 LEU B C 1
ATOM 8801 O O . LEU B 1 503 ? 38.101 54.520 103.064 1.00 70.61 483 LEU B O 1
ATOM 8806 N N . ALA B 1 504 ? 39.163 55.622 101.415 1.00 68.80 484 ALA B N 1
ATOM 8807 C CA . ALA B 1 504 ? 37.922 56.188 100.900 1.00 71.32 484 ALA B CA 1
ATOM 8808 C C . ALA B 1 504 ? 37.026 55.104 100.320 1.00 75.89 484 ALA B C 1
ATOM 8809 O O . ALA B 1 504 ? 35.805 55.131 100.510 1.00 79.70 484 ALA B O 1
ATOM 8811 N N . GLU B 1 505 ? 37.614 54.137 99.613 1.00 74.00 485 GLU B N 1
ATOM 8812 C CA . GLU B 1 505 ? 36.825 53.030 99.087 1.00 77.04 485 GLU B CA 1
ATOM 8813 C C . GLU B 1 505 ? 36.244 52.178 100.206 1.00 73.67 485 GLU B C 1
ATOM 8814 O O . GLU B 1 505 ? 35.191 51.557 100.027 1.00 75.05 485 GLU B O 1
ATOM 8820 N N . ARG B 1 506 ? 36.905 52.145 101.361 1.00 72.49 486 ARG B N 1
ATOM 8821 C CA . ARG B 1 506 ? 36.463 51.352 102.499 1.00 73.93 486 ARG B CA 1
ATOM 8822 C C . ARG B 1 506 ? 35.547 52.120 103.444 1.00 79.96 486 ARG B C 1
ATOM 8823 O O . ARG B 1 506 ? 35.147 51.569 104.475 1.00 80.62 486 ARG B O 1
ATOM 8831 N N . GLY B 1 507 ? 35.203 53.366 103.124 1.00 76.94 487 GLY B N 1
ATOM 8832 C CA . GLY B 1 507 ? 34.257 54.142 103.903 1.00 72.27 487 GLY B CA 1
ATOM 8833 C C . GLY B 1 507 ? 34.850 55.284 104.698 1.00 68.87 487 GLY B C 1
ATOM 8834 O O . GLY B 1 507 ? 34.086 56.080 105.256 1.00 73.60 487 GLY B O 1
ATOM 8835 N N . TYR B 1 508 ? 36.172 55.399 104.770 1.00 67.79 488 TYR B N 1
ATOM 8836 C CA . TYR B 1 508 ? 36.785 56.481 105.523 1.00 71.54 488 TYR B CA 1
ATOM 8837 C C . TYR B 1 508 ? 36.655 57.810 104.784 1.00 73.11 488 TYR B C 1
ATOM 8838 O O . TYR B 1 508 ? 36.498 57.866 103.562 1.00 75.36 488 TYR B O 1
ATOM 8847 N N . VAL B 1 509 ? 36.730 58.893 105.553 1.00 67.40 489 VAL B N 1
ATOM 8848 C CA . VAL B 1 509 ? 36.863 60.245 105.026 1.00 65.68 489 VAL B CA 1
ATOM 8849 C C . VAL B 1 509 ? 38.287 60.689 105.317 1.00 69.67 489 VAL B C 1
ATOM 8850 O O . VAL B 1 509 ? 38.644 60.935 106.474 1.00 72.35 489 VAL B O 1
ATOM 8854 N N . VAL B 1 510 ? 39.106 60.797 104.283 1.00 68.86 490 VAL B N 1
ATOM 8855 C CA . VAL B 1 510 ? 40.506 61.151 104.464 1.00 68.68 490 VAL B CA 1
ATOM 8856 C C . VAL B 1 510 ? 40.664 62.652 104.291 1.00 69.68 490 VAL B C 1
ATOM 8857 O O . VAL B 1 510 ? 40.183 63.231 103.311 1.00 67.39 490 VAL B O 1
ATOM 8861 N N . LEU B 1 511 ? 41.328 63.280 105.251 1.00 71.82 491 LEU B N 1
ATOM 8862 C CA . LEU B 1 511 ? 41.634 64.702 105.208 1.00 70.89 491 LEU B CA 1
ATOM 8863 C C . LEU B 1 511 ? 43.141 64.840 105.067 1.00 70.65 491 LEU B C 1
ATOM 8864 O O . LEU B 1 511 ? 43.886 64.552 106.009 1.00 68.03 491 LEU B O 1
ATOM 8869 N N . LEU B 1 512 ? 43.588 65.271 103.894 1.00 72.85 492 LEU B N 1
ATOM 8870 C CA . LEU B 1 512 ? 44.998 65.555 103.666 1.00 71.70 492 LEU B CA 1
ATOM 8871 C C . LEU B 1 512 ? 45.201 67.036 103.938 1.00 71.72 492 LEU B C 1
ATOM 8872 O O . LEU B 1 512 ? 44.731 67.885 103.176 1.00 70.45 492 LEU B O 1
ATOM 8877 N N . LEU B 1 513 ? 45.896 67.347 105.026 1.00 69.48 493 LEU B N 1
ATOM 8878 C CA . LEU B 1 513 ? 46.029 68.715 105.498 1.00 67.12 493 LEU B CA 1
ATOM 8879 C C . LEU B 1 513 ? 47.493 69.001 105.770 1.00 67.95 493 LEU B C 1
ATOM 8880 O O . LEU B 1 513 ? 48.180 68.194 106.403 1.00 63.75 493 LEU B O 1
ATOM 8885 N N . ASN B 1 514 ? 47.965 70.144 105.289 1.00 73.54 494 ASN B N 1
ATOM 8886 C CA . ASN B 1 514 ? 49.353 70.523 105.458 1.00 74.19 494 ASN B CA 1
ATOM 8887 C C . ASN B 1 514 ? 49.553 71.244 106.785 1.00 68.95 494 ASN B C 1
ATOM 8888 O O . ASN B 1 514 ? 48.611 71.515 107.532 1.00 66.19 494 ASN B O 1
ATOM 8893 N N . ASP B 1 515 ? 50.806 71.571 107.070 1.00 67.20 495 ASP B N 1
ATOM 8894 C CA . ASP B 1 515 ? 51.100 72.518 108.115 1.00 63.36 495 ASP B CA 1
ATOM 8895 C C . ASP B 1 515 ? 50.622 73.895 107.672 1.00 73.89 495 ASP B C 1
ATOM 8896 O O . ASP B 1 515 ? 50.461 74.146 106.475 1.00 73.70 495 ASP B O 1
ATOM 8901 N N . PRO B 1 516 ? 50.354 74.794 108.615 1.00 75.50 496 PRO B N 1
ATOM 8902 C CA . PRO B 1 516 ? 50.003 76.165 108.235 1.00 74.79 496 PRO B CA 1
ATOM 8903 C C . PRO B 1 516 ? 51.070 76.756 107.328 1.00 80.66 496 PRO B C 1
ATOM 8904 O O . PRO B 1 516 ? 52.267 76.657 107.605 1.00 80.65 496 PRO B O 1
ATOM 8908 N N . SER B 1 517 ? 50.627 77.350 106.227 1.00 82.39 497 SER B N 1
ATOM 8909 C CA . SER B 1 517 ? 51.542 77.871 105.225 1.00 84.98 497 SER B CA 1
ATOM 8910 C C . SER B 1 517 ? 52.487 78.881 105.864 1.00 88.95 497 SER B C 1
ATOM 8911 O O . SER B 1 517 ? 52.026 79.909 106.380 1.00 89.39 497 SER B O 1
ATOM 8914 N N . PRO B 1 518 ? 53.797 78.630 105.860 1.00 86.60 498 PRO B N 1
ATOM 8915 C CA . PRO B 1 518 ? 54.706 79.478 106.647 1.00 83.92 498 PRO B CA 1
ATOM 8916 C C . PRO B 1 518 ? 54.792 80.906 106.148 1.00 83.46 498 PRO B C 1
ATOM 8917 O O . PRO B 1 518 ? 55.072 81.809 106.945 1.00 81.59 498 PRO B O 1
ATOM 8921 N N . GLY B 1 519 ? 54.556 81.145 104.865 1.00 85.19 499 GLY B N 1
ATOM 8922 C CA . GLY B 1 519 ? 54.667 82.477 104.317 1.00 84.63 499 GLY B CA 1
ATOM 8923 C C . GLY B 1 519 ? 53.515 83.405 104.610 1.00 82.03 499 GLY B C 1
ATOM 8924 O O . GLY B 1 519 ? 53.444 84.486 104.023 1.00 92.62 499 GLY B O 1
ATOM 8925 N N . GLN B 1 520 ? 52.597 83.018 105.493 1.00 80.00 500 GLN B N 1
ATOM 8926 C CA . GLN B 1 520 ? 51.448 83.852 105.811 1.00 80.78 500 GLN B CA 1
ATOM 8927 C C . GLN B 1 520 ? 51.688 84.804 106.974 1.00 79.69 500 GLN B C 1
ATOM 8928 O O . GLN B 1 520 ? 50.887 85.724 107.171 1.00 82.35 500 GLN B O 1
ATOM 8934 N N . SER B 1 521 ? 52.755 84.615 107.746 1.00 78.96 501 SER B N 1
ATOM 8935 C CA . SER B 1 521 ? 52.970 85.425 108.934 1.00 82.28 501 SER B CA 1
ATOM 8936 C C . SER B 1 521 ? 54.457 85.514 109.236 1.00 80.07 501 SER B C 1
ATOM 8937 O O . SER B 1 521 ? 55.225 84.598 108.932 1.00 81.16 501 SER B O 1
ATOM 8940 N N . LYS B 1 522 ? 54.852 86.630 109.849 1.00 78.78 502 LYS B N 1
ATOM 8941 C CA . LYS B 1 522 ? 56.236 86.805 110.266 1.00 79.25 502 LYS B CA 1
ATOM 8942 C C . LYS B 1 522 ? 56.562 85.989 111.508 1.00 82.78 502 LYS B C 1
ATOM 8943 O O . LYS B 1 522 ? 57.739 85.718 111.767 1.00 82.45 502 LYS B O 1
ATOM 8949 N N . ASP B 1 523 ? 55.545 85.590 112.276 1.00 80.95 503 ASP B N 1
ATOM 8950 C CA . ASP B 1 523 ? 55.776 84.772 113.461 1.00 73.11 503 ASP B CA 1
ATOM 8951 C C . ASP B 1 523 ? 56.367 83.419 113.088 1.00 77.85 503 ASP B C 1
ATOM 8952 O O . ASP B 1 523 ? 57.339 82.961 113.699 1.00 73.90 503 ASP B O 1
ATOM 8957 N N . LEU B 1 524 ? 55.788 82.764 112.081 1.00 80.00 504 LEU B N 1
ATOM 8958 C CA . LEU B 1 524 ? 56.227 81.422 111.717 1.00 75.22 504 LEU B CA 1
ATOM 8959 C C . LEU B 1 524 ? 57.590 81.452 111.038 1.00 78.52 504 LEU B C 1
ATOM 8960 O O . LEU B 1 524 ? 58.472 80.647 111.359 1.00 78.89 504 LEU B O 1
ATOM 8973 N N . ASP B 1 526 ? 60.021 83.503 111.265 1.00 85.00 506 ASP B N 1
ATOM 8974 C CA . ASP B 1 526 ? 61.104 83.752 112.209 1.00 80.97 506 ASP B CA 1
ATOM 8975 C C . ASP B 1 526 ? 61.467 82.487 112.973 1.00 82.89 506 ASP B C 1
ATOM 8976 O O . ASP B 1 526 ? 62.650 82.217 113.215 1.00 82.85 506 ASP B O 1
ATOM 8981 N N . ALA B 1 527 ? 60.463 81.698 113.360 1.00 77.78 507 ALA B N 1
ATOM 8982 C CA . ALA B 1 527 ? 60.735 80.459 114.080 1.00 73.73 507 ALA B CA 1
ATOM 8983 C C . ALA B 1 527 ? 61.407 79.436 113.178 1.00 73.79 507 ALA B C 1
ATOM 8984 O O . ALA B 1 527 ? 62.324 78.727 113.607 1.00 66.64 507 ALA B O 1
ATOM 8994 N N . HIS B 1 529 ? 63.228 80.164 110.646 1.00 82.08 509 HIS B N 1
ATOM 8995 C CA . HIS B 1 529 ? 64.588 80.663 110.477 1.00 86.49 509 HIS B CA 1
ATOM 8996 C C . HIS B 1 529 ? 65.456 80.301 111.673 1.00 79.76 509 HIS B C 1
ATOM 8997 O O . HIS B 1 529 ? 66.626 79.938 111.508 1.00 77.32 509 HIS B O 1
ATOM 9004 N N . ALA B 1 530 ? 64.901 80.384 112.883 1.00 77.14 510 ALA B N 1
ATOM 9005 C CA . ALA B 1 530 ? 65.677 80.053 114.073 1.00 75.23 510 ALA B CA 1
ATOM 9006 C C . ALA B 1 530 ? 65.952 78.558 114.154 1.00 77.14 510 ALA B C 1
ATOM 9007 O O . ALA B 1 530 ? 67.046 78.144 114.553 1.00 73.33 510 ALA B O 1
ATOM 9009 N N . TRP B 1 531 ? 64.967 77.735 113.786 1.00 75.02 511 TRP B N 1
ATOM 9010 C CA . TRP B 1 531 ? 65.180 76.292 113.753 1.00 72.58 511 TRP B CA 1
ATOM 9011 C C . TRP B 1 531 ? 66.275 75.924 112.761 1.00 75.34 511 TRP B C 1
ATOM 9012 O O . TRP B 1 531 ? 67.084 75.025 113.019 1.00 74.73 511 TRP B O 1
ATOM 9023 N N . LEU B 1 532 ? 66.319 76.612 111.621 1.00 76.20 512 LEU B N 1
ATOM 9024 C CA . LEU B 1 532 ? 67.343 76.340 110.621 1.00 73.40 512 LEU B CA 1
ATOM 9025 C C . LEU B 1 532 ? 68.679 76.960 111.010 1.00 68.72 512 LEU B C 1
ATOM 9026 O O . LEU B 1 532 ? 69.735 76.358 110.786 1.00 67.72 512 LEU B O 1
ATOM 9031 N N . ARG B 1 533 ? 68.649 78.159 111.595 1.00 72.39 513 ARG B N 1
ATOM 9032 C CA . ARG B 1 533 ? 69.881 78.817 112.018 1.00 74.61 513 ARG B CA 1
ATOM 9033 C C . ARG B 1 533 ? 70.563 78.060 113.149 1.00 76.22 513 ARG B C 1
ATOM 9034 O O . ARG B 1 533 ? 71.797 78.007 113.201 1.00 77.91 513 ARG B O 1
ATOM 9042 N N . GLY B 1 534 ? 69.790 77.461 114.045 1.00 74.66 514 GLY B N 1
ATOM 9043 C CA . GLY B 1 534 ? 70.330 76.680 115.139 1.00 75.18 514 GLY B CA 1
ATOM 9044 C C . GLY B 1 534 ? 70.272 77.352 116.491 1.00 79.03 514 GLY B C 1
ATOM 9045 O O . GLY B 1 534 ? 70.630 76.717 117.489 1.00 74.35 514 GLY B O 1
ATOM 9046 N N . LYS B 1 535 ? 69.840 78.607 116.562 1.00 84.85 515 LYS B N 1
ATOM 9047 C CA . LYS B 1 535 ? 69.743 79.303 117.837 1.00 87.45 515 LYS B CA 1
ATOM 9048 C C . LYS B 1 535 ? 68.729 80.427 117.703 1.00 88.93 515 LYS B C 1
ATOM 9049 O O . LYS B 1 535 ? 68.384 80.847 116.596 1.00 85.71 515 LYS B O 1
ATOM 9055 N N . GLY B 1 536 ? 68.257 80.905 118.848 1.00 92.46 516 GLY B N 1
ATOM 9056 C CA . GLY B 1 536 ? 67.294 81.987 118.883 1.00 88.44 516 GLY B CA 1
ATOM 9057 C C . GLY B 1 536 ? 67.897 83.311 118.461 1.00 85.91 516 GLY B C 1
ATOM 9058 O O . GLY B 1 536 ? 69.100 83.394 118.214 1.00 86.55 516 GLY B O 1
ATOM 9059 N N . PRO B 1 537 ? 67.069 84.362 118.377 1.00 81.97 517 PRO B N 1
ATOM 9060 C CA . PRO B 1 537 ? 65.628 84.398 118.651 1.00 76.58 517 PRO B CA 1
ATOM 9061 C C . PRO B 1 537 ? 64.813 83.730 117.547 1.00 77.63 517 PRO B C 1
ATOM 9062 O O . PRO B 1 537 ? 65.345 83.539 116.455 1.00 77.57 517 PRO B O 1
ATOM 9066 N N . PRO B 1 538 ? 63.542 83.386 117.813 1.00 75.65 518 PRO B N 1
ATOM 9067 C CA . PRO B 1 538 ? 62.761 83.577 119.041 1.00 72.45 518 PRO B CA 1
ATOM 9068 C C . PRO B 1 538 ? 63.060 82.577 120.155 1.00 75.97 518 PRO B C 1
ATOM 9069 O O . PRO B 1 538 ? 63.992 81.780 120.059 1.00 74.08 518 PRO B O 1
ATOM 9073 N N . ASP B 1 539 ? 62.251 82.643 121.209 1.00 80.86 519 ASP B N 1
ATOM 9074 C CA . ASP B 1 539 ? 62.416 81.771 122.358 1.00 76.04 519 ASP B CA 1
ATOM 9075 C C . ASP B 1 539 ? 62.176 80.314 121.972 1.00 78.21 519 ASP B C 1
ATOM 9076 O O . ASP B 1 539 ? 61.393 80.024 121.064 1.00 81.95 519 ASP B O 1
ATOM 9081 N N . PRO B 1 540 ? 62.845 79.379 122.648 1.00 75.05 520 PRO B N 1
ATOM 9082 C CA . PRO B 1 540 ? 62.548 77.958 122.421 1.00 72.53 520 PRO B CA 1
ATOM 9083 C C . PRO B 1 540 ? 61.094 77.601 122.653 1.00 70.94 520 PRO B C 1
ATOM 9084 O O . PRO B 1 540 ? 60.570 76.705 121.982 1.00 73.67 520 PRO B O 1
ATOM 9088 N N . GLU B 1 541 ? 60.421 78.276 123.584 1.00 67.45 521 GLU B N 1
ATOM 9089 C CA . GLU B 1 541 ? 59.006 78.007 123.806 1.00 68.75 521 GLU B CA 1
ATOM 9090 C C . GLU B 1 541 ? 58.153 78.518 122.655 1.00 65.77 521 GLU B C 1
ATOM 9091 O O . GLU B 1 541 ? 57.078 77.970 122.392 1.00 66.18 521 GLU B O 1
ATOM 9097 N N . THR B 1 542 ? 58.607 79.564 121.962 1.00 69.07 522 THR B N 1
ATOM 9098 C CA . THR B 1 542 ? 57.884 80.044 120.791 1.00 74.51 522 THR B CA 1
ATOM 9099 C C . THR B 1 542 ? 58.158 79.186 119.564 1.00 69.13 522 THR B C 1
ATOM 9100 O O . THR B 1 542 ? 57.279 79.040 118.707 1.00 68.49 522 THR B O 1
ATOM 9104 N N . VAL B 1 543 ? 59.359 78.614 119.462 1.00 68.27 523 VAL B N 1
ATOM 9105 C CA . VAL B 1 543 ? 59.656 77.699 118.366 1.00 72.94 523 VAL B CA 1
ATOM 9106 C C . VAL B 1 543 ? 58.814 76.435 118.487 1.00 67.73 523 VAL B C 1
ATOM 9107 O O . VAL B 1 543 ? 58.357 75.879 117.483 1.00 68.37 523 VAL B O 1
ATOM 9111 N N . GLN B 1 544 ? 58.592 75.965 119.715 1.00 62.90 524 GLN B N 1
ATOM 9112 C CA . GLN B 1 544 ? 57.725 74.810 119.920 1.00 60.33 524 GLN B CA 1
ATOM 9113 C C . GLN B 1 544 ? 56.289 75.122 119.534 1.00 61.98 524 GLN B C 1
ATOM 9114 O O . GLN B 1 544 ? 55.588 74.270 118.979 1.00 63.09 524 GLN B O 1
ATOM 9120 N N . GLN B 1 545 ? 55.829 76.334 119.832 1.00 59.90 525 GLN B N 1
ATOM 9121 C CA . GLN B 1 545 ? 54.434 76.673 119.583 1.00 63.28 525 GLN B CA 1
ATOM 9122 C C . GLN B 1 545 ? 54.188 76.965 118.110 1.00 67.55 525 GLN B C 1
ATOM 9123 O O . GLN B 1 545 ? 53.172 76.543 117.547 1.00 64.69 525 GLN B O 1
ATOM 9129 N N . LYS B 1 546 ? 55.112 77.675 117.468 1.00 65.98 526 LYS B N 1
ATOM 9130 C CA . LYS B 1 546 ? 54.886 78.138 116.105 1.00 65.19 526 LYS B CA 1
ATOM 9131 C C . LYS B 1 546 ? 55.116 77.034 115.077 1.00 70.44 526 LYS B C 1
ATOM 9132 O O . LYS B 1 546 ? 54.382 76.944 114.088 1.00 68.65 526 LYS B O 1
ATOM 9138 N N . LEU B 1 547 ? 56.140 76.206 115.274 1.00 67.64 527 LEU B N 1
ATOM 9139 C CA . LEU B 1 547 ? 56.428 75.151 114.311 1.00 62.67 527 LEU B CA 1
ATOM 9140 C C . LEU B 1 547 ? 55.579 73.902 114.527 1.00 64.25 527 LEU B C 1
ATOM 9141 O O . LEU B 1 547 ? 55.264 73.202 113.558 1.00 69.58 527 LEU B O 1
ATOM 9146 N N . TRP B 1 548 ? 55.199 73.603 115.768 1.00 64.09 528 TRP B N 1
ATOM 9147 C CA . TRP B 1 548 ? 54.541 72.340 116.090 1.00 59.89 528 TRP B CA 1
ATOM 9148 C C . TRP B 1 548 ? 53.166 72.533 116.715 1.00 63.42 528 TRP B C 1
ATOM 9149 O O . TRP B 1 548 ? 52.166 72.111 116.126 1.00 65.15 528 TRP B O 1
ATOM 9160 N N . LEU B 1 549 ? 53.085 73.147 117.897 1.00 61.50 529 LEU B N 1
ATOM 9161 C CA . LEU B 1 549 ? 51.845 73.133 118.668 1.00 59.53 529 LEU B CA 1
ATOM 9162 C C . LEU B 1 549 ? 50.702 73.839 117.953 1.00 62.43 529 LEU B C 1
ATOM 9163 O O . LEU B 1 549 ? 49.537 73.475 118.147 1.00 61.24 529 LEU B O 1
ATOM 9168 N N . THR B 1 550 ? 50.999 74.848 117.133 1.00 64.68 530 THR B N 1
ATOM 9169 C CA . THR B 1 550 ? 49.922 75.543 116.438 1.00 66.16 530 THR B CA 1
ATOM 9170 C C . THR B 1 550 ? 49.352 74.716 115.296 1.00 72.25 530 THR B C 1
ATOM 9171 O O . THR B 1 550 ? 48.241 75.001 114.838 1.00 74.66 530 THR B O 1
ATOM 9175 N N . GLY B 1 551 ? 50.085 73.704 114.828 1.00 72.58 531 GLY B N 1
ATOM 9176 C CA . GLY B 1 551 ? 49.527 72.786 113.854 1.00 66.04 531 GLY B CA 1
ATOM 9177 C C . GLY B 1 551 ? 48.577 71.786 114.471 1.00 66.42 531 GLY B C 1
ATOM 9178 O O . GLY B 1 551 ? 47.612 71.366 113.825 1.00 67.98 531 GLY B O 1
ATOM 9179 N N . VAL B 1 552 ? 48.833 71.390 115.719 1.00 66.93 532 VAL B N 1
ATOM 9180 C CA . VAL B 1 552 ? 47.886 70.550 116.444 1.00 63.70 532 VAL B CA 1
ATOM 9181 C C . VAL B 1 552 ? 46.564 71.280 116.624 1.00 69.01 532 VAL B C 1
ATOM 9182 O O . VAL B 1 552 ? 45.487 70.680 116.520 1.00 71.48 532 VAL B O 1
ATOM 9186 N N . HIS B 1 553 ? 46.621 72.585 116.899 1.00 65.65 533 HIS B N 1
ATOM 9187 C CA . HIS B 1 553 ? 45.398 73.377 116.960 1.00 66.19 533 HIS B CA 1
ATOM 9188 C C . HIS B 1 553 ? 44.732 73.448 115.597 1.00 68.20 533 HIS B C 1
ATOM 9189 O O . HIS B 1 553 ? 43.500 73.436 115.496 1.00 69.03 533 HIS B O 1
ATOM 9196 N N . SER B 1 554 ? 45.533 73.522 114.533 1.00 69.54 534 SER B N 1
ATOM 9197 C CA . SER B 1 554 ? 44.974 73.544 113.187 1.00 70.70 534 SER B CA 1
ATOM 9198 C C . SER B 1 554 ? 44.319 72.212 112.845 1.00 68.76 534 SER B C 1
ATOM 9199 O O . SER B 1 554 ? 43.273 72.182 112.188 1.00 70.15 534 SER B O 1
ATOM 9202 N N . PHE B 1 555 ? 44.917 71.101 113.284 1.00 66.94 535 PHE B N 1
ATOM 9203 C CA . PHE B 1 555 ? 44.283 69.800 113.102 1.00 66.51 535 PHE B CA 1
ATOM 9204 C C . PHE B 1 555 ? 42.999 69.697 113.913 1.00 70.33 535 PHE B C 1
ATOM 9205 O O . PHE B 1 555 ? 41.989 69.179 113.424 1.00 71.84 535 PHE B O 1
ATOM 9213 N N . GLU B 1 556 ? 43.021 70.182 115.156 1.00 73.30 536 GLU B N 1
ATOM 9214 C CA . GLU B 1 556 ? 41.849 70.078 116.016 1.00 72.51 536 GLU B CA 1
ATOM 9215 C C . GLU B 1 556 ? 40.690 70.900 115.470 1.00 76.47 536 GLU B C 1
ATOM 9216 O O . GLU B 1 556 ? 39.565 70.401 115.349 1.00 78.45 536 GLU B O 1
ATOM 9222 N N . ASP B 1 557 ? 40.943 72.168 115.137 1.00 76.26 537 ASP B N 1
ATOM 9223 C CA . ASP B 1 557 ? 39.870 73.027 114.649 1.00 79.56 537 ASP B CA 1
ATOM 9224 C C . ASP B 1 557 ? 39.324 72.538 113.317 1.00 78.95 537 ASP B C 1
ATOM 9225 O O . ASP B 1 557 ? 38.136 72.719 113.028 1.00 83.13 537 ASP B O 1
ATOM 9230 N N . ALA B 1 558 ? 40.172 71.919 112.494 1.00 72.81 538 ALA B N 1
ATOM 9231 C CA . ALA B 1 558 ? 39.708 71.382 111.221 1.00 65.45 538 ALA B CA 1
ATOM 9232 C C . ALA B 1 558 ? 38.778 70.196 111.429 1.00 69.20 538 ALA B C 1
ATOM 9233 O O . ALA B 1 558 ? 37.783 70.046 110.712 1.00 73.21 538 ALA B O 1
ATOM 9235 N N . VAL B 1 559 ? 39.084 69.343 112.407 1.00 70.00 539 VAL B N 1
ATOM 9236 C CA . VAL B 1 559 ? 38.231 68.192 112.681 1.00 68.97 539 VAL B CA 1
ATOM 9237 C C . VAL B 1 559 ? 36.886 68.643 113.238 1.00 73.10 539 VAL B C 1
ATOM 9238 O O . VAL B 1 559 ? 35.834 68.114 112.858 1.00 75.70 539 VAL B O 1
ATOM 9242 N N . THR B 1 560 ? 36.893 69.628 114.138 1.00 72.95 540 THR B N 1
ATOM 9243 C CA . THR B 1 560 ? 35.638 70.144 114.675 1.00 76.39 540 THR B CA 1
ATOM 9244 C C . THR B 1 560 ? 34.805 70.817 113.593 1.00 75.91 540 THR B C 1
ATOM 9245 O O . THR B 1 560 ? 33.571 70.756 113.632 1.00 77.85 540 THR B O 1
ATOM 9249 N N . GLU B 1 561 ? 35.459 71.462 112.625 1.00 74.66 541 GLU B N 1
ATOM 9250 C CA . GLU B 1 561 ? 34.729 72.117 111.547 1.00 72.39 541 GLU B CA 1
ATOM 9251 C C . GLU B 1 561 ? 33.944 71.104 110.728 1.00 73.31 541 GLU B C 1
ATOM 9252 O O . GLU B 1 561 ? 32.771 71.325 110.406 1.00 77.91 541 GLU B O 1
ATOM 9258 N N . LEU B 1 562 ? 34.574 69.977 110.392 1.00 75.81 542 LEU B N 1
ATOM 9259 C CA . LEU B 1 562 ? 33.901 68.960 109.592 1.00 79.49 542 LEU B CA 1
ATOM 9260 C C . LEU B 1 562 ? 32.868 68.203 110.415 1.00 75.58 542 LEU B C 1
ATOM 9261 O O . LEU B 1 562 ? 31.800 67.846 109.904 1.00 76.56 542 LEU B O 1
ATOM 9266 N N . ALA B 1 563 ? 33.171 67.947 111.688 1.00 77.39 543 ALA B N 1
ATOM 9267 C CA . ALA B 1 563 ? 32.248 67.199 112.533 1.00 76.93 543 ALA B CA 1
ATOM 9268 C C . ALA B 1 563 ? 30.966 67.981 112.777 1.00 75.67 543 ALA B C 1
ATOM 9269 O O . ALA B 1 563 ? 29.877 67.398 112.832 1.00 73.25 543 ALA B O 1
ATOM 9271 N N . ALA B 1 564 ? 31.073 69.301 112.924 1.00 75.69 544 ALA B N 1
ATOM 9272 C CA . ALA B 1 564 ? 29.881 70.116 113.119 1.00 75.48 544 ALA B CA 1
ATOM 9273 C C . ALA B 1 564 ? 29.068 70.230 111.839 1.00 76.66 544 ALA B C 1
ATOM 9274 O O . ALA B 1 564 ? 27.845 70.390 111.896 1.00 77.48 544 ALA B O 1
ATOM 9276 N N . GLU B 1 565 ? 29.722 70.141 110.683 1.00 76.53 545 GLU B N 1
ATOM 9277 C CA . GLU B 1 565 ? 29.028 70.212 109.404 1.00 78.65 545 GLU B CA 1
ATOM 9278 C C . GLU B 1 565 ? 28.306 68.921 109.045 1.00 78.45 545 GLU B C 1
ATOM 9279 O O . GLU B 1 565 ? 27.573 68.900 108.051 1.00 85.85 545 GLU B O 1
ATOM 9285 N N . GLY B 1 566 ? 28.486 67.857 109.821 1.00 76.75 546 GLY B N 1
ATOM 9286 C CA . GLY B 1 566 ? 27.858 66.591 109.510 1.00 85.00 546 GLY B CA 1
ATOM 9287 C C . GLY B 1 566 ? 28.650 65.703 108.582 1.00 87.99 546 GLY B C 1
ATOM 9288 O O . GLY B 1 566 ? 28.057 64.900 107.854 1.00 89.69 546 GLY B O 1
ATOM 9289 N N . LEU B 1 567 ? 29.977 65.820 108.584 1.00 86.07 547 LEU B N 1
ATOM 9290 C CA . LEU B 1 567 ? 30.834 65.060 107.681 1.00 83.12 547 LEU B CA 1
ATOM 9291 C C . LEU B 1 567 ? 31.502 63.879 108.376 1.00 83.01 547 LEU B C 1
ATOM 9292 O O . LEU B 1 567 ? 31.337 62.734 107.948 1.00 84.12 547 LEU B O 1
ATOM 9297 N N . ILE B 1 568 ? 32.294 64.136 109.411 1.00 77.93 548 ILE B N 1
ATOM 9298 C CA . ILE B 1 568 ? 33.060 63.088 110.073 1.00 79.61 548 ILE B CA 1
ATOM 9299 C C . ILE B 1 568 ? 32.544 62.900 111.492 1.00 84.51 548 ILE B C 1
ATOM 9300 O O . ILE B 1 568 ? 31.952 63.805 112.090 1.00 79.90 548 ILE B O 1
ATOM 9305 N N . ASP B 1 569 ? 32.764 61.697 112.022 1.00 87.03 549 ASP B N 1
ATOM 9306 C CA . ASP B 1 569 ? 32.415 61.375 113.398 1.00 85.08 549 ASP B CA 1
ATOM 9307 C C . ASP B 1 569 ? 33.607 61.665 114.297 1.00 84.08 549 ASP B C 1
ATOM 9308 O O . ASP B 1 569 ? 34.705 61.159 114.030 1.00 83.22 549 ASP B O 1
ATOM 9313 N N . PRO B 1 570 ? 33.449 62.468 115.352 1.00 82.57 550 PRO B N 1
ATOM 9314 C CA . PRO B 1 570 ? 34.593 62.748 116.228 1.00 81.17 550 PRO B CA 1
ATOM 9315 C C . PRO B 1 570 ? 35.042 61.544 117.026 1.00 80.84 550 PRO B C 1
ATOM 9316 O O . PRO B 1 570 ? 36.192 61.521 117.479 1.00 77.22 550 PRO B O 1
ATOM 9320 N N . ALA B 1 571 ? 34.178 60.542 117.207 1.00 83.07 551 ALA B N 1
ATOM 9321 C CA . ALA B 1 571 ? 34.544 59.390 118.024 1.00 80.90 551 ALA B CA 1
ATOM 9322 C C . ALA B 1 571 ? 35.581 58.523 117.326 1.00 83.48 551 ALA B C 1
ATOM 9323 O O . ALA B 1 571 ? 36.502 58.011 117.971 1.00 85.60 551 ALA B O 1
ATOM 9325 N N . ARG B 1 572 ? 35.449 58.345 116.015 1.00 83.15 552 ARG B N 1
ATOM 9326 C CA . ARG B 1 572 ? 36.389 57.557 115.230 1.00 83.31 552 ARG B CA 1
ATOM 9327 C C . ARG B 1 572 ? 37.128 58.501 114.291 1.00 79.15 552 ARG B C 1
ATOM 9328 O O . ARG B 1 572 ? 36.562 58.968 113.298 1.00 79.92 552 ARG B O 1
ATOM 9336 N N . VAL B 1 573 ? 38.390 58.782 114.613 1.00 80.21 553 VAL B N 1
ATOM 9337 C CA . VAL B 1 573 ? 39.239 59.628 113.785 1.00 74.39 553 VAL B CA 1
ATOM 9338 C C . VAL B 1 573 ? 40.683 59.291 114.125 1.00 74.92 553 VAL B C 1
ATOM 9339 O O . VAL B 1 573 ? 40.989 58.883 115.247 1.00 75.55 553 VAL B O 1
ATOM 9343 N N . GLY B 1 574 ? 41.579 59.480 113.156 1.00 75.56 554 GLY B N 1
ATOM 9344 C CA . GLY B 1 574 ? 42.977 59.166 113.364 1.00 70.13 554 GLY B CA 1
ATOM 9345 C C . GLY B 1 574 ? 43.869 60.105 112.584 1.00 65.83 554 GLY B C 1
ATOM 9346 O O . GLY B 1 574 ? 43.410 60.895 111.757 1.00 65.81 554 GLY B O 1
ATOM 9347 N N . ILE B 1 575 ? 45.165 60.011 112.862 1.00 62.20 555 ILE B N 1
ATOM 9348 C CA . ILE B 1 575 ? 46.163 60.857 112.225 1.00 64.51 555 ILE B CA 1
ATOM 9349 C C . ILE B 1 575 ? 47.321 59.983 111.769 1.00 62.52 555 ILE B C 1
ATOM 9350 O O . ILE B 1 575 ? 47.658 58.983 112.407 1.00 62.84 555 ILE B O 1
ATOM 9355 N N . ALA B 1 576 ? 47.921 60.351 110.639 1.00 67.40 556 ALA B N 1
ATOM 9356 C CA . ALA B 1 576 ? 49.029 59.591 110.082 1.00 66.19 556 ALA B CA 1
ATOM 9357 C C . ALA B 1 576 ? 49.987 60.545 109.390 1.00 60.36 556 ALA B C 1
ATOM 9358 O O . ALA B 1 576 ? 49.572 61.556 108.822 1.00 64.69 556 ALA B O 1
ATOM 9360 N N . GLY B 1 577 ? 51.268 60.215 109.442 1.00 52.62 557 GLY B N 1
ATOM 9361 C CA . GLY B 1 577 ? 52.270 61.035 108.795 1.00 54.76 557 GLY B CA 1
ATOM 9362 C C . GLY B 1 577 ? 53.636 60.407 108.949 1.00 59.67 557 GLY B C 1
ATOM 9363 O O . GLY B 1 577 ? 53.855 59.540 109.800 1.00 59.70 557 GLY B O 1
ATOM 9364 N N . TYR B 1 578 ? 54.553 60.862 108.102 1.00 57.25 558 TYR B N 1
ATOM 9365 C CA . TYR B 1 578 ? 55.927 60.389 108.121 1.00 54.47 558 TYR B CA 1
ATOM 9366 C C . TYR B 1 578 ? 56.872 61.579 108.103 1.00 62.49 558 TYR B C 1
ATOM 9367 O O . TYR B 1 578 ? 56.562 62.628 107.534 1.00 69.18 558 TYR B O 1
ATOM 9376 N N . SER B 1 579 ? 58.030 61.399 108.739 1.00 63.89 559 SER B N 1
ATOM 9377 C CA . SER B 1 579 ? 59.085 62.414 108.818 1.00 66.68 559 SER B CA 1
ATOM 9378 C C . SER B 1 579 ? 58.485 63.673 109.428 1.00 66.49 559 SER B C 1
ATOM 9379 O O . SER B 1 579 ? 58.067 63.628 110.598 1.00 64.51 559 SER B O 1
ATOM 9382 N N . ARG B 1 580 ? 58.436 64.797 108.711 1.00 66.98 560 ARG B N 1
ATOM 9383 C CA . ARG B 1 580 ? 57.800 66.004 109.222 1.00 62.28 560 ARG B CA 1
ATOM 9384 C C . ARG B 1 580 ? 56.390 65.736 109.727 1.00 61.51 560 ARG B C 1
ATOM 9385 O O . ARG B 1 580 ? 55.938 66.379 110.683 1.00 64.68 560 ARG B O 1
ATOM 9393 N N . GLY B 1 581 ? 55.679 64.794 109.104 1.00 64.43 561 GLY B N 1
ATOM 9394 C CA . GLY B 1 581 ? 54.363 64.429 109.594 1.00 60.38 561 GLY B CA 1
ATOM 9395 C C . GLY B 1 581 ? 54.405 63.580 110.846 1.00 61.55 561 GLY B C 1
ATOM 9396 O O . GLY B 1 581 ? 53.464 63.598 111.642 1.00 68.14 561 GLY B O 1
ATOM 9397 N N . SER B 1 582 ? 55.489 62.825 111.038 1.00 55.01 562 SER B N 1
ATOM 9398 C CA . SER B 1 582 ? 55.643 62.033 112.253 1.00 58.50 562 SER B CA 1
ATOM 9399 C C . SER B 1 582 ? 55.797 62.929 113.473 1.00 54.44 562 SER B C 1
ATOM 9400 O O . SER B 1 582 ? 55.180 62.682 114.515 1.00 53.50 562 SER B O 1
ATOM 9403 N N . GLN B 1 583 ? 56.615 63.975 113.358 1.00 53.88 563 GLN B N 1
ATOM 9404 C CA . GLN B 1 583 ? 56.721 64.963 114.424 1.00 54.94 563 GLN B CA 1
ATOM 9405 C C . GLN B 1 583 ? 55.364 65.559 114.760 1.00 59.14 563 GLN B C 1
ATOM 9406 O O . GLN B 1 583 ? 55.051 65.790 115.932 1.00 65.90 563 GLN B O 1
ATOM 9420 N N . VAL B 1 585 ? 52.557 64.113 114.229 1.00 62.03 565 VAL B N 1
ATOM 9421 C CA . VAL B 1 585 ? 51.746 63.047 114.806 1.00 68.94 565 VAL B CA 1
ATOM 9422 C C . VAL B 1 585 ? 52.141 62.802 116.255 1.00 64.33 565 VAL B C 1
ATOM 9423 O O . VAL B 1 585 ? 51.281 62.648 117.127 1.00 62.84 565 VAL B O 1
ATOM 9427 N N . ASN B 1 586 ? 53.446 62.783 116.535 1.00 61.31 566 ASN B N 1
ATOM 9428 C CA . ASN B 1 586 ? 53.915 62.555 117.896 1.00 58.09 566 ASN B CA 1
ATOM 9429 C C . ASN B 1 586 ? 53.502 63.686 118.825 1.00 62.66 566 ASN B C 1
ATOM 9430 O O . ASN B 1 586 ? 53.157 63.448 119.987 1.00 60.21 566 ASN B O 1
ATOM 9435 N N . VAL B 1 587 ? 53.540 64.926 118.339 1.00 61.57 567 VAL B N 1
ATOM 9436 C CA . VAL B 1 587 ? 53.167 66.054 119.182 1.00 62.92 567 VAL B CA 1
ATOM 9437 C C . VAL B 1 587 ? 51.659 66.099 119.377 1.00 62.90 567 VAL B C 1
ATOM 9438 O O . VAL B 1 587 ? 51.168 66.447 120.458 1.00 67.66 567 VAL B O 1
ATOM 9442 N N . THR B 1 588 ? 50.901 65.721 118.350 1.00 56.86 568 THR B N 1
ATOM 9443 C CA . THR B 1 588 ? 49.447 65.802 118.432 1.00 61.54 568 THR B CA 1
ATOM 9444 C C . THR B 1 588 ? 48.887 64.815 119.450 1.00 61.76 568 THR B C 1
ATOM 9445 O O . THR B 1 588 ? 48.011 65.164 120.247 1.00 58.56 568 THR B O 1
ATOM 9449 N N . VAL B 1 589 ? 49.381 63.576 119.444 1.00 61.66 569 VAL B N 1
ATOM 9450 C CA . VAL B 1 589 ? 48.838 62.580 120.363 1.00 63.54 569 VAL B CA 1
ATOM 9451 C C . VAL B 1 589 ? 49.199 62.899 121.808 1.00 65.93 569 VAL B C 1
ATOM 9452 O O . VAL B 1 589 ? 48.481 62.500 122.731 1.00 64.93 569 VAL B O 1
ATOM 9456 N N . THR B 1 590 ? 50.299 63.618 122.035 1.00 65.60 570 THR B N 1
ATOM 9457 C CA . THR B 1 590 ? 50.647 64.033 123.389 1.00 68.63 570 THR B CA 1
ATOM 9458 C C . THR B 1 590 ? 49.827 65.238 123.840 1.00 71.20 570 THR B C 1
ATOM 9459 O O . THR B 1 590 ? 49.336 65.268 124.974 1.00 72.27 570 THR B O 1
ATOM 9463 N N . ASN B 1 591 ? 49.668 66.234 122.973 1.00 66.97 571 ASN B N 1
ATOM 9464 C CA . ASN B 1 591 ? 49.024 67.490 123.328 1.00 62.70 571 ASN B CA 1
ATOM 9465 C C . ASN B 1 591 ? 47.554 67.563 122.938 1.00 67.48 571 ASN B C 1
ATOM 9466 O O . ASN B 1 591 ? 46.930 68.608 123.141 1.00 70.29 571 ASN B O 1
ATOM 9471 N N . SER B 1 592 ? 46.984 66.499 122.379 1.00 74.83 572 SER B N 1
ATOM 9472 C CA . SER B 1 592 ? 45.581 66.514 121.990 1.00 73.88 572 SER B CA 1
ATOM 9473 C C . SER B 1 592 ? 44.959 65.150 122.234 1.00 69.67 572 SER B C 1
ATOM 9474 O O . SER B 1 592 ? 45.584 64.117 121.981 1.00 69.65 572 SER B O 1
ATOM 9477 N N . LYS B 1 593 ? 43.729 65.159 122.739 1.00 73.07 573 LYS B N 1
ATOM 9478 C CA . LYS B 1 593 ? 42.962 63.949 123.004 1.00 78.72 573 LYS B CA 1
ATOM 9479 C C . LYS B 1 593 ? 41.974 63.605 121.896 1.00 80.05 573 LYS B C 1
ATOM 9480 O O . LYS B 1 593 ? 41.209 62.648 122.047 1.00 76.07 573 LYS B O 1
ATOM 9494 N N . PHE B 1 595 ? 42.220 62.387 118.844 1.00 66.95 575 PHE B N 1
ATOM 9495 C CA . PHE B 1 595 ? 42.540 61.345 117.877 1.00 69.71 575 PHE B CA 1
ATOM 9496 C C . PHE B 1 595 ? 42.684 60.002 118.578 1.00 73.33 575 PHE B C 1
ATOM 9497 O O . PHE B 1 595 ? 43.457 59.874 119.533 1.00 78.54 575 PHE B O 1
ATOM 9505 N N . ARG B 1 596 ? 41.933 59.004 118.100 1.00 68.48 576 ARG B N 1
ATOM 9506 C CA . ARG B 1 596 ? 41.913 57.691 118.737 1.00 74.68 576 ARG B CA 1
ATOM 9507 C C . ARG B 1 596 ? 43.101 56.827 118.326 1.00 78.02 576 ARG B C 1
ATOM 9508 O O . ARG B 1 596 ? 43.651 56.096 119.156 1.00 73.38 576 ARG B O 1
ATOM 9516 N N . ALA B 1 597 ? 43.501 56.876 117.057 1.00 73.15 577 ALA B N 1
ATOM 9517 C CA . ALA B 1 597 ? 44.602 56.064 116.560 1.00 67.12 577 ALA B CA 1
ATOM 9518 C C . ALA B 1 597 ? 45.581 56.938 115.791 1.00 65.24 577 ALA B C 1
ATOM 9519 O O . ALA B 1 597 ? 45.246 58.035 115.342 1.00 62.25 577 ALA B O 1
ATOM 9521 N N . ALA B 1 598 ? 46.807 56.441 115.647 1.00 64.68 578 ALA B N 1
ATOM 9522 C CA . ALA B 1 598 ? 47.849 57.211 114.991 1.00 58.88 578 ALA B CA 1
ATOM 9523 C C . ALA B 1 598 ? 48.913 56.282 114.425 1.00 60.28 578 ALA B C 1
ATOM 9524 O O . ALA B 1 598 ? 49.080 55.146 114.871 1.00 61.02 578 ALA B O 1
ATOM 9526 N N . SER B 1 599 ? 49.631 56.790 113.428 1.00 57.29 579 SER B N 1
ATOM 9527 C CA . SER B 1 599 ? 50.783 56.114 112.855 1.00 62.00 579 SER B CA 1
ATOM 9528 C C . SER B 1 599 ? 51.812 57.161 112.461 1.00 62.25 579 SER B C 1
ATOM 9529 O O . SER B 1 599 ? 51.459 58.191 111.882 1.00 66.34 579 SER B O 1
ATOM 9532 N N . SER B 1 600 ? 53.079 56.904 112.776 1.00 58.52 580 SER B N 1
ATOM 9533 C CA . SER B 1 600 ? 54.158 57.837 112.465 1.00 61.56 580 SER B CA 1
ATOM 9534 C C . SER B 1 600 ? 55.255 57.095 111.714 1.00 58.04 580 SER B C 1
ATOM 9535 O O . SER B 1 600 ? 55.942 56.246 112.289 1.00 57.66 580 SER B O 1
ATOM 9538 N N . GLY B 1 601 ? 55.413 57.413 110.431 1.00 61.45 581 GLY B N 1
ATOM 9539 C CA . GLY B 1 601 ? 56.457 56.800 109.626 1.00 62.39 581 GLY B CA 1
ATOM 9540 C C . GLY B 1 601 ? 57.836 57.380 109.883 1.00 55.56 581 GLY B C 1
ATOM 9541 O O . GLY B 1 601 ? 58.027 58.599 109.841 1.00 56.50 581 GLY B O 1
ATOM 9542 N N . ASP B 1 602 ? 58.802 56.496 110.124 1.00 55.52 582 ASP B N 1
ATOM 9543 C CA . ASP B 1 602 ? 60.234 56.801 110.080 1.00 60.77 582 ASP B CA 1
ATOM 9544 C C . ASP B 1 602 ? 60.566 58.116 110.784 1.00 63.62 582 ASP B C 1
ATOM 9545 O O . ASP B 1 602 ? 61.228 59.000 110.238 1.00 62.14 582 ASP B O 1
ATOM 9550 N N . GLY B 1 603 ? 60.097 58.236 112.020 1.00 63.20 583 GLY B N 1
ATOM 9551 C CA . GLY B 1 603 ? 60.238 59.457 112.787 1.00 60.82 583 GLY B CA 1
ATOM 9552 C C . GLY B 1 603 ? 61.476 59.479 113.657 1.00 67.76 583 GLY B C 1
ATOM 9553 O O . GLY B 1 603 ? 62.528 58.964 113.270 1.00 66.60 583 GLY B O 1
ATOM 9554 N N . GLY B 1 604 ? 61.359 60.079 114.838 1.00 67.16 584 GLY B N 1
ATOM 9555 C CA . GLY B 1 604 ? 62.452 60.158 115.786 1.00 69.71 584 GLY B CA 1
ATOM 9556 C C . GLY B 1 604 ? 63.005 61.542 116.037 1.00 72.47 584 GLY B C 1
ATOM 9557 O O . GLY B 1 604 ? 63.848 61.692 116.927 1.00 69.09 584 GLY B O 1
ATOM 9558 N N . PHE B 1 605 ? 62.578 62.558 115.299 1.00 71.99 585 PHE B N 1
ATOM 9559 C CA . PHE B 1 605 ? 62.972 63.900 115.688 1.00 64.98 585 PHE B CA 1
ATOM 9560 C C . PHE B 1 605 ? 62.204 64.321 116.938 1.00 72.49 585 PHE B C 1
ATOM 9561 O O . PHE B 1 605 ? 61.124 63.802 117.237 1.00 74.76 585 PHE B O 1
ATOM 9569 N N . LEU B 1 606 ? 62.794 65.256 117.682 1.00 66.99 586 LEU B N 1
ATOM 9570 C CA . LEU B 1 606 ? 62.332 65.812 118.952 1.00 63.15 586 LEU B CA 1
ATOM 9571 C C . LEU B 1 606 ? 62.634 64.884 120.123 1.00 67.70 586 LEU B C 1
ATOM 9572 O O . LEU B 1 606 ? 62.386 65.269 121.269 1.00 69.80 586 LEU B O 1
ATOM 9577 N N . GLU B 1 607 ? 63.153 63.685 119.883 1.00 63.83 587 GLU B N 1
ATOM 9578 C CA . GLU B 1 607 ? 63.453 62.793 120.988 1.00 63.22 587 GLU B CA 1
ATOM 9579 C C . GLU B 1 607 ? 64.874 63.023 121.492 1.00 66.46 587 GLU B C 1
ATOM 9580 O O . GLU B 1 607 ? 65.757 63.417 120.723 1.00 66.82 587 GLU B O 1
ATOM 9586 N N . PRO B 1 608 ? 65.114 62.775 122.783 1.00 64.04 588 PRO B N 1
ATOM 9587 C CA . PRO B 1 608 ? 66.432 63.079 123.359 1.00 62.71 588 PRO B CA 1
ATOM 9588 C C . PRO B 1 608 ? 67.558 62.211 122.834 1.00 65.71 588 PRO B C 1
ATOM 9589 O O . PRO B 1 608 ? 68.724 62.598 122.979 1.00 71.71 588 PRO B O 1
ATOM 9593 N N . ALA B 1 609 ? 67.261 61.054 122.241 1.00 68.30 589 ALA B N 1
ATOM 9594 C CA . ALA B 1 609 ? 68.328 60.158 121.811 1.00 66.04 589 ALA B CA 1
ATOM 9595 C C . ALA B 1 609 ? 69.124 60.738 120.653 1.00 75.01 589 ALA B C 1
ATOM 9596 O O . ALA B 1 609 ? 70.332 60.499 120.554 1.00 78.30 589 ALA B O 1
ATOM 9598 N N . GLY B 1 610 ? 68.476 61.496 119.778 1.00 69.26 590 GLY B N 1
ATOM 9599 C CA . GLY B 1 610 ? 69.117 62.048 118.608 1.00 60.00 590 GLY B CA 1
ATOM 9600 C C . GLY B 1 610 ? 69.820 63.371 118.807 1.00 68.52 590 GLY B C 1
ATOM 9601 O O . GLY B 1 610 ? 70.205 64.000 117.816 1.00 70.41 590 GLY B O 1
ATOM 9602 N N . TYR B 1 611 ? 70.007 63.819 120.050 1.00 67.65 591 TYR B N 1
ATOM 9603 C CA . TYR B 1 611 ? 70.662 65.103 120.269 1.00 67.22 591 TYR B CA 1
ATOM 9604 C C . TYR B 1 611 ? 72.134 65.040 119.884 1.00 70.04 591 TYR B C 1
ATOM 9605 O O . TYR B 1 611 ? 72.631 65.911 119.165 1.00 76.66 591 TYR B O 1
ATOM 9614 N N . ALA B 1 612 ? 72.843 64.003 120.336 1.00 65.61 592 ALA B N 1
ATOM 9615 C CA . ALA B 1 612 ? 74.283 63.914 120.119 1.00 67.69 592 ALA B CA 1
ATOM 9616 C C . ALA B 1 612 ? 74.661 63.903 118.644 1.00 74.64 592 ALA B C 1
ATOM 9617 O O . ALA B 1 612 ? 75.839 64.090 118.323 1.00 73.96 592 ALA B O 1
ATOM 9619 N N . THR B 1 613 ? 73.698 63.684 117.751 1.00 73.76 593 THR B N 1
ATOM 9620 C CA . THR B 1 613 ? 73.890 63.814 116.311 1.00 72.85 593 THR B CA 1
ATOM 9621 C C . THR B 1 613 ? 73.416 65.174 115.810 1.00 73.90 593 THR B C 1
ATOM 9622 O O . THR B 1 613 ? 74.195 65.948 115.248 1.00 87.67 593 THR B O 1
ATOM 9626 N N . GLY B 1 614 ? 72.138 65.473 116.013 1.00 74.77 594 GLY B N 1
ATOM 9627 C CA . GLY B 1 614 ? 71.472 66.642 115.474 1.00 78.38 594 GLY B CA 1
ATOM 9628 C C . GLY B 1 614 ? 71.543 67.897 116.320 1.00 82.60 594 GLY B C 1
ATOM 9629 O O . GLY B 1 614 ? 70.616 68.710 116.274 1.00 84.47 594 GLY B O 1
ATOM 9630 N N . ARG B 1 615 ? 72.609 68.055 117.113 1.00 82.99 595 ARG B N 1
ATOM 9631 C CA . ARG B 1 615 ? 72.716 69.130 118.098 1.00 74.25 595 ARG B CA 1
ATOM 9632 C C . ARG B 1 615 ? 72.257 70.480 117.559 1.00 73.32 595 ARG B C 1
ATOM 9633 O O . ARG B 1 615 ? 71.525 71.206 118.237 1.00 70.84 595 ARG B O 1
ATOM 9641 N N . SER B 1 616 ? 72.679 70.821 116.342 1.00 80.98 596 SER B N 1
ATOM 9642 C CA . SER B 1 616 ? 72.310 72.108 115.762 1.00 81.45 596 SER B CA 1
ATOM 9643 C C . SER B 1 616 ? 70.799 72.238 115.612 1.00 83.37 596 SER B C 1
ATOM 9644 O O . SER B 1 616 ? 70.239 73.320 115.819 1.00 80.77 596 SER B O 1
ATOM 9647 N N . SER B 1 617 ? 70.122 71.144 115.262 1.00 82.57 597 SER B N 1
ATOM 9648 C CA . SER B 1 617 ? 68.679 71.207 115.066 1.00 76.67 597 SER B CA 1
ATOM 9649 C C . SER B 1 617 ? 67.931 71.295 116.390 1.00 81.84 597 SER B C 1
ATOM 9650 O O . SER B 1 617 ? 66.876 71.935 116.462 1.00 79.83 597 SER B O 1
ATOM 9653 N N . TYR B 1 618 ? 68.453 70.661 117.440 1.00 79.39 598 TYR B N 1
ATOM 9654 C CA . TYR B 1 618 ? 67.748 70.617 118.715 1.00 68.88 598 TYR B CA 1
ATOM 9655 C C . TYR B 1 618 ? 67.919 71.892 119.531 1.00 73.41 598 TYR B C 1
ATOM 9656 O O . TYR B 1 618 ? 66.996 72.282 120.254 1.00 74.90 598 TYR B O 1
ATOM 9665 N N . ASP B 1 619 ? 69.079 72.547 119.435 1.00 72.41 599 ASP B N 1
ATOM 9666 C CA . ASP B 1 619 ? 69.394 73.660 120.324 1.00 67.17 599 ASP B CA 1
ATOM 9667 C C . ASP B 1 619 ? 68.412 74.814 120.195 1.00 66.99 599 ASP B C 1
ATOM 9668 O O . ASP B 1 619 ? 68.281 75.609 121.130 1.00 66.63 599 ASP B O 1
ATOM 9673 N N . ALA B 1 620 ? 67.728 74.939 119.061 1.00 63.57 600 ALA B N 1
ATOM 9674 C CA . ALA B 1 620 ? 66.732 75.992 118.928 1.00 65.28 600 ALA B CA 1
ATOM 9675 C C . ALA B 1 620 ? 65.416 75.619 119.590 1.00 70.06 600 ALA B C 1
ATOM 9676 O O . ALA B 1 620 ? 64.724 76.494 120.118 1.00 76.45 600 ALA B O 1
ATOM 9678 N N . VAL B 1 621 ? 65.047 74.341 119.554 1.00 71.64 601 VAL B N 1
ATOM 9679 C CA . VAL B 1 621 ? 63.759 73.921 120.093 1.00 71.09 601 VAL B CA 1
ATOM 9680 C C . VAL B 1 621 ? 63.797 73.845 121.613 1.00 68.20 601 VAL B C 1
ATOM 9681 O O . VAL B 1 621 ? 62.928 74.394 122.298 1.00 68.01 601 VAL B O 1
ATOM 9685 N N . TYR B 1 622 ? 64.775 73.129 122.163 1.00 64.69 602 TYR B N 1
ATOM 9686 C CA . TYR B 1 622 ? 64.856 72.900 123.599 1.00 64.65 602 TYR B CA 1
ATOM 9687 C C . TYR B 1 622 ? 65.860 73.792 124.318 1.00 68.55 602 TYR B C 1
ATOM 9688 O O . TYR B 1 622 ? 65.946 73.731 125.547 1.00 75.66 602 TYR B O 1
ATOM 9697 N N . GLY B 1 623 ? 66.619 74.613 123.595 1.00 60.82 603 GLY B N 1
ATOM 9698 C CA . GLY B 1 623 ? 67.594 75.493 124.200 1.00 62.16 603 GLY B CA 1
ATOM 9699 C C . GLY B 1 623 ? 68.936 74.869 124.513 1.00 65.81 603 GLY B C 1
ATOM 9700 O O . GLY B 1 623 ? 69.912 75.603 124.701 1.00 64.44 603 GLY B O 1
ATOM 9701 N N . GLY B 1 624 ? 69.026 73.545 124.567 1.00 67.20 604 GLY B N 1
ATOM 9702 C CA . GLY B 1 624 ? 70.295 72.906 124.864 1.00 65.42 604 GLY B CA 1
ATOM 9703 C C . GLY B 1 624 ? 70.122 71.415 125.076 1.00 69.19 604 GLY B C 1
ATOM 9704 O O . GLY B 1 624 ? 69.096 70.837 124.716 1.00 66.68 604 GLY B O 1
ATOM 9705 N N . ALA B 1 625 ? 71.148 70.810 125.672 1.00 71.72 605 ALA B N 1
ATOM 9706 C CA . ALA B 1 625 ? 71.177 69.374 125.886 1.00 64.28 605 ALA B CA 1
ATOM 9707 C C . ALA B 1 625 ? 70.093 68.946 126.871 1.00 69.59 605 ALA B C 1
ATOM 9708 O O . ALA B 1 625 ? 69.642 69.740 127.699 1.00 74.61 605 ALA B O 1
ATOM 9710 N N . PRO B 1 626 ? 69.658 67.685 126.800 1.00 72.30 606 PRO B N 1
ATOM 9711 C CA . PRO B 1 626 ? 68.629 67.218 127.742 1.00 77.66 606 PRO B CA 1
ATOM 9712 C C . PRO B 1 626 ? 69.094 67.198 129.187 1.00 73.96 606 PRO B C 1
ATOM 9713 O O . PRO B 1 626 ? 68.268 67.368 130.091 1.00 69.53 606 PRO B O 1
ATOM 9717 N N . LEU B 1 627 ? 70.383 66.992 129.434 1.00 74.19 607 LEU B N 1
ATOM 9718 C CA . LEU B 1 627 ? 70.927 66.943 130.783 1.00 73.58 607 LEU B CA 1
ATOM 9719 C C . LEU B 1 627 ? 71.390 68.303 131.289 1.00 75.98 607 LEU B C 1
ATOM 9720 O O . LEU B 1 627 ? 71.924 68.386 132.399 1.00 74.16 607 LEU B O 1
ATOM 9725 N N . SER B 1 628 ? 71.207 69.359 130.507 1.00 74.66 608 SER B N 1
ATOM 9726 C CA . SER B 1 628 ? 71.597 70.700 130.907 1.00 72.03 608 SER B CA 1
ATOM 9727 C C . SER B 1 628 ? 70.472 71.335 131.721 1.00 70.15 608 SER B C 1
ATOM 9728 O O . SER B 1 628 ? 69.503 70.677 132.107 1.00 65.88 608 SER B O 1
ATOM 9731 N N . ASP B 1 629 ? 70.590 72.637 131.983 1.00 77.12 609 ASP B N 1
ATOM 9732 C CA . ASP B 1 629 ? 69.556 73.376 132.694 1.00 78.20 609 ASP B CA 1
ATOM 9733 C C . ASP B 1 629 ? 68.250 73.458 131.917 1.00 72.34 609 ASP B C 1
ATOM 9734 O O . ASP B 1 629 ? 67.253 73.940 132.463 1.00 77.74 609 ASP B O 1
ATOM 9739 N N . ASN B 1 630 ? 68.234 73.004 130.668 1.00 74.91 610 ASN B N 1
ATOM 9740 C CA . ASN B 1 630 ? 67.043 72.993 129.834 1.00 76.66 610 ASN B CA 1
ATOM 9741 C C . ASN B 1 630 ? 66.237 71.713 129.987 1.00 70.87 610 ASN B C 1
ATOM 9742 O O . ASN B 1 630 ? 65.284 71.504 129.232 1.00 68.51 610 ASN B O 1
ATOM 9747 N N . ILE B 1 631 ? 66.620 70.849 130.932 1.00 69.28 611 ILE B N 1
ATOM 9748 C CA . ILE B 1 631 ? 65.948 69.565 131.127 1.00 66.26 611 ILE B CA 1
ATOM 9749 C C . ILE B 1 631 ? 64.441 69.749 131.238 1.00 62.75 611 ILE B C 1
ATOM 9750 O O . ILE B 1 631 ? 63.661 68.915 130.764 1.00 65.06 611 ILE B O 1
ATOM 9755 N N . GLU B 1 632 ? 64.006 70.848 131.850 1.00 68.02 612 GLU B N 1
ATOM 9756 C CA . GLU B 1 632 ? 62.577 71.075 132.005 1.00 67.38 612 GLU B CA 1
ATOM 9757 C C . GLU B 1 632 ? 61.906 71.431 130.687 1.00 61.83 612 GLU B C 1
ATOM 9758 O O . GLU B 1 632 ? 60.693 71.245 130.556 1.00 60.93 612 GLU B O 1
ATOM 9764 N N . ARG B 1 633 ? 62.664 71.930 129.707 1.00 63.14 613 ARG B N 1
ATOM 9765 C CA . ARG B 1 633 ? 62.083 72.225 128.400 1.00 66.89 613 ARG B CA 1
ATOM 9766 C C . ARG B 1 633 ? 61.796 70.952 127.618 1.00 65.55 613 ARG B C 1
ATOM 9767 O O . ARG B 1 633 ? 60.791 70.871 126.904 1.00 59.46 613 ARG B O 1
ATOM 9775 N N . TRP B 1 634 ? 62.675 69.957 127.730 1.00 65.16 614 TRP B N 1
ATOM 9776 C CA . TRP B 1 634 ? 62.437 68.679 127.073 1.00 60.05 614 TRP B CA 1
ATOM 9777 C C . TRP B 1 634 ? 61.222 67.972 127.658 1.00 63.95 614 TRP B C 1
ATOM 9778 O O . TRP B 1 634 ? 60.426 67.379 126.922 1.00 64.59 614 TRP B O 1
ATOM 9789 N N . ARG B 1 635 ? 61.063 68.026 128.982 1.00 65.19 615 ARG B N 1
ATOM 9790 C CA . ARG B 1 635 ? 60.027 67.242 129.643 1.00 64.28 615 ARG B CA 1
ATOM 9791 C C . ARG B 1 635 ? 58.625 67.719 129.289 1.00 70.70 615 ARG B C 1
ATOM 9792 O O . ARG B 1 635 ? 57.676 66.932 129.352 1.00 75.40 615 ARG B O 1
ATOM 9800 N N . ARG B 1 636 ? 58.466 68.993 128.932 1.00 67.46 616 ARG B N 1
ATOM 9801 C CA . ARG B 1 636 ? 57.143 69.488 128.568 1.00 65.43 616 ARG B CA 1
ATOM 9802 C C . ARG B 1 636 ? 56.763 69.120 127.141 1.00 69.62 616 ARG B C 1
ATOM 9803 O O . ARG B 1 636 ? 55.572 68.986 126.836 1.00 74.44 616 ARG B O 1
ATOM 9811 N N . PHE B 1 637 ? 57.750 68.946 126.264 1.00 73.94 617 PHE B N 1
ATOM 98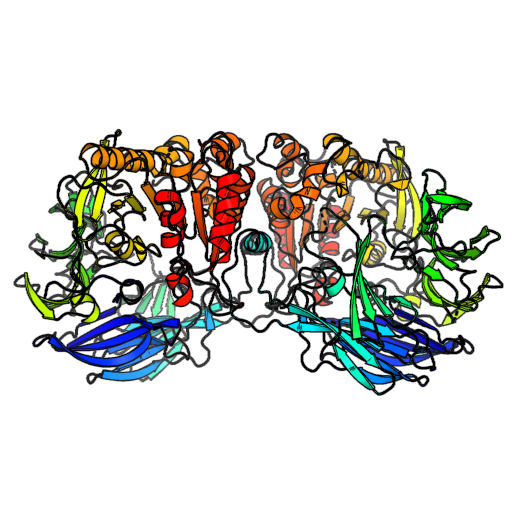12 C CA . PHE B 1 637 ? 57.529 68.876 124.825 1.00 67.82 617 PHE B CA 1
ATOM 9813 C C . PHE B 1 637 ? 57.841 67.502 124.247 1.00 64.39 617 PHE B C 1
ATOM 9814 O O . PHE B 1 637 ? 56.972 66.894 123.615 1.00 58.01 617 PHE B O 1
ATOM 9822 N N . ALA B 1 638 ? 59.076 67.026 124.410 1.00 67.24 618 ALA B N 1
ATOM 9823 C CA . ALA B 1 638 ? 59.544 65.817 123.748 1.00 60.05 618 ALA B CA 1
ATOM 9824 C C . ALA B 1 638 ? 58.553 64.674 123.949 1.00 62.80 618 ALA B C 1
ATOM 9825 O O . ALA B 1 638 ? 58.213 64.350 125.094 1.00 65.34 618 ALA B O 1
ATOM 9827 N N . PRO B 1 639 ? 58.066 64.053 122.873 1.00 64.70 619 PRO B N 1
ATOM 9828 C CA . PRO B 1 639 ? 56.957 63.098 123.017 1.00 62.96 619 PRO B CA 1
ATOM 9829 C C . PRO B 1 639 ? 57.312 61.857 123.810 1.00 61.88 619 PRO B C 1
ATOM 9830 O O . PRO B 1 639 ? 56.418 61.252 124.411 1.00 66.99 619 PRO B O 1
ATOM 9834 N N . SER B 1 640 ? 58.582 61.448 123.832 1.00 64.11 620 SER B N 1
ATOM 9835 C CA . SER B 1 640 ? 58.942 60.251 124.581 1.00 64.82 620 SER B CA 1
ATOM 9836 C C . SER B 1 640 ? 58.855 60.483 126.083 1.00 70.47 620 SER B C 1
ATOM 9837 O O . SER B 1 640 ? 58.619 59.537 126.842 1.00 74.36 620 SER B O 1
ATOM 9840 N N . LEU B 1 641 ? 59.037 61.724 126.530 1.00 69.31 621 LEU B N 1
ATOM 9841 C CA . LEU B 1 641 ? 58.922 62.041 127.946 1.00 65.89 621 LEU B CA 1
ATOM 9842 C C . LEU B 1 641 ? 57.483 62.304 128.376 1.00 68.11 621 LEU B C 1
ATOM 9843 O O . LEU B 1 641 ? 57.196 62.286 129.577 1.00 75.71 621 LEU B O 1
ATOM 9848 N N . ASN B 1 642 ? 56.584 62.547 127.427 1.00 64.08 622 ASN B N 1
ATOM 9849 C CA . ASN B 1 642 ? 55.170 62.792 127.681 1.00 63.96 622 ASN B CA 1
ATOM 9850 C C . ASN B 1 642 ? 54.316 61.540 127.555 1.00 69.27 622 ASN B C 1
ATOM 9851 O O . ASN B 1 642 ? 53.088 61.649 127.520 1.00 70.01 622 ASN B O 1
ATOM 9856 N N . ALA B 1 643 ? 54.940 60.364 127.443 1.00 72.44 623 ALA B N 1
ATOM 9857 C CA . ALA B 1 643 ? 54.238 59.145 127.043 1.00 76.48 623 ALA B CA 1
ATOM 9858 C C . ALA B 1 643 ? 52.964 58.887 127.841 1.00 74.70 623 ALA B C 1
ATOM 9859 O O . ALA B 1 643 ? 52.054 58.214 127.346 1.00 69.97 623 ALA B O 1
ATOM 9861 N N . ASP B 1 644 ? 52.874 59.400 129.065 1.00 78.49 624 ASP B N 1
ATOM 9862 C CA . ASP B 1 644 ? 51.678 59.183 129.871 1.00 80.98 624 ASP B CA 1
ATOM 9863 C C . ASP B 1 644 ? 50.544 60.138 129.522 1.00 79.91 624 ASP B C 1
ATOM 9864 O O . ASP B 1 644 ? 49.482 60.064 130.148 1.00 83.45 624 ASP B O 1
ATOM 9869 N N . LYS B 1 645 ? 50.742 61.030 128.555 1.00 76.85 625 LYS B N 1
ATOM 9870 C CA . LYS B 1 645 ? 49.680 61.889 128.048 1.00 71.24 625 LYS B CA 1
ATOM 9871 C C . LYS B 1 645 ? 48.979 61.308 126.826 1.00 71.02 625 LYS B C 1
ATOM 9872 O O . LYS B 1 645 ? 48.017 61.911 126.340 1.00 75.10 625 LYS B O 1
ATOM 9878 N N . VAL B 1 646 ? 49.424 60.161 126.325 1.00 66.97 626 VAL B N 1
ATOM 9879 C CA . VAL B 1 646 ? 48.945 59.612 125.061 1.00 74.90 626 VAL B CA 1
ATOM 9880 C C . VAL B 1 646 ? 47.942 58.510 125.362 1.00 74.52 626 VAL B C 1
ATOM 9881 O O . VAL B 1 646 ? 48.305 57.446 125.873 1.00 76.24 626 VAL B O 1
ATOM 9885 N N . CYS B 1 647 ? 46.676 58.765 125.056 1.00 73.77 627 CYS B N 1
ATOM 9886 C CA . CYS B 1 647 ? 45.636 57.754 125.147 1.00 80.46 627 CYS B CA 1
ATOM 9887 C C . CYS B 1 647 ? 45.286 57.123 123.805 1.00 80.33 627 CYS B C 1
ATOM 9888 O O . CYS B 1 647 ? 44.378 56.288 123.748 1.00 78.99 627 CYS B O 1
ATOM 9891 N N . ALA B 1 648 ? 45.974 57.497 122.731 1.00 75.20 628 ALA B N 1
ATOM 9892 C CA . ALA B 1 648 ? 45.698 56.945 121.417 1.00 65.83 628 ALA B CA 1
ATOM 9893 C C . ALA B 1 648 ? 46.532 55.689 121.177 1.00 70.41 628 ALA B C 1
ATOM 9894 O O . ALA B 1 648 ? 47.333 55.270 122.015 1.00 66.78 628 ALA B O 1
ATOM 9896 N N . ALA B 1 649 ? 46.338 55.077 120.012 1.00 72.34 629 ALA B N 1
ATOM 9897 C CA . ALA B 1 649 ? 47.102 53.909 119.593 1.00 64.54 629 ALA B CA 1
ATOM 9898 C C . ALA B 1 649 ? 48.135 54.354 118.568 1.00 67.47 629 ALA B C 1
ATOM 9899 O O . ALA B 1 649 ? 47.778 54.903 117.520 1.00 71.61 629 ALA B O 1
ATOM 9901 N N . VAL B 1 650 ? 49.407 54.121 118.869 1.00 65.80 630 VAL B N 1
ATOM 9902 C CA . VAL B 1 650 ? 50.513 54.670 118.097 1.00 65.08 630 VAL B CA 1
ATOM 9903 C C . VAL B 1 650 ? 51.255 53.522 117.431 1.00 66.36 630 VAL B C 1
ATOM 9904 O O . VAL B 1 650 ? 51.889 52.703 118.104 1.00 64.68 630 VAL B O 1
ATOM 9908 N N . LEU B 1 651 ? 51.188 53.470 116.105 1.00 70.59 631 LEU B N 1
ATOM 9909 C CA . LEU B 1 651 ? 51.971 52.536 115.312 1.00 70.46 631 LEU B CA 1
ATOM 9910 C C . LEU B 1 651 ? 53.146 53.270 114.683 1.00 69.08 631 LEU B C 1
ATOM 9911 O O . LEU B 1 651 ? 53.000 54.393 114.197 1.00 67.56 631 LEU B O 1
ATOM 9916 N N . GLN B 1 652 ? 54.314 52.638 114.706 1.00 66.52 632 GLN B N 1
ATOM 9917 C CA . GLN B 1 652 ? 55.515 53.200 114.104 1.00 60.73 632 GLN B CA 1
ATOM 9918 C C . GLN B 1 652 ? 56.008 52.263 113.014 1.00 62.70 632 GLN B C 1
ATOM 9919 O O . GLN B 1 652 ? 56.372 51.117 113.294 1.00 61.59 632 GLN B O 1
ATOM 9925 N N . GLN B 1 653 ? 56.014 52.752 111.779 1.00 65.70 633 GLN B N 1
ATOM 9926 C CA . GLN B 1 653 ? 56.571 52.034 110.642 1.00 53.39 633 GLN B CA 1
ATOM 9927 C C . GLN B 1 653 ? 57.935 52.634 110.333 1.00 55.82 633 GLN B C 1
ATOM 9928 O O . GLN B 1 653 ? 58.031 53.803 109.949 1.00 62.39 633 GLN B O 1
ATOM 9934 N N . VAL B 1 654 ? 58.983 51.834 110.506 1.00 56.47 634 VAL B N 1
ATOM 9935 C CA . VAL B 1 654 ? 60.342 52.333 110.672 1.00 59.35 634 VAL B CA 1
ATOM 9936 C C . VAL B 1 654 ? 61.282 51.539 109.775 1.00 61.87 634 VAL B C 1
ATOM 9937 O O . VAL B 1 654 ? 61.336 50.308 109.867 1.00 56.48 634 VAL B O 1
ATOM 9941 N N . ALA B 1 655 ? 61.998 52.233 108.888 1.00 59.08 635 ALA B N 1
ATOM 9942 C CA . ALA B 1 655 ? 63.081 51.603 108.146 1.00 57.29 635 ALA B CA 1
ATOM 9943 C C . ALA B 1 655 ? 64.470 51.830 108.735 1.00 56.56 635 ALA B C 1
ATOM 9944 O O . ALA B 1 655 ? 65.402 51.117 108.353 1.00 59.15 635 ALA B O 1
ATOM 9946 N N . SER B 1 656 ? 64.645 52.796 109.641 1.00 55.61 636 SER B N 1
ATOM 9947 C CA . SER B 1 656 ? 65.981 53.120 110.133 1.00 60.74 636 SER B CA 1
ATOM 9948 C C . SER B 1 656 ? 66.345 52.484 111.471 1.00 64.72 636 SER B C 1
ATOM 9949 O O . SER B 1 656 ? 67.535 52.438 111.803 1.00 68.94 636 SER B O 1
ATOM 9952 N N . ALA B 1 657 ? 65.372 51.968 112.221 1.00 59.59 637 ALA B N 1
ATOM 9953 C CA . ALA B 1 657 ? 65.589 51.386 113.550 1.00 61.08 637 ALA B CA 1
ATOM 9954 C C . ALA B 1 657 ? 66.503 52.260 114.410 1.00 61.26 637 ALA B C 1
ATOM 9955 O O . ALA B 1 657 ? 67.449 51.786 115.041 1.00 57.74 637 ALA B O 1
ATOM 9957 N N . SER B 1 658 ? 66.212 53.557 114.431 1.00 60.64 638 SER B N 1
ATOM 9958 C CA . SER B 1 658 ? 67.083 54.504 115.107 1.00 62.18 638 SER B CA 1
ATOM 9959 C C . SER B 1 658 ? 66.772 54.560 116.600 1.00 65.30 638 SER B C 1
ATOM 9960 O O . SER B 1 658 ? 65.655 54.255 117.024 1.00 65.27 638 SER B O 1
ATOM 9963 N N . PRO B 1 659 ? 67.752 54.947 117.421 1.00 62.23 639 PRO B N 1
ATOM 9964 C CA . PRO B 1 659 ? 67.517 54.994 118.873 1.00 63.49 639 PRO B CA 1
ATOM 9965 C C . PRO B 1 659 ? 66.435 55.968 119.293 1.00 60.94 639 PRO B C 1
ATOM 9966 O O . PRO B 1 659 ? 65.867 55.807 120.379 1.00 59.12 639 PRO B O 1
ATOM 9970 N N . SER B 1 660 ? 66.134 56.976 118.479 1.00 60.89 640 SER B N 1
ATOM 9971 C CA . SER B 1 660 ? 65.073 57.912 118.821 1.00 55.48 640 SER B CA 1
ATOM 9972 C C . SER B 1 660 ? 63.693 57.305 118.616 1.00 58.40 640 SER B C 1
ATOM 9973 O O . SER B 1 660 ? 62.748 57.671 119.320 1.00 65.01 640 SER B O 1
ATOM 9976 N N . GLN B 1 661 ? 63.557 56.388 117.660 1.00 61.97 641 GLN B N 1
ATOM 9977 C CA . GLN B 1 661 ? 62.275 55.741 117.411 1.00 64.70 641 GLN B CA 1
ATOM 9978 C C . GLN B 1 661 ? 62.007 54.619 118.398 1.00 66.21 641 GLN B C 1
ATOM 9979 O O . GLN B 1 661 ? 60.850 54.378 118.761 1.00 63.27 641 GLN B O 1
ATOM 9985 N N . ILE B 1 662 ? 63.056 53.917 118.822 1.00 63.35 642 ILE B N 1
ATOM 9986 C CA . ILE B 1 662 ? 62.897 52.881 119.832 1.00 59.94 642 ILE B CA 1
ATOM 9987 C C . ILE B 1 662 ? 62.563 53.502 121.181 1.00 65.02 642 ILE B C 1
ATOM 9988 O O . ILE B 1 662 ? 61.740 52.973 121.937 1.00 66.10 642 ILE B O 1
ATOM 9993 N N . GLU B 1 663 ? 63.183 54.642 121.496 1.00 65.28 643 GLU B N 1
ATOM 9994 C CA . GLU B 1 663 ? 62.916 55.313 122.764 1.00 65.12 643 GLU B CA 1
ATOM 9995 C C . GLU B 1 663 ? 61.454 55.717 122.882 1.00 64.50 643 GLU B C 1
ATOM 9996 O O . GLU B 1 663 ? 60.838 55.544 123.940 1.00 67.12 643 GLU B O 1
ATOM 10002 N N . LEU B 1 664 ? 60.881 56.262 121.809 1.00 62.59 644 LEU B N 1
ATOM 10003 C CA . LEU B 1 664 ? 59.472 56.633 121.835 1.00 63.80 644 LEU B CA 1
ATOM 10004 C C . LEU B 1 664 ? 58.582 55.411 122.013 1.00 63.18 644 LEU B C 1
ATOM 10005 O O . LEU B 1 664 ? 57.527 55.490 122.651 1.00 64.12 644 LEU B O 1
ATOM 10010 N N . PHE B 1 665 ? 58.990 54.269 121.461 1.00 66.16 645 PHE B N 1
ATOM 10011 C CA . PHE B 1 665 ? 58.199 53.053 121.610 1.00 67.99 645 PHE B CA 1
ATOM 10012 C C . PHE B 1 665 ? 58.274 52.522 123.035 1.00 65.68 645 PHE B C 1
ATOM 10013 O O . PHE B 1 665 ? 57.244 52.239 123.659 1.00 64.55 645 PHE B O 1
ATOM 10021 N N . GLU B 1 666 ? 59.490 52.373 123.562 1.00 64.72 646 GLU B N 1
ATOM 10022 C CA . GLU B 1 666 ? 59.654 51.855 124.914 1.00 61.50 646 GLU B CA 1
ATOM 10023 C C . GLU B 1 666 ? 58.998 52.765 125.942 1.00 66.49 646 GLU B C 1
ATOM 10024 O O . GLU B 1 666 ? 58.470 52.285 126.951 1.00 63.43 646 GLU B O 1
ATOM 10030 N N . ALA B 1 667 ? 59.008 54.074 125.696 1.00 69.50 647 ALA B N 1
ATOM 10031 C CA . ALA B 1 667 ? 58.364 55.003 126.615 1.00 65.20 647 ALA B CA 1
ATOM 10032 C C . ALA B 1 667 ? 56.849 54.875 126.556 1.00 61.45 647 ALA B C 1
ATOM 10033 O O . ALA B 1 667 ? 56.178 54.894 127.594 1.00 67.99 647 ALA B O 1
ATOM 10035 N N . LEU B 1 668 ? 56.290 54.750 125.352 1.00 59.92 648 LEU B N 1
ATOM 10036 C CA . LEU B 1 668 ? 54.848 54.577 125.223 1.00 62.50 648 LEU B CA 1
ATOM 10037 C C . LEU B 1 668 ? 54.392 53.241 125.784 1.00 64.61 648 LEU B C 1
ATOM 10038 O O . LEU B 1 668 ? 53.273 53.133 126.293 1.00 62.38 648 LEU B O 1
ATOM 10043 N N . ARG B 1 669 ? 55.236 52.214 125.695 1.00 67.48 649 ARG B N 1
ATOM 10044 C CA . ARG B 1 669 ? 54.856 50.908 126.219 1.00 63.57 649 ARG B CA 1
ATOM 10045 C C . ARG B 1 669 ? 54.948 50.880 127.737 1.00 67.24 649 ARG B C 1
ATOM 10046 O O . ARG B 1 669 ? 54.120 50.248 128.403 1.00 74.57 649 ARG B O 1
ATOM 10054 N N . ALA B 1 670 ? 55.947 51.561 128.303 1.00 66.28 650 ALA B N 1
ATOM 10055 C CA . ALA B 1 670 ? 56.063 51.658 129.753 1.00 61.24 650 ALA B CA 1
ATOM 10056 C C . ALA B 1 670 ? 54.910 52.432 130.373 1.00 56.68 650 ALA B C 1
ATOM 10057 O O . ALA B 1 670 ? 54.627 52.251 131.561 1.00 62.86 650 ALA B O 1
ATOM 10059 N N . ALA B 1 671 ? 54.242 53.281 129.601 1.00 58.42 651 ALA B N 1
ATOM 10060 C CA . ALA B 1 671 ? 53.105 54.053 130.074 1.00 61.31 651 ALA B CA 1
ATOM 10061 C C . ALA B 1 671 ? 51.781 53.334 129.873 1.00 58.21 651 ALA B C 1
ATOM 10062 O O . ALA B 1 671 ? 50.728 53.923 130.132 1.00 63.49 651 ALA B O 1
ATOM 10064 N N . GLY B 1 672 ? 51.808 52.088 129.411 1.00 56.87 652 GLY B N 1
ATOM 10065 C CA . GLY B 1 672 ? 50.596 51.338 129.172 1.00 61.21 652 GLY B CA 1
ATOM 10066 C C . GLY B 1 672 ? 49.893 51.665 127.879 1.00 67.25 652 GLY B C 1
ATOM 10067 O O . GLY B 1 672 ? 48.870 51.038 127.573 1.00 72.39 652 GLY B O 1
ATOM 10068 N N . VAL B 1 673 ? 50.407 52.626 127.110 1.00 73.25 653 VAL B N 1
ATOM 10069 C CA . VAL B 1 673 ? 49.795 52.970 125.834 1.00 67.54 653 VAL B CA 1
ATOM 10070 C C . VAL B 1 673 ? 49.921 51.796 124.875 1.00 61.15 653 VAL B C 1
ATOM 10071 O O . VAL B 1 673 ? 50.916 51.059 124.882 1.00 60.57 653 VAL B O 1
ATOM 10075 N N . ALA B 1 674 ? 48.904 51.615 124.040 1.00 62.87 654 ALA B N 1
ATOM 10076 C CA . ALA B 1 674 ? 48.948 50.586 123.014 1.00 68.75 654 ALA B CA 1
ATOM 10077 C C . ALA B 1 674 ? 49.800 51.089 121.859 1.00 70.62 654 ALA B C 1
ATOM 10078 O O . ALA B 1 674 ? 49.468 52.097 121.228 1.00 71.26 654 ALA B O 1
ATOM 10080 N N . THR B 1 675 ? 50.894 50.388 121.581 1.00 70.16 655 THR B N 1
ATOM 10081 C CA . THR B 1 675 ? 51.832 50.842 120.571 1.00 69.06 655 THR B CA 1
ATOM 10082 C C . THR B 1 675 ? 52.535 49.644 119.954 1.00 71.91 655 THR B C 1
ATOM 10083 O O . THR B 1 675 ? 52.661 48.585 120.575 1.00 72.95 655 THR B O 1
ATOM 10087 N N . GLN B 1 676 ? 52.981 49.829 118.715 1.00 71.43 656 GLN B N 1
ATOM 10088 C CA . GLN B 1 676 ? 53.707 48.810 117.977 1.00 65.07 656 GLN B CA 1
ATOM 10089 C C . GLN B 1 676 ? 54.691 49.503 117.049 1.00 62.25 656 GLN B C 1
ATOM 10090 O O . GLN B 1 676 ? 54.381 50.554 116.485 1.00 66.21 656 GLN B O 1
ATOM 10096 N N . ILE B 1 677 ? 55.873 48.916 116.896 1.00 56.64 657 ILE B N 1
ATOM 10097 C CA . ILE B 1 677 ? 56.888 49.432 115.988 1.00 59.20 657 ILE B CA 1
ATOM 10098 C C . ILE B 1 677 ? 57.212 48.346 114.969 1.00 64.35 657 ILE B C 1
ATOM 10099 O O . ILE B 1 677 ? 57.697 47.267 115.330 1.00 64.85 657 ILE B O 1
ATOM 10104 N N . SER B 1 678 ? 56.927 48.629 113.699 1.00 62.01 658 SER B N 1
ATOM 10105 C CA . SER B 1 678 ? 57.178 47.706 112.600 1.00 58.34 658 SER B CA 1
ATOM 10106 C C . SER B 1 678 ? 58.445 48.135 111.871 1.00 57.58 658 SER B C 1
ATOM 10107 O O . SER B 1 678 ? 58.532 49.265 111.382 1.00 57.70 658 SER B O 1
ATOM 10110 N N . TYR B 1 679 ? 59.416 47.231 111.795 1.00 56.02 659 TYR B N 1
ATOM 10111 C CA . TYR B 1 679 ? 60.720 47.501 111.203 1.00 54.33 659 TYR B CA 1
ATOM 10112 C C . TYR B 1 679 ? 60.830 46.720 109.900 1.00 56.30 659 TYR B C 1
ATOM 10113 O O . TYR B 1 679 ? 60.938 45.490 109.912 1.00 54.36 659 TYR B O 1
ATOM 10122 N N . TYR B 1 680 ? 60.816 47.441 108.777 1.00 54.68 660 TYR B N 1
ATOM 10123 C CA . TYR B 1 680 ? 60.842 46.860 107.444 1.00 49.45 660 TYR B CA 1
ATOM 10124 C C . TYR B 1 680 ? 62.263 46.831 106.916 1.00 52.67 660 TYR B C 1
ATOM 10125 O O . TYR B 1 680 ? 62.947 47.864 106.932 1.00 56.80 660 TYR B O 1
ATOM 10134 N N . PRO B 1 681 ? 62.736 45.681 106.455 1.00 51.13 661 PRO B N 1
ATOM 10135 C CA . PRO B 1 681 ? 64.147 45.559 106.081 1.00 43.37 661 PRO B CA 1
ATOM 10136 C C . PRO B 1 681 ? 64.412 45.877 104.620 1.00 55.09 661 PRO B C 1
ATOM 10137 O O . PRO B 1 681 ? 63.503 46.238 103.866 1.00 52.98 661 PRO B O 1
ATOM 10141 N N . GLY B 1 682 ? 65.672 45.737 104.217 1.00 55.84 662 GLY B N 1
ATOM 10142 C CA . GLY B 1 682 ? 66.061 45.891 102.836 1.00 60.21 662 GLY B CA 1
ATOM 10143 C C . GLY B 1 682 ? 65.924 44.593 102.070 1.00 67.03 662 GLY B C 1
ATOM 10144 O O . GLY B 1 682 ? 65.384 43.598 102.557 1.00 67.57 662 GLY B O 1
ATOM 10145 N N . ALA B 1 683 ? 66.423 44.614 100.834 1.00 69.29 663 ALA B N 1
ATOM 10146 C CA . ALA B 1 683 ? 66.388 43.417 100.006 1.00 58.21 663 ALA B CA 1
ATOM 10147 C C . ALA B 1 683 ? 67.253 42.308 100.578 1.00 64.72 663 ALA B C 1
ATOM 10148 O O . ALA B 1 683 ? 67.008 41.131 100.296 1.00 72.24 663 ALA B O 1
ATOM 10150 N N . THR B 1 684 ? 68.255 42.660 101.374 1.00 61.78 664 THR B N 1
ATOM 10151 C CA . THR B 1 684 ? 69.123 41.696 102.023 1.00 65.75 664 THR B CA 1
ATOM 10152 C C . THR B 1 684 ? 69.462 42.225 103.407 1.00 66.92 664 THR B C 1
ATOM 10153 O O . THR B 1 684 ? 69.254 43.401 103.713 1.00 70.89 664 THR B O 1
ATOM 10157 N N . ALA B 1 685 ? 69.985 41.340 104.253 1.00 63.59 665 ALA B N 1
ATOM 10158 C CA . ALA B 1 685 ? 70.496 41.769 105.545 1.00 65.83 665 ALA B CA 1
ATOM 10159 C C . ALA B 1 685 ? 71.674 42.722 105.415 1.00 67.67 665 ALA B C 1
ATOM 10160 O O . ALA B 1 685 ? 72.070 43.329 106.416 1.00 73.66 665 ALA B O 1
ATOM 10162 N N . ALA B 1 686 ? 72.239 42.868 104.220 1.00 63.65 666 ALA B N 1
ATOM 10163 C CA . ALA B 1 686 ? 73.370 43.753 103.989 1.00 58.32 666 ALA B CA 1
ATOM 10164 C C . ALA B 1 686 ? 72.958 45.130 103.496 1.00 56.49 666 ALA B C 1
ATOM 10165 O O . ALA B 1 686 ? 73.828 45.979 103.292 1.00 53.25 666 ALA B O 1
ATOM 10167 N N . SER B 1 687 ? 71.666 45.372 103.297 1.00 55.49 667 SER B N 1
ATOM 10168 C CA . SER B 1 687 ? 71.194 46.660 102.818 1.00 55.80 667 SER B CA 1
ATOM 10169 C C . SER B 1 687 ? 69.930 47.039 103.570 1.00 55.12 667 SER B C 1
ATOM 10170 O O . SER B 1 687 ? 69.197 46.179 104.063 1.00 54.38 667 SER B O 1
ATOM 10173 N N . ASP B 1 688 ? 69.685 48.339 103.651 1.00 56.03 668 ASP B N 1
ATOM 10174 C CA . ASP B 1 688 ? 68.556 48.874 104.388 1.00 56.47 668 ASP B CA 1
ATOM 10175 C C . ASP B 1 688 ? 67.453 49.294 103.424 1.00 56.92 668 ASP B C 1
ATOM 10176 O O . ASP B 1 688 ? 67.569 49.179 102.203 1.00 62.98 668 ASP B O 1
ATOM 10181 N N . GLU B 1 689 ? 66.366 49.786 103.996 1.00 52.65 669 GLU B N 1
ATOM 10182 C CA . GLU B 1 689 ? 65.269 50.362 103.243 1.00 49.54 669 GLU B CA 1
ATOM 10183 C C . GLU B 1 689 ? 65.330 51.876 103.352 1.00 58.31 669 GLU B C 1
ATOM 10184 O O . GLU B 1 689 ? 65.633 52.423 104.415 1.00 58.46 669 GLU B O 1
ATOM 10190 N N . THR B 1 690 ? 65.053 52.547 102.243 1.00 62.75 670 THR B N 1
ATOM 10191 C CA . THR B 1 690 ? 65.161 53.991 102.203 1.00 61.47 670 THR B CA 1
ATOM 10192 C C . THR B 1 690 ? 64.037 54.641 103.003 1.00 58.90 670 THR B C 1
ATOM 10193 O O . THR B 1 690 ? 63.014 54.025 103.312 1.00 51.51 670 THR B O 1
ATOM 10197 N N . HIS B 1 691 ? 64.267 55.906 103.365 1.00 59.60 671 HIS B N 1
ATOM 10198 C CA . HIS B 1 691 ? 63.261 56.694 104.066 1.00 54.19 671 HIS B CA 1
ATOM 10199 C C . HIS B 1 691 ? 61.921 56.649 103.345 1.00 57.84 671 HIS B C 1
ATOM 10200 O O . HIS B 1 691 ? 60.869 56.511 103.978 1.00 53.82 671 HIS B O 1
ATOM 10207 N N . VAL B 1 692 ? 61.939 56.764 102.021 1.00 66.25 672 VAL B N 1
ATOM 10208 C CA . VAL B 1 692 ? 60.780 56.479 101.184 1.00 63.54 672 VAL B CA 1
ATOM 10209 C C . VAL B 1 692 ? 60.948 55.071 100.636 1.00 60.60 672 VAL B C 1
ATOM 10210 O O . VAL B 1 692 ? 61.972 54.758 100.018 1.00 64.54 672 VAL B O 1
ATOM 10214 N N . PHE B 1 693 ? 59.948 54.223 100.855 1.00 61.42 673 PHE B N 1
ATOM 10215 C CA . PHE B 1 693 ? 60.118 52.796 100.612 1.00 58.75 673 PHE B CA 1
ATOM 10216 C C . PHE B 1 693 ? 60.244 52.522 99.120 1.00 58.15 673 PHE B C 1
ATOM 10217 O O . PHE B 1 693 ? 59.339 52.842 98.343 1.00 57.91 673 PHE B O 1
ATOM 10225 N N . TYR B 1 694 ? 61.366 51.926 98.720 1.00 55.44 674 TYR B N 1
ATOM 10226 C CA . TYR B 1 694 ? 61.570 51.511 97.341 1.00 58.90 674 TYR B CA 1
ATOM 10227 C C . TYR B 1 694 ? 61.318 50.028 97.118 1.00 67.05 674 TYR B C 1
ATOM 10228 O O . TYR B 1 694 ? 61.391 49.569 95.978 1.00 69.13 674 TYR B O 1
ATOM 10237 N N . LEU B 1 695 ? 61.021 49.269 98.164 1.00 63.12 675 LEU B N 1
ATOM 10238 C CA . LEU B 1 695 ? 60.812 47.836 98.037 1.00 54.05 675 LEU B CA 1
ATOM 10239 C C . LEU B 1 695 ? 59.324 47.547 97.946 1.00 61.26 675 LEU B C 1
ATOM 10240 O O . LEU B 1 695 ? 58.533 48.070 98.735 1.00 64.41 675 LEU B O 1
ATOM 10245 N N . THR B 1 696 ? 58.954 46.709 96.979 1.00 67.77 676 THR B N 1
ATOM 10246 C CA . THR B 1 696 ? 57.546 46.501 96.667 1.00 65.51 676 THR B CA 1
ATOM 10247 C C . THR B 1 696 ? 56.822 45.796 97.803 1.00 61.90 676 THR B C 1
ATOM 10248 O O . THR B 1 696 ? 55.710 46.187 98.171 1.00 60.01 676 THR B O 1
ATOM 10252 N N . THR B 1 697 ? 57.438 44.761 98.375 1.00 66.25 677 THR B N 1
ATOM 10253 C CA . THR B 1 697 ? 56.781 44.008 99.437 1.00 62.00 677 THR B CA 1
ATOM 10254 C C . THR B 1 697 ? 56.612 44.854 100.690 1.00 66.39 677 THR B C 1
ATOM 10255 O O . THR B 1 697 ? 55.570 44.791 101.351 1.00 70.09 677 THR B O 1
ATOM 10259 N N . ASN B 1 698 ? 57.623 45.656 101.026 1.00 60.01 678 ASN B N 1
ATOM 10260 C CA . ASN B 1 698 ? 57.581 46.451 102.247 1.00 59.09 678 ASN B CA 1
ATOM 10261 C C . ASN B 1 698 ? 56.417 47.432 102.227 1.00 62.82 678 ASN B C 1
ATOM 10262 O O . ASN B 1 698 ? 55.556 47.413 103.113 1.00 66.94 678 ASN B O 1
ATOM 10267 N N . ARG B 1 699 ? 56.366 48.296 101.214 1.00 62.20 679 ARG B N 1
ATOM 10268 C CA . ARG B 1 699 ? 55.318 49.306 101.170 1.00 68.34 679 ARG B CA 1
ATOM 10269 C C . ARG B 1 699 ? 53.962 48.737 100.785 1.00 68.02 679 ARG B C 1
ATOM 10270 O O . ARG B 1 699 ? 52.959 49.442 100.913 1.00 73.20 679 ARG B O 1
ATOM 10278 N N . LEU B 1 700 ? 53.902 47.491 100.326 1.00 68.00 680 LEU B N 1
ATOM 10279 C CA . LEU B 1 700 ? 52.616 46.895 99.988 1.00 69.08 680 LEU B CA 1
ATOM 10280 C C . LEU B 1 700 ? 51.868 46.465 101.242 1.00 65.43 680 LEU B C 1
ATOM 10281 O O . LEU B 1 700 ? 50.682 46.773 101.402 1.00 66.56 680 LEU B O 1
ATOM 10286 N N . ARG B 1 701 ? 52.546 45.759 102.147 1.00 63.93 681 ARG B N 1
ATOM 10287 C CA . ARG B 1 701 ? 51.914 45.352 103.394 1.00 66.57 681 ARG B CA 1
ATOM 10288 C C . ARG B 1 701 ? 51.921 46.454 104.442 1.00 66.77 681 ARG B C 1
ATOM 10289 O O . ARG B 1 701 ? 51.117 46.404 105.377 1.00 72.86 681 ARG B O 1
ATOM 10297 N N . ALA B 1 702 ? 52.806 47.445 104.307 1.00 66.62 682 ALA B N 1
ATOM 10298 C CA . ALA B 1 702 ? 52.743 48.612 105.178 1.00 65.70 682 ALA B CA 1
ATOM 10299 C C . ALA B 1 702 ? 51.439 49.372 104.977 1.00 69.28 682 ALA B C 1
ATOM 10300 O O . ALA B 1 702 ? 50.873 49.914 105.933 1.00 67.16 682 ALA B O 1
ATOM 10310 N N . ARG B 1 704 ? 48.795 47.801 104.048 1.00 69.16 684 ARG B N 1
ATOM 10311 C CA . ARG B 1 704 ? 47.853 46.870 104.657 1.00 67.81 684 ARG B CA 1
ATOM 10312 C C . ARG B 1 704 ? 47.881 46.959 106.173 1.00 59.79 684 ARG B C 1
ATOM 10313 O O . ARG B 1 704 ? 46.849 46.764 106.822 1.00 58.50 684 ARG B O 1
ATOM 10321 N N . GLU B 1 705 ? 49.048 47.247 106.752 1.00 59.21 685 GLU B N 1
ATOM 10322 C CA . GLU B 1 705 ? 49.149 47.357 108.203 1.00 58.39 685 GLU B CA 1
ATOM 10323 C C . GLU B 1 705 ? 48.378 48.564 108.719 1.00 64.82 685 GLU B C 1
ATOM 10324 O O . GLU B 1 705 ? 47.694 48.476 109.744 1.00 67.14 685 GLU B O 1
ATOM 10330 N N . ASN B 1 706 ? 48.473 49.699 108.022 1.00 66.96 686 ASN B N 1
ATOM 10331 C CA . ASN B 1 706 ? 47.726 50.882 108.433 1.00 59.72 686 ASN B CA 1
ATOM 10332 C C . ASN B 1 706 ? 46.226 50.655 108.308 1.00 63.57 686 ASN B C 1
ATOM 10333 O O . ASN B 1 706 ? 45.454 51.079 109.173 1.00 68.94 686 ASN B O 1
ATOM 10338 N N . ILE B 1 707 ? 45.794 49.992 107.235 1.00 67.19 687 ILE B N 1
ATOM 10339 C CA . ILE B 1 707 ? 44.383 49.642 107.098 1.00 62.07 687 ILE B CA 1
ATOM 10340 C C . ILE B 1 707 ? 43.952 48.744 108.248 1.00 65.70 687 ILE B C 1
ATOM 10341 O O . ILE B 1 707 ? 42.894 48.942 108.854 1.00 70.29 687 ILE B O 1
ATOM 10346 N N . ALA B 1 708 ? 44.774 47.745 108.570 1.00 59.16 688 ALA B N 1
ATOM 10347 C CA . ALA B 1 708 ? 44.457 46.858 109.681 1.00 61.44 688 ALA B CA 1
ATOM 10348 C C . ALA B 1 708 ? 44.546 47.581 111.015 1.00 68.92 688 ALA B C 1
ATOM 10349 O O . ALA B 1 708 ? 43.804 47.254 111.948 1.00 74.57 688 ALA B O 1
ATOM 10351 N N . TRP B 1 709 ? 45.437 48.566 111.123 1.00 65.03 689 TRP B N 1
ATOM 10352 C CA . TRP B 1 709 ? 45.611 49.281 112.381 1.00 63.94 689 TRP B CA 1
ATOM 10353 C C . TRP B 1 709 ? 44.426 50.193 112.665 1.00 65.00 689 TRP B C 1
ATOM 10354 O O . TRP B 1 709 ? 43.856 50.164 113.761 1.00 69.92 689 TRP B O 1
ATOM 10365 N N . PHE B 1 710 ? 44.032 51.006 111.686 1.00 62.48 690 PHE B N 1
ATOM 10366 C CA . PHE B 1 710 ? 42.937 51.941 111.909 1.00 69.57 690 PHE B CA 1
ATOM 10367 C C . PHE B 1 710 ? 41.596 51.223 111.979 1.00 71.05 690 PHE B C 1
ATOM 10368 O O . PHE B 1 710 ? 40.730 51.601 112.775 1.00 75.33 690 PHE B O 1
ATOM 10376 N N . ASP B 1 711 ? 41.401 50.188 111.159 1.00 72.02 691 ASP B N 1
ATOM 10377 C CA . ASP B 1 711 ? 40.141 49.451 111.202 1.00 73.98 691 ASP B CA 1
ATOM 10378 C C . ASP B 1 711 ? 39.930 48.786 112.553 1.00 75.81 691 ASP B C 1
ATOM 10379 O O . ASP B 1 711 ? 38.792 48.678 113.020 1.00 78.33 691 ASP B O 1
ATOM 10384 N N . TYR B 1 712 ? 41.008 48.340 113.196 1.00 70.84 692 TYR B N 1
ATOM 10385 C CA . TYR B 1 712 ? 40.869 47.688 114.491 1.00 71.12 692 TYR B CA 1
ATOM 10386 C C . TYR B 1 712 ? 40.565 48.701 115.583 1.00 72.71 692 TYR B C 1
ATOM 10387 O O . TYR B 1 712 ? 39.642 48.509 116.382 1.00 78.38 692 TYR B O 1
ATOM 10396 N N . TRP B 1 713 ? 41.342 49.780 115.647 1.00 71.06 693 TRP B N 1
ATOM 10397 C CA . TRP B 1 713 ? 41.170 50.737 116.732 1.00 61.79 693 TRP B CA 1
ATOM 10398 C C . TRP B 1 713 ? 39.988 51.667 116.485 1.00 67.44 693 TRP B C 1
ATOM 10399 O O . TRP B 1 713 ? 39.155 51.869 117.375 1.00 73.75 693 TRP B O 1
ATOM 10410 N N . LEU B 1 714 ? 39.896 52.247 115.287 1.00 67.93 694 LEU B N 1
ATOM 10411 C CA . LEU B 1 714 ? 38.789 53.155 115.001 1.00 76.87 694 LEU B CA 1
ATOM 10412 C C . LEU B 1 714 ? 37.483 52.397 114.789 1.00 81.92 694 LEU B C 1
ATOM 10413 O O . LEU B 1 714 ? 36.479 52.674 115.454 1.00 84.57 694 LEU B O 1
ATOM 10418 N N . LEU B 1 715 ? 37.475 51.441 113.861 1.00 79.05 695 LEU B N 1
ATOM 10419 C CA . LEU B 1 715 ? 36.244 50.782 113.445 1.00 82.34 695 LEU B CA 1
ATOM 10420 C C . LEU B 1 715 ? 35.947 49.487 114.190 1.00 83.20 695 LEU B C 1
ATOM 10421 O O . LEU B 1 715 ? 34.833 48.967 114.061 1.00 78.35 695 LEU B O 1
ATOM 10426 N N . ASP B 1 716 ? 36.895 48.965 114.966 1.00 85.57 696 ASP B N 1
ATOM 10427 C CA . ASP B 1 716 ? 36.757 47.661 115.616 1.00 84.80 696 ASP B CA 1
ATOM 10428 C C . ASP B 1 716 ? 36.416 46.575 114.598 1.00 88.45 696 ASP B C 1
ATOM 10429 O O . ASP B 1 716 ? 35.462 45.810 114.756 1.00 95.33 696 ASP B O 1
ATOM 10434 N N . LYS B 1 717 ? 37.217 46.512 113.536 1.00 84.38 697 LYS B N 1
ATOM 10435 C CA . LYS B 1 717 ? 37.046 45.538 112.469 1.00 83.17 697 LYS B CA 1
ATOM 10436 C C . LYS B 1 717 ? 38.288 44.667 112.359 1.00 89.08 697 LYS B C 1
ATOM 10437 O O . LYS B 1 717 ? 39.415 45.154 112.492 1.00 81.17 697 LYS B O 1
ATOM 10443 N N . ARG B 1 718 ? 38.073 43.379 112.112 1.00 97.31 698 ARG B N 1
ATOM 10444 C CA . ARG B 1 718 ? 39.142 42.405 111.974 1.00 93.00 698 ARG B CA 1
ATOM 10445 C C . ARG B 1 718 ? 39.116 41.807 110.575 1.00 93.13 698 ARG B C 1
ATOM 10446 O O . ARG B 1 718 ? 38.086 41.806 109.896 1.00 96.69 698 ARG B O 1
ATOM 10454 N N . ASP B 1 719 ? 40.268 41.296 110.146 1.00 97.73 699 ASP B N 1
ATOM 10455 C CA . ASP B 1 719 ? 40.374 40.698 108.825 1.00 104.39 699 ASP B CA 1
ATOM 10456 C C . ASP B 1 719 ? 41.483 39.658 108.825 1.00 105.91 699 ASP B C 1
ATOM 10457 O O . ASP B 1 719 ? 42.436 39.742 109.604 1.00 103.56 699 ASP B O 1
ATOM 10462 N N . ALA B 1 720 ? 41.343 38.674 107.938 1.00 108.03 700 ALA B N 1
ATOM 10463 C CA . ALA B 1 720 ? 42.420 37.741 107.642 1.00 106.04 700 ALA B CA 1
ATOM 10464 C C . ALA B 1 720 ? 43.364 38.272 106.574 1.00 108.36 700 ALA B C 1
ATOM 10465 O O . ALA B 1 720 ? 44.440 37.698 106.375 1.00 113.59 700 ALA B O 1
ATOM 10467 N N . ASP B 1 721 ? 42.985 39.353 105.890 1.00 106.24 701 ASP B N 1
ATOM 10468 C CA . ASP B 1 721 ? 43.858 40.007 104.926 1.00 106.52 701 ASP B CA 1
ATOM 10469 C C . ASP B 1 721 ? 45.011 40.742 105.595 1.00 103.60 701 ASP B C 1
ATOM 10470 O O . ASP B 1 721 ? 45.900 41.235 104.893 1.00 103.45 701 ASP B O 1
ATOM 10475 N N . ALA B 1 722 ? 45.013 40.831 106.921 1.00 97.62 702 ALA B N 1
ATOM 10476 C CA . ALA B 1 722 ? 46.120 41.459 107.623 1.00 89.02 702 ALA B CA 1
ATOM 10477 C C . ALA B 1 722 ? 47.408 40.701 107.323 1.00 93.02 702 ALA B C 1
ATOM 10478 O O . ALA B 1 722 ? 47.424 39.464 107.389 1.00 98.12 702 ALA B O 1
ATOM 10480 N N . PRO B 1 723 ? 48.496 41.393 106.979 1.00 86.59 703 PRO B N 1
ATOM 10481 C CA . PRO B 1 723 ? 49.729 40.683 106.607 1.00 83.63 703 PRO B CA 1
ATOM 10482 C C . PRO B 1 723 ? 50.338 39.887 107.742 1.00 86.39 703 PRO B C 1
ATOM 10483 O O . PRO B 1 723 ? 51.132 38.975 107.483 1.00 83.42 703 PRO B O 1
ATOM 10487 N N . PHE B 1 724 ? 50.000 40.203 108.990 1.00 92.36 704 PHE B N 1
ATOM 10488 C CA . PHE B 1 724 ? 50.561 39.535 110.162 1.00 94.98 704 PHE B CA 1
ATOM 10489 C C . PHE B 1 724 ? 49.412 39.093 111.058 1.00 97.86 704 PHE B C 1
ATOM 10490 O O . PHE B 1 724 ? 48.926 39.869 111.893 1.00 93.78 704 PHE B O 1
ATOM 10498 N N . PRO B 1 725 ? 48.942 37.852 110.905 1.00 101.09 705 PRO B N 1
ATOM 10499 C CA . PRO B 1 725 ? 47.764 37.410 111.670 1.00 101.04 705 PRO B CA 1
ATOM 10500 C C . PRO B 1 725 ? 47.987 37.357 113.171 1.00 102.61 705 PRO B C 1
ATOM 10501 O O . PRO B 1 725 ? 47.008 37.394 113.926 1.00 101.61 705 PRO B O 1
ATOM 10505 N N . ASP B 1 726 ? 49.236 37.270 113.631 1.00 101.43 706 ASP B N 1
ATOM 10506 C CA . ASP B 1 726 ? 49.508 37.219 115.061 1.00 98.76 706 ASP B CA 1
ATOM 10507 C C . ASP B 1 726 ? 49.179 38.522 115.774 1.00 91.16 706 ASP B C 1
ATOM 10508 O O . ASP B 1 726 ? 49.125 38.535 117.007 1.00 92.08 706 ASP B O 1
ATOM 10513 N N . HIS B 1 727 ? 48.960 39.609 115.034 1.00 90.26 707 HIS B N 1
ATOM 10514 C CA . HIS B 1 727 ? 48.844 40.925 115.652 1.00 88.54 707 HIS B CA 1
ATOM 10515 C C . HIS B 1 727 ? 47.461 41.173 116.237 1.00 85.80 707 HIS B C 1
ATOM 10516 O O . HIS B 1 727 ? 47.343 41.780 117.307 1.00 85.97 707 HIS B O 1
ATOM 10523 N N . VAL B 1 728 ? 46.408 40.727 115.549 1.00 82.92 708 VAL B N 1
ATOM 10524 C CA . VAL B 1 728 ? 45.050 41.028 115.993 1.00 82.66 708 VAL B CA 1
ATOM 10525 C C . VAL B 1 728 ? 44.802 40.485 117.394 1.00 86.22 708 VAL B C 1
ATOM 10526 O O . VAL B 1 728 ? 44.030 41.066 118.167 1.00 84.86 708 VAL B O 1
ATOM 10530 N N . VAL B 1 729 ? 45.459 39.383 117.754 1.00 85.80 709 VAL B N 1
ATOM 10531 C CA . VAL B 1 729 ? 45.367 38.882 119.120 1.00 87.51 709 VAL B CA 1
ATOM 10532 C C . VAL B 1 729 ? 46.233 39.717 120.052 1.00 88.57 709 VAL B C 1
ATOM 10533 O O . VAL B 1 729 ? 45.832 40.028 121.180 1.00 86.51 709 VAL B O 1
ATOM 10537 N N . LYS B 1 730 ? 47.429 40.096 119.596 1.00 91.12 710 LYS B N 1
ATOM 10538 C CA . LYS B 1 730 ? 48.297 40.947 120.402 1.00 86.90 710 LYS B CA 1
ATOM 10539 C C . LYS B 1 730 ? 47.656 42.305 120.653 1.00 83.97 710 LYS B C 1
ATOM 10540 O O . LYS B 1 730 ? 47.824 42.891 121.728 1.00 84.66 710 LYS B O 1
ATOM 10546 N N . TRP B 1 731 ? 46.913 42.819 119.673 1.00 78.30 711 TRP B N 1
ATOM 10547 C CA . TRP B 1 731 ? 46.241 44.100 119.853 1.00 80.61 711 TRP B CA 1
ATOM 10548 C C . TRP B 1 731 ? 45.122 44.007 120.882 1.00 79.85 711 TRP B C 1
ATOM 10549 O O . TRP B 1 731 ? 44.809 45.000 121.545 1.00 76.39 711 TRP B O 1
ATOM 10560 N N . ASP B 1 732 ? 44.506 42.831 121.025 1.00 84.78 712 ASP B N 1
ATOM 10561 C CA . ASP B 1 732 ? 43.504 42.647 122.070 1.00 84.08 712 ASP B CA 1
ATOM 10562 C C . ASP B 1 732 ? 44.135 42.744 123.451 1.00 85.58 712 ASP B C 1
ATOM 10563 O O . ASP B 1 732 ? 43.566 43.361 124.359 1.00 84.17 712 ASP B O 1
ATOM 10568 N N . ARG B 1 733 ? 45.308 42.135 123.625 1.00 84.61 713 ARG B N 1
ATOM 10569 C CA . ARG B 1 733 ? 46.019 42.235 124.894 1.00 81.14 713 ARG B CA 1
ATOM 10570 C C . ARG B 1 733 ? 46.423 43.674 125.184 1.00 82.82 713 ARG B C 1
ATOM 10571 O O . ARG B 1 733 ? 46.321 44.138 126.326 1.00 86.20 713 ARG B O 1
ATOM 10579 N N . LEU B 1 734 ? 46.885 44.396 124.162 1.00 82.79 714 LEU B N 1
ATOM 10580 C CA . LEU B 1 734 ? 47.256 45.795 124.347 1.00 80.93 714 LEU B CA 1
ATOM 10581 C C . LEU B 1 734 ? 46.040 46.647 124.683 1.00 77.00 714 LEU B C 1
ATOM 10582 O O . LEU B 1 734 ? 46.117 47.545 125.528 1.00 78.60 714 LEU B O 1
ATOM 10587 N N . LYS B 1 735 ? 44.911 46.381 124.025 1.00 75.69 715 LYS B N 1
ATOM 10588 C CA . LYS B 1 735 ? 43.684 47.114 124.313 1.00 75.05 715 LYS B CA 1
ATOM 10589 C C . LYS B 1 735 ? 43.173 46.822 125.716 1.00 79.59 715 LYS B C 1
ATOM 10590 O O . LYS B 1 735 ? 42.621 47.711 126.374 1.00 79.52 715 LYS B O 1
ATOM 10596 N N . LYS B 1 736 ? 43.355 45.591 126.193 1.00 84.25 716 LYS B N 1
ATOM 10597 C CA . LYS B 1 736 ? 42.842 45.211 127.502 1.00 88.91 716 LYS B CA 1
ATOM 10598 C C . LYS B 1 736 ? 43.700 45.764 128.631 1.00 87.11 716 LYS B C 1
ATOM 10599 O O . LYS B 1 736 ? 43.179 46.063 129.711 1.00 93.16 716 LYS B O 1
ATOM 10605 N N . ASN B 1 737 ? 45.000 45.916 128.401 1.00 80.98 717 ASN B N 1
ATOM 10606 C CA . ASN B 1 737 ? 45.923 46.435 129.399 1.00 82.78 717 ASN B CA 1
ATOM 10607 C C . ASN B 1 737 ? 45.998 47.955 129.407 1.00 83.75 717 ASN B C 1
ATOM 10608 O O . ASN B 1 737 ? 46.836 48.513 130.124 1.00 82.25 717 ASN B O 1
ATOM 10613 N N . LEU B 1 738 ? 45.177 48.627 128.608 1.00 81.47 718 LEU B N 1
ATOM 10614 C CA . LEU B 1 738 ? 45.155 50.081 128.604 1.00 80.19 718 LEU B CA 1
ATOM 10615 C C . LEU B 1 738 ? 44.925 50.607 130.019 1.00 85.48 718 LEU B C 1
ATOM 10616 O O . LEU B 1 738 ? 44.103 50.052 130.760 1.00 94.73 718 LEU B O 1
ATOM 10621 N N . PRO B 1 739 ? 45.626 51.659 130.427 1.00 91.32 719 PRO B N 1
ATOM 10622 C CA . PRO B 1 739 ? 45.420 52.210 131.769 1.00 101.04 719 PRO B CA 1
ATOM 10623 C C . PRO B 1 739 ? 44.042 52.837 131.911 1.00 103.68 719 PRO B C 1
ATOM 10624 O O . PRO B 1 739 ? 43.350 53.129 130.933 1.00 100.18 719 PRO B O 1
ATOM 10628 N N . ASP B 1 740 ? 43.649 53.042 133.170 1.00 105.36 720 ASP B N 1
ATOM 10629 C CA . ASP B 1 740 ? 42.348 53.630 133.467 1.00 107.10 720 ASP B CA 1
ATOM 10630 C C . ASP B 1 740 ? 42.237 55.069 132.985 1.00 99.68 720 ASP B C 1
ATOM 10631 O O . ASP B 1 740 ? 41.124 55.600 132.910 1.00 102.02 720 ASP B O 1
ATOM 10636 N N . ARG B 1 741 ? 43.364 55.706 132.659 1.00 96.86 721 ARG B N 1
ATOM 10637 C CA . ARG B 1 741 ? 43.353 57.112 132.268 1.00 97.89 721 ARG B CA 1
ATOM 10638 C C . ARG B 1 741 ? 42.506 57.347 131.023 1.00 103.48 721 ARG B C 1
ATOM 10639 O O . ARG B 1 741 ? 41.837 58.379 130.903 1.00 103.25 721 ARG B O 1
ATOM 10647 N N . CYS B 1 742 ? 42.509 56.390 130.094 1.00 108.09 722 CYS B N 1
ATOM 10648 C CA . CYS B 1 742 ? 42.009 56.638 128.746 1.00 111.06 722 CYS B CA 1
ATOM 10649 C C . CYS B 1 742 ? 40.491 56.538 128.641 1.00 114.76 722 CYS B C 1
ATOM 10650 O O . CYS B 1 742 ? 39.867 57.345 127.942 1.00 112.79 722 CYS B O 1
ATOM 10653 N N . ALA B 1 743 ? 39.884 55.561 129.309 1.00 118.48 723 ALA B N 1
ATOM 10654 C CA . ALA B 1 743 ? 38.455 55.286 129.159 1.00 116.58 723 ALA B CA 1
ATOM 10655 C C . ALA B 1 743 ? 37.582 56.508 129.437 1.00 118.17 723 ALA B C 1
ATOM 10656 O O . ALA B 1 743 ? 36.573 56.724 128.765 1.00 117.48 723 ALA B O 1
#

Organism: Sphingopyxis alaskensis (strain DSM 13593 / LMG 18877 / RB2256) (NCBI:txid317655)

Secondary structure (DSSP, 8-state):
--B---HHHHHS--EEEEEEE-TTSSEEEEEEEEE-TTTSSEEEEEEEEETTT--EEEEEEESEEEEEEEPTTSS-EEEEEESSS-EEEEEE-TTS-EEEEE--SS-EEESSB--B--SSS---EEES--EEEE-TTSS-EEEEEEEE-------B-HHHHHTTTT--S----EEEEEEEE-TTS-EEE--B-TT-HHHHH----EEEETTEEEEEE--S-----EEEEEEETTT--EEEEEESSPP----SB-TTSSEEEEE--TT-EEEEEE-TTS-EEEEEEESEEE--TTTT-EEE-SSSS-EEEEEEETTT-BEEEEEE-SS-EEE---SSEEEEEEE----EEEEEEE-----EEEEEETTTTEEEEEEES-HHHHTBPPPEEEE--EE-TTS-EE-EEEEEPTT--SS--EEEEEE--TT--SBSSS-HHHHTTS-HHHHHHTT-EEEEEPPPPGGG-S-----HHHHTS-SS-HHHHHIIIIIHHHHHHHHHHHHHHHTTSEEEEEEEEEEETTTT--HHHHHH----EEEEES--TTSGGGHHHHHHHHHHHHSS-TTSTTHHHHHHH-TTTTGGG--SEEEEEESS--HHHHHHHHHHHHTT-EEEEEE---SSTTB---SS---HHHHHH--HHHHHHHHHTT----TTSSSTTHHHHHHHHHHT--GGGPPP-/---B---HHHHHT--EEEEEEE-TTSSEEEEEEEEE-TTTSSEEEEEEEEETTT--EEEEEEESEEEEEEE-SSSS-EEEEEE-SS-EEEEEE-TTS-EEEEE--SSPEEESSB--B---SS--SEEESEEEEEE-TTS--EEEEEEEE-------B-HHHHGGGTT--S----EEEEEEEE-TTS-EEE--B-TT-STTTT--S-EEEETTEEEE----EEEETTTTEEE------SB-TTSSEEEEE--TT-EEEEEE-TTS-EEEEEEESEE---TTS--EEE-TTSSEEEEEEEESSS--EEEEEEESS-EEE---SSEEEEEEE----EEEEEEE-----EEEEEETTTTEEEEEEES-HHHHHBPPPPEEEEEEE-TTS-EEEEEEEPPTT--TT--EEEEEE--TT--SS-SS-HHHHTTS-HHHHHHTT-EEEEE-PPPGGG-S-----HHHHTS-SS-HHHHHIIIIIHHHHHHHHHHHHHHHTTSEEEEEEEEEEEGGGT--HHHHHH----EEEEES--TTSGGGHHHHHHHHHHHHSS-TTSTTHHHHHHH-TTTTGGG--SEEEEEESS--HHHHHHHHHHHHTT--EEEEE---SSTTB---SS---HHHHHH--HHHHHHHHHTS----S-SS-THHHHHHHHHHHT--TTT-

Solvent-accessible surface area: 56201 Å² total

B-factor: mean 79.43, std 15.77, range [43.37, 182.09]